Protein 6SUL (pdb70)

InterPro domains:
  IPR002575 Aminoglycoside phosphotransferase [PF01636] (33-257)
  IPR011009 Protein kinase-like domain superfamily [SSF56112] (13-305)
  IPR050249 Pseudomonas-type Homoserine Kinase [PTHR21064] (6-296)

Radius of gyration: 44.49 Å; Cα contacts (8 Å, |Δi|>4): 2160; chains: 4; bounding box: 76×117×121 Å

Structure (mmCIF, N/CA/C/O backbone):
data_6SUL
#
_entry.id   6SUL
#
_cell.length_a   45.340
_cell.length_b   76.770
_cell.length_c   101.200
_cell.angle_alpha   89.950
_cell.angle_beta   99.620
_cell.angle_gamma   91.440
#
_symmetry.space_group_name_H-M   'P 1'
#
loop_
_entity.id
_entity.type
_entity.pdbx_description
1 polymer 'Phosphotransferase enzyme family protein, amicoumacin kinase'
2 non-polymer 'MAGNESIUM ION'
3 non-polymer 'CHLORIDE ION'
4 non-polymer 'Amicoumacin A'
5 non-polymer 'PHOSPHOAMINOPHOSPHONIC ACID-ADENYLATE ESTER'
6 water water
#
loop_
_atom_site.group_PDB
_atom_site.id
_atom_site.type_symbol
_atom_site.label_atom_id
_atom_site.label_alt_id
_atom_site.label_comp_id
_atom_site.label_asym_id
_atom_site.label_entity_id
_atom_site.label_seq_id
_atom_site.pdbx_PDB_ins_code
_atom_site.Cartn_x
_atom_site.Cartn_y
_atom_site.Cartn_z
_atom_site.occupancy
_atom_site.B_iso_or_equiv
_atom_site.auth_seq_id
_atom_site.auth_comp_id
_atom_site.auth_asym_id
_atom_site.auth_atom_id
_atom_site.pdbx_PDB_model_num
ATOM 1 N N . MET A 1 1 ? 2.347 -2.549 26.217 1.00 31.23 1 MET A N 1
ATOM 2 C CA . MET A 1 1 ? 2.307 -1.184 26.790 1.00 24.25 1 MET A CA 1
ATOM 3 C C . MET A 1 1 ? 3.457 -1.056 27.784 1.00 24.69 1 MET A C 1
ATOM 4 O O . MET A 1 1 ? 3.628 -1.894 28.672 1.00 24.83 1 MET A O 1
ATOM 9 N N . HIS A 1 2 ? 4.185 0.037 27.668 1.00 22.16 2 HIS A N 1
ATOM 10 C CA . HIS A 1 2 ? 5.288 0.379 28.566 1.00 22.69 2 HIS A CA 1
ATOM 11 C C . HIS A 1 2 ? 4.758 0.349 30.004 1.00 24.13 2 HIS A C 1
ATOM 12 O O . HIS A 1 2 ? 3.736 0.979 30.299 1.00 25.76 2 HIS A O 1
ATOM 19 N N . LYS A 1 3 ? 5.407 -0.409 30.884 1.00 24.03 3 LYS A N 1
ATOM 20 C CA . LYS A 1 3 ? 4.836 -0.602 32.213 1.00 24.85 3 LYS A CA 1
ATOM 21 C C . LYS A 1 3 ? 4.679 0.693 33.017 1.00 24.82 3 LYS A C 1
ATOM 22 O O . LYS A 1 3 ? 3.792 0.783 33.842 1.00 25.86 3 LYS A O 1
ATOM 28 N N . ASP A 1 4 ? 5.534 1.687 32.785 1.00 24.01 4 ASP A N 1
ATOM 29 C CA . ASP A 1 4 ? 5.475 2.956 33.532 1.00 24.29 4 ASP A CA 1
ATOM 30 C C . ASP A 1 4 ? 4.338 3.840 33.044 1.00 26.62 4 ASP A C 1
ATOM 31 O O . ASP A 1 4 ? 3.811 4.643 33.802 1.00 31.09 4 ASP A O 1
ATOM 36 N N . VAL A 1 5 ? 3.948 3.680 31.788 1.00 23.90 5 VAL A N 1
ATOM 37 C CA . VAL A 1 5 ? 2.772 4.380 31.248 1.00 23.74 5 VAL A CA 1
ATOM 38 C C . VAL A 1 5 ? 1.500 3.728 31.782 1.00 25.62 5 VAL A C 1
ATOM 39 O O . VAL A 1 5 ? 0.578 4.437 32.177 1.00 28.53 5 VAL A O 1
ATOM 43 N N . LYS A 1 6 ? 1.447 2.385 31.807 1.00 25.39 6 LYS A N 1
ATOM 44 C CA . LYS A 1 6 ? 0.291 1.669 32.294 1.00 28.51 6 LYS A CA 1
ATOM 45 C C . LYS A 1 6 ? 0.030 2.032 33.752 1.00 29.15 6 LYS A C 1
ATOM 46 O O . LYS A 1 6 ? -1.120 2.241 34.150 1.00 32.74 6 LYS A O 1
ATOM 50 N N . ALA A 1 7 ? 1.108 2.158 34.527 1.00 27.34 7 ALA A N 1
ATOM 51 C CA . ALA A 1 7 ? 1.010 2.490 35.930 1.00 29.13 7 ALA A CA 1
ATOM 52 C C . ALA A 1 7 ? 0.363 3.870 36.213 1.00 30.34 7 ALA A C 1
ATOM 53 O O . ALA A 1 7 ? -0.251 4.045 37.273 1.00 38.32 7 ALA A O 1
ATOM 55 N N . ILE A 1 8 ? 0.496 4.841 35.297 1.00 29.08 8 ILE A N 1
ATOM 56 C CA . ILE A 1 8 ? 0.025 6.225 35.551 1.00 27.56 8 ILE A CA 1
ATOM 57 C C . ILE A 1 8 ? -1.269 6.604 34.820 1.00 26.68 8 ILE A C 1
ATOM 58 O O . ILE A 1 8 ? -1.883 7.596 35.159 1.00 30.37 8 ILE A O 1
ATOM 63 N N . TYR A 1 9 ? -1.681 5.819 33.831 1.00 25.47 9 TYR A N 1
ATOM 64 C CA . TYR A 1 9 ? -2.835 6.137 33.022 1.00 26.19 9 TYR A CA 1
ATOM 65 C C . TYR A 1 9 ? -4.094 5.954 33.824 1.00 26.75 9 TYR A C 1
ATOM 66 O O . TYR A 1 9 ? -4.311 4.891 34.399 1.00 32.51 9 TYR A O 1
ATOM 75 N N . GLU A 1 10 ? -4.910 7.004 33.840 1.00 27.98 10 GLU A N 1
ATOM 76 C CA . GLU A 1 10 ? -6.234 6.988 34.464 1.00 29.96 10 GLU A CA 1
ATOM 77 C C . GLU A 1 10 ? -7.251 7.302 33.366 1.00 29.08 10 GLU A C 1
ATOM 78 O O . GLU A 1 10 ? -7.446 8.469 32.987 1.00 28.77 10 GLU A O 1
ATOM 84 N N . GLU A 1 11 ? -7.904 6.267 32.843 1.00 29.76 11 GLU A N 1
ATOM 85 C CA . GLU A 1 11 ? -8.664 6.409 31.582 1.00 29.78 11 GLU A CA 1
ATOM 86 C C . GLU A 1 11 ? -9.812 7.405 31.668 1.00 27.99 11 GLU A C 1
ATOM 87 O O . GLU A 1 11 ? -9.955 8.253 30.791 1.00 25.56 11 GLU A O 1
ATOM 93 N N . SER A 1 12 ? -10.623 7.322 32.718 1.00 29.93 12 SER A N 1
ATOM 94 C CA . SER A 1 12 ? -11.799 8.182 32.774 1.00 28.25 12 SER A CA 1
ATOM 95 C C . SER A 1 12 ? -11.372 9.676 32.889 1.00 26.18 12 SER A C 1
ATOM 96 O O . SER A 1 12 ? -11.982 10.563 32.317 1.00 28.38 12 SER A O 1
ATOM 99 N N . LYS A 1 13 ? -10.257 9.936 33.563 1.00 26.48 13 LYS A N 1
ATOM 100 C CA . LYS A 1 13 ? -9.731 11.309 33.706 1.00 26.05 13 LYS A CA 1
ATOM 101 C C . LYS A 1 13 ? -9.228 11.898 32.347 1.00 27.71 13 LYS A C 1
ATOM 102 O O . LYS A 1 13 ? -9.557 13.041 31.947 1.00 27.90 13 LYS A O 1
ATOM 108 N N . ILE A 1 14 ? -8.436 11.111 31.626 1.00 26.75 14 ILE A N 1
ATOM 109 C CA . ILE A 1 14 ? -7.804 11.623 30.397 1.00 27.36 14 ILE A CA 1
ATOM 110 C C . ILE A 1 14 ? -8.857 11.673 29.292 1.00 27.71 14 ILE A C 1
ATOM 111 O O . ILE A 1 14 ? -8.848 12.587 28.469 1.00 26.43 14 ILE A O 1
ATOM 116 N N . LEU A 1 15 ? -9.786 10.719 29.270 1.00 27.24 15 LEU A N 1
ATOM 117 C CA . LEU A 1 15 ? -10.892 10.803 28.307 1.00 27.49 15 LEU A CA 1
ATOM 118 C C . LEU A 1 15 ? -11.792 11.985 28.581 1.00 25.29 15 LEU A C 1
ATOM 119 O O . LEU A 1 15 ? -12.297 12.591 27.628 1.00 26.99 15 LEU A O 1
ATOM 124 N N . ASP A 1 16 ? -11.970 12.350 29.849 1.00 26.79 16 ASP A N 1
ATOM 125 C CA . ASP A 1 16 ? -12.668 13.603 30.154 1.00 27.71 16 ASP A CA 1
ATOM 126 C C . ASP A 1 16 ? -12.002 14.831 29.495 1.00 26.63 16 ASP A C 1
ATOM 127 O O . ASP A 1 16 ? -12.686 15.715 28.947 1.00 29.77 16 ASP A O 1
ATOM 132 N N . GLU A 1 17 ? -10.677 14.863 29.514 1.00 26.72 17 GLU A N 1
ATOM 133 C CA . GLU A 1 17 ? -9.939 15.893 28.806 1.00 30.68 17 GLU A CA 1
ATOM 134 C C . GLU A 1 17 ? -10.230 15.847 27.294 1.00 25.89 17 GLU A C 1
ATOM 135 O O . GLU A 1 17 ? -10.525 16.868 26.658 1.00 28.84 17 GLU A O 1
ATOM 141 N N . ALA A 1 18 ? -10.189 14.652 26.728 1.00 26.75 18 ALA A N 1
ATOM 142 C CA . ALA A 1 18 ? -10.464 14.481 25.294 1.00 27.64 18 ALA A CA 1
ATOM 143 C C . ALA A 1 18 ? -11.831 15.036 24.918 1.00 30.55 18 ALA A C 1
ATOM 144 O O . ALA A 1 18 ? -11.965 15.645 23.851 1.00 28.96 18 ALA A O 1
ATOM 146 N N . THR A 1 19 ? -12.842 14.853 25.786 1.00 30.11 19 THR A N 1
ATOM 147 C CA . THR A 1 19 ? -14.191 15.334 25.460 1.00 31.22 19 THR A CA 1
ATOM 148 C C . THR A 1 19 ? -14.193 16.832 25.173 1.00 29.98 19 THR A C 1
ATOM 149 O O . THR A 1 19 ? -14.759 17.245 24.170 1.00 31.15 19 THR A O 1
ATOM 153 N N . HIS A 1 20 ? -13.543 17.617 26.037 1.00 32.46 20 HIS A N 1
ATOM 154 C CA . HIS A 1 20 ? -13.475 19.070 25.874 1.00 36.70 20 HIS A CA 1
ATOM 155 C C . HIS A 1 20 ? -12.556 19.456 24.716 1.00 32.77 20 HIS A C 1
ATOM 156 O O . HIS A 1 20 ? -12.852 20.385 23.969 1.00 37.05 20 HIS A O 1
ATOM 163 N N . LEU A 1 21 ? -11.456 18.727 24.546 1.00 30.07 21 LEU A N 1
ATOM 164 C CA . LEU A 1 21 ? -10.468 19.076 23.520 1.00 32.58 21 LEU A CA 1
ATOM 165 C C . LEU A 1 21 ? -10.939 18.834 22.082 1.00 32.89 21 LEU A C 1
ATOM 166 O O . LEU A 1 21 ? -10.515 19.539 21.181 1.00 32.48 21 LEU A O 1
ATOM 171 N N . TYR A 1 22 ? -11.772 17.816 21.874 1.00 31.84 22 TYR A N 1
ATOM 172 C CA . TYR A 1 22 ? -12.255 17.439 20.538 1.00 33.99 22 TYR A CA 1
ATOM 173 C C . TYR A 1 22 ? -13.754 17.649 20.363 1.00 34.82 22 TYR A C 1
ATOM 174 O O . TYR A 1 22 ? -14.287 17.444 19.261 1.00 41.74 22 TYR A O 1
ATOM 183 N N . GLY A 1 23 ? -14.420 18.090 21.432 1.00 34.67 23 GLY A N 1
ATOM 184 C CA . GLY A 1 23 ? -15.813 18.509 21.348 1.00 37.44 23 GLY A CA 1
ATOM 185 C C . GLY A 1 23 ? -16.749 17.352 21.079 1.00 35.85 23 GLY A C 1
ATOM 186 O O . GLY A 1 23 ? -17.572 17.409 20.158 1.00 42.95 23 GLY A O 1
ATOM 187 N N . VAL A 1 24 ? -16.604 16.302 21.883 1.00 38.32 24 VAL A N 1
ATOM 188 C CA . VAL A 1 24 ? -17.496 15.136 21.872 1.00 37.21 24 VAL A CA 1
ATOM 189 C C . VAL A 1 24 ? -17.915 14.798 23.310 1.00 32.96 24 VAL A C 1
ATOM 190 O O . VAL A 1 24 ? -17.388 15.396 24.259 1.00 36.07 24 VAL A O 1
ATOM 194 N N . GLN A 1 25 ? -18.883 13.890 23.466 1.00 38.14 25 GLN A N 1
ATOM 195 C CA . GLN A 1 25 ? -19.264 13.346 24.780 1.00 31.02 25 GLN A CA 1
ATOM 196 C C . GLN A 1 25 ? -18.516 12.051 25.045 1.00 30.67 25 GLN A C 1
ATOM 197 O O . GLN A 1 25 ? -17.963 11.464 24.116 1.00 33.79 25 GLN A O 1
ATOM 203 N N . ARG A 1 26 ? -18.480 11.620 26.300 1.00 32.53 26 ARG A N 1
ATOM 204 C CA . ARG A 1 26 ? -17.812 10.375 26.679 1.00 31.38 26 ARG A CA 1
ATOM 205 C C . ARG A 1 26 ? -18.415 9.180 25.943 1.00 32.25 26 ARG A C 1
ATOM 206 O O . ARG A 1 26 ? -17.704 8.248 25.582 1.00 33.13 26 ARG A O 1
ATOM 214 N N . SER A 1 27 ? -19.722 9.234 25.686 1.00 33.40 27 SER A N 1
ATOM 215 C CA . SER A 1 27 ? -20.421 8.184 24.939 1.00 34.70 27 SER A CA 1
ATOM 216 C C . SER A 1 27 ? -20.079 8.090 23.436 1.00 33.42 27 SER A C 1
ATOM 217 O O . SER A 1 27 ? -20.465 7.128 22.756 1.00 40.24 27 SER A O 1
ATOM 220 N N . ASP A 1 28 ? -19.352 9.084 22.935 1.00 34.37 28 ASP A N 1
ATOM 221 C CA . ASP A 1 28 ? -18.873 9.111 21.559 1.00 34.76 28 ASP A CA 1
ATOM 222 C C . ASP A 1 28 ? -17.470 8.509 21.408 1.00 29.07 28 ASP A C 1
ATOM 223 O O . ASP A 1 28 ? -16.954 8.459 20.295 1.00 31.87 28 ASP A O 1
ATOM 228 N N . ILE A 1 29 ? -16.872 8.074 22.527 1.00 26.98 29 ILE A N 1
ATOM 229 C CA . ILE A 1 29 ? -15.522 7.511 22.557 1.00 27.12 29 ILE A CA 1
ATOM 230 C C . ILE A 1 29 ? -15.659 6.036 22.893 1.00 28.41 29 ILE A C 1
ATOM 231 O O . ILE A 1 29 ? -16.299 5.673 23.876 1.00 31.57 29 ILE A O 1
ATOM 236 N N . HIS A 1 30 ? -15.043 5.192 22.070 1.00 26.53 30 HIS A N 1
ATOM 237 C CA . HIS A 1 30 ? -15.105 3.741 22.264 1.00 27.03 30 HIS A CA 1
ATOM 238 C C . HIS A 1 30 ? -13.710 3.139 22.178 1.00 25.52 30 HIS A C 1
ATOM 239 O O . HIS A 1 30 ? -13.038 3.287 21.158 1.00 26.00 30 HIS A O 1
ATOM 246 N N . PHE A 1 31 ? -13.323 2.412 23.215 1.00 26.41 31 PHE A N 1
ATOM 247 C CA . PHE A 1 31 ? -12.010 1.715 23.285 1.00 26.27 31 PHE A CA 1
ATOM 248 C C . PHE A 1 31 ? -11.843 0.708 22.141 1.00 27.65 31 PHE A C 1
ATOM 249 O O . PHE A 1 31 ? -12.763 -0.058 21.843 1.00 28.43 31 PHE A O 1
ATOM 257 N N . ILE A 1 32 ? -10.662 0.738 21.518 1.00 23.96 32 ILE A N 1
ATOM 258 C CA . ILE A 1 32 ? -10.213 -0.241 20.557 1.00 24.38 32 ILE A CA 1
ATOM 259 C C . ILE A 1 32 ? -9.136 -1.153 21.137 1.00 25.14 32 ILE A C 1
ATOM 260 O O . ILE A 1 32 ? -9.313 -2.352 21.113 1.00 27.05 32 ILE A O 1
ATOM 265 N N . ALA A 1 33 ? -8.021 -0.602 21.607 1.00 23.67 33 ALA A N 1
ATOM 266 C CA . ALA A 1 33 ? -6.854 -1.395 21.973 1.00 22.73 33 ALA A CA 1
ATOM 267 C C . ALA A 1 33 ? -5.868 -0.617 22.802 1.00 23.01 33 ALA A C 1
ATOM 268 O O . ALA A 1 33 ? -5.837 0.631 22.740 1.00 23.97 33 ALA A O 1
ATOM 270 N N . ASP A 1 34 ? -5.027 -1.350 23.544 1.00 24.97 34 ASP A N 1
ATOM 271 C CA . ASP A 1 34 ? -4.011 -0.778 24.443 1.00 24.30 34 ASP A CA 1
ATOM 272 C C . ASP A 1 34 ? -2.666 -1.485 24.344 1.00 25.59 34 ASP A C 1
ATOM 273 O O . ASP A 1 34 ? -2.074 -1.878 25.346 1.00 28.70 34 ASP A O 1
ATOM 278 N N . ALA A 1 35 ? -2.198 -1.663 23.124 1.00 23.24 35 ALA A N 1
ATOM 279 C CA . ALA A 1 35 ? -0.928 -2.363 22.893 1.00 22.78 35 ALA A CA 1
ATOM 280 C C . ALA A 1 35 ? 0.266 -1.429 23.176 1.00 24.59 35 ALA A C 1
ATOM 281 O O . ALA A 1 35 ? 0.868 -1.560 24.208 1.00 32.70 35 ALA A O 1
ATOM 283 N N . GLU A 1 36 ? 0.585 -0.490 22.293 1.00 23.35 36 GLU A N 1
ATOM 284 C CA . GLU A 1 36 ? 1.671 0.497 22.508 1.00 24.07 36 GLU A CA 1
ATOM 285 C C . GLU A 1 36 ? 1.127 1.861 22.952 1.00 25.05 36 GLU A C 1
ATOM 286 O O . GLU A 1 36 ? 1.787 2.590 23.680 1.00 25.93 36 GLU A O 1
ATOM 292 N N . ASN A 1 37 ? -0.057 2.188 22.459 1.00 23.93 37 ASN A N 1
ATOM 293 C CA . ASN A 1 37 ? -0.807 3.406 22.775 1.00 23.25 37 ASN A CA 1
ATOM 294 C C . ASN A 1 37 ? -2.198 3.002 23.241 1.00 23.97 37 ASN A C 1
ATOM 295 O O . ASN A 1 37 ? -2.618 1.896 22.964 1.00 23.75 37 ASN A O 1
ATOM 300 N N . TYR A 1 38 ? -2.926 3.928 23.866 1.00 21.08 38 TYR A N 1
ATOM 301 C CA . TYR A 1 38 ? -4.360 3.757 24.116 1.00 21.64 38 TYR A CA 1
ATOM 302 C C . TYR A 1 38 ? -5.115 4.314 22.928 1.00 22.01 38 TYR A C 1
ATOM 303 O O . TYR A 1 38 ? -4.974 5.477 22.616 1.00 21.58 38 TYR A O 1
ATOM 312 N N . VAL A 1 39 ? -5.934 3.481 22.298 1.00 22.37 39 VAL A N 1
ATOM 313 C CA . VAL A 1 39 ? -6.554 3.813 21.048 1.00 20.89 39 VAL A CA 1
ATOM 314 C C . VAL A 1 39 ? -8.046 3.657 21.164 1.00 22.16 39 VAL A C 1
ATOM 315 O O . VAL A 1 39 ? -8.511 2.649 21.668 1.00 22.02 39 VAL A O 1
ATOM 319 N N . TYR A 1 40 ? -8.754 4.685 20.697 1.00 21.37 40 TYR A N 1
ATOM 320 C CA . TYR A 1 40 ? -10.205 4.807 20.759 1.00 22.62 40 TYR A CA 1
ATOM 321 C C . TYR A 1 40 ? -10.803 5.242 19.429 1.00 22.32 40 TYR A C 1
ATOM 322 O O . TYR A 1 40 ? -10.170 5.958 18.696 1.00 23.51 40 TYR A O 1
ATOM 331 N N . GLU A 1 41 ? -12.069 4.873 19.184 1.00 23.58 41 GLU A N 1
ATOM 332 C CA . GLU A 1 41 ? -12.840 5.469 18.080 1.00 24.59 41 GLU A CA 1
ATOM 333 C C . GLU A 1 41 ? -13.644 6.636 18.637 1.00 26.58 41 GLU A C 1
ATOM 334 O O . GLU A 1 41 ? -14.219 6.505 19.701 1.00 29.60 41 GLU A O 1
ATOM 340 N N . LEU A 1 42 ? -13.643 7.756 17.912 1.00 27.58 42 LEU A N 1
ATOM 341 C CA . LEU A 1 42 ? -14.275 9.001 18.316 1.00 32.54 42 LEU A CA 1
ATOM 342 C C . LEU A 1 42 ? -15.254 9.334 17.196 1.00 38.08 42 LEU A C 1
ATOM 343 O O . LEU A 1 42 ? -14.864 9.399 16.012 1.00 41.99 42 LEU A O 1
ATOM 348 N N . LYS A 1 43 ? -16.531 9.483 17.560 1.00 42.89 43 LYS A N 1
ATOM 349 C CA . LYS A 1 43 ? -17.596 9.852 16.628 1.00 43.30 43 LYS A CA 1
ATOM 350 C C . LYS A 1 43 ? -17.875 11.354 16.761 1.00 46.86 43 LYS A C 1
ATOM 351 O O . LYS A 1 43 ? -18.113 11.825 17.871 1.00 46.96 43 LYS A O 1
ATOM 357 N N . LYS A 1 44 ? -17.830 12.094 15.647 1.00 47.60 44 LYS A N 1
ATOM 358 C CA . LYS A 1 44 ? -18.158 13.543 15.646 1.00 49.71 44 LYS A CA 1
ATOM 359 C C . LYS A 1 44 ? -18.722 14.050 14.308 1.00 57.90 44 LYS A C 1
ATOM 360 O O . LYS A 1 44 ? -18.025 13.997 13.273 1.00 53.06 44 LYS A O 1
ATOM 366 N N . ASP A 1 45 ? -19.939 14.606 14.375 1.00 66.95 45 ASP A N 1
ATOM 367 C CA . ASP A 1 45 ? -20.705 15.103 13.216 1.00 68.53 45 ASP A CA 1
ATOM 368 C C . ASP A 1 45 ? -20.883 14.040 12.127 1.00 67.94 45 ASP A C 1
ATOM 369 O O . ASP A 1 45 ? -20.558 14.270 10.960 1.00 67.29 45 ASP A O 1
ATOM 374 N N . GLY A 1 46 ? -21.376 12.867 12.535 1.00 73.82 46 GLY A N 1
ATOM 375 C CA . GLY A 1 46 ? -21.621 11.737 11.628 1.00 70.71 46 GLY A CA 1
ATOM 376 C C . GLY A 1 46 ? -20.409 10.854 11.346 1.00 78.31 46 GLY A C 1
ATOM 377 O O . GLY A 1 46 ? -20.534 9.639 11.208 1.00 90.66 46 GLY A O 1
ATOM 378 N N . GLU A 1 47 ? -19.226 11.455 11.262 1.00 63.09 47 GLU A N 1
ATOM 379 C CA . GLU A 1 47 ? -18.024 10.744 10.850 1.00 49.55 47 GLU A CA 1
ATOM 380 C C . GLU A 1 47 ? -17.272 10.070 12.017 1.00 45.34 47 GLU A C 1
ATOM 381 O O . GLU A 1 47 ? -17.511 10.347 13.185 1.00 63.86 47 GLU A O 1
ATOM 387 N N . SER A 1 48 ? -16.373 9.179 11.657 1.00 33.59 48 SER A N 1
ATOM 388 C CA . SER A 1 48 ? -15.579 8.446 12.625 1.00 34.49 48 SER A CA 1
ATOM 389 C C . SER A 1 48 ? -14.102 8.839 12.532 1.00 30.15 48 SER A C 1
ATOM 390 O O . SER A 1 48 ? -13.560 9.051 11.433 1.00 32.27 48 SER A O 1
ATOM 393 N N . PHE A 1 49 ? -13.465 8.913 13.697 1.00 28.33 49 PHE A N 1
ATOM 394 C CA . PHE A 1 49 ? -12.081 9.297 13.809 1.00 27.03 49 PHE A CA 1
ATOM 395 C C . PHE A 1 49 ? -11.416 8.363 14.791 1.00 23.74 49 PHE A C 1
ATOM 396 O O . PHE A 1 49 ? -12.109 7.596 15.450 1.00 25.30 49 PHE A O 1
ATOM 404 N N . ILE A 1 50 ? -10.090 8.436 14.884 1.00 22.05 50 ILE A N 1
ATOM 405 C CA . ILE A 1 50 ? -9.327 7.581 15.800 1.00 22.36 50 ILE A CA 1
ATOM 406 C C . ILE A 1 50 ? -8.482 8.479 16.727 1.00 21.30 50 ILE A C 1
ATOM 407 O O . ILE A 1 50 ? -7.720 9.316 16.265 1.00 23.63 50 ILE A O 1
ATOM 412 N N . LEU A 1 51 ? -8.673 8.296 18.030 1.00 22.23 51 LEU A N 1
ATOM 413 C CA . LEU A 1 51 ? -7.971 9.029 19.083 1.00 22.17 51 LEU A CA 1
ATOM 414 C C . LEU A 1 51 ? -6.863 8.103 19.651 1.00 20.23 51 LEU A C 1
ATOM 415 O O . LEU A 1 51 ? -7.162 6.951 20.019 1.00 22.81 51 LEU A O 1
ATOM 420 N N . LYS A 1 52 ? -5.612 8.547 19.619 1.00 20.05 52 LYS A N 1
ATOM 421 C CA . LYS A 1 52 ? -4.471 7.800 20.146 1.00 21.33 52 LYS A CA 1
ATOM 422 C C . LYS A 1 52 ? -3.879 8.622 21.278 1.00 22.90 52 LYS A C 1
ATOM 423 O O . LYS A 1 52 ? -3.656 9.848 21.130 1.00 22.66 52 LYS A O 1
ATOM 429 N N . ILE A 1 53 ? -3.695 7.971 22.427 1.00 20.57 53 ILE A N 1
ATOM 430 C CA . ILE A 1 53 ? -3.161 8.628 23.598 1.00 22.11 53 ILE A CA 1
ATOM 431 C C . ILE A 1 53 ? -1.905 7.908 24.057 1.00 22.47 53 ILE A C 1
ATOM 432 O O . ILE A 1 53 ? -1.834 6.681 24.171 1.00 23.26 53 ILE A O 1
ATOM 437 N N . THR A 1 54 ? -0.895 8.711 24.314 1.00 22.41 54 THR A N 1
ATOM 438 C CA . THR A 1 54 ? 0.333 8.219 24.877 1.00 22.66 54 THR A CA 1
ATOM 439 C C . THR A 1 54 ? 0.849 9.206 25.917 1.00 23.40 54 THR A C 1
ATOM 440 O O . THR A 1 54 ? 0.103 10.032 26.397 1.00 23.36 54 THR A O 1
ATOM 444 N N . HIS A 1 55 ? 2.132 9.116 26.253 1.00 22.60 55 HIS A N 1
ATOM 445 C CA . HIS A 1 55 ? 2.701 9.854 27.372 1.00 23.02 55 HIS A CA 1
ATOM 446 C C . HIS A 1 55 ? 4.170 10.147 27.109 1.00 21.21 55 HIS A C 1
ATOM 447 O O . HIS A 1 55 ? 4.855 9.401 26.394 1.00 23.06 55 HIS A O 1
ATOM 454 N N . THR A 1 56 ? 4.648 11.226 27.725 1.00 21.29 56 THR A N 1
ATOM 455 C CA . THR A 1 56 ? 6.043 11.671 27.593 1.00 22.41 56 THR A CA 1
ATOM 456 C C . THR A 1 56 ? 7.133 10.710 28.058 1.00 22.94 56 THR A C 1
ATOM 457 O O . THR A 1 56 ? 8.277 10.866 27.691 1.00 25.60 56 THR A O 1
ATOM 461 N N . ILE A 1 57 ? 6.783 9.693 28.851 1.00 24.21 57 ILE A N 1
ATOM 462 C CA . ILE A 1 57 ? 7.718 8.616 29.163 1.00 25.30 57 ILE A CA 1
ATOM 463 C C . ILE A 1 57 ? 8.269 7.992 27.891 1.00 25.37 57 ILE A C 1
ATOM 464 O O . ILE A 1 57 ? 9.449 7.635 27.855 1.00 26.99 57 ILE A O 1
ATOM 469 N N . ARG A 1 58 ? 7.438 7.898 26.845 1.00 22.55 58 ARG A N 1
ATOM 470 C CA . ARG A 1 58 ? 7.827 7.242 25.621 1.00 23.58 58 ARG A CA 1
ATOM 471 C C . ARG A 1 58 ? 7.807 8.110 24.374 1.00 24.75 58 ARG A C 1
ATOM 472 O O . ARG A 1 58 ? 8.458 7.746 23.423 1.00 23.46 58 ARG A O 1
ATOM 480 N N . ARG A 1 59 ? 7.126 9.274 24.390 1.00 23.86 59 ARG A N 1
ATOM 481 C CA . ARG A 1 59 ? 7.096 10.141 23.204 1.00 21.50 59 ARG A CA 1
ATOM 482 C C . ARG A 1 59 ? 7.155 11.625 23.593 1.00 23.77 59 ARG A C 1
ATOM 483 O O . ARG A 1 59 ? 6.497 12.030 24.543 1.00 25.19 59 ARG A O 1
ATOM 491 N N . SER A 1 60 ? 7.921 12.415 22.848 1.00 23.67 60 SER A N 1
ATOM 492 C CA . SER A 1 60 ? 7.843 13.872 22.954 1.00 23.39 60 SER A CA 1
ATOM 493 C C . SER A 1 60 ? 6.919 14.431 21.862 1.00 22.79 60 SER A C 1
ATOM 494 O O . SER A 1 60 ? 6.753 13.818 20.790 1.00 24.08 60 SER A O 1
ATOM 497 N N . PRO A 1 61 ? 6.364 15.636 22.088 1.00 24.82 61 PRO A N 1
ATOM 498 C CA . PRO A 1 61 ? 5.534 16.271 21.053 1.00 22.92 61 PRO A CA 1
ATOM 499 C C . PRO A 1 61 ? 6.294 16.490 19.733 1.00 23.85 61 PRO A C 1
ATOM 500 O O . PRO A 1 61 ? 5.773 16.185 18.659 1.00 23.81 61 PRO A O 1
ATOM 504 N N . ASP A 1 62 ? 7.538 16.945 19.828 1.00 23.50 62 ASP A N 1
ATOM 505 C CA . ASP A 1 62 ? 8.336 17.183 18.607 1.00 24.09 62 ASP A CA 1
ATOM 506 C C . ASP A 1 62 ? 8.580 15.881 17.822 1.00 22.55 62 ASP A C 1
ATOM 507 O O . ASP A 1 62 ? 8.557 15.888 16.565 1.00 24.42 62 ASP A O 1
ATOM 512 N N . TYR A 1 63 ? 8.791 14.781 18.531 1.00 22.28 63 TYR A N 1
ATOM 513 C CA . TYR A 1 63 ? 8.986 13.495 17.865 1.00 22.66 63 TYR A CA 1
ATOM 514 C C . TYR A 1 63 ? 7.739 13.102 17.122 1.00 22.35 63 TYR A C 1
ATOM 515 O O . TYR A 1 63 ? 7.795 12.690 15.942 1.00 22.92 63 TYR A O 1
ATOM 524 N N . ILE A 1 64 ? 6.588 13.296 17.742 1.00 22.22 64 ILE A N 1
ATOM 525 C CA . ILE A 1 64 ? 5.325 13.029 17.052 1.00 23.17 64 ILE A CA 1
ATOM 526 C C . ILE A 1 64 ? 5.115 13.954 15.859 1.00 22.79 64 ILE A C 1
ATOM 527 O O . ILE A 1 64 ? 4.616 13.524 14.838 1.00 23.56 64 ILE A O 1
ATOM 532 N N . LEU A 1 65 ? 5.530 15.218 15.970 1.00 24.22 65 LEU A N 1
ATOM 533 C CA . LEU A 1 65 ? 5.462 16.101 14.799 1.00 22.49 65 LEU A CA 1
ATOM 534 C C . LEU A 1 65 ? 6.254 15.592 13.598 1.00 22.50 65 LEU A C 1
ATOM 535 O O . LEU A 1 65 ? 5.860 15.850 12.455 1.00 24.15 65 LEU A O 1
ATOM 540 N N . GLY A 1 66 ? 7.326 14.832 13.853 1.00 23.64 66 GLY A N 1
ATOM 541 C CA . GLY A 1 66 ? 8.130 14.258 12.779 1.00 22.64 66 GLY A CA 1
ATOM 542 C C . GLY A 1 66 ? 7.373 13.142 12.085 1.00 21.50 66 GLY A C 1
ATOM 543 O O . GLY A 1 66 ? 7.535 12.936 10.888 1.00 24.01 66 GLY A O 1
ATOM 544 N N . GLU A 1 67 ? 6.532 12.422 12.824 1.00 21.51 67 GLU A N 1
ATOM 545 C CA . GLU A 1 67 ? 5.586 11.467 12.211 1.00 21.07 67 GLU A CA 1
ATOM 546 C C . GLU A 1 67 ? 4.612 12.195 11.264 1.00 22.97 67 GLU A C 1
ATOM 547 O O . GLU A 1 67 ? 4.441 11.798 10.104 1.00 22.65 67 GLU A O 1
ATOM 553 N N . MET A 1 68 ? 4.014 13.282 11.758 1.00 20.96 68 MET A N 1
ATOM 554 C CA A MET A 1 68 ? 3.009 14.033 10.995 0.50 21.48 68 MET A CA 1
ATOM 555 C CA B MET A 1 68 ? 3.009 13.951 10.945 0.50 22.19 68 MET A CA 1
ATOM 556 C C . MET A 1 68 ? 3.607 14.617 9.706 1.00 20.71 68 MET A C 1
ATOM 557 O O . MET A 1 68 ? 2.980 14.621 8.653 1.00 23.95 68 MET A O 1
ATOM 566 N N . GLU A 1 69 ? 4.842 15.085 9.806 1.00 21.13 69 GLU A N 1
ATOM 567 C CA . GLU A 1 69 ? 5.486 15.682 8.644 1.00 23.69 69 GLU A CA 1
ATOM 568 C C . GLU A 1 69 ? 5.694 14.636 7.527 1.00 23.45 69 GLU A C 1
ATOM 569 O O . GLU A 1 69 ? 5.481 14.924 6.344 1.00 23.69 69 GLU A O 1
ATOM 575 N N . TRP A 1 70 ? 6.076 13.411 7.905 1.00 21.57 70 TRP A N 1
ATOM 576 C CA . TRP A 1 70 ? 6.251 12.349 6.921 1.00 21.48 70 TRP A CA 1
ATOM 577 C C . TRP A 1 70 ? 4.918 11.923 6.333 1.00 20.58 70 TRP A C 1
ATOM 578 O O . TRP A 1 70 ? 4.830 11.745 5.109 1.00 21.74 70 TRP A O 1
ATOM 589 N N . LEU A 1 71 ? 3.888 11.789 7.179 1.00 21.79 71 LEU A N 1
ATOM 590 C CA . LEU A 1 71 ? 2.534 11.526 6.721 1.00 22.81 71 LEU A CA 1
ATOM 591 C C . LEU A 1 71 ? 2.100 12.519 5.652 1.00 22.67 71 LEU A C 1
ATOM 592 O O . LEU A 1 71 ? 1.551 12.120 4.615 1.00 24.05 71 LEU A O 1
ATOM 597 N N . HIS A 1 72 ? 2.346 13.800 5.906 1.00 22.74 72 HIS A N 1
ATOM 598 C CA . HIS A 1 72 ? 1.988 14.854 4.967 1.00 23.58 72 HIS A CA 1
ATOM 599 C C . HIS A 1 72 ? 2.708 14.655 3.640 1.00 22.96 72 HIS A C 1
ATOM 600 O O . HIS A 1 72 ? 2.103 14.768 2.574 1.00 24.25 72 HIS A O 1
ATOM 607 N N . HIS A 1 73 ? 4.002 14.358 3.709 1.00 21.52 73 HIS A N 1
ATOM 608 C CA . HIS A 1 73 ? 4.797 14.138 2.490 1.00 22.65 73 HIS A CA 1
ATOM 609 C C . HIS A 1 73 ? 4.224 12.989 1.652 1.00 22.71 73 HIS A C 1
ATOM 610 O O . HIS A 1 73 ? 4.101 13.082 0.427 1.00 23.68 73 HIS A O 1
ATOM 617 N N . LEU A 1 74 ? 3.907 11.882 2.315 1.00 21.56 74 LEU A N 1
ATOM 618 C CA . LEU A 1 74 ? 3.375 10.736 1.604 1.00 22.76 74 LEU A CA 1
ATOM 619 C C . LEU A 1 74 ? 2.018 11.034 0.985 1.00 24.10 74 LEU A C 1
ATOM 620 O O . LEU A 1 74 ? 1.776 10.686 -0.180 1.00 23.51 74 LEU A O 1
ATOM 625 N N . ALA A 1 75 ? 1.146 11.711 1.738 1.00 22.08 75 ALA A N 1
ATOM 626 C CA . ALA A 1 75 ? -0.199 12.013 1.233 1.00 23.36 75 ALA A CA 1
ATOM 627 C C . ALA A 1 75 ? -0.094 12.958 0.025 1.00 22.65 75 ALA A C 1
ATOM 628 O O . ALA A 1 75 ? -0.784 12.733 -0.984 1.00 25.72 75 ALA A O 1
ATOM 630 N N . LYS A 1 76 ? 0.800 13.947 0.101 1.00 23.47 76 LYS A N 1
ATOM 631 C CA . LYS A 1 76 ? 1.029 14.893 -0.999 1.00 24.69 76 LYS A CA 1
ATOM 632 C C . LYS A 1 76 ? 1.474 14.168 -2.269 1.00 25.90 76 LYS A C 1
ATOM 633 O O . LYS A 1 76 ? 1.056 14.522 -3.367 1.00 24.74 76 LYS A O 1
ATOM 637 N N . GLY A 1 77 ? 2.295 13.123 -2.084 1.00 24.50 77 GLY A N 1
ATOM 638 C CA . GLY A 1 77 ? 2.771 12.272 -3.163 1.00 25.85 77 GLY A CA 1
ATOM 639 C C . GLY A 1 77 ? 1.818 11.186 -3.663 1.00 24.50 77 GLY A C 1
ATOM 640 O O . GLY A 1 77 ? 2.184 10.402 -4.544 1.00 29.52 77 GLY A O 1
ATOM 641 N N . GLY A 1 78 ? 0.594 11.144 -3.145 1.00 23.72 78 GLY A N 1
ATOM 642 C CA . GLY A 1 78 ? -0.460 10.277 -3.671 1.00 25.36 78 GLY A CA 1
ATOM 643 C C . GLY A 1 78 ? -0.622 8.947 -2.943 1.00 24.21 78 GLY A C 1
ATOM 644 O O . GLY A 1 78 ? -1.421 8.129 -3.355 1.00 26.27 78 GLY A O 1
ATOM 645 N N . LEU A 1 79 ? 0.049 8.769 -1.803 1.00 24.00 79 LEU A N 1
ATOM 646 C CA . LEU A 1 79 ? -0.071 7.517 -1.085 1.00 24.05 79 LEU A CA 1
ATOM 647 C C . LEU A 1 79 ? -1.186 7.651 -0.048 1.00 24.87 79 LEU A C 1
ATOM 648 O O . LEU A 1 79 ? -1.276 8.672 0.648 1.00 26.59 79 LEU A O 1
ATOM 653 N N . SER A 1 80 ? -2.036 6.627 0.036 1.00 22.28 80 SER A N 1
ATOM 654 C CA . SER A 1 80 ? -3.176 6.599 0.961 1.00 23.81 80 SER A CA 1
ATOM 655 C C . SER A 1 80 ? -2.736 6.285 2.374 1.00 22.45 80 SER A C 1
ATOM 656 O O . SER A 1 80 ? -2.334 5.134 2.661 1.00 21.77 80 SER A O 1
ATOM 659 N N . VAL A 1 81 ? -2.760 7.294 3.240 1.00 22.56 81 VAL A N 1
ATOM 660 C CA . VAL A 1 81 ? -2.357 7.201 4.657 1.00 22.94 81 VAL A CA 1
ATOM 661 C C . VAL A 1 81 ? -3.431 7.893 5.475 1.00 26.48 81 VAL A C 1
ATOM 662 O O . VAL A 1 81 ? -4.162 8.735 4.948 1.00 27.34 81 VAL A O 1
ATOM 666 N N . ALA A 1 82 ? -3.557 7.518 6.738 1.00 23.01 82 ALA A N 1
ATOM 667 C CA . ALA A 1 82 ? -4.552 8.150 7.591 1.00 27.48 82 ALA A CA 1
ATOM 668 C C . ALA A 1 82 ? -3.948 9.418 8.186 1.00 26.25 82 ALA A C 1
ATOM 669 O O . ALA A 1 82 ? -2.967 9.389 8.923 1.00 27.74 82 ALA A O 1
ATOM 671 N N . LYS A 1 83 ? -4.559 10.545 7.866 1.00 27.12 83 LYS A N 1
ATOM 672 C CA . LYS A 1 83 ? -3.982 11.847 8.204 1.00 27.49 83 LYS A CA 1
ATOM 673 C C . LYS A 1 83 ? -4.458 12.366 9.564 1.00 24.99 83 LYS A C 1
ATOM 674 O O . LYS A 1 83 ? -5.581 12.073 9.972 1.00 26.08 83 LYS A O 1
ATOM 680 N N . PRO A 1 84 ? -3.623 13.199 10.219 1.00 25.51 84 PRO A N 1
ATOM 681 C CA . PRO A 1 84 ? -4.077 13.800 11.477 1.00 25.68 84 PRO A CA 1
ATOM 682 C C . PRO A 1 84 ? -5.135 14.876 11.253 1.00 27.16 84 PRO A C 1
ATOM 683 O O . PRO A 1 84 ? -5.193 15.495 10.178 1.00 31.32 84 PRO A O 1
ATOM 687 N N . ILE A 1 85 ? -5.947 15.078 12.293 1.00 26.80 85 ILE A N 1
ATOM 688 C CA . ILE A 1 85 ? -7.014 16.089 12.327 1.00 28.84 85 ILE A CA 1
ATOM 689 C C . ILE A 1 85 ? -6.698 17.019 13.488 1.00 30.41 85 ILE A C 1
ATOM 690 O O . ILE A 1 85 ? -6.278 16.566 14.516 1.00 34.91 85 ILE A O 1
ATOM 695 N N . ALA A 1 86 ? -6.901 18.323 13.345 1.00 31.81 86 ALA A N 1
ATOM 696 C CA . ALA A 1 86 ? -6.586 19.228 14.463 1.00 35.44 86 ALA A CA 1
ATOM 697 C C . ALA A 1 86 ? -7.663 19.228 15.568 1.00 30.57 86 ALA A C 1
ATOM 698 O O . ALA A 1 86 ? -8.835 18.965 15.302 1.00 35.13 86 ALA A O 1
ATOM 700 N N . SER A 1 87 ? -7.246 19.519 16.808 1.00 29.64 87 SER A N 1
ATOM 701 C CA . SER A 1 87 ? -8.179 19.696 17.933 1.00 30.08 87 SER A CA 1
ATOM 702 C C . SER A 1 87 ? -9.033 20.975 17.764 1.00 34.36 87 SER A C 1
ATOM 703 O O . SER A 1 87 ? -8.860 21.748 16.809 1.00 32.91 87 SER A O 1
ATOM 706 N N . LEU A 1 88 ? -9.923 21.233 18.714 1.00 34.39 88 LEU A N 1
ATOM 707 C CA . LEU A 1 88 ? -10.697 22.495 18.677 1.00 34.16 88 LEU A CA 1
ATOM 708 C C . LEU A 1 88 ? -9.850 23.756 18.832 1.00 36.43 88 LEU A C 1
ATOM 709 O O . LEU A 1 88 ? -10.241 24.819 18.353 1.00 43.23 88 LEU A O 1
ATOM 714 N N . ASN A 1 89 ? -8.704 23.641 19.493 1.00 34.39 89 ASN A N 1
ATOM 715 C CA . ASN A 1 89 ? -7.764 24.757 19.615 1.00 40.26 89 ASN A CA 1
ATOM 716 C C . ASN A 1 89 ? -6.782 24.801 18.452 1.00 32.22 89 ASN A C 1
ATOM 717 O O . ASN A 1 89 ? -5.854 25.594 18.470 1.00 40.82 89 ASN A O 1
ATOM 722 N N . GLY A 1 90 ? -6.983 23.944 17.442 1.00 36.00 90 GLY A N 1
ATOM 723 C CA . GLY A 1 90 ? -6.189 23.964 16.217 1.00 38.46 90 GLY A CA 1
ATOM 724 C C . GLY A 1 90 ? -4.855 23.243 16.287 1.00 39.41 90 GLY A C 1
ATOM 725 O O . GLY A 1 90 ? -4.003 23.453 15.428 1.00 42.90 90 GLY A O 1
ATOM 726 N N . ARG A 1 91 ? -4.688 22.387 17.293 1.00 36.17 91 ARG A N 1
ATOM 727 C CA A ARG A 1 91 ? -3.428 21.686 17.522 0.50 35.95 91 ARG A CA 1
ATOM 728 C CA B ARG A 1 91 ? -3.429 21.670 17.492 0.50 35.58 91 ARG A CA 1
ATOM 729 C C . ARG A 1 91 ? -3.451 20.244 16.951 1.00 34.96 91 ARG A C 1
ATOM 730 O O . ARG A 1 91 ? -4.462 19.551 17.017 1.00 32.63 91 ARG A O 1
ATOM 745 N N . ASP A 1 92 ? -2.341 19.841 16.362 1.00 35.39 92 ASP A N 1
ATOM 746 C CA . ASP A 1 92 ? -2.169 18.456 15.902 1.00 35.55 92 ASP A CA 1
ATOM 747 C C . ASP A 1 92 ? -1.980 17.498 17.083 1.00 29.75 92 ASP A C 1
ATOM 748 O O . ASP A 1 92 ? -2.348 16.331 17.010 1.00 32.97 92 ASP A O 1
ATOM 753 N N . ILE A 1 93 ? -1.386 18.004 18.158 1.00 27.62 93 ILE A N 1
ATOM 754 C CA . ILE A 1 93 ? -1.150 17.263 19.396 1.00 27.58 93 ILE A CA 1
ATOM 755 C C . ILE A 1 93 ? -1.623 18.108 20.562 1.00 28.49 93 ILE A C 1
ATOM 756 O O . ILE A 1 93 ? -1.271 19.287 20.653 1.00 29.20 93 ILE A O 1
ATOM 761 N N . GLU A 1 94 ? -2.421 17.511 21.438 1.00 26.33 94 GLU A N 1
ATOM 762 C CA . GLU A 1 94 ? -2.849 18.134 22.698 1.00 25.95 94 GLU A CA 1
ATOM 763 C C . GLU A 1 94 ? -2.039 17.542 23.837 1.00 24.62 94 GLU A C 1
ATOM 764 O O . GLU A 1 94 ? -1.866 16.320 23.919 1.00 25.33 94 GLU A O 1
ATOM 770 N N . GLN A 1 95 ? -1.542 18.416 24.693 1.00 24.38 95 GLN A N 1
ATOM 771 C CA . GLN A 1 95 ? -0.679 18.063 25.824 1.00 25.98 95 GLN A CA 1
ATOM 772 C C . GLN A 1 95 ? -1.459 18.285 27.124 1.00 26.94 95 GLN A C 1
ATOM 773 O O . GLN A 1 95 ? -2.013 19.352 27.342 1.00 31.61 95 GLN A O 1
ATOM 779 N N . VAL A 1 96 ? -1.495 17.279 27.988 1.00 27.72 96 VAL A N 1
ATOM 780 C CA . VAL A 1 96 ? -2.258 17.320 29.259 1.00 29.90 96 VAL A CA 1
ATOM 781 C C . VAL A 1 96 ? -1.328 16.963 30.408 1.00 28.11 96 VAL A C 1
ATOM 782 O O . VAL A 1 96 ? -0.747 15.880 30.426 1.00 29.31 96 VAL A O 1
ATOM 786 N N . ASP A 1 97 ? -1.211 17.867 31.374 1.00 29.08 97 ASP A N 1
ATOM 787 C CA . ASP A 1 97 ? -0.303 17.691 32.522 1.00 29.18 97 ASP A CA 1
ATOM 788 C C . ASP A 1 97 ? -0.781 16.508 33.364 1.00 28.11 97 ASP A C 1
ATOM 789 O O . ASP A 1 97 ? -1.948 16.430 33.676 1.00 32.25 97 ASP A O 1
ATOM 794 N N . ASP A 1 98 ? 0.141 15.602 33.707 1.00 27.41 98 ASP A N 1
ATOM 795 C CA . ASP A 1 98 ? -0.161 14.421 34.506 1.00 31.90 98 ASP A CA 1
ATOM 796 C C . ASP A 1 98 ? -0.096 14.693 36.029 1.00 33.47 98 ASP A C 1
ATOM 797 O O . ASP A 1 98 ? -0.410 13.821 36.823 1.00 34.57 98 ASP A O 1
ATOM 802 N N . GLY A 1 99 ? 0.305 15.912 36.414 1.00 33.40 99 GLY A N 1
ATOM 803 C CA . GLY A 1 99 ? 0.434 16.283 37.820 1.00 36.16 99 GLY A CA 1
ATOM 804 C C . GLY A 1 99 ? 1.707 15.831 38.509 1.00 36.16 99 GLY A C 1
ATOM 805 O O . GLY A 1 99 ? 1.886 16.110 39.700 1.00 38.00 99 GLY A O 1
ATOM 806 N N . GLN A 1 100 ? 2.587 15.148 37.775 1.00 36.65 100 GLN A N 1
ATOM 807 C CA . GLN A 1 100 ? 3.793 14.497 38.316 1.00 38.39 100 GLN A CA 1
ATOM 808 C C . GLN A 1 100 ? 5.005 14.682 37.392 1.00 35.40 100 GLN A C 1
ATOM 809 O O . GLN A 1 100 ? 5.890 13.824 37.340 1.00 36.55 100 GLN A O 1
ATOM 815 N N . GLY A 1 101 ? 5.025 15.798 36.654 1.00 30.09 101 GLY A N 1
ATOM 816 C CA . GLY A 1 101 ? 6.176 16.191 35.839 1.00 32.27 101 GLY A CA 1
ATOM 817 C C . GLY A 1 101 ? 6.174 15.722 34.388 1.00 30.67 101 GLY A C 1
ATOM 818 O O . GLY A 1 101 ? 7.158 15.922 33.671 1.00 35.21 101 GLY A O 1
ATOM 819 N N . GLY A 1 102 ? 5.089 15.085 33.964 1.00 29.89 102 GLY A N 1
ATOM 820 C CA . GLY A 1 102 ? 4.968 14.601 32.591 1.00 27.11 102 GLY A CA 1
ATOM 821 C C . GLY A 1 102 ? 3.658 15.001 31.967 1.00 25.44 102 GLY A C 1
ATOM 822 O O . GLY A 1 102 ? 2.848 15.689 32.576 1.00 26.38 102 GLY A O 1
ATOM 823 N N . SER A 1 103 ? 3.448 14.548 30.731 1.00 24.56 103 SER A N 1
ATOM 824 C CA . SER A 1 103 ? 2.240 14.873 29.988 1.00 23.85 103 SER A CA 1
ATOM 825 C C . SER A 1 103 ? 1.694 13.688 29.249 1.00 24.87 103 SER A C 1
ATOM 826 O O . SER A 1 103 ? 2.464 12.909 28.677 1.00 24.65 103 SER A O 1
ATOM 829 N N . PHE A 1 104 ? 0.371 13.566 29.257 1.00 24.31 104 PHE A N 1
ATOM 830 C CA . PHE A 1 104 ? -0.339 12.751 28.275 1.00 23.85 104 PHE A CA 1
ATOM 831 C C . PHE A 1 104 ? -0.424 13.542 26.977 1.00 23.16 104 PHE A C 1
ATOM 832 O O . PHE A 1 104 ? -0.569 14.784 26.996 1.00 26.60 104 PHE A O 1
ATOM 840 N N . LEU A 1 105 ? -0.319 12.826 25.853 1.00 24.62 105 LEU A N 1
ATOM 841 C CA . LEU A 1 105 ? -0.299 13.422 24.521 1.00 23.60 105 LEU A CA 1
ATOM 842 C C . LEU A 1 105 ? -1.416 12.786 23.740 1.00 23.15 105 LEU A C 1
ATOM 843 O O . LEU A 1 105 ? -1.460 11.553 23.599 1.00 24.54 105 LEU A O 1
ATOM 848 N N . LEU A 1 106 ? -2.338 13.610 23.261 1.00 23.29 106 LEU A N 1
ATOM 849 C CA . LEU A 1 106 ? -3.522 13.154 22.557 1.00 23.25 106 LEU A CA 1
ATOM 850 C C . LEU A 1 106 ? -3.430 13.627 21.112 1.00 22.54 106 LEU A C 1
ATOM 851 O O . LEU A 1 106 ? -2.980 14.754 20.817 1.00 26.05 106 LEU A O 1
ATOM 856 N N . ARG A 1 107 ? -3.829 12.762 20.193 1.00 22.47 107 ARG A N 1
ATOM 857 C CA . ARG A 1 107 ? -3.943 13.153 18.813 1.00 25.63 107 ARG A CA 1
ATOM 858 C C . ARG A 1 107 ? -5.011 12.333 18.119 1.00 23.00 107 ARG A C 1
ATOM 859 O O . ARG A 1 107 ? -5.325 11.209 18.544 1.00 23.18 107 ARG A O 1
ATOM 867 N N . VAL A 1 108 ? -5.602 12.928 17.090 1.00 22.46 108 VAL A N 1
ATOM 868 C CA . VAL A 1 108 ? -6.728 12.352 16.377 1.00 21.53 108 VAL A CA 1
ATOM 869 C C . VAL A 1 108 ? -6.426 12.259 14.884 1.00 21.46 108 VAL A C 1
ATOM 870 O O . VAL A 1 108 ? -5.721 13.108 14.326 1.00 25.03 108 VAL A O 1
ATOM 874 N N . TYR A 1 109 ? -6.845 11.139 14.291 1.00 21.50 109 TYR A N 1
ATOM 875 C CA . TYR A 1 109 ? -6.634 10.855 12.877 1.00 21.77 109 TYR A CA 1
ATOM 876 C C . TYR A 1 109 ? -7.937 10.486 12.184 1.00 22.70 109 TYR A C 1
ATOM 877 O O . TYR A 1 109 ? -8.892 10.046 12.808 1.00 24.19 109 TYR A O 1
ATOM 886 N N . GLU A 1 110 ? -7.939 10.612 10.883 1.00 24.97 110 GLU A N 1
ATOM 887 C CA . GLU A 1 110 ? -9.066 10.146 10.160 1.00 26.80 110 GLU A CA 1
ATOM 888 C C . GLU A 1 110 ? -9.108 8.609 10.252 1.00 23.62 110 GLU A C 1
ATOM 889 O O . GLU A 1 110 ? -8.102 7.973 10.356 1.00 24.17 110 GLU A O 1
ATOM 895 N N . LYS A 1 111 ? -10.302 8.066 10.277 1.00 25.78 111 LYS A N 1
ATOM 896 C CA . LYS A 1 111 ? -10.512 6.614 10.247 1.00 25.78 111 LYS A CA 1
ATOM 897 C C . LYS A 1 111 ? -10.333 6.141 8.785 1.00 26.35 111 LYS A C 1
ATOM 898 O O . LYS A 1 111 ? -11.101 6.507 7.908 1.00 33.81 111 LYS A O 1
ATOM 904 N N . ALA A 1 112 ? -9.313 5.300 8.562 1.00 26.21 112 ALA A N 1
ATOM 905 C CA . ALA A 1 112 ? -9.014 4.727 7.255 1.00 27.97 112 ALA A CA 1
ATOM 906 C C . ALA A 1 112 ? -10.220 3.997 6.702 1.00 30.56 112 ALA A C 1
ATOM 907 O O . ALA A 1 112 ? -10.859 3.222 7.419 1.00 26.42 112 ALA A O 1
ATOM 909 N N . PRO A 1 113 ? -10.507 4.194 5.405 1.00 29.55 113 PRO A N 1
ATOM 910 C CA . PRO A 1 113 ? -11.620 3.456 4.809 1.00 30.43 113 PRO A CA 1
ATOM 911 C C . PRO A 1 113 ? -11.320 1.966 4.738 1.00 28.24 113 PRO A C 1
ATOM 912 O O . PRO A 1 113 ? -10.156 1.578 4.708 1.00 32.86 113 PRO A O 1
ATOM 916 N N . GLY A 1 114 ? -12.373 1.155 4.727 1.00 27.41 114 GLY A N 1
ATOM 917 C CA . GLY A 1 114 ? -12.239 -0.279 4.587 1.00 27.02 114 GLY A CA 1
ATOM 918 C C . GLY A 1 114 ? -12.085 -0.932 5.925 1.00 26.10 114 GLY A C 1
ATOM 919 O O . GLY A 1 114 ? -12.589 -0.446 6.931 1.00 27.41 114 GLY A O 1
ATOM 920 N N . HIS A 1 115 ? -11.383 -2.058 5.931 1.00 23.75 115 HIS A N 1
ATOM 921 C CA . HIS A 1 115 ? -11.273 -2.854 7.148 1.00 24.31 115 HIS A CA 1
ATOM 922 C C . HIS A 1 115 ? -9.996 -3.647 7.187 1.00 23.50 115 HIS A C 1
ATOM 923 O O . HIS A 1 115 ? -9.329 -3.814 6.158 1.00 22.30 115 HIS A O 1
ATOM 930 N N . LYS A 1 116 ? -9.687 -4.195 8.353 1.00 23.50 116 LYS A N 1
ATOM 931 C CA . LYS A 1 116 ? -8.543 -5.108 8.412 1.00 24.31 116 LYS A CA 1
ATOM 932 C C . LYS A 1 116 ? -8.829 -6.379 7.612 1.00 23.87 116 LYS A C 1
ATOM 933 O O . LYS A 1 116 ? -9.973 -6.838 7.523 1.00 26.16 116 LYS A O 1
ATOM 939 N N . VAL A 1 117 ? -7.777 -6.956 7.032 1.00 22.54 117 VAL A N 1
ATOM 940 C CA . VAL A 1 117 ? -7.949 -8.135 6.197 1.00 23.26 117 VAL A CA 1
ATOM 941 C C . VAL A 1 117 ? -8.337 -9.364 7.015 1.00 24.86 117 VAL A C 1
ATOM 942 O O . VAL A 1 117 ? -7.871 -9.569 8.143 1.00 26.95 117 VAL A O 1
ATOM 946 N N . GLU A 1 118 ? -9.229 -10.159 6.412 1.00 27.39 118 GLU A N 1
ATOM 947 C CA . GLU A 1 118 ? -9.756 -11.383 6.976 1.00 27.10 118 GLU A CA 1
ATOM 948 C C . GLU A 1 118 ? -9.359 -12.548 6.075 1.00 25.33 118 GLU A C 1
ATOM 949 O O . GLU A 1 118 ? -8.708 -12.348 5.061 1.00 23.75 118 GLU A O 1
ATOM 955 N N . GLU A 1 119 ? -9.729 -13.766 6.470 1.00 26.13 119 GLU A N 1
ATOM 956 C CA . GLU A 1 119 ? -9.376 -14.963 5.742 1.00 29.41 119 GLU A CA 1
ATOM 957 C C . GLU A 1 119 ? -9.642 -14.851 4.227 1.00 26.26 119 GLU A C 1
ATOM 958 O O . GLU A 1 119 ? -8.771 -15.217 3.437 1.00 27.22 119 GLU A O 1
ATOM 964 N N . ALA A 1 120 ? -10.812 -14.323 3.834 1.00 28.59 120 ALA A N 1
ATOM 965 C CA . ALA A 1 120 ? -11.179 -14.229 2.424 1.00 27.56 120 ALA A CA 1
ATOM 966 C C . ALA A 1 120 ? -10.294 -13.306 1.612 1.00 28.47 120 ALA A C 1
ATOM 967 O O . ALA A 1 120 ? -10.246 -13.417 0.401 1.00 30.90 120 ALA A O 1
ATOM 969 N N . ASP A 1 121 ? -9.587 -12.414 2.305 1.00 27.85 121 ASP A N 1
ATOM 970 C CA . ASP A 1 121 ? -8.670 -11.452 1.705 1.00 25.21 121 ASP A CA 1
ATOM 971 C C . ASP A 1 121 ? -7.207 -11.891 1.725 1.00 25.37 121 ASP A C 1
ATOM 972 O O . ASP A 1 121 ? -6.356 -11.228 1.114 1.00 27.26 121 ASP A O 1
ATOM 977 N N . TRP A 1 122 ? -6.921 -12.983 2.434 1.00 24.35 122 TRP A N 1
ATOM 978 C CA . TRP A 1 122 ? -5.525 -13.379 2.728 1.00 22.78 122 TRP A CA 1
ATOM 979 C C . TRP A 1 122 ? -5.022 -14.312 1.638 1.00 23.98 122 TRP A C 1
ATOM 980 O O . TRP A 1 122 ? -5.148 -15.535 1.702 1.00 28.10 122 TRP A O 1
ATOM 991 N N . ASN A 1 123 ? -4.482 -13.718 0.602 1.00 21.60 123 ASN A N 1
ATOM 992 C CA . ASN A 1 123 ? -4.170 -14.455 -0.621 1.00 22.99 123 ASN A CA 1
ATOM 993 C C . ASN A 1 123 ? -3.129 -13.709 -1.438 1.00 22.16 123 ASN A C 1
ATOM 994 O O . ASN A 1 123 ? -2.719 -12.598 -1.078 1.00 22.73 123 ASN A O 1
ATOM 999 N N . ASP A 1 124 ? -2.735 -14.302 -2.559 1.00 23.49 124 ASP A N 1
ATOM 1000 C CA . ASP A 1 124 ? -1.696 -13.753 -3.404 1.00 25.23 124 ASP A CA 1
ATOM 1001 C C . ASP A 1 124 ? -1.986 -12.318 -3.867 1.00 23.23 124 ASP A C 1
ATOM 1002 O O . ASP A 1 124 ? -1.051 -11.534 -3.994 1.00 25.05 124 ASP A O 1
ATOM 1007 N N . GLU A 1 125 ? -3.262 -12.003 -4.129 1.00 22.76 125 GLU A N 1
ATOM 1008 C CA . GLU A 1 125 ? -3.667 -10.648 -4.582 1.00 24.67 125 GLU A CA 1
ATOM 1009 C C . GLU A 1 125 ? -3.324 -9.602 -3.544 1.00 22.32 125 GLU A C 1
ATOM 1010 O O . GLU A 1 125 ? -2.853 -8.513 -3.883 1.00 25.35 125 GLU A O 1
ATOM 1016 N N . LEU A 1 126 ? -3.596 -9.924 -2.282 1.00 21.58 126 LEU A N 1
ATOM 1017 C CA . LEU A 1 126 ? -3.206 -9.050 -1.183 1.00 20.90 126 LEU A CA 1
ATOM 1018 C C . LEU A 1 126 ? -1.702 -8.846 -1.071 1.00 20.63 126 LEU A C 1
ATOM 1019 O O . LEU A 1 126 ? -1.225 -7.726 -0.910 1.00 21.91 126 LEU A O 1
ATOM 1024 N N . PHE A 1 127 ? -0.954 -9.944 -1.139 1.00 19.97 127 PHE A N 1
ATOM 1025 C CA . PHE A 1 127 ? 0.484 -9.879 -0.939 1.00 19.74 127 PHE A CA 1
ATOM 1026 C C . PHE A 1 127 ? 1.129 -9.052 -2.050 1.00 21.72 127 PHE A C 1
ATOM 1027 O O . PHE A 1 127 ? 2.011 -8.248 -1.799 1.00 21.03 127 PHE A O 1
ATOM 1035 N N . TYR A 1 128 ? 0.661 -9.265 -3.273 1.00 21.61 128 TYR A N 1
ATOM 1036 C CA . TYR A 1 128 ? 1.070 -8.460 -4.425 1.00 20.76 128 TYR A CA 1
ATOM 1037 C C . TYR A 1 128 ? 0.771 -6.967 -4.219 1.00 20.61 128 TYR A C 1
ATOM 1038 O O . TYR A 1 128 ? 1.633 -6.134 -4.448 1.00 22.43 128 TYR A O 1
ATOM 1047 N N . ALA A 1 129 ? -0.474 -6.680 -3.810 1.00 20.79 129 ALA A N 1
ATOM 1048 C CA . ALA A 1 129 ? -0.880 -5.292 -3.558 1.00 19.45 129 ALA A CA 1
ATOM 1049 C C . ALA A 1 129 ? -0.026 -4.632 -2.446 1.00 19.59 129 ALA A C 1
ATOM 1050 O O . ALA A 1 129 ? 0.357 -3.434 -2.551 1.00 22.59 129 ALA A O 1
ATOM 1052 N N . LEU A 1 130 ? 0.314 -5.401 -1.413 1.00 20.62 130 LEU A N 1
ATOM 1053 C CA . LEU A 1 130 ? 1.209 -4.890 -0.370 1.00 20.51 130 LEU A CA 1
ATOM 1054 C C . LEU A 1 130 ? 2.571 -4.539 -0.921 1.00 20.58 130 LEU A C 1
ATOM 1055 O O . LEU A 1 130 ? 3.177 -3.556 -0.514 1.00 22.20 130 LEU A O 1
ATOM 1060 N N . GLY A 1 131 ? 3.057 -5.361 -1.846 1.00 20.79 131 GLY A N 1
ATOM 1061 C CA . GLY A 1 131 ? 4.318 -5.079 -2.481 1.00 20.62 131 GLY A CA 1
ATOM 1062 C C . GLY A 1 131 ? 4.265 -3.790 -3.294 1.00 20.55 131 GLY A C 1
ATOM 1063 O O . GLY A 1 131 ? 5.168 -2.966 -3.200 1.00 20.82 131 GLY A O 1
ATOM 1064 N N . GLN A 1 132 ? 3.223 -3.660 -4.113 1.00 20.30 132 GLN A N 1
ATOM 1065 C CA . GLN A 1 132 ? 3.071 -2.433 -4.928 1.00 20.07 132 GLN A CA 1
ATOM 1066 C C . GLN A 1 132 ? 3.062 -1.188 -4.019 1.00 20.65 132 GLN A C 1
ATOM 1067 O O . GLN A 1 132 ? 3.728 -0.179 -4.284 1.00 23.20 132 GLN A O 1
ATOM 1073 N N . TYR A 1 133 ? 2.276 -1.265 -2.953 1.00 20.57 133 TYR A N 1
ATOM 1074 C CA . TYR A 1 133 ? 2.127 -0.119 -2.074 1.00 21.06 133 TYR A CA 1
ATOM 1075 C C . TYR A 1 133 ? 3.451 0.225 -1.366 1.00 20.34 133 TYR A C 1
ATOM 1076 O O . TYR A 1 133 ? 3.855 1.402 -1.262 1.00 22.43 133 TYR A O 1
ATOM 1085 N N . THR A 1 134 ? 4.120 -0.795 -0.834 1.00 19.71 134 THR A N 1
ATOM 1086 C CA . THR A 1 134 ? 5.374 -0.585 -0.126 1.00 20.42 134 THR A CA 1
ATOM 1087 C C . THR A 1 134 ? 6.443 -0.005 -1.050 1.00 20.66 134 THR A C 1
ATOM 1088 O O . THR A 1 134 ? 7.185 0.889 -0.661 1.00 21.88 134 THR A O 1
ATOM 1092 N N . GLY A 1 135 ? 6.470 -0.482 -2.290 1.00 21.69 135 GLY A N 1
ATOM 1093 C CA . GLY A 1 135 ? 7.350 0.074 -3.303 1.00 22.62 135 GLY A CA 1
ATOM 1094 C C . GLY A 1 135 ? 7.120 1.545 -3.533 1.00 20.56 135 GLY A C 1
ATOM 1095 O O . GLY A 1 135 ? 8.072 2.308 -3.680 1.00 24.25 135 GLY A O 1
ATOM 1096 N N . ARG A 1 136 ? 5.865 1.905 -3.638 1.00 21.94 136 ARG A N 1
ATOM 1097 C CA . ARG A 1 136 ? 5.487 3.295 -3.834 1.00 20.09 136 ARG A CA 1
ATOM 1098 C C . ARG A 1 136 ? 5.894 4.139 -2.646 1.00 21.26 136 ARG A C 1
ATOM 1099 O O . ARG A 1 136 ? 6.372 5.223 -2.823 1.00 24.03 136 ARG A O 1
ATOM 1107 N N . MET A 1 137 ? 5.720 3.606 -1.442 1.00 20.90 137 MET A N 1
ATOM 1108 C CA . MET A 1 137 ? 6.107 4.284 -0.217 1.00 21.17 137 MET A CA 1
ATOM 1109 C C . MET A 1 137 ? 7.621 4.540 -0.153 1.00 22.86 137 MET A C 1
ATOM 1110 O O . MET A 1 137 ? 8.062 5.631 0.146 1.00 24.62 137 MET A O 1
ATOM 1115 N N . HIS A 1 138 ? 8.420 3.526 -0.464 1.00 23.45 138 HIS A N 1
ATOM 1116 C CA . HIS A 1 138 ? 9.853 3.665 -0.476 1.00 20.97 138 HIS A CA 1
ATOM 1117 C C . HIS A 1 138 ? 10.326 4.634 -1.571 1.00 22.56 138 HIS A C 1
ATOM 1118 O O . HIS A 1 138 ? 11.206 5.432 -1.318 1.00 25.06 138 HIS A O 1
ATOM 1125 N N . LYS A 1 139 ? 9.735 4.565 -2.768 1.00 22.73 139 LYS A N 1
ATOM 1126 C CA . LYS A 1 139 ? 10.108 5.525 -3.833 1.00 23.99 139 LYS A CA 1
ATOM 1127 C C . LYS A 1 139 ? 9.825 6.957 -3.338 1.00 23.96 139 LYS A C 1
ATOM 1128 O O . LYS A 1 139 ? 10.648 7.879 -3.506 1.00 27.31 139 LYS A O 1
ATOM 1134 N N . LEU A 1 140 ? 8.650 7.142 -2.736 1.00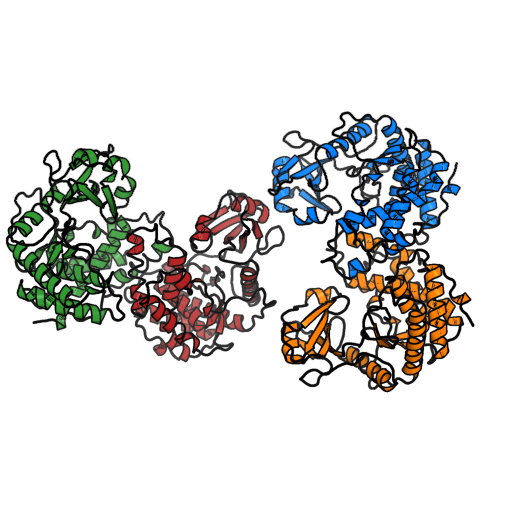 22.85 140 LEU A N 1
ATOM 1135 C CA . LEU A 1 140 ? 8.279 8.470 -2.274 1.00 22.60 140 LEU A CA 1
ATOM 1136 C C . LEU A 1 140 ? 9.164 8.992 -1.151 1.00 23.55 140 LEU A C 1
ATOM 1137 O O . LEU A 1 140 ? 9.447 10.197 -1.079 1.00 23.97 140 LEU A O 1
ATOM 1142 N N . THR A 1 141 ? 9.629 8.125 -0.265 1.00 21.75 141 THR A N 1
ATOM 1143 C CA . THR A 1 141 ? 10.421 8.590 0.847 1.00 22.92 141 THR A CA 1
ATOM 1144 C C . THR A 1 141 ? 11.809 9.137 0.457 1.00 23.69 141 THR A C 1
ATOM 1145 O O . THR A 1 141 ? 12.382 9.958 1.178 1.00 25.01 141 THR A O 1
ATOM 1149 N N . LYS A 1 142 ? 12.274 8.736 -0.737 1.00 23.83 142 LYS A N 1
ATOM 1150 C CA . LYS A 1 142 ? 13.559 9.169 -1.216 1.00 23.91 142 LYS A CA 1
ATOM 1151 C C . LYS A 1 142 ? 13.632 10.713 -1.345 1.00 24.24 142 LYS A C 1
ATOM 1152 O O . LYS A 1 142 ? 14.729 11.262 -1.231 1.00 29.74 142 LYS A O 1
ATOM 1158 N N . SER A 1 143 ? 12.507 11.374 -1.606 1.00 24.94 143 SER A N 1
ATOM 1159 C CA . SER A 1 143 ? 12.457 12.818 -1.800 1.00 25.41 143 SER A CA 1
ATOM 1160 C C . SER A 1 143 ? 12.049 13.555 -0.528 1.00 25.12 143 SER A C 1
ATOM 1161 O O . SER A 1 143 ? 11.890 14.771 -0.561 1.00 28.72 143 SER A O 1
ATOM 1164 N N . TYR A 1 144 ? 11.910 12.873 0.607 1.00 26.39 144 TYR A N 1
ATOM 1165 C CA . TYR A 1 144 ? 11.526 13.527 1.852 1.00 25.61 144 TYR A CA 1
ATOM 1166 C C . TYR A 1 144 ? 12.650 14.407 2.335 1.00 27.33 144 TYR A C 1
ATOM 1167 O O . TYR A 1 144 ? 13.793 13.985 2.410 1.00 29.81 144 TYR A O 1
ATOM 1176 N N . GLN A 1 145 ? 12.302 15.640 2.704 1.00 27.89 145 GLN A N 1
ATOM 1177 C CA . GLN A 1 145 ? 13.231 16.588 3.291 1.00 30.65 145 GLN A CA 1
ATOM 1178 C C . GLN A 1 145 ? 12.700 17.040 4.646 1.00 30.15 145 GLN A C 1
ATOM 1179 O O . GLN A 1 145 ? 11.562 17.559 4.725 1.00 31.87 145 GLN A O 1
ATOM 1185 N N . LEU A 1 146 ? 13.503 16.808 5.691 1.00 28.69 146 LEU A N 1
ATOM 1186 C CA . LEU A 1 146 ? 13.150 17.189 7.071 1.00 28.39 146 LEU A CA 1
ATOM 1187 C C . LEU A 1 146 ? 13.150 18.701 7.183 1.00 30.75 146 LEU A C 1
ATOM 1188 O O . LEU A 1 146 ? 14.159 19.350 6.890 1.00 33.44 146 LEU A O 1
ATOM 1193 N N . SER A 1 147 ? 12.014 19.263 7.590 1.00 28.84 147 SER A N 1
ATOM 1194 C CA . SER A 1 147 ? 11.862 20.722 7.639 1.00 29.77 147 SER A CA 1
ATOM 1195 C C . SER A 1 147 ? 12.622 21.376 8.794 1.00 32.09 147 SER A C 1
ATOM 1196 O O . SER A 1 147 ? 12.987 22.541 8.703 1.00 37.24 147 SER A O 1
ATOM 1199 N N . ASP A 1 148 ? 12.831 20.661 9.889 1.00 33.22 148 ASP A N 1
ATOM 1200 C CA . ASP A 1 148 ? 13.395 21.226 11.136 1.00 31.76 148 ASP A CA 1
ATOM 1201 C C . ASP A 1 148 ? 14.021 20.075 11.932 1.00 29.24 148 ASP A C 1
ATOM 1202 O O . ASP A 1 148 ? 13.359 19.067 12.120 1.00 29.99 148 ASP A O 1
ATOM 1207 N N . PRO A 1 149 ? 15.284 20.230 12.407 1.00 27.84 149 PRO A N 1
ATOM 1208 C CA . PRO A 1 149 ? 15.918 19.143 13.188 1.00 29.12 149 PRO A CA 1
ATOM 1209 C C . PRO A 1 149 ? 15.141 18.703 14.438 1.00 28.40 149 PRO A C 1
ATOM 1210 O O . PRO A 1 149 ? 15.287 17.544 14.886 1.00 28.36 149 PRO A O 1
ATOM 1214 N N . ARG A 1 150 ? 14.314 19.592 14.991 1.00 27.90 150 ARG A N 1
ATOM 1215 C CA . ARG A 1 150 ? 13.463 19.224 16.117 1.00 28.04 150 ARG A CA 1
ATOM 1216 C C . ARG A 1 150 ? 12.623 17.967 15.841 1.00 26.08 150 ARG A C 1
ATOM 1217 O O . ARG A 1 150 ? 12.293 17.256 16.780 1.00 27.22 150 ARG A O 1
ATOM 1225 N N . TYR A 1 151 ? 12.223 17.774 14.581 1.00 25.05 151 TYR A N 1
ATOM 1226 C CA . TYR A 1 151 ? 11.272 16.739 14.232 1.00 24.68 151 TYR A CA 1
ATOM 1227 C C . TYR A 1 151 ? 11.943 15.476 13.716 1.00 25.40 151 TYR A C 1
ATOM 1228 O O . TYR A 1 151 ? 11.260 14.585 13.203 1.00 29.65 151 TYR A O 1
ATOM 1237 N N . LYS A 1 152 ? 13.264 15.396 13.819 1.00 24.29 152 LYS A N 1
ATOM 1238 C CA . LYS A 1 152 ? 13.981 14.241 13.305 1.00 23.43 152 LYS A CA 1
ATOM 1239 C C . LYS A 1 152 ? 13.592 12.938 13.974 1.00 23.64 152 LYS A C 1
ATOM 1240 O O . LYS A 1 152 ? 13.609 12.833 15.192 1.00 24.06 152 LYS A O 1
ATOM 1246 N N . ARG A 1 153 ? 13.282 11.940 13.162 1.00 22.64 153 ARG A N 1
ATOM 1247 C CA . ARG A 1 153 ? 12.931 10.612 13.654 1.00 23.12 153 ARG A CA 1
ATOM 1248 C C . ARG A 1 153 ? 14.203 9.830 13.867 1.00 20.45 153 ARG A C 1
ATOM 1249 O O . ARG A 1 153 ? 15.235 10.141 13.282 1.00 24.45 153 ARG A O 1
ATOM 1257 N N . GLN A 1 154 ? 14.096 8.759 14.666 1.00 22.36 154 GLN A N 1
ATOM 1258 C CA . GLN A 1 154 ? 15.302 8.077 15.115 1.00 23.62 154 GLN A CA 1
ATOM 1259 C C . GLN A 1 154 ? 15.932 7.246 13.997 1.00 23.56 154 GLN A C 1
ATOM 1260 O O . GLN A 1 154 ? 15.252 6.845 13.035 1.00 23.76 154 GLN A O 1
ATOM 1266 N N . GLU A 1 155 ? 17.245 7.004 14.136 1.00 23.66 155 GLU A N 1
ATOM 1267 C CA . GLU A 1 155 ? 17.899 5.947 13.366 1.00 23.58 155 GLU A CA 1
ATOM 1268 C C . GLU A 1 155 ? 17.531 4.578 13.961 1.00 24.24 155 GLU A C 1
ATOM 1269 O O . GLU A 1 155 ? 17.248 4.451 15.155 1.00 24.41 155 GLU A O 1
ATOM 1275 N N . TRP A 1 156 ? 17.575 3.554 13.116 1.00 24.10 156 TRP A N 1
ATOM 1276 C CA . TRP A 1 156 ? 17.163 2.222 13.540 1.00 24.98 156 TRP A CA 1
ATOM 1277 C C . TRP A 1 156 ? 17.782 1.750 14.840 1.00 24.59 156 TRP A C 1
ATOM 1278 O O . TRP A 1 156 ? 17.106 1.123 15.669 1.00 24.44 156 TRP A O 1
ATOM 1289 N N . ASP A 1 157 ? 19.074 2.045 15.018 1.00 22.70 157 ASP A N 1
ATOM 1290 C CA . ASP A 1 157 ? 19.819 1.531 16.166 1.00 23.29 157 ASP A CA 1
ATOM 1291 C C . ASP A 1 157 ? 19.633 2.339 17.450 1.00 25.68 157 ASP A C 1
ATOM 1292 O O . ASP A 1 157 ? 20.129 1.951 18.471 1.00 26.59 157 ASP A O 1
ATOM 1297 N N . GLU A 1 158 ? 18.882 3.440 17.395 1.00 22.96 158 GLU A N 1
ATOM 1298 C CA . GLU A 1 158 ? 18.505 4.204 18.560 1.00 25.93 158 GLU A CA 1
ATOM 1299 C C . GLU A 1 158 ? 17.224 3.709 19.215 1.00 23.85 158 GLU A C 1
ATOM 1300 O O . GLU A 1 158 ? 16.845 4.200 20.277 1.00 25.12 158 GLU A O 1
ATOM 1306 N N . GLU A 1 159 ? 16.603 2.679 18.638 1.00 22.48 159 GLU A N 1
ATOM 1307 C CA . GLU A 1 159 ? 15.309 2.194 19.129 1.00 21.93 159 GLU A CA 1
ATOM 1308 C C . GLU A 1 159 ? 15.412 1.767 20.595 1.00 22.71 159 GLU A C 1
ATOM 1309 O O . GLU A 1 159 ? 16.262 0.951 20.965 1.00 22.59 159 GLU A O 1
ATOM 1315 N N . GLU A 1 160 ? 14.521 2.301 21.407 1.00 22.28 160 GLU A N 1
ATOM 1316 C CA . GLU A 1 160 ? 14.470 2.059 22.836 1.00 21.67 160 GLU A CA 1
ATOM 1317 C C . GLU A 1 160 ? 14.372 0.565 23.173 1.00 22.56 160 GLU A C 1
ATOM 1318 O O . GLU A 1 160 ? 15.010 0.097 24.095 1.00 22.81 160 GLU A O 1
ATOM 1324 N N . GLN A 1 161 ? 13.567 -0.172 22.424 1.00 21.29 161 GLN A N 1
ATOM 1325 C CA . GLN A 1 161 ? 13.296 -1.584 22.724 1.00 21.28 161 GLN A CA 1
ATOM 1326 C C . GLN A 1 161 ? 14.453 -2.492 22.321 1.00 21.97 161 GLN A C 1
ATOM 1327 O O . GLN A 1 161 ? 14.424 -3.692 22.627 1.00 23.66 161 GLN A O 1
ATOM 1333 N N . LEU A 1 162 ? 15.475 -1.937 21.651 1.00 23.09 162 LEU A N 1
ATOM 1334 C CA . LEU A 1 162 ? 16.725 -2.636 21.416 1.00 23.31 162 LEU A CA 1
ATOM 1335 C C . LEU A 1 162 ? 17.741 -2.451 22.556 1.00 24.21 162 LEU A C 1
ATOM 1336 O O . LEU A 1 162 ? 18.791 -3.104 22.545 1.00 27.45 162 LEU A O 1
ATOM 1341 N N . LYS A 1 163 ? 17.434 -1.618 23.543 1.00 22.69 163 LYS A N 1
ATOM 1342 C CA . LYS A 1 163 ? 18.328 -1.366 24.681 1.00 24.44 163 LYS A CA 1
ATOM 1343 C C . LYS A 1 163 ? 18.070 -2.437 25.756 1.00 24.07 163 LYS A C 1
ATOM 1344 O O . LYS A 1 163 ? 17.541 -2.158 26.832 1.00 25.33 163 LYS A O 1
ATOM 1350 N N . LEU A 1 164 ? 18.435 -3.677 25.440 1.00 24.32 164 LEU A N 1
ATOM 1351 C CA . LEU A 1 164 ? 18.062 -4.815 26.269 1.00 24.28 164 LEU A CA 1
ATOM 1352 C C . LEU A 1 164 ? 18.565 -4.695 27.694 1.00 24.28 164 LEU A C 1
ATOM 1353 O O . LEU A 1 164 ? 17.887 -5.085 28.636 1.00 24.85 164 LEU A O 1
ATOM 1358 N N . ARG A 1 165 ? 19.786 -4.196 27.862 1.00 25.97 165 ARG A N 1
ATOM 1359 C CA . ARG A 1 165 ? 20.350 -4.082 29.210 1.00 28.73 165 ARG A CA 1
ATOM 1360 C C . ARG A 1 165 ? 19.538 -3.166 30.138 1.00 26.31 165 ARG A C 1
ATOM 1361 O O . ARG A 1 165 ? 19.591 -3.298 31.345 1.00 29.57 165 ARG A O 1
ATOM 1369 N N . LYS A 1 166 ? 18.781 -2.231 29.548 1.00 25.36 166 LYS A N 1
ATOM 1370 C CA . LYS A 1 166 ? 17.889 -1.386 30.337 1.00 28.34 166 LYS A CA 1
ATOM 1371 C C . LYS A 1 166 ? 16.715 -2.147 30.968 1.00 25.83 166 LYS A C 1
ATOM 1372 O O . LYS A 1 166 ? 16.215 -1.753 32.028 1.00 29.64 166 LYS A O 1
ATOM 1378 N N . TYR A 1 167 ? 16.271 -3.231 30.311 1.00 24.12 167 TYR A N 1
ATOM 1379 C CA . TYR A 1 167 ? 15.033 -3.905 30.663 1.00 23.72 167 TYR A CA 1
ATOM 1380 C C . TYR A 1 167 ? 15.133 -5.375 31.009 1.00 24.30 167 TYR A C 1
ATOM 1381 O O . TYR A 1 167 ? 14.259 -5.894 31.678 1.00 26.51 167 TYR A O 1
ATOM 1390 N N . VAL A 1 168 ? 16.196 -6.034 30.562 1.00 24.19 168 VAL A N 1
ATOM 1391 C CA . VAL A 1 168 ? 16.363 -7.469 30.764 1.00 23.72 168 VAL A CA 1
ATOM 1392 C C . VAL A 1 168 ? 17.349 -7.690 31.919 1.00 25.00 168 VAL A C 1
ATOM 1393 O O . VAL A 1 168 ? 18.348 -6.993 31.987 1.00 27.90 168 VAL A O 1
ATOM 1397 N N . PRO A 1 169 ? 17.115 -8.704 32.781 1.00 26.19 169 PRO A N 1
ATOM 1398 C CA . PRO A 1 169 ? 18.056 -9.003 33.880 1.00 28.45 169 PRO A CA 1
ATOM 1399 C C . PRO A 1 169 ? 19.521 -9.096 33.449 1.00 27.05 169 PRO A C 1
ATOM 1400 O O . PRO A 1 169 ? 19.848 -9.692 32.414 1.00 26.79 169 PRO A O 1
ATOM 1404 N N . ALA A 1 170 ? 20.391 -8.513 34.257 1.00 29.85 170 ALA A N 1
ATOM 1405 C CA . ALA A 1 170 ? 21.818 -8.419 33.940 1.00 28.75 170 ALA A CA 1
ATOM 1406 C C . ALA A 1 170 ? 22.500 -9.762 33.716 1.00 29.12 170 ALA A C 1
ATOM 1407 O O . ALA A 1 170 ? 23.540 -9.822 33.048 1.00 31.77 170 ALA A O 1
ATOM 1409 N N . ASP A 1 171 ? 21.937 -10.823 34.307 1.00 28.70 171 ASP A N 1
ATOM 1410 C CA . ASP A 1 171 ? 22.526 -12.166 34.211 1.00 29.42 171 ASP A CA 1
ATOM 1411 C C . ASP A 1 171 ? 22.384 -12.869 32.857 1.00 26.95 171 ASP A C 1
ATOM 1412 O O . ASP A 1 171 ? 22.958 -13.962 32.679 1.00 31.05 171 ASP A O 1
ATOM 1417 N N . GLN A 1 172 ? 21.633 -12.274 31.916 1.00 25.22 172 GLN A N 1
ATOM 1418 C CA . GLN A 1 172 ? 21.374 -12.937 30.643 1.00 24.40 172 GLN A CA 1
ATOM 1419 C C . GLN A 1 172 ? 22.479 -12.560 29.668 1.00 25.67 172 GLN A C 1
ATOM 1420 O O . GLN A 1 172 ? 22.264 -11.938 28.632 1.00 27.41 172 GLN A O 1
ATOM 1426 N N . THR A 1 173 ? 23.687 -12.996 30.032 1.00 26.28 173 THR A N 1
ATOM 1427 C CA A THR A 1 173 ? 24.860 -12.590 29.307 0.50 28.63 173 THR A CA 1
ATOM 1428 C CA B THR A 1 173 ? 24.922 -12.687 29.323 0.50 28.96 173 THR A CA 1
ATOM 1429 C C . THR A 1 173 ? 24.896 -13.032 27.832 1.00 27.21 173 THR A C 1
ATOM 1430 O O . THR A 1 173 ? 25.256 -12.227 26.967 1.00 25.97 173 THR A O 1
ATOM 1437 N N . LEU A 1 174 ? 24.476 -14.260 27.530 1.00 24.80 174 LEU A N 1
ATOM 1438 C CA . LEU A 1 174 ? 24.453 -14.739 26.145 1.00 24.82 174 LEU A CA 1
ATOM 1439 C C . LEU A 1 174 ? 23.425 -13.968 25.295 1.00 23.28 174 LEU A C 1
ATOM 1440 O O . LEU A 1 174 ? 23.658 -13.726 24.114 1.00 25.80 174 LEU A O 1
ATOM 1445 N N . VAL A 1 175 ? 22.276 -13.617 25.884 1.00 23.19 175 VAL A N 1
ATOM 1446 C CA . VAL A 1 175 ? 21.298 -12.753 25.189 1.00 23.44 175 VAL A CA 1
ATOM 1447 C C . VAL A 1 175 ? 21.948 -11.441 24.746 1.00 23.40 175 VAL A C 1
ATOM 1448 O O . VAL A 1 175 ? 21.873 -11.066 23.594 1.00 23.18 175 VAL A O 1
ATOM 1452 N N . PHE A 1 176 ? 22.651 -10.785 25.664 1.00 23.21 176 PHE A N 1
ATOM 1453 C CA . PHE A 1 176 ? 23.272 -9.512 25.308 1.00 24.34 176 PHE A CA 1
ATOM 1454 C C . PHE A 1 176 ? 24.383 -9.688 24.283 1.00 25.57 176 PHE A C 1
ATOM 1455 O O . PHE A 1 176 ? 24.534 -8.867 23.374 1.00 25.95 176 PHE A O 1
ATOM 1463 N N . GLU A 1 177 ? 25.156 -10.773 24.431 1.00 24.79 177 GLU A N 1
ATOM 1464 C CA . GLU A 1 177 ? 26.185 -11.058 23.447 1.00 24.85 177 GLU A CA 1
ATOM 1465 C C . GLU A 1 177 ? 25.605 -11.260 22.056 1.00 25.79 177 GLU A C 1
ATOM 1466 O O . GLU A 1 177 ? 26.114 -10.702 21.088 1.00 24.45 177 GLU A O 1
ATOM 1472 N N . GLN A 1 178 ? 24.514 -12.028 21.945 1.00 24.15 178 GLN A N 1
ATOM 1473 C CA . GLN A 1 178 ? 23.982 -12.288 20.604 1.00 24.41 178 GLN A CA 1
ATOM 1474 C C . GLN A 1 178 ? 23.375 -11.019 20.020 1.00 23.85 178 GLN A C 1
ATOM 1475 O O . GLN A 1 178 ? 23.502 -10.767 18.824 1.00 24.93 178 GLN A O 1
ATOM 1481 N N . ALA A 1 179 ? 22.702 -10.244 20.870 1.00 23.71 179 ALA A N 1
ATOM 1482 C CA . ALA A 1 179 ? 22.104 -8.990 20.407 1.00 25.57 179 ALA A CA 1
ATOM 1483 C C . ALA A 1 179 ? 23.177 -8.026 19.940 1.00 25.82 179 ALA A C 1
ATOM 1484 O O . ALA A 1 179 ? 23.075 -7.439 18.878 1.00 24.80 179 ALA A O 1
ATOM 1486 N N . ASP A 1 180 ? 24.222 -7.883 20.752 1.00 24.43 180 ASP A N 1
ATOM 1487 C CA . ASP A 1 180 ? 25.369 -7.034 20.406 1.00 26.62 180 ASP A CA 1
ATOM 1488 C C . ASP A 1 180 ? 26.003 -7.428 19.067 1.00 27.17 180 ASP A C 1
ATOM 1489 O O . ASP A 1 180 ? 26.280 -6.565 18.243 1.00 28.68 180 ASP A O 1
ATOM 1494 N N . ARG A 1 181 ? 26.185 -8.734 18.846 1.00 25.88 181 ARG A N 1
ATOM 1495 C CA . ARG A 1 181 ? 26.790 -9.243 17.621 1.00 26.78 181 ARG A CA 1
ATOM 1496 C C . ARG A 1 181 ? 25.953 -8.924 16.411 1.00 25.78 181 ARG A C 1
ATOM 1497 O O . ARG A 1 181 ? 26.450 -8.559 15.356 1.00 28.51 181 ARG A O 1
ATOM 1505 N N . LEU A 1 182 ? 24.653 -9.081 16.586 1.00 25.09 182 LEU A N 1
ATOM 1506 C CA . LEU A 1 182 ? 23.720 -8.787 15.498 1.00 25.59 182 LEU A CA 1
ATOM 1507 C C . LEU A 1 182 ? 23.703 -7.296 15.141 1.00 22.75 182 LEU A C 1
ATOM 1508 O O . LEU A 1 182 ? 23.750 -6.955 13.975 1.00 26.66 182 LEU A O 1
ATOM 1513 N N . MET A 1 183 ? 23.644 -6.432 16.161 1.00 22.91 183 MET A N 1
ATOM 1514 C CA A MET A 1 183 ? 23.612 -5.004 15.852 0.50 25.26 183 MET A CA 1
ATOM 1515 C CA B MET A 1 183 ? 23.673 -4.959 16.001 0.50 24.86 183 MET A CA 1
ATOM 1516 C C . MET A 1 183 ? 24.941 -4.542 15.265 1.00 28.61 183 MET A C 1
ATOM 1517 O O . MET A 1 183 ? 24.947 -3.672 14.397 1.00 32.08 183 MET A O 1
ATOM 1526 N N . GLU A 1 184 ? 26.023 -5.178 15.671 1.00 28.46 184 GLU A N 1
ATOM 1527 C CA . GLU A 1 184 ? 27.334 -4.906 15.101 1.00 29.24 184 GLU A CA 1
ATOM 1528 C C . GLU A 1 184 ? 27.374 -5.386 13.637 1.00 28.27 184 GLU A C 1
ATOM 1529 O O . GLU A 1 184 ? 27.856 -4.653 12.781 1.00 32.08 184 GLU A O 1
ATOM 1535 N N . LYS A 1 185 ? 26.847 -6.586 13.342 1.00 28.33 185 LYS A N 1
ATOM 1536 C CA . LYS A 1 185 ? 26.752 -7.059 11.961 1.00 27.55 185 LYS A CA 1
ATOM 1537 C C . LYS A 1 185 ? 25.941 -6.114 11.042 1.00 26.66 185 LYS A C 1
ATOM 1538 O O . LYS A 1 185 ? 26.394 -5.800 9.934 1.00 30.03 185 LYS A O 1
ATOM 1544 N N . LEU A 1 186 ? 24.780 -5.641 11.504 1.00 26.04 186 LEU A N 1
ATOM 1545 C CA . LEU A 1 186 ? 23.932 -4.770 10.682 1.00 26.86 186 LEU A CA 1
ATOM 1546 C C . LEU A 1 186 ? 24.552 -3.381 10.554 1.00 27.01 186 LEU A C 1
ATOM 1547 O O . LEU A 1 186 ? 24.388 -2.728 9.521 1.00 30.40 186 LEU A O 1
ATOM 1552 N N . ALA A 1 187 ? 25.316 -2.936 11.565 1.00 28.56 187 ALA A N 1
ATOM 1553 C CA . ALA A 1 187 ? 26.024 -1.652 11.441 1.00 31.04 187 ALA A CA 1
ATOM 1554 C C . ALA A 1 187 ? 27.127 -1.661 10.333 1.00 34.38 187 ALA A C 1
ATOM 1555 O O . ALA A 1 187 ? 27.510 -0.615 9.854 1.00 46.20 187 ALA A O 1
ATOM 1557 N N . LYS A 1 188 ? 27.607 -2.843 9.934 1.00 30.44 188 LYS A N 1
ATOM 1558 C CA . LYS A 1 188 ? 28.525 -3.020 8.757 1.00 32.63 188 LYS A CA 1
ATOM 1559 C C . LYS A 1 188 ? 27.849 -2.779 7.391 1.00 33.20 188 LYS A C 1
ATOM 1560 O O . LYS A 1 188 ? 28.538 -2.731 6.367 1.00 43.35 188 LYS A O 1
ATOM 1566 N N . LEU A 1 189 ? 26.522 -2.669 7.359 1.00 32.29 189 LEU A N 1
ATOM 1567 C CA . LEU A 1 189 ? 25.803 -2.478 6.094 1.00 28.66 189 LEU A CA 1
ATOM 1568 C C . LEU A 1 189 ? 25.895 -1.056 5.545 1.00 31.14 189 LEU A C 1
ATOM 1569 O O . LEU A 1 189 ? 25.851 -0.096 6.311 1.00 38.95 189 LEU A O 1
ATOM 1574 N N . PRO A 1 190 ? 25.997 -0.917 4.207 1.00 32.58 190 PRO A N 1
ATOM 1575 C CA . PRO A 1 190 ? 26.026 0.429 3.631 1.00 30.99 190 PRO A CA 1
ATOM 1576 C C . PRO A 1 190 ? 24.648 1.081 3.539 1.00 30.29 190 PRO A C 1
ATOM 1577 O O . PRO A 1 190 ? 23.617 0.424 3.588 1.00 32.35 190 PRO A O 1
ATOM 1581 N N . LYS A 1 191 ? 24.655 2.400 3.444 1.00 32.54 191 LYS A N 1
ATOM 1582 C CA . LYS A 1 191 ? 23.435 3.208 3.454 1.00 30.38 191 LYS A CA 1
ATOM 1583 C C . LYS A 1 191 ? 23.518 4.238 2.345 1.00 30.59 191 LYS A C 1
ATOM 1584 O O . LYS A 1 191 ? 24.515 4.967 2.255 1.00 39.01 191 LYS A O 1
ATOM 1590 N N . ASN A 1 192 ? 22.510 4.266 1.481 1.00 30.06 192 ASN A N 1
ATOM 1591 C CA . ASN A 1 192 ? 22.365 5.344 0.491 1.00 27.50 192 ASN A CA 1
ATOM 1592 C C . ASN A 1 192 ? 20.878 5.600 0.165 1.00 29.75 192 ASN A C 1
ATOM 1593 O O . ASN A 1 192 ? 19.999 4.911 0.686 1.00 26.12 192 ASN A O 1
ATOM 1598 N N . GLN A 1 193 ? 20.599 6.608 -0.668 1.00 27.69 193 GLN A N 1
ATOM 1599 C CA . GLN A 1 193 ? 19.200 6.963 -1.002 1.00 27.61 193 GLN A CA 1
ATOM 1600 C C . GLN A 1 193 ? 18.350 5.815 -1.533 1.00 28.00 193 GLN A C 1
ATOM 1601 O O . GLN A 1 193 ? 17.119 5.827 -1.387 1.00 28.89 193 GLN A O 1
ATOM 1607 N N . ASP A 1 194 ? 18.986 4.862 -2.204 1.00 28.03 194 ASP A N 1
ATOM 1608 C CA . ASP A 1 194 ? 18.289 3.740 -2.798 1.00 28.04 194 ASP A CA 1
ATOM 1609 C C . ASP A 1 194 ? 18.164 2.518 -1.895 1.00 29.54 194 ASP A C 1
ATOM 1610 O O . ASP A 1 194 ? 17.490 1.560 -2.268 1.00 30.26 194 ASP A O 1
ATOM 1615 N N . THR A 1 195 ? 18.763 2.558 -0.708 1.00 26.09 195 THR A N 1
ATOM 1616 C CA . THR A 1 195 ? 18.680 1.442 0.223 1.00 25.74 195 THR A CA 1
ATOM 1617 C C . THR A 1 195 ? 18.144 1.735 1.608 1.00 23.90 195 THR A C 1
ATOM 1618 O O . THR A 1 195 ? 17.863 0.809 2.348 1.00 24.13 195 THR A O 1
ATOM 1622 N N . TYR A 1 196 ? 18.039 3.011 1.970 1.00 25.14 196 TYR A N 1
ATOM 1623 C CA . TYR A 1 196 ? 17.899 3.421 3.381 1.00 24.45 196 TYR A CA 1
ATOM 1624 C C . TYR A 1 196 ? 17.196 4.751 3.366 1.00 24.42 196 TYR A C 1
ATOM 1625 O O . TYR A 1 196 ? 17.507 5.608 2.539 1.00 25.94 196 TYR A O 1
ATOM 1634 N N . GLY A 1 197 ? 16.252 4.898 4.282 1.00 22.83 197 GLY A N 1
ATOM 1635 C CA . GLY A 1 197 ? 15.477 6.147 4.355 1.00 22.81 197 GLY A CA 1
ATOM 1636 C C . GLY A 1 197 ? 14.509 6.111 5.492 1.00 19.98 197 GLY A C 1
ATOM 1637 O O . GLY A 1 197 ? 14.485 5.144 6.256 1.00 21.82 197 GLY A O 1
ATOM 1638 N N . LEU A 1 198 ? 13.652 7.121 5.573 1.00 21.68 198 LEU A N 1
ATOM 1639 C CA . LEU A 1 198 ? 12.586 7.118 6.554 1.00 19.80 198 LEU A CA 1
ATOM 1640 C C . LEU A 1 198 ? 11.491 6.126 6.099 1.00 20.44 198 LEU A C 1
ATOM 1641 O O . LEU A 1 198 ? 10.980 6.221 4.987 1.00 22.95 198 LEU A O 1
ATOM 1646 N N . VAL A 1 199 ? 11.172 5.159 6.977 1.00 20.40 199 VAL A N 1
ATOM 1647 C CA . VAL A 1 199 ? 10.249 4.089 6.674 1.00 20.19 199 VAL A CA 1
ATOM 1648 C C . VAL A 1 199 ? 9.286 3.872 7.840 1.00 18.43 199 VAL A C 1
ATOM 1649 O O . VAL A 1 199 ? 9.498 4.299 8.976 1.00 20.25 199 VAL A O 1
ATOM 1653 N N . HIS A 1 200 ? 8.213 3.176 7.526 1.00 18.84 200 HIS A N 1
ATOM 1654 C CA . HIS A 1 200 ? 7.157 2.943 8.460 1.00 20.01 200 HIS A CA 1
ATOM 1655 C C . HIS A 1 200 ? 7.645 2.198 9.695 1.00 18.73 200 HIS A C 1
ATOM 1656 O O . HIS A 1 200 ? 7.277 2.513 10.819 1.00 19.53 200 HIS A O 1
ATOM 1663 N N . ALA A 1 201 ? 8.382 1.097 9.430 1.00 19.37 201 ALA A N 1
ATOM 1664 C CA . ALA A 1 201 ? 9.089 0.332 10.454 1.00 21.01 201 ALA A CA 1
ATOM 1665 C C . ALA A 1 201 ? 8.182 -0.544 11.350 1.00 18.35 201 ALA A C 1
ATOM 1666 O O . ALA A 1 201 ? 8.648 -1.143 12.299 1.00 20.37 201 ALA A O 1
ATOM 1668 N N . ASP A 1 202 ? 6.878 -0.641 11.038 1.00 18.69 202 ASP A N 1
ATOM 1669 C CA . ASP A 1 202 ? 6.007 -1.601 11.714 1.00 20.03 202 ASP A CA 1
ATOM 1670 C C . ASP A 1 202 ? 4.866 -2.032 10.824 1.00 18.14 202 ASP A C 1
ATOM 1671 O O . ASP A 1 202 ? 3.708 -2.024 11.232 1.00 19.71 202 ASP A O 1
ATOM 1676 N N . LEU A 1 203 ? 5.189 -2.395 9.581 1.00 18.72 203 LEU A N 1
ATOM 1677 C CA . LEU A 1 203 ? 4.132 -2.849 8.684 1.00 19.81 203 LEU A CA 1
ATOM 1678 C C . LEU A 1 203 ? 3.597 -4.194 9.149 1.00 18.67 203 LEU A C 1
ATOM 1679 O O . LEU A 1 203 ? 4.372 -5.132 9.386 1.00 19.13 203 LEU A O 1
ATOM 1684 N N . HIS A 1 204 ? 2.274 -4.276 9.297 1.00 18.59 204 HIS A N 1
ATOM 1685 C CA . HIS A 1 204 ? 1.568 -5.502 9.602 1.00 17.76 204 HIS A CA 1
ATOM 1686 C C . HIS A 1 204 ? 0.088 -5.308 9.367 1.00 18.71 204 HIS A C 1
ATOM 1687 O O . HIS A 1 204 ? -0.385 -4.157 9.181 1.00 19.17 204 HIS A O 1
ATOM 1694 N N . HIS A 1 205 ? -0.654 -6.400 9.334 1.00 18.48 205 HIS A N 1
ATOM 1695 C CA . HIS A 1 205 ? -2.085 -6.347 9.001 1.00 18.98 205 HIS A CA 1
ATOM 1696 C C . HIS A 1 205 ? -3.008 -5.830 10.082 1.00 20.34 205 HIS A C 1
ATOM 1697 O O . HIS A 1 205 ? -4.230 -5.769 9.859 1.00 22.52 205 HIS A O 1
ATOM 1704 N N . GLY A 1 206 ? -2.460 -5.456 11.229 1.00 19.31 206 GLY A N 1
ATOM 1705 C CA . GLY A 1 206 ? -3.181 -4.552 12.153 1.00 20.67 206 GLY A CA 1
ATOM 1706 C C . GLY A 1 206 ? -3.016 -3.089 11.870 1.00 19.42 206 GLY A C 1
ATOM 1707 O O . GLY A 1 206 ? -3.735 -2.271 12.491 1.00 21.54 206 GLY A O 1
ATOM 1708 N N . ASN A 1 207 ? -2.137 -2.739 10.940 1.00 17.64 207 ASN A N 1
ATOM 1709 C CA . ASN A 1 207 ? -1.782 -1.337 10.699 1.00 18.40 207 ASN A CA 1
ATOM 1710 C C . ASN A 1 207 ? -2.163 -0.836 9.311 1.00 18.65 207 ASN A C 1
ATOM 1711 O O . ASN A 1 207 ? -1.635 0.173 8.857 1.00 20.04 207 ASN A O 1
ATOM 1716 N N . PHE A 1 208 ? -3.059 -1.556 8.651 1.00 19.49 208 PHE A N 1
ATOM 1717 C CA . PHE A 1 208 ? -3.632 -1.037 7.406 1.00 20.09 208 PHE A CA 1
ATOM 1718 C C . PHE A 1 208 ? -5.041 -1.540 7.209 1.00 21.83 208 PHE A C 1
ATOM 1719 O O . PHE A 1 208 ? -5.435 -2.576 7.785 1.00 19.92 208 PHE A O 1
ATOM 1727 N N . HIS A 1 209 ? -5.781 -0.803 6.381 1.00 20.41 209 HIS A N 1
ATOM 1728 C CA . HIS A 1 209 ? -7.094 -1.205 5.941 1.00 21.17 209 HIS A CA 1
ATOM 1729 C C . HIS A 1 209 ? -7.080 -1.511 4.468 1.00 21.90 209 HIS A C 1
ATOM 1730 O O . HIS A 1 209 ? -6.313 -0.924 3.689 1.00 22.66 209 HIS A O 1
ATOM 1737 N N . TRP A 1 210 ? -7.969 -2.429 4.115 1.00 23.49 210 TRP A N 1
ATOM 1738 C CA . TRP A 1 210 ? -8.195 -2.919 2.766 1.00 22.51 210 TRP A CA 1
ATOM 1739 C C . TRP A 1 210 ? -9.601 -2.497 2.354 1.00 23.97 210 TRP A C 1
ATOM 1740 O O . TRP A 1 210 ? -10.559 -2.877 3.010 1.00 25.44 210 TRP A O 1
ATOM 1751 N N . ASP A 1 211 ? -9.706 -1.680 1.305 1.00 27.55 211 ASP A N 1
ATOM 1752 C CA . ASP A 1 211 ? -11.014 -1.174 0.834 1.00 28.64 211 ASP A CA 1
ATOM 1753 C C . ASP A 1 211 ? -11.126 -1.539 -0.636 1.00 31.57 211 ASP A C 1
ATOM 1754 O O . ASP A 1 211 ? -10.599 -0.836 -1.516 1.00 32.48 211 ASP A O 1
ATOM 1759 N N . GLN A 1 212 ? -11.763 -2.681 -0.874 1.00 36.76 212 GLN A N 1
ATOM 1760 C CA . GLN A 1 212 ? -11.919 -3.255 -2.221 1.00 39.36 212 GLN A CA 1
ATOM 1761 C C . GLN A 1 212 ? -10.637 -3.176 -3.053 1.00 36.93 212 GLN A C 1
ATOM 1762 O O . GLN A 1 212 ? -10.620 -2.653 -4.164 1.00 39.71 212 GLN A O 1
ATOM 1768 N N . GLY A 1 213 ? -9.558 -3.701 -2.481 1.00 35.23 213 GLY A N 1
ATOM 1769 C CA . GLY A 1 213 ? -8.274 -3.739 -3.156 1.00 36.04 213 GLY A CA 1
ATOM 1770 C C . GLY A 1 213 ? -7.318 -2.584 -2.910 1.00 36.30 213 GLY A C 1
ATOM 1771 O O . GLY A 1 213 ? -6.189 -2.623 -3.388 1.00 42.64 213 GLY A O 1
ATOM 1772 N N . LYS A 1 214 ? -7.767 -1.553 -2.192 1.00 30.50 214 LYS A N 1
ATOM 1773 C CA . LYS A 1 214 ? -6.998 -0.341 -1.985 1.00 32.62 214 LYS A CA 1
ATOM 1774 C C . LYS A 1 214 ? -6.521 -0.319 -0.534 1.00 27.70 214 LYS A C 1
ATOM 1775 O O . LYS A 1 214 ? -7.319 -0.493 0.382 1.00 29.24 214 LYS A O 1
ATOM 1781 N N . ILE A 1 215 ? -5.217 -0.147 -0.357 1.00 23.47 215 ILE A N 1
ATOM 1782 C CA . ILE A 1 215 ? -4.584 -0.111 0.966 1.00 23.03 215 ILE A CA 1
ATOM 1783 C C . ILE A 1 215 ? -4.526 1.306 1.489 1.00 21.86 215 ILE A C 1
ATOM 1784 O O . ILE A 1 215 ? -4.118 2.222 0.771 1.00 23.73 215 ILE A O 1
ATOM 1789 N N . THR A 1 216 ? -4.841 1.457 2.778 1.00 22.10 216 THR A N 1
ATOM 1790 C CA . THR A 1 216 ? -4.540 2.704 3.509 1.00 21.85 216 THR A CA 1
ATOM 1791 C C . THR A 1 216 ? -3.840 2.317 4.787 1.00 22.03 216 THR A C 1
ATOM 1792 O O . THR A 1 216 ? -4.395 1.544 5.570 1.00 21.17 216 THR A O 1
ATOM 1796 N N . THR A 1 217 ? -2.638 2.847 4.995 1.00 20.32 217 THR A N 1
ATOM 1797 C CA . THR A 1 217 ? -1.888 2.553 6.205 1.00 21.71 217 THR A CA 1
ATOM 1798 C C . THR A 1 217 ? -2.109 3.573 7.314 1.00 20.07 217 THR A C 1
ATOM 1799 O O . THR A 1 217 ? -2.501 4.743 7.085 1.00 21.89 217 THR A O 1
ATOM 1803 N N . PHE A 1 218 ? -1.851 3.133 8.527 1.00 19.85 218 PHE A N 1
ATOM 1804 C CA . PHE A 1 218 ? -1.813 3.969 9.724 1.00 19.80 218 PHE A CA 1
ATOM 1805 C C . PHE A 1 218 ? -0.751 3.474 10.708 1.00 19.59 218 PHE A C 1
ATOM 1806 O O . PHE A 1 218 ? 0.107 2.668 10.324 1.00 19.98 218 PHE A O 1
ATOM 1814 N N . ASP A 1 219 ? -0.838 3.885 11.962 1.00 18.77 219 ASP A N 1
ATOM 1815 C CA . ASP A 1 219 ? 0.141 3.516 12.971 1.00 17.74 219 ASP A CA 1
ATOM 1816 C C . ASP A 1 219 ? 1.575 3.810 12.532 1.00 19.33 219 ASP A C 1
ATOM 1817 O O . ASP A 1 219 ? 2.408 2.923 12.446 1.00 19.98 219 ASP A O 1
ATOM 1822 N N . PHE A 1 220 ? 1.824 5.087 12.282 1.00 18.85 220 PHE A N 1
ATOM 1823 C CA . PHE A 1 220 ? 3.140 5.628 11.925 1.00 19.56 220 PHE A CA 1
ATOM 1824 C C . PHE A 1 220 ? 3.888 6.053 13.198 1.00 20.18 220 PHE A C 1
ATOM 1825 O O . PHE A 1 220 ? 4.846 6.834 13.161 1.00 21.42 220 PHE A O 1
ATOM 1833 N N . ASP A 1 221 ? 3.493 5.470 14.323 1.00 19.51 221 ASP A N 1
ATOM 1834 C CA . ASP A 1 221 ? 4.063 5.852 15.599 1.00 20.76 221 ASP A CA 1
ATOM 1835 C C . ASP A 1 221 ? 5.530 5.429 15.755 1.00 21.58 221 ASP A C 1
ATOM 1836 O O . ASP A 1 221 ? 6.228 6.001 16.578 1.00 22.11 221 ASP A O 1
ATOM 1841 N N . ASP A 1 222 ? 5.970 4.429 14.984 1.00 20.21 222 ASP A N 1
ATOM 1842 C CA . ASP A 1 222 ? 7.327 3.924 15.114 1.00 18.18 222 ASP A CA 1
ATOM 1843 C C . ASP A 1 222 ? 8.208 4.182 13.908 1.00 19.12 222 ASP A C 1
ATOM 1844 O O . ASP A 1 222 ? 9.283 3.606 13.825 1.00 20.77 222 ASP A O 1
ATOM 1849 N N . ILE A 1 223 ? 7.842 5.141 13.050 1.00 19.22 223 ILE A N 1
ATOM 1850 C CA . ILE A 1 223 ? 8.661 5.393 11.881 1.00 19.27 223 ILE A CA 1
ATOM 1851 C C . ILE A 1 223 ? 10.079 5.806 12.294 1.00 19.31 223 ILE A C 1
ATOM 1852 O O . ILE A 1 223 ? 10.305 6.469 13.339 1.00 20.06 223 ILE A O 1
ATOM 1857 N N . GLY A 1 224 ? 11.012 5.478 11.406 1.00 19.16 224 GLY A N 1
ATOM 1858 C CA . GLY A 1 224 ? 12.394 5.770 11.669 1.00 19.73 224 GLY A CA 1
ATOM 1859 C C . GLY A 1 224 ? 13.243 5.490 10.442 1.00 20.86 224 GLY A C 1
ATOM 1860 O O . GLY A 1 224 ? 12.771 4.932 9.477 1.00 20.87 224 GLY A O 1
ATOM 1861 N N . TYR A 1 225 ? 14.501 5.926 10.476 1.00 21.22 225 TYR A N 1
ATOM 1862 C CA . TYR A 1 225 ? 15.393 5.686 9.356 1.00 22.35 225 TYR A CA 1
ATOM 1863 C C . TYR A 1 225 ? 15.880 4.254 9.449 1.00 22.27 225 TYR A C 1
ATOM 1864 O O . TYR A 1 225 ? 16.192 3.775 10.537 1.00 23.61 225 TYR A O 1
ATOM 1873 N N . ASN A 1 226 ? 15.868 3.570 8.317 1.00 19.84 226 ASN A N 1
ATOM 1874 C CA . ASN A 1 226 ? 16.109 2.132 8.315 1.00 20.46 226 ASN A CA 1
ATOM 1875 C C . ASN A 1 226 ? 16.318 1.702 6.890 1.00 20.86 226 ASN A C 1
ATOM 1876 O O . ASN A 1 226 ? 16.048 2.447 5.962 1.00 21.29 226 ASN A O 1
ATOM 1881 N N . TRP A 1 227 ? 16.789 0.460 6.727 1.00 19.92 227 TRP A N 1
ATOM 1882 C CA . TRP A 1 227 ? 16.922 -0.111 5.406 1.00 19.86 227 TRP A CA 1
ATOM 1883 C C . TRP A 1 227 ? 15.561 -0.483 4.831 1.00 20.31 227 TRP A C 1
ATOM 1884 O O . TRP A 1 227 ? 14.711 -1.028 5.543 1.00 19.79 227 TRP A O 1
ATOM 1895 N N . PHE A 1 228 ? 15.397 -0.276 3.530 1.00 20.96 228 PHE A N 1
ATOM 1896 C CA . PHE A 1 228 ? 14.169 -0.696 2.840 1.00 20.24 228 PHE A CA 1
ATOM 1897 C C . PHE A 1 228 ? 13.957 -2.209 3.004 1.00 20.03 228 PHE A C 1
ATOM 1898 O O . PHE A 1 228 ? 12.854 -2.642 3.243 1.00 20.55 228 PHE A O 1
ATOM 1906 N N . MET A 1 229 ? 15.043 -2.971 2.935 1.00 20.08 229 MET A N 1
ATOM 1907 C CA . MET A 1 229 ? 14.975 -4.417 3.098 1.00 19.55 229 MET A CA 1
ATOM 1908 C C . MET A 1 229 ? 14.501 -4.796 4.501 1.00 18.90 229 MET A C 1
ATOM 1909 O O . MET A 1 229 ? 13.851 -5.826 4.683 1.00 20.57 229 MET A O 1
ATOM 1914 N N . ASN A 1 230 ? 14.825 -3.966 5.490 1.00 19.18 230 ASN A N 1
ATOM 1915 C CA . ASN A 1 230 ? 14.421 -4.239 6.864 1.00 18.87 230 ASN A CA 1
ATOM 1916 C C . ASN A 1 230 ? 12.913 -3.929 6.986 1.00 19.41 230 ASN A C 1
ATOM 1917 O O . ASN A 1 230 ? 12.160 -4.660 7.636 1.00 18.77 230 ASN A O 1
ATOM 1922 N N . ASP A 1 231 ? 12.497 -2.800 6.440 1.00 19.39 231 ASP A N 1
ATOM 1923 C CA . ASP A 1 231 ? 11.049 -2.488 6.431 1.00 17.16 231 ASP A CA 1
ATOM 1924 C C . ASP A 1 231 ? 10.260 -3.703 5.894 1.00 18.33 231 ASP A C 1
ATOM 1925 O O . ASP A 1 231 ? 9.234 -4.082 6.474 1.00 19.21 231 ASP A O 1
ATOM 1930 N N . ILE A 1 232 ? 10.722 -4.270 4.784 1.00 18.67 232 ILE A N 1
ATOM 1931 C CA . ILE A 1 232 ? 10.110 -5.441 4.205 1.00 18.57 232 ILE A CA 1
ATOM 1932 C C . ILE A 1 232 ? 10.175 -6.662 5.142 1.00 19.38 232 ILE A C 1
ATOM 1933 O O . ILE A 1 232 ? 9.182 -7.378 5.299 1.00 19.84 232 ILE A O 1
ATOM 1938 N N . SER A 1 233 ? 11.357 -6.881 5.741 1.00 18.29 233 SER A N 1
ATOM 1939 C CA . SER A 1 233 ? 11.525 -7.995 6.644 1.00 18.15 233 SER A CA 1
ATOM 1940 C C . SER A 1 233 ? 10.628 -7.921 7.851 1.00 16.81 233 SER A C 1
ATOM 1941 O O . SER A 1 233 ? 10.189 -8.949 8.348 1.00 17.84 233 SER A O 1
ATOM 1944 N N . ILE A 1 234 ? 10.371 -6.708 8.317 1.00 16.19 234 ILE A N 1
ATOM 1945 C CA . ILE A 1 234 ? 9.502 -6.513 9.475 1.00 16.48 234 ILE A CA 1
ATOM 1946 C C . ILE A 1 234 ? 8.066 -6.946 9.111 1.00 18.22 234 ILE A C 1
ATOM 1947 O O . ILE A 1 234 ? 7.415 -7.621 9.899 1.00 17.94 234 ILE A O 1
ATOM 1952 N N . LEU A 1 235 ? 7.604 -6.588 7.921 1.00 17.54 235 LEU A N 1
ATOM 1953 C CA . LEU A 1 235 ? 6.301 -7.062 7.460 1.00 17.68 235 LEU A CA 1
ATOM 1954 C C . LEU A 1 235 ? 6.285 -8.606 7.419 1.00 17.38 235 LEU A C 1
ATOM 1955 O O . LEU A 1 235 ? 5.333 -9.225 7.875 1.00 17.06 235 LEU A O 1
ATOM 1960 N N . LEU A 1 236 ? 7.337 -9.190 6.843 1.00 18.23 236 LEU A N 1
ATOM 1961 C CA . LEU A 1 236 ? 7.424 -10.652 6.779 1.00 16.74 236 LEU A CA 1
ATOM 1962 C C . LEU A 1 236 ? 7.365 -11.268 8.193 1.00 17.14 236 LEU A C 1
ATOM 1963 O O . LEU A 1 236 ? 6.616 -12.229 8.458 1.00 17.35 236 LEU A O 1
ATOM 1968 N N . TYR A 1 237 ? 8.182 -10.714 9.101 1.00 15.83 237 TYR A N 1
ATOM 1969 C CA . TYR A 1 237 ? 8.163 -11.185 10.482 1.00 15.95 237 TYR A CA 1
ATOM 1970 C C . TYR A 1 237 ? 6.723 -11.233 10.997 1.00 15.86 237 TYR A C 1
ATOM 1971 O O . TYR A 1 237 ? 6.303 -12.174 11.659 1.00 17.69 237 TYR A O 1
ATOM 1980 N N . ASN A 1 238 ? 6.047 -10.117 10.781 1.00 16.94 238 ASN A N 1
ATOM 1981 C CA . ASN A 1 238 ? 4.709 -9.963 11.319 1.00 17.47 238 ASN A CA 1
ATOM 1982 C C . ASN A 1 238 ? 3.666 -10.889 10.702 1.00 16.36 238 ASN A C 1
ATOM 1983 O O . ASN A 1 238 ? 2.791 -11.411 11.419 1.00 18.09 238 ASN A O 1
ATOM 1988 N N . VAL A 1 239 ? 3.743 -11.116 9.396 1.00 17.66 239 VAL A N 1
ATOM 1989 C CA . VAL A 1 239 ? 2.814 -12.087 8.803 1.00 18.18 239 VAL A CA 1
ATOM 1990 C C . VAL A 1 239 ? 3.086 -13.546 9.170 1.00 17.78 239 VAL A C 1
ATOM 1991 O O . VAL A 1 239 ? 2.152 -14.356 9.219 1.00 20.18 239 VAL A O 1
ATOM 1995 N N . LEU A 1 240 ? 4.350 -13.844 9.463 1.00 17.08 240 LEU A N 1
ATOM 1996 C CA . LEU A 1 240 ? 4.703 -15.152 9.947 1.00 16.98 240 LEU A CA 1
ATOM 1997 C C . LEU A 1 240 ? 4.221 -15.363 11.375 1.00 16.19 240 LEU A C 1
ATOM 1998 O O . LEU A 1 240 ? 3.936 -16.501 11.783 1.00 19.19 240 LEU A O 1
ATOM 2003 N N . TRP A 1 241 ? 4.182 -14.284 12.156 1.00 17.94 241 TRP A N 1
ATOM 2004 C CA . TRP A 1 241 ? 3.858 -14.351 13.578 1.00 17.97 241 TRP A CA 1
ATOM 2005 C C . TRP A 1 241 ? 2.370 -14.528 13.807 1.00 18.42 241 TRP A C 1
ATOM 2006 O O . TRP A 1 241 ? 1.944 -15.362 14.598 1.00 19.75 241 TRP A O 1
ATOM 2017 N N . TYR A 1 242 ? 1.581 -13.694 13.127 1.00 19.07 242 TYR A N 1
ATOM 2018 C CA . TYR A 1 242 ? 0.132 -13.680 13.285 1.00 19.54 242 TYR A CA 1
ATOM 2019 C C . TYR A 1 242 ? -0.513 -13.944 11.915 1.00 19.82 242 TYR A C 1
ATOM 2020 O O . TYR A 1 242 ? -1.235 -13.088 11.387 1.00 21.88 242 TYR A O 1
ATOM 2029 N N . PRO A 1 243 ? -0.364 -15.142 11.353 1.00 18.99 243 PRO A N 1
ATOM 2030 C CA . PRO A 1 243 ? -0.934 -15.379 10.022 1.00 21.61 243 PRO A CA 1
ATOM 2031 C C . PRO A 1 243 ? -2.486 -15.387 10.108 1.00 22.10 243 PRO A C 1
ATOM 2032 O O . PRO A 1 243 ? -3.044 -15.985 11.022 1.00 23.89 243 PRO A O 1
ATOM 2036 N N . VAL A 1 244 ? -3.168 -14.700 9.189 1.00 22.53 244 VAL A N 1
ATOM 2037 C CA . VAL A 1 244 ? -4.625 -14.718 9.190 1.00 22.86 244 VAL A CA 1
ATOM 2038 C C . VAL A 1 244 ? -5.147 -16.141 8.983 1.00 21.90 244 VAL A C 1
ATOM 2039 O O . VAL A 1 244 ? -6.146 -16.520 9.586 1.00 24.83 244 VAL A O 1
ATOM 2043 N N . ILE A 1 245 ? -4.491 -16.884 8.105 1.00 20.20 245 ILE A N 1
ATOM 2044 C CA . ILE A 1 245 ? -4.745 -18.297 7.898 1.00 21.57 245 ILE A CA 1
ATOM 2045 C C . ILE A 1 245 ? -3.534 -19.084 8.420 1.00 22.78 245 ILE A C 1
ATOM 2046 O O . ILE A 1 245 ? -2.455 -19.018 7.855 1.00 23.31 245 ILE A O 1
ATOM 2051 N N . PRO A 1 246 ? -3.719 -19.826 9.510 1.00 21.82 246 PRO A N 1
ATOM 2052 C CA . PRO A 1 246 ? -2.576 -20.568 10.022 1.00 21.98 246 PRO A CA 1
ATOM 2053 C C . PRO A 1 246 ? -2.001 -21.529 9.001 1.00 22.00 246 PRO A C 1
ATOM 2054 O O . PRO A 1 246 ? -2.759 -22.153 8.250 1.00 24.55 246 PRO A O 1
ATOM 2058 N N . TYR A 1 247 ? -0.676 -21.652 9.009 1.00 21.85 247 TYR A N 1
ATOM 2059 C CA . TYR A 1 247 ? 0.063 -22.472 8.050 1.00 21.84 247 TYR A CA 1
ATOM 2060 C C . TYR A 1 247 ? 0.748 -23.658 8.753 1.00 22.13 247 TYR A C 1
ATOM 2061 O O . TYR A 1 247 ? 1.101 -23.577 9.921 1.00 20.48 247 TYR A O 1
ATOM 2070 N N . GLU A 1 248 ? 0.909 -24.759 8.013 1.00 21.74 248 GLU A N 1
ATOM 2071 C CA . GLU A 1 248 ? 1.710 -25.912 8.482 1.00 21.81 248 GLU A CA 1
ATOM 2072 C C . GLU A 1 248 ? 3.200 -25.808 8.133 1.00 21.96 248 GLU A C 1
ATOM 2073 O O . GLU A 1 248 ? 4.008 -26.442 8.773 1.00 24.35 248 GLU A O 1
ATOM 2079 N N . ASP A 1 249 ? 3.552 -25.108 7.056 1.00 20.00 249 ASP A N 1
ATOM 2080 C CA . ASP A 1 249 ? 4.929 -25.105 6.505 1.00 19.48 249 ASP A CA 1
ATOM 2081 C C . ASP A 1 249 ? 5.363 -23.653 6.453 1.00 19.36 249 ASP A C 1
ATOM 2082 O O . ASP A 1 249 ? 4.989 -22.868 5.552 1.00 19.77 249 ASP A O 1
ATOM 2087 N N . LYS A 1 250 ? 6.186 -23.297 7.427 1.00 19.06 250 LYS A N 1
ATOM 2088 C CA . LYS A 1 250 ? 6.560 -21.902 7.569 1.00 17.86 250 LYS A CA 1
ATOM 2089 C C . LYS A 1 250 ? 7.420 -21.412 6.405 1.00 18.24 250 LYS A C 1
ATOM 2090 O O . LYS A 1 250 ? 7.249 -20.318 5.920 1.00 18.93 250 LYS A O 1
ATOM 2096 N N . ALA A 1 251 ? 8.425 -22.189 6.026 1.00 18.14 251 ALA A N 1
ATOM 2097 C CA . ALA A 1 251 ? 9.260 -21.833 4.918 1.00 17.92 251 ALA A CA 1
ATOM 2098 C C . ALA A 1 251 ? 8.501 -21.636 3.635 1.00 18.54 251 ALA A C 1
ATOM 2099 O O . ALA A 1 251 ? 8.731 -20.638 2.924 1.00 20.22 251 ALA A O 1
ATOM 2101 N N . ALA A 1 252 ? 7.555 -22.512 3.359 1.00 19.28 252 ALA A N 1
ATOM 2102 C CA . ALA A 1 252 ? 6.778 -22.415 2.123 1.00 19.99 252 ALA A CA 1
ATOM 2103 C C . ALA A 1 252 ? 5.909 -21.157 2.132 1.00 18.18 252 ALA A C 1
ATOM 2104 O O . ALA A 1 252 ? 5.797 -20.489 1.122 1.00 20.31 252 ALA A O 1
ATOM 2106 N N . PHE A 1 253 ? 5.301 -20.876 3.267 1.00 18.31 253 PHE A N 1
ATOM 2107 C CA . PHE A 1 253 ? 4.507 -19.664 3.388 1.00 18.25 253 PHE A CA 1
ATOM 2108 C C . PHE A 1 253 ? 5.378 -18.429 3.218 1.00 18.72 253 PHE A C 1
ATOM 2109 O O . PHE A 1 253 ? 5.036 -17.503 2.477 1.00 18.96 253 PHE A O 1
ATOM 2117 N N . ALA A 1 254 ? 6.536 -18.416 3.872 1.00 19.24 254 ALA A N 1
ATOM 2118 C CA . ALA A 1 254 ? 7.422 -17.245 3.764 1.00 18.80 254 ALA A CA 1
ATOM 2119 C C . ALA A 1 254 ? 7.832 -17.026 2.305 1.00 20.25 254 ALA A C 1
ATOM 2120 O O . ALA A 1 254 ? 7.895 -15.899 1.809 1.00 21.02 254 ALA A O 1
ATOM 2122 N N . GLY A 1 255 ? 8.169 -18.106 1.633 1.00 21.03 255 GLY A N 1
ATOM 2123 C CA . GLY A 1 255 ? 8.576 -18.042 0.248 1.00 21.77 255 GLY A CA 1
ATOM 2124 C C . GLY A 1 255 ? 7.499 -17.556 -0.680 1.00 20.80 255 GLY A C 1
ATOM 2125 O O . GLY A 1 255 ? 7.784 -16.711 -1.550 1.00 24.19 255 GLY A O 1
ATOM 2126 N N . ASN A 1 256 ? 6.284 -18.055 -0.502 1.00 20.37 256 ASN A N 1
ATOM 2127 C CA . ASN A 1 256 ? 5.176 -17.600 -1.347 1.00 21.86 256 ASN A CA 1
ATOM 2128 C C . ASN A 1 256 ? 4.835 -16.126 -1.070 1.00 21.06 256 ASN A C 1
ATOM 2129 O O . ASN A 1 256 ? 4.651 -15.338 -2.018 1.00 22.85 256 ASN A O 1
ATOM 2134 N N . PHE A 1 257 ? 4.726 -15.759 0.212 1.00 19.92 257 PHE A N 1
ATOM 2135 C CA . PHE A 1 257 ? 4.462 -14.367 0.555 1.00 18.97 257 PHE A CA 1
ATOM 2136 C C . PHE A 1 257 ? 5.485 -13.461 -0.138 1.00 19.62 257 PHE A C 1
ATOM 2137 O O . PHE A 1 257 ? 5.135 -12.439 -0.765 1.00 20.10 257 PHE A O 1
ATOM 2145 N N . MET A 1 258 ? 6.763 -13.789 0.009 1.00 21.19 258 MET A N 1
ATOM 2146 C CA . MET A 1 258 ? 7.787 -12.927 -0.545 1.00 22.03 258 MET A CA 1
ATOM 2147 C C . MET A 1 258 ? 7.797 -12.924 -2.058 1.00 21.21 258 MET A C 1
ATOM 2148 O O . MET A 1 258 ? 8.024 -11.890 -2.670 1.00 22.61 258 MET A O 1
ATOM 2153 N N . LYS A 1 259 ? 7.523 -14.063 -2.686 1.00 21.56 259 LYS A N 1
ATOM 2154 C CA . LYS A 1 259 ? 7.452 -14.096 -4.129 1.00 21.40 259 LYS A CA 1
ATOM 2155 C C . LYS A 1 259 ? 6.408 -13.086 -4.629 1.00 21.40 259 LYS A C 1
ATOM 2156 O O . LYS A 1 259 ? 6.659 -12.330 -5.579 1.00 24.31 259 LYS A O 1
ATOM 2162 N N . GLN A 1 260 ? 5.216 -13.149 -4.052 1.00 20.43 260 GLN A N 1
ATOM 2163 C CA . GLN A 1 260 ? 4.119 -12.292 -4.497 1.00 20.66 260 GLN A CA 1
ATOM 2164 C C . GLN A 1 260 ? 4.397 -10.845 -4.121 1.00 20.91 260 GLN A C 1
ATOM 2165 O O . GLN A 1 260 ? 4.177 -9.936 -4.932 1.00 22.30 260 GLN A O 1
ATOM 2171 N N . PHE A 1 261 ? 4.855 -10.625 -2.899 1.00 19.90 261 PHE A N 1
ATOM 2172 C CA . PHE A 1 261 ? 5.209 -9.286 -2.462 1.00 20.16 261 PHE A CA 1
ATOM 2173 C C . PHE A 1 261 ? 6.237 -8.659 -3.388 1.00 19.43 261 PHE A C 1
ATOM 2174 O O . PHE A 1 261 ? 6.093 -7.483 -3.804 1.00 20.74 261 PHE A O 1
ATOM 2182 N N . LEU A 1 262 ? 7.304 -9.371 -3.682 1.00 21.03 262 LEU A N 1
ATOM 2183 C CA . LEU A 1 262 ? 8.368 -8.799 -4.493 1.00 23.21 262 LEU A CA 1
ATOM 2184 C C . LEU A 1 262 ? 7.929 -8.542 -5.939 1.00 22.28 262 LEU A C 1
ATOM 2185 O O . LEU A 1 262 ? 8.403 -7.581 -6.555 1.00 23.07 262 LEU A O 1
ATOM 2190 N N . LYS A 1 263 ? 7.021 -9.363 -6.477 1.00 22.65 263 LYS A N 1
ATOM 2191 C CA . LYS A 1 263 ? 6.490 -9.091 -7.821 1.00 23.99 263 LYS A CA 1
ATOM 2192 C C . LYS A 1 263 ? 5.878 -7.690 -7.828 1.00 24.02 263 LYS A C 1
ATOM 2193 O O . LYS A 1 263 ? 6.140 -6.899 -8.727 1.00 26.29 263 LYS A O 1
ATOM 2199 N N . GLY A 1 264 ? 5.081 -7.381 -6.811 1.00 22.62 264 GLY A N 1
ATOM 2200 C CA . GLY A 1 264 ? 4.468 -6.063 -6.754 1.00 23.99 264 GLY A CA 1
ATOM 2201 C C . GLY A 1 264 ? 5.461 -4.948 -6.453 1.00 22.82 264 GLY A C 1
ATOM 2202 O O . GLY A 1 264 ? 5.418 -3.876 -7.038 1.00 24.11 264 GLY A O 1
ATOM 2203 N N . TYR A 1 265 ? 6.351 -5.192 -5.496 1.00 22.67 265 TYR A N 1
ATOM 2204 C CA . TYR A 1 265 ? 7.331 -4.203 -5.074 1.00 23.13 265 TYR A CA 1
ATOM 2205 C C . TYR A 1 265 ? 8.150 -3.742 -6.278 1.00 21.95 265 TYR A C 1
ATOM 2206 O O . TYR A 1 265 ? 8.375 -2.552 -6.486 1.00 22.54 265 TYR A O 1
ATOM 2215 N N . ARG A 1 266 ? 8.572 -4.713 -7.074 1.00 23.84 266 ARG A N 1
ATOM 2216 C CA . ARG A 1 266 ? 9.456 -4.484 -8.217 1.00 26.19 266 ARG A CA 1
ATOM 2217 C C . ARG A 1 266 ? 8.849 -3.679 -9.339 1.00 24.81 266 ARG A C 1
ATOM 2218 O O . ARG A 1 266 ? 9.591 -3.155 -10.168 1.00 30.44 266 ARG A O 1
ATOM 2226 N N . GLU A 1 267 ? 7.523 -3.634 -9.394 1.00 24.11 267 GLU A N 1
ATOM 2227 C CA . GLU A 1 267 ? 6.808 -2.759 -10.316 1.00 23.65 267 GLU A CA 1
ATOM 2228 C C . GLU A 1 267 ? 6.971 -1.281 -9.929 1.00 26.07 267 GLU A C 1
ATOM 2229 O O . GLU A 1 267 ? 6.724 -0.417 -10.767 1.00 28.90 267 GLU A O 1
ATOM 2235 N N . GLU A 1 268 ? 7.357 -1.000 -8.683 1.00 21.71 268 GLU A N 1
ATOM 2236 C CA . GLU A 1 268 ? 7.294 0.353 -8.155 1.00 21.95 268 GLU A CA 1
ATOM 2237 C C . GLU A 1 268 ? 8.581 0.900 -7.544 1.00 21.75 268 GLU A C 1
ATOM 2238 O O . GLU A 1 268 ? 8.726 2.123 -7.462 1.00 26.09 268 GLU A O 1
ATOM 2244 N N . ASN A 1 269 ? 9.529 0.036 -7.137 1.00 24.59 269 ASN A N 1
ATOM 2245 C CA . ASN A 1 269 ? 10.819 0.475 -6.649 1.00 23.62 269 ASN A CA 1
ATOM 2246 C C . ASN A 1 269 ? 11.871 -0.559 -6.905 1.00 25.06 269 ASN A C 1
ATOM 2247 O O . ASN A 1 269 ? 11.584 -1.744 -6.823 1.00 27.26 269 ASN A O 1
ATOM 2252 N N . GLU A 1 270 ? 13.082 -0.110 -7.202 1.00 28.97 270 GLU A N 1
ATOM 2253 C CA . GLU A 1 270 ? 14.193 -0.975 -7.534 1.00 32.08 270 GLU A CA 1
ATOM 2254 C C . GLU A 1 270 ? 14.985 -1.211 -6.279 1.00 35.06 270 GLU A C 1
ATOM 2255 O O . GLU A 1 270 ? 15.433 -0.260 -5.640 1.00 46.90 270 GLU A O 1
ATOM 2261 N N . LEU A 1 271 ? 15.155 -2.475 -5.919 1.00 32.03 271 LEU A N 1
ATOM 2262 C CA . LEU A 1 271 ? 16.075 -2.835 -4.858 1.00 33.56 271 LEU A CA 1
ATOM 2263 C C . LEU A 1 271 ? 16.817 -4.109 -5.211 1.00 31.26 271 LEU A C 1
ATOM 2264 O O . LEU A 1 271 ? 16.240 -5.064 -5.718 1.00 33.96 271 LEU A O 1
ATOM 2269 N N . GLY A 1 272 ? 18.126 -4.057 -4.989 1.00 29.78 272 GLY A N 1
ATOM 2270 C CA . GLY A 1 272 ? 19.042 -5.042 -5.484 1.00 30.82 272 GLY A CA 1
ATOM 2271 C C . GLY A 1 272 ? 18.915 -6.376 -4.804 1.00 27.62 272 GLY A C 1
ATOM 2272 O O . GLY A 1 272 ? 18.646 -6.455 -3.610 1.00 30.03 272 GLY A O 1
ATOM 2273 N N . ASP A 1 273 ? 19.178 -7.415 -5.583 1.00 29.39 273 ASP A N 1
ATOM 2274 C CA . ASP A 1 273 ? 19.119 -8.802 -5.134 1.00 31.04 273 ASP A CA 1
ATOM 2275 C C . ASP A 1 273 ? 20.051 -9.067 -3.958 1.00 29.24 273 ASP A C 1
ATOM 2276 O O . ASP A 1 273 ? 19.777 -9.946 -3.143 1.00 27.45 273 ASP A O 1
ATOM 2281 N N . GLU A 1 274 ? 21.148 -8.323 -3.857 1.00 30.20 274 GLU A N 1
ATOM 2282 C CA . GLU A 1 274 ? 22.092 -8.489 -2.732 1.00 29.66 274 GLU A CA 1
ATOM 2283 C C . GLU A 1 274 ? 21.437 -8.342 -1.341 1.00 30.11 274 GLU A C 1
ATOM 2284 O O . GLU A 1 274 ? 21.893 -8.955 -0.361 1.00 29.38 274 GLU A O 1
ATOM 2290 N N . TRP A 1 275 ? 20.351 -7.564 -1.273 1.00 24.13 275 TRP A N 1
ATOM 2291 C CA . TRP A 1 275 ? 19.662 -7.373 0.002 1.00 23.64 275 TRP A CA 1
ATOM 2292 C C . TRP A 1 275 ? 18.899 -8.593 0.504 1.00 26.23 275 TRP A C 1
ATOM 2293 O O . TRP A 1 275 ? 18.643 -8.740 1.703 1.00 26.07 275 TRP A O 1
ATOM 2304 N N . LEU A 1 276 ? 18.544 -9.489 -0.399 1.00 24.89 276 LEU A N 1
ATOM 2305 C CA . LEU A 1 276 ? 17.775 -10.662 -0.004 1.00 25.34 276 LEU A CA 1
ATOM 2306 C C . LEU A 1 276 ? 18.505 -11.524 1.036 1.00 22.89 276 LEU A C 1
ATOM 2307 O O . LEU A 1 276 ? 17.894 -12.098 1.927 1.00 23.85 276 LEU A O 1
ATOM 2312 N N . ALA A 1 277 ? 19.817 -11.616 0.905 1.00 26.96 277 ALA A N 1
ATOM 2313 C CA . ALA A 1 277 ? 20.646 -12.361 1.852 1.00 26.33 277 ALA A CA 1
ATOM 2314 C C . ALA A 1 277 ? 20.597 -11.870 3.301 1.00 25.61 277 ALA A C 1
ATOM 2315 O O . ALA A 1 277 ? 20.948 -12.598 4.199 1.00 25.34 277 ALA A O 1
ATOM 2317 N N . TYR A 1 278 ? 20.144 -10.639 3.512 1.00 22.71 278 TYR A N 1
ATOM 2318 C CA . TYR A 1 278 ? 20.091 -10.073 4.850 1.00 24.10 278 TYR A CA 1
ATOM 2319 C C . TYR A 1 278 ? 18.742 -10.212 5.536 1.00 20.75 278 TYR A C 1
ATOM 2320 O O . TYR A 1 278 ? 18.604 -9.869 6.707 1.00 22.23 278 TYR A O 1
ATOM 2329 N N . ILE A 1 279 ? 17.743 -10.728 4.829 1.00 20.57 279 ILE A N 1
ATOM 2330 C CA . ILE A 1 279 ? 16.426 -10.928 5.422 1.00 20.23 279 ILE A CA 1
ATOM 2331 C C . ILE A 1 279 ? 16.533 -11.735 6.708 1.00 19.25 279 ILE A C 1
ATOM 2332 O O . ILE A 1 279 ? 15.953 -11.370 7.706 1.00 20.40 279 ILE A O 1
ATOM 2337 N N . PRO A 1 280 ? 17.300 -12.864 6.701 1.00 21.14 280 PRO A N 1
ATOM 2338 C CA . PRO A 1 280 ? 17.333 -13.604 7.968 1.00 20.84 280 PRO A CA 1
ATOM 2339 C C . PRO A 1 280 ? 17.862 -12.811 9.171 1.00 19.27 280 PRO A C 1
ATOM 2340 O O . PRO A 1 280 ? 17.348 -12.945 10.288 1.00 20.21 280 PRO A O 1
ATOM 2344 N N . ASP A 1 281 ? 18.884 -11.999 8.941 1.00 21.82 281 ASP A N 1
ATOM 2345 C CA . ASP A 1 281 ? 19.393 -11.128 10.016 1.00 22.64 281 ASP A CA 1
ATOM 2346 C C . ASP A 1 281 ? 18.373 -10.110 10.510 1.00 19.56 281 ASP A C 1
ATOM 2347 O O . ASP A 1 281 ? 18.260 -9.883 11.702 1.00 19.92 281 ASP A O 1
ATOM 2352 N N . PHE A 1 282 ? 17.632 -9.524 9.572 1.00 20.51 282 PHE A N 1
ATOM 2353 C CA . PHE A 1 282 ? 16.593 -8.558 9.941 1.00 19.28 282 PHE A CA 1
ATOM 2354 C C . PHE A 1 282 ? 15.438 -9.258 10.687 1.00 18.10 282 PHE A C 1
ATOM 2355 O O . PHE A 1 282 ? 14.914 -8.710 11.660 1.00 19.37 282 PHE A O 1
ATOM 2363 N N . LEU A 1 283 ? 15.127 -10.511 10.323 1.00 17.81 283 LEU A N 1
ATOM 2364 C CA . LEU A 1 283 ? 14.118 -11.253 11.080 1.00 18.70 283 LEU A CA 1
ATOM 2365 C C . LEU A 1 283 ? 14.604 -11.512 12.513 1.00 17.50 283 LEU A C 1
ATOM 2366 O O . LEU A 1 283 ? 13.864 -11.384 13.485 1.00 18.30 283 LEU A O 1
ATOM 2371 N N . ARG A 1 284 ? 15.879 -11.866 12.646 1.00 18.22 284 ARG A N 1
ATOM 2372 C CA . ARG A 1 284 ? 16.433 -12.065 13.975 1.00 18.83 284 ARG A CA 1
ATOM 2373 C C . ARG A 1 284 ? 16.439 -10.787 14.795 1.00 18.55 284 ARG A C 1
ATOM 2374 O O . ARG A 1 284 ? 16.222 -10.850 16.004 1.00 19.13 284 ARG A O 1
ATOM 2382 N N . LEU A 1 285 ? 16.692 -9.652 14.143 1.00 19.32 285 LEU A N 1
ATOM 2383 C CA . LEU A 1 285 ? 16.669 -8.385 14.856 1.00 20.06 285 LEU A CA 1
ATOM 2384 C C . LEU A 1 285 ? 15.262 -8.096 15.391 1.00 17.55 285 LEU A C 1
ATOM 2385 O O . LEU A 1 285 ? 15.114 -7.564 16.504 1.00 19.47 285 LEU A O 1
ATOM 2390 N N . ARG A 1 286 ? 14.236 -8.395 14.602 1.00 18.19 286 ARG A N 1
ATOM 2391 C CA . ARG A 1 286 ? 12.916 -8.137 15.106 1.00 18.55 286 ARG A CA 1
ATOM 2392 C C . ARG A 1 286 ? 12.629 -8.962 16.356 1.00 18.17 286 ARG A C 1
ATOM 2393 O O . ARG A 1 286 ? 11.965 -8.502 17.284 1.00 18.28 286 ARG A O 1
ATOM 2401 N N . HIS A 1 287 ? 13.105 -10.222 16.352 1.00 17.97 287 HIS A N 1
ATOM 2402 C CA . HIS A 1 287 ? 12.908 -11.072 17.503 1.00 18.51 287 HIS A CA 1
ATOM 2403 C C . HIS A 1 287 ? 13.551 -10.453 18.753 1.00 17.76 287 HIS A C 1
ATOM 2404 O O . HIS A 1 287 ? 12.970 -10.488 19.843 1.00 19.32 287 HIS A O 1
ATOM 2411 N N . VAL A 1 288 ? 14.774 -9.912 18.594 1.00 18.71 288 VAL A N 1
ATOM 2412 C CA . VAL A 1 288 ? 15.443 -9.202 19.690 1.00 19.25 288 VAL A CA 1
ATOM 2413 C C . VAL A 1 288 ? 14.642 -8.011 20.203 1.00 19.21 288 VAL A C 1
ATOM 2414 O O . VAL A 1 288 ? 14.456 -7.845 21.413 1.00 20.08 288 VAL A O 1
ATOM 2418 N N . LEU A 1 289 ? 14.108 -7.240 19.250 1.00 18.69 289 LEU A N 1
ATOM 2419 C CA . LEU A 1 289 ? 13.258 -6.078 19.587 1.00 19.74 289 LEU A CA 1
ATOM 2420 C C . LEU A 1 289 ? 12.032 -6.521 20.390 1.00 18.48 289 LEU A C 1
ATOM 2421 O O . LEU A 1 289 ? 11.716 -5.907 21.405 1.00 19.48 289 LEU A O 1
ATOM 2426 N N . ILE A 1 290 ? 11.398 -7.625 19.972 1.00 17.02 290 ILE A N 1
ATOM 2427 C CA . ILE A 1 290 ? 10.214 -8.065 20.694 1.00 18.07 290 ILE A CA 1
ATOM 2428 C C . ILE A 1 290 ? 10.575 -8.483 22.134 1.00 19.43 290 ILE A C 1
ATOM 2429 O O . ILE A 1 290 ? 9.840 -8.222 23.087 1.00 19.05 290 ILE A O 1
ATOM 2434 N N . TYR A 1 291 ? 11.730 -9.147 22.289 1.00 19.26 291 TYR A N 1
ATOM 2435 C CA . TYR A 1 291 ? 12.169 -9.503 23.635 1.00 19.29 291 TYR A CA 1
ATOM 2436 C C . TYR A 1 291 ? 12.364 -8.258 24.517 1.00 18.79 291 TYR A C 1
ATOM 2437 O O . TYR A 1 291 ? 11.940 -8.229 25.687 1.00 19.61 291 TYR A O 1
ATOM 2446 N N . GLY A 1 292 ? 12.934 -7.204 23.935 1.00 19.50 292 GLY A N 1
ATOM 2447 C CA . GLY A 1 292 ? 13.039 -5.909 24.640 1.00 20.34 292 GLY A CA 1
ATOM 2448 C C . GLY A 1 292 ? 11.671 -5.298 25.000 1.00 19.15 292 GLY A C 1
ATOM 2449 O O . GLY A 1 292 ? 11.430 -4.866 26.123 1.00 20.50 292 GLY A O 1
ATOM 2450 N N . LEU A 1 293 ? 10.774 -5.265 24.018 1.00 19.08 293 LEU A N 1
ATOM 2451 C CA . LEU A 1 293 ? 9.416 -4.747 24.223 1.00 19.09 293 LEU A CA 1
ATOM 2452 C C . LEU A 1 293 ? 8.723 -5.450 25.353 1.00 18.10 293 LEU A C 1
ATOM 2453 O O . LEU A 1 293 ? 8.149 -4.825 26.228 1.00 20.34 293 LEU A O 1
ATOM 2458 N N . LEU A 1 294 ? 8.800 -6.786 25.362 1.00 18.58 294 LEU A N 1
ATOM 2459 C CA . LEU A 1 294 ? 8.149 -7.558 26.410 1.00 20.50 294 LEU A CA 1
ATOM 2460 C C . LEU A 1 294 ? 8.726 -7.231 27.793 1.00 19.40 294 LEU A C 1
ATOM 2461 O O . LEU A 1 294 ? 7.987 -7.079 28.768 1.00 22.02 294 LEU A O 1
ATOM 2466 N N . HIS A 1 295 ? 10.037 -7.105 27.873 1.00 20.44 295 HIS A N 1
ATOM 2467 C CA . HIS A 1 295 ? 10.609 -6.713 29.145 1.00 20.95 295 HIS A CA 1
ATOM 2468 C C . HIS A 1 295 ? 10.299 -5.279 29.565 1.00 21.35 295 HIS A C 1
ATOM 2469 O O . HIS A 1 295 ? 10.171 -5.001 30.752 1.00 24.76 295 HIS A O 1
ATOM 2476 N N . GLN A 1 296 ? 10.136 -4.389 28.606 1.00 21.09 296 GLN A N 1
ATOM 2477 C CA . GLN A 1 296 ? 9.728 -3.015 28.918 1.00 22.72 296 GLN A CA 1
ATOM 2478 C C . GLN A 1 296 ? 8.240 -2.975 29.395 1.00 21.61 296 GLN A C 1
ATOM 2479 O O . GLN A 1 296 ? 7.847 -2.062 30.133 1.00 22.97 296 GLN A O 1
ATOM 2485 N N . ALA A 1 297 ? 7.458 -3.987 29.009 1.00 21.56 297 ALA A N 1
ATOM 2486 C CA . ALA A 1 297 ? 6.062 -4.114 29.415 1.00 22.42 297 ALA A CA 1
ATOM 2487 C C . ALA A 1 297 ? 5.849 -4.786 30.774 1.00 24.01 297 ALA A C 1
ATOM 2488 O O . ALA A 1 297 ? 4.821 -4.552 31.426 1.00 27.87 297 ALA A O 1
ATOM 2490 N N . PHE A 1 298 ? 6.802 -5.616 31.188 1.00 23.86 298 PHE A N 1
ATOM 2491 C CA . PHE A 1 298 ? 6.635 -6.487 32.352 1.00 26.27 298 PHE A CA 1
ATOM 2492 C C . PHE A 1 298 ? 7.528 -6.071 33.521 1.00 28.63 298 PHE A C 1
ATOM 2493 O O . PHE A 1 298 ? 8.672 -5.652 33.321 1.00 29.61 298 PHE A O 1
ATOM 2501 N N . ASP A 1 299 ? 7.027 -6.306 34.718 1.00 29.21 299 ASP A N 1
ATOM 2502 C CA . ASP A 1 299 ? 7.806 -6.169 35.934 1.00 32.23 299 ASP A CA 1
ATOM 2503 C C . ASP A 1 299 ? 8.062 -7.626 36.308 1.00 33.87 299 ASP A C 1
ATOM 2504 O O . ASP A 1 299 ? 7.159 -8.296 36.653 1.00 32.98 299 ASP A O 1
ATOM 2509 N N . LEU A 1 300 ? 9.291 -8.096 36.185 1.00 29.86 300 LEU A N 1
ATOM 2510 C CA . LEU A 1 300 ? 9.660 -9.470 36.510 1.00 29.90 300 LEU A CA 1
ATOM 2511 C C . LEU A 1 300 ? 9.506 -9.883 37.973 1.00 31.13 300 LEU A C 1
ATOM 2512 O O . LEU A 1 300 ? 9.353 -11.066 38.264 1.00 40.68 300 LEU A O 1
ATOM 2517 N N . ALA A 1 301 ? 9.547 -8.926 38.880 1.00 35.85 301 ALA A N 1
ATOM 2518 C CA . ALA A 1 301 ? 9.243 -9.203 40.283 1.00 38.06 301 ALA A CA 1
ATOM 2519 C C . ALA A 1 301 ? 7.758 -9.536 40.575 1.00 41.36 301 ALA A C 1
ATOM 2520 O O . ALA A 1 301 ? 7.484 -10.103 41.627 1.00 45.47 301 ALA A O 1
ATOM 2522 N N . THR A 1 302 ? 6.813 -9.198 39.685 1.00 34.76 302 THR A N 1
ATOM 2523 C CA . THR A 1 302 ? 5.389 -9.556 39.905 1.00 37.65 302 THR A CA 1
ATOM 2524 C C . THR A 1 302 ? 4.749 -10.496 38.895 1.00 36.50 302 THR A C 1
ATOM 2525 O O . THR A 1 302 ? 3.700 -11.075 39.188 1.00 44.15 302 THR A O 1
ATOM 2529 N N . ILE A 1 303 ? 5.307 -10.617 37.694 1.00 32.18 303 ILE A N 1
ATOM 2530 C CA . ILE A 1 303 ? 4.610 -11.408 36.675 1.00 30.09 303 ILE A CA 1
ATOM 2531 C C . ILE A 1 303 ? 4.622 -12.883 37.053 1.00 29.98 303 ILE A C 1
ATOM 2532 O O . ILE A 1 303 ? 5.479 -13.385 37.824 1.00 31.22 303 ILE A O 1
ATOM 2537 N N . GLY A 1 304 ? 3.641 -13.567 36.504 1.00 29.27 304 GLY A N 1
ATOM 2538 C CA . GLY A 1 304 ? 3.427 -14.978 36.788 1.00 27.70 304 GLY A CA 1
ATOM 2539 C C . GLY A 1 304 ? 4.447 -15.934 36.212 1.00 27.28 304 GLY A C 1
ATOM 2540 O O . GLY A 1 304 ? 5.175 -15.627 35.229 1.00 24.98 304 GLY A O 1
ATOM 2541 N N . ASP A 1 305 ? 4.417 -17.141 36.766 1.00 24.66 305 ASP A N 1
ATOM 2542 C CA . ASP A 1 305 ? 5.275 -18.225 36.306 1.00 24.19 305 ASP A CA 1
ATOM 2543 C C . ASP A 1 305 ? 4.984 -18.647 34.873 1.00 22.32 305 ASP A C 1
ATOM 2544 O O . ASP A 1 305 ? 5.874 -19.079 34.140 1.00 23.31 305 ASP A O 1
ATOM 2549 N N . GLU A 1 306 ? 3.746 -18.458 34.447 1.00 21.57 306 GLU A N 1
ATOM 2550 C CA . GLU A 1 306 ? 3.377 -18.850 33.112 1.00 23.14 306 GLU A CA 1
ATOM 2551 C C . GLU A 1 306 ? 4.021 -17.891 32.100 1.00 21.66 306 GLU A C 1
ATOM 2552 O O . GLU A 1 306 ? 4.525 -18.311 31.079 1.00 22.10 306 GLU A O 1
ATOM 2558 N N . GLU A 1 307 ? 3.964 -16.585 32.377 1.00 23.79 307 GLU A N 1
ATOM 2559 C CA . GLU A 1 307 ? 4.615 -15.618 31.532 1.00 23.11 307 GLU A CA 1
ATOM 2560 C C . GLU A 1 307 ? 6.133 -15.848 31.462 1.00 22.48 307 GLU A C 1
ATOM 2561 O O . GLU A 1 307 ? 6.750 -15.772 30.404 1.00 21.61 307 GLU A O 1
ATOM 2567 N N . LYS A 1 308 ? 6.714 -16.160 32.605 1.00 21.88 308 LYS A N 1
ATOM 2568 C CA . LYS A 1 308 ? 8.136 -16.421 32.657 1.00 23.28 308 LYS A CA 1
ATOM 2569 C C . LYS A 1 308 ? 8.499 -17.654 31.816 1.00 22.62 308 LYS A C 1
ATOM 2570 O O . LYS A 1 308 ? 9.536 -17.659 31.167 1.00 22.45 308 LYS A O 1
ATOM 2576 N N . ALA A 1 309 ? 7.639 -18.668 31.824 1.00 20.28 309 ALA A N 1
ATOM 2577 C CA . ALA A 1 309 ? 7.867 -19.879 31.062 1.00 22.96 309 ALA A CA 1
ATOM 2578 C C . ALA A 1 309 ? 7.863 -19.565 29.557 1.00 21.96 309 ALA A C 1
ATOM 2579 O O . ALA A 1 309 ? 8.691 -20.057 28.807 1.00 21.57 309 ALA A O 1
ATOM 2581 N N . MET A 1 310 ? 6.957 -18.687 29.118 1.00 20.15 310 MET A N 1
ATOM 2582 C CA A MET A 1 310 ? 6.936 -18.295 27.709 0.50 21.25 310 MET A CA 1
ATOM 2583 C CA B MET A 1 310 ? 6.921 -18.287 27.724 0.50 21.63 310 MET A CA 1
ATOM 2584 C C . MET A 1 310 ? 8.156 -17.444 27.369 1.00 20.64 310 MET A C 1
ATOM 2585 O O . MET A 1 310 ? 8.753 -17.606 26.294 1.00 22.16 310 MET A O 1
ATOM 2594 N N . LEU A 1 311 ? 8.533 -16.540 28.277 1.00 21.39 311 LEU A N 1
ATOM 2595 C CA . LEU A 1 311 ? 9.725 -15.733 28.053 1.00 22.89 311 LEU A CA 1
ATOM 2596 C C . LEU A 1 311 ? 11.007 -16.567 27.905 1.00 23.16 311 LEU A C 1
ATOM 2597 O O . LEU A 1 311 ? 11.889 -16.223 27.081 1.00 25.54 311 LEU A O 1
ATOM 2602 N N . ALA A 1 312 ? 11.061 -17.700 28.628 1.00 23.94 312 ALA A N 1
ATOM 2603 C CA . ALA A 1 312 ? 12.215 -18.617 28.575 1.00 24.73 312 ALA A CA 1
ATOM 2604 C C . ALA A 1 312 ? 12.422 -19.167 27.165 1.00 24.05 312 ALA A C 1
ATOM 2605 O O . ALA A 1 312 ? 13.551 -19.329 26.721 1.00 26.45 312 ALA A O 1
ATOM 2607 N N . SER A 1 313 ? 11.323 -19.494 26.485 1.00 24.47 313 SER A N 1
ATOM 2608 C CA A SER A 1 313 ? 11.383 -19.972 25.101 0.50 26.41 313 SER A CA 1
ATOM 2609 C CA B SER A 1 313 ? 11.387 -19.986 25.107 0.50 26.59 313 SER A CA 1
ATOM 2610 C C . SER A 1 313 ? 11.990 -18.919 24.178 1.00 25.74 313 SER A C 1
ATOM 2611 O O . SER A 1 313 ? 12.893 -19.230 23.387 1.00 26.69 313 SER A O 1
ATOM 2616 N N . PHE A 1 314 ? 11.515 -17.661 24.307 1.00 24.94 314 PHE A N 1
ATOM 2617 C CA A PHE A 1 314 ? 12.031 -16.530 23.478 0.50 23.64 314 PHE A CA 1
ATOM 2618 C CA B PHE A 1 314 ? 12.016 -16.514 23.544 0.50 23.99 314 PHE A CA 1
ATOM 2619 C C . PHE A 1 314 ? 13.514 -16.299 23.775 1.00 22.46 314 PHE A C 1
ATOM 2620 O O . PHE A 1 314 ? 14.307 -16.076 22.847 1.00 24.32 314 PHE A O 1
ATOM 2635 N N . ARG A 1 315 ? 13.872 -16.330 25.048 1.00 22.05 315 ARG A N 1
ATOM 2636 C CA . ARG A 1 315 ? 15.269 -16.168 25.439 1.00 22.80 315 ARG A CA 1
ATOM 2637 C C . ARG A 1 315 ? 16.173 -17.140 24.693 1.00 22.34 315 ARG A C 1
ATOM 2638 O O . ARG A 1 315 ? 17.217 -16.748 24.153 1.00 22.26 315 ARG A O 1
ATOM 2646 N N . SER A 1 316 ? 15.795 -18.412 24.705 1.00 22.42 316 SER A N 1
ATOM 2647 C CA . SER A 1 316 ? 16.642 -19.452 24.100 1.00 23.22 316 SER A CA 1
ATOM 2648 C C . SER A 1 316 ? 16.735 -19.273 22.572 1.00 22.95 316 SER A C 1
ATOM 2649 O O . SER A 1 316 ? 17.807 -19.447 22.007 1.00 23.52 316 SER A O 1
ATOM 2652 N N . ASP A 1 317 ? 15.655 -18.854 21.896 1.00 23.87 317 ASP A N 1
ATOM 2653 C CA . ASP A 1 317 ? 15.752 -18.549 20.448 1.00 23.32 317 ASP A CA 1
ATOM 2654 C C . ASP A 1 317 ? 16.839 -17.493 20.161 1.00 22.22 317 ASP A C 1
ATOM 2655 O O . ASP A 1 317 ? 17.547 -17.570 19.150 1.00 22.64 317 ASP A O 1
ATOM 2660 N N . ILE A 1 318 ? 16.879 -16.451 21.003 1.00 22.07 318 ILE A N 1
ATOM 2661 C CA . ILE A 1 318 ? 17.857 -15.410 20.830 1.00 22.76 318 ILE A CA 1
ATOM 2662 C C . ILE A 1 318 ? 19.269 -15.937 21.142 1.00 22.54 318 ILE A C 1
ATOM 2663 O O . ILE A 1 318 ? 20.191 -15.702 20.345 1.00 22.03 318 ILE A O 1
ATOM 2668 N N . GLU A 1 319 ? 19.412 -16.683 22.234 1.00 21.79 319 GLU A N 1
ATOM 2669 C CA . GLU A 1 319 ? 20.724 -17.266 22.593 1.00 21.42 319 GLU A CA 1
ATOM 2670 C C . GLU A 1 319 ? 21.263 -18.216 21.517 1.00 21.98 319 GLU A C 1
ATOM 2671 O O . GLU A 1 319 ? 22.469 -18.278 21.300 1.00 22.88 319 GLU A O 1
ATOM 2677 N N . GLN A 1 320 ? 20.368 -18.930 20.843 1.00 20.59 320 GLN A N 1
ATOM 2678 C CA . GLN A 1 320 ? 20.747 -19.830 19.765 1.00 20.55 320 GLN A CA 1
ATOM 2679 C C . GLN A 1 320 ? 21.090 -19.140 18.442 1.00 21.37 320 GLN A C 1
ATOM 2680 O O . GLN A 1 320 ? 21.595 -19.769 17.492 1.00 23.33 320 GLN A O 1
ATOM 2686 N N . ALA A 1 321 ? 20.720 -17.870 18.324 1.00 21.65 321 ALA A N 1
ATOM 2687 C CA . ALA A 1 321 ? 20.742 -17.205 17.027 1.00 23.06 321 ALA A CA 1
ATOM 2688 C C . ALA A 1 321 ? 19.998 -18.040 15.992 1.00 21.15 321 ALA A C 1
ATOM 2689 O O . ALA A 1 321 ? 20.437 -18.177 14.860 1.00 25.48 321 ALA A O 1
ATOM 2691 N N . ALA A 1 322 ? 18.807 -18.514 16.403 1.00 22.77 322 ALA A N 1
ATOM 2692 C CA . ALA A 1 322 ? 18.047 -19.425 15.593 1.00 24.29 322 ALA A CA 1
ATOM 2693 C C . ALA A 1 322 ? 17.402 -18.643 14.451 1.00 23.73 322 ALA A C 1
ATOM 2694 O O . ALA A 1 322 ? 16.810 -17.598 14.689 1.00 23.66 322 ALA A O 1
ATOM 2696 N N . PRO A 1 323 ? 17.530 -19.119 13.207 1.00 25.27 323 PRO A N 1
ATOM 2697 C CA . PRO A 1 323 ? 16.789 -18.475 12.139 1.00 24.60 323 PRO A CA 1
ATOM 2698 C C . PRO A 1 323 ? 15.267 -18.559 12.330 1.00 20.53 323 PRO A C 1
ATOM 2699 O O . PRO A 1 323 ? 14.744 -19.527 12.861 1.00 24.24 323 PRO A O 1
ATOM 2703 N N . ILE A 1 324 ? 14.603 -17.483 11.961 1.00 20.06 324 ILE A N 1
ATOM 2704 C CA . ILE A 1 324 ? 13.148 -17.402 12.077 1.00 20.77 324 ILE A CA 1
ATOM 2705 C C . ILE A 1 324 ? 12.532 -18.413 11.091 1.00 20.98 324 ILE A C 1
ATOM 2706 O O . ILE A 1 324 ? 11.514 -19.010 11.387 1.00 23.37 324 ILE A O 1
ATOM 2711 N N . THR A 1 325 ? 13.115 -18.536 9.901 1.00 21.14 325 THR A N 1
ATOM 2712 C CA . THR A 1 325 ? 12.643 -19.498 8.908 1.00 21.00 325 THR A CA 1
ATOM 2713 C C . THR A 1 325 ? 13.827 -20.079 8.135 1.00 23.11 325 THR A C 1
ATOM 2714 O O . THR A 1 325 ? 14.932 -19.486 8.110 1.00 26.25 325 THR A O 1
ATOM 2718 N N . THR A 1 326 ? 13.633 -21.280 7.589 1.00 23.38 326 THR A N 1
ATOM 2719 C CA . THR A 1 326 ? 14.692 -21.931 6.800 1.00 25.47 326 THR A CA 1
ATOM 2720 C C . THR A 1 326 ? 14.634 -21.598 5.326 1.00 24.13 326 THR A C 1
ATOM 2721 O O . THR A 1 326 ? 15.533 -22.017 4.578 1.00 27.65 326 THR A O 1
ATOM 2725 N N . PHE A 1 327 ? 13.621 -20.820 4.892 1.00 21.75 327 PHE A N 1
ATOM 2726 C CA . PHE A 1 327 ? 13.522 -20.485 3.469 1.00 20.38 327 PHE A CA 1
ATOM 2727 C C . PHE A 1 327 ? 14.779 -19.711 3.005 1.00 21.84 327 PHE A C 1
ATOM 2728 O O . PHE A 1 327 ? 15.172 -18.759 3.669 1.00 24.07 327 PHE A O 1
ATOM 2736 N N . ASP A 1 328 ? 15.324 -20.053 1.834 1.00 22.31 328 ASP A N 1
ATOM 2737 C CA . ASP A 1 328 ? 16.482 -19.375 1.269 1.00 24.53 328 ASP A CA 1
ATOM 2738 C C . ASP A 1 328 ? 15.984 -18.221 0.384 1.00 25.85 328 ASP A C 1
ATOM 2739 O O . ASP A 1 328 ? 15.623 -18.413 -0.773 1.00 25.03 328 ASP A O 1
ATOM 2744 N N . PHE A 1 329 ? 16.006 -17.013 0.935 1.00 23.74 329 PHE A N 1
ATOM 2745 C CA . PHE A 1 329 ? 15.468 -15.835 0.243 1.00 23.90 329 PHE A CA 1
ATOM 2746 C C . PHE A 1 329 ? 16.256 -15.429 -0.992 1.00 24.71 329 PHE A C 1
ATOM 2747 O O . PHE A 1 329 ? 15.713 -14.772 -1.884 1.00 27.26 329 PHE A O 1
ATOM 2755 N N . THR A 1 330 ? 17.505 -15.889 -1.077 1.00 26.07 330 THR A N 1
ATOM 2756 C CA . THR A 1 330 ? 18.321 -15.590 -2.232 1.00 27.90 330 THR A CA 1
ATOM 2757 C C . THR A 1 330 ? 17.754 -16.205 -3.524 1.00 27.55 330 THR A C 1
ATOM 2758 O O . THR A 1 330 ? 18.071 -15.740 -4.602 1.00 35.29 330 THR A O 1
ATOM 2762 N N . LYS A 1 331 ? 16.903 -17.233 -3.415 1.00 28.28 331 LYS A N 1
ATOM 2763 C CA . LYS A 1 331 ? 16.299 -17.848 -4.596 1.00 27.99 331 LYS A CA 1
ATOM 2764 C C . LYS A 1 331 ? 15.198 -16.970 -5.214 1.00 28.26 331 LYS A C 1
ATOM 2765 O O . LYS A 1 331 ? 14.633 -17.312 -6.261 1.00 35.53 331 LYS A O 1
ATOM 2771 N N . LEU A 1 332 ? 14.918 -15.824 -4.595 1.00 26.10 332 LEU A N 1
ATOM 2772 C CA . LEU A 1 332 ? 13.922 -14.888 -5.105 1.00 29.69 332 LEU A CA 1
ATOM 2773 C C . LEU A 1 332 ? 14.555 -13.756 -5.912 1.00 29.78 332 LEU A C 1
ATOM 2774 O O . LEU A 1 332 ? 13.892 -12.779 -6.258 1.00 32.81 332 LEU A O 1
ATOM 2779 N N . SER A 1 333 ? 15.843 -13.886 -6.213 1.00 27.86 333 SER A N 1
ATOM 2780 C CA . SER A 1 333 ? 16.541 -12.962 -7.114 1.00 33.89 333 SER A CA 1
ATOM 2781 C C . SER A 1 333 ? 15.879 -12.877 -8.500 1.00 39.02 333 SER A C 1
ATOM 2782 O O . SER A 1 333 ? 15.292 -13.857 -8.978 1.00 41.02 333 SER A O 1
ATOM 2785 N N . GLN A 1 334 ? 15.962 -11.698 -9.119 1.00 43.52 334 GLN A N 1
ATOM 2786 C CA . GLN A 1 334 ? 15.391 -11.440 -10.455 1.00 47.83 334 GLN A CA 1
ATOM 2787 C C . GLN A 1 334 ? 16.207 -12.113 -11.537 1.00 50.93 334 GLN A C 1
ATOM 2788 O O . GLN A 1 334 ? 17.413 -11.905 -11.604 1.00 56.76 334 GLN A O 1
ATOM 2794 N N . MET B 1 1 ? -0.709 -21.747 37.189 1.00 29.95 1 MET B N 1
ATOM 2795 C CA . MET B 1 1 ? -1.849 -22.023 38.132 1.00 25.86 1 MET B CA 1
ATOM 2796 C C . MET B 1 1 ? -3.162 -22.020 37.386 1.00 23.31 1 MET B C 1
ATOM 2797 O O . MET B 1 1 ? -3.474 -21.085 36.678 1.00 23.07 1 MET B O 1
ATOM 2802 N N . HIS B 1 2 ? -3.921 -23.068 37.581 1.00 21.57 2 HIS B N 1
ATOM 2803 C CA . HIS B 1 2 ? -5.284 -23.191 37.056 1.00 21.09 2 HIS B CA 1
ATOM 2804 C C . HIS B 1 2 ? -6.046 -21.931 37.393 1.00 22.59 2 HIS B C 1
ATOM 2805 O O . HIS B 1 2 ? -6.131 -21.546 38.555 1.00 23.92 2 HIS B O 1
ATOM 2812 N N . LYS B 1 3 ? -6.659 -21.308 36.385 1.00 22.11 3 LYS B N 1
ATOM 2813 C CA . LYS B 1 3 ? -7.279 -20.012 36.622 1.00 23.22 3 LYS B CA 1
ATOM 2814 C C . LYS B 1 3 ? -8.438 -20.067 37.623 1.00 25.50 3 LYS B C 1
ATOM 2815 O O . LYS B 1 3 ? -8.664 -19.114 38.340 1.00 28.39 3 LYS B O 1
ATOM 2821 N N . ASP B 1 4 ? -9.189 -21.161 37.628 1.00 24.93 4 ASP B N 1
ATOM 2822 C CA . ASP B 1 4 ? -10.307 -21.359 38.591 1.00 27.23 4 ASP B CA 1
ATOM 2823 C C . ASP B 1 4 ? -9.872 -21.527 40.046 1.00 27.42 4 ASP B C 1
ATOM 2824 O O . ASP B 1 4 ? -10.634 -21.205 40.971 1.00 29.35 4 ASP B O 1
ATOM 2829 N N . VAL B 1 5 ? -8.654 -22.033 40.246 1.00 24.43 5 VAL B N 1
ATOM 2830 C CA . VAL B 1 5 ? -8.102 -22.169 41.587 1.00 25.34 5 VAL B CA 1
ATOM 2831 C C . VAL B 1 5 ? -7.588 -20.827 42.061 1.00 26.58 5 VAL B C 1
ATOM 2832 O O . VAL B 1 5 ? -7.835 -20.452 43.194 1.00 30.10 5 VAL B O 1
ATOM 2836 N N . LYS B 1 6 ? -6.867 -20.122 41.196 1.00 26.50 6 LYS B N 1
ATOM 2837 C CA . LYS B 1 6 ? -6.389 -18.782 41.506 1.00 29.34 6 LYS B CA 1
ATOM 2838 C C . LYS B 1 6 ? -7.570 -17.884 41.915 1.00 28.98 6 LYS B C 1
ATOM 2839 O O . LYS B 1 6 ? -7.480 -17.151 42.895 1.00 34.68 6 LYS B O 1
ATOM 2843 N N . ALA B 1 7 ? -8.693 -18.007 41.217 1.00 28.85 7 ALA B N 1
ATOM 2844 C CA . ALA B 1 7 ? -9.853 -17.176 41.493 1.00 29.02 7 ALA B CA 1
ATOM 2845 C C . ALA B 1 7 ? -10.426 -17.360 42.891 1.00 31.18 7 ALA B C 1
ATOM 2846 O O . ALA B 1 7 ? -10.995 -16.399 43.423 1.00 39.48 7 ALA B O 1
ATOM 2848 N N . ILE B 1 8 ? -10.337 -18.560 43.482 1.00 29.51 8 ILE B N 1
ATOM 2849 C CA . ILE B 1 8 ? -11.018 -18.800 44.785 1.00 30.60 8 ILE B CA 1
ATOM 2850 C C . ILE B 1 8 ? -10.080 -18.897 45.995 1.00 27.99 8 ILE B C 1
ATOM 2851 O O . ILE B 1 8 ? -10.524 -19.024 47.116 1.00 29.29 8 ILE B O 1
ATOM 2856 N N . TYR B 1 9 ? -8.782 -18.812 45.759 1.00 27.07 9 TYR B N 1
ATOM 2857 C CA . TYR B 1 9 ? -7.801 -19.041 46.814 1.00 26.95 9 TYR B CA 1
ATOM 2858 C C . TYR B 1 9 ? -7.794 -17.875 47.757 1.00 29.03 9 TYR B C 1
ATOM 2859 O O . TYR B 1 9 ? -7.607 -16.749 47.329 1.00 33.85 9 TYR B O 1
ATOM 2868 N N . GLU B 1 10 ? -8.070 -18.161 49.028 1.00 32.26 10 GLU B N 1
ATOM 2869 C CA . GLU B 1 10 ? -8.013 -17.169 50.097 1.00 35.19 10 GLU B CA 1
ATOM 2870 C C . GLU B 1 10 ? -6.820 -17.531 50.975 1.00 32.18 10 GLU B C 1
ATOM 2871 O O . GLU B 1 10 ? -6.936 -18.316 51.913 1.00 33.54 10 GLU B O 1
ATOM 2873 N N . GLU B 1 11 ? -5.654 -16.982 50.644 1.00 29.71 11 GLU B N 1
ATOM 2874 C CA . GLU B 1 11 ? -4.403 -17.472 51.247 1.00 27.83 11 GLU B CA 1
ATOM 2875 C C . GLU B 1 11 ? -4.362 -17.396 52.770 1.00 26.37 11 GLU B C 1
ATOM 2876 O O . GLU B 1 11 ? -4.008 -18.351 53.458 1.00 27.16 11 GLU B O 1
ATOM 2882 N N . SER B 1 12 ? -4.704 -16.234 53.291 1.00 25.74 12 SER B N 1
ATOM 2883 C CA A SER B 1 12 ? -4.584 -15.998 54.717 0.50 25.93 12 SER B CA 1
ATOM 2884 C CA B SER B 1 12 ? -4.582 -16.006 54.725 0.50 25.73 12 SER B CA 1
ATOM 2885 C C . SER B 1 12 ? -5.437 -16.966 55.534 1.00 28.08 12 SER B C 1
ATOM 2886 O O . SER B 1 12 ? -4.966 -17.533 56.537 1.00 29.49 12 SER B O 1
ATOM 2891 N N . LYS B 1 13 ? -6.694 -17.145 55.099 1.00 26.59 13 LYS B N 1
ATOM 2892 C CA . LYS B 1 13 ? -7.613 -18.063 55.771 1.00 35.19 13 LYS B CA 1
ATOM 2893 C C . LYS B 1 13 ? -7.023 -19.472 55.752 1.00 34.27 13 LYS B C 1
ATOM 2894 O O . LYS B 1 13 ? -7.021 -20.164 56.758 1.00 35.84 13 LYS B O 1
ATOM 2900 N N . ILE B 1 14 ? -6.459 -19.880 54.617 1.00 31.83 14 ILE B N 1
ATOM 2901 C CA . ILE B 1 14 ? -6.002 -21.262 54.500 1.00 30.12 14 ILE B CA 1
ATOM 2902 C C . ILE B 1 14 ? -4.726 -21.454 55.326 1.00 26.61 14 ILE B C 1
ATOM 2903 O O . ILE B 1 14 ? -4.569 -22.464 55.996 1.00 31.93 14 ILE B O 1
ATOM 2908 N N . LEU B 1 15 ? -3.835 -20.467 55.324 1.00 27.77 15 LEU B N 1
ATOM 2909 C CA . LEU B 1 15 ? -2.605 -20.580 56.106 1.00 25.54 15 LEU B CA 1
ATOM 2910 C C . LEU B 1 15 ? -2.875 -20.518 57.598 1.00 27.14 15 LEU B C 1
ATOM 2911 O O . LEU B 1 15 ? -2.166 -21.144 58.369 1.00 28.93 15 LEU B O 1
ATOM 2916 N N . ASP B 1 16 ? -3.914 -19.792 57.999 1.00 28.02 16 ASP B N 1
ATOM 2917 C CA . ASP B 1 16 ? -4.381 -19.880 59.391 1.00 31.49 16 ASP B CA 1
ATOM 2918 C C . ASP B 1 16 ? -4.747 -21.316 59.809 1.00 31.83 16 ASP B C 1
ATOM 2919 O O . ASP B 1 16 ? -4.452 -21.712 60.948 1.00 35.87 16 ASP B O 1
ATOM 2924 N N . GLU B 1 17 ? -5.401 -22.069 58.916 1.00 29.46 17 GLU B N 1
ATOM 2925 C CA . GLU B 1 17 ? -5.696 -23.483 59.176 1.00 30.33 17 GLU B CA 1
ATOM 2926 C C . GLU B 1 17 ? -4.406 -24.286 59.312 1.00 29.07 17 GLU B C 1
ATOM 2927 O O . GLU B 1 17 ? -4.272 -25.097 60.224 1.00 31.23 17 GLU B O 1
ATOM 2933 N N . ALA B 1 18 ? -3.445 -24.035 58.417 1.00 27.66 18 ALA B N 1
ATOM 2934 C CA . ALA B 1 18 ? -2.161 -24.728 58.441 1.00 27.52 18 ALA B CA 1
ATOM 2935 C C . ALA B 1 18 ? -1.402 -24.572 59.762 1.00 27.72 18 ALA B C 1
ATOM 2936 O O . ALA B 1 18 ? -0.728 -25.491 60.195 1.00 28.46 18 ALA B O 1
ATOM 2938 N N . THR B 1 19 ? -1.531 -23.410 60.405 1.00 28.45 19 THR B N 1
ATOM 2939 C CA . THR B 1 19 ? -0.840 -23.178 61.669 1.00 30.24 19 THR B CA 1
ATOM 2940 C C . THR B 1 19 ? -1.243 -24.231 62.717 1.00 31.67 19 THR B C 1
ATOM 2941 O O . THR B 1 19 ? -0.362 -24.821 63.338 1.00 33.02 19 THR B O 1
ATOM 2945 N N . HIS B 1 20 ? -2.548 -24.499 62.856 1.00 30.53 20 HIS B N 1
ATOM 2946 C CA . HIS B 1 20 ? -3.028 -25.548 63.775 1.00 31.20 20 HIS B CA 1
ATOM 2947 C C . HIS B 1 20 ? -2.854 -26.976 63.252 1.00 31.03 20 HIS B C 1
ATOM 2948 O O . HIS B 1 20 ? -2.617 -27.902 64.049 1.00 34.57 20 HIS B O 1
ATOM 2955 N N . LEU B 1 21 ? -2.946 -27.177 61.931 1.00 26.90 21 LEU B N 1
ATOM 2956 C CA . LEU B 1 21 ? -2.857 -28.560 61.399 1.00 24.71 21 LEU B CA 1
ATOM 2957 C C . LEU B 1 21 ? -1.438 -29.132 61.509 1.00 26.01 21 LEU B C 1
ATOM 2958 O O . LEU B 1 21 ? -1.283 -30.354 61.668 1.00 28.84 21 LEU B O 1
ATOM 2963 N N . TYR B 1 22 ? -0.429 -28.270 61.385 1.00 28.03 22 TYR B N 1
ATOM 2964 C CA . TYR B 1 22 ? 0.965 -28.695 61.366 1.00 28.61 22 TYR B CA 1
ATOM 2965 C C . TYR B 1 22 ? 1.781 -28.085 62.511 1.00 31.70 22 TYR B C 1
ATOM 2966 O O . TYR B 1 22 ? 2.956 -28.401 62.644 1.00 38.78 22 TYR B O 1
ATOM 2975 N N . GLY B 1 23 ? 1.147 -27.254 63.344 1.00 32.51 23 GLY B N 1
ATOM 2976 C CA . GLY B 1 23 ? 1.765 -26.761 64.571 1.00 32.35 23 GLY B CA 1
ATOM 2977 C C . GLY B 1 23 ? 2.864 -25.754 64.326 1.00 35.64 23 GLY B C 1
ATOM 2978 O O . GLY B 1 23 ? 3.948 -25.867 64.877 1.00 40.05 23 GLY B O 1
ATOM 2979 N N . VAL B 1 24 ? 2.581 -24.770 63.474 1.00 35.99 24 VAL B N 1
ATOM 2980 C CA . VAL B 1 24 ? 3.567 -23.779 63.118 1.00 39.41 24 VAL B CA 1
ATOM 2981 C C . VAL B 1 24 ? 2.931 -22.403 63.255 1.00 36.81 24 VAL B C 1
ATOM 2982 O O . VAL B 1 24 ? 1.722 -22.262 63.073 1.00 43.31 24 VAL B O 1
ATOM 2986 N N . GLN B 1 25 ? 3.741 -21.410 63.597 1.00 35.78 25 GLN B N 1
ATOM 2987 C CA . GLN B 1 25 ? 3.294 -20.010 63.596 1.00 39.24 25 GLN B CA 1
ATOM 2988 C C . GLN B 1 25 ? 3.245 -19.459 62.190 1.00 33.10 25 GLN B C 1
ATOM 2989 O O . GLN B 1 25 ? 4.030 -19.873 61.328 1.00 32.17 25 GLN B O 1
ATOM 2995 N N . ARG B 1 26 ? 2.374 -18.473 61.987 1.00 32.29 26 ARG B N 1
ATOM 2996 C CA . ARG B 1 26 ? 2.186 -17.852 60.678 1.00 30.34 26 ARG B CA 1
ATOM 2997 C C . ARG B 1 26 ? 3.525 -17.282 60.182 1.00 31.24 26 ARG B C 1
ATOM 2998 O O . ARG B 1 26 ? 3.836 -17.404 59.002 1.00 30.28 26 ARG B O 1
ATOM 3006 N N . SER B 1 27 ? 4.331 -16.693 61.076 1.00 27.70 27 SER B N 1
ATOM 3007 C CA . SER B 1 27 ? 5.637 -16.182 60.681 1.00 26.43 27 SER B CA 1
ATOM 3008 C C . SER B 1 27 ? 6.687 -17.217 60.300 1.00 26.62 27 SER B C 1
ATOM 3009 O O . SER B 1 27 ? 7.748 -16.833 59.787 1.00 31.63 27 SER B O 1
ATOM 3012 N N . ASP B 1 28 ? 6.428 -18.495 60.589 1.00 25.94 28 ASP B N 1
ATOM 3013 C CA . ASP B 1 28 ? 7.299 -19.570 60.165 1.00 27.42 28 ASP B CA 1
ATOM 3014 C C . ASP B 1 28 ? 6.790 -20.293 58.891 1.00 23.60 28 ASP B C 1
ATOM 3015 O O . ASP B 1 28 ? 7.272 -21.357 58.553 1.00 27.47 28 ASP B O 1
ATOM 3020 N N . ILE B 1 29 ? 5.852 -19.672 58.178 1.00 24.92 29 ILE B N 1
ATOM 3021 C CA . ILE B 1 29 ? 5.394 -20.157 56.878 1.00 24.77 29 ILE B CA 1
ATOM 3022 C C . ILE B 1 29 ? 5.900 -19.148 55.841 1.00 25.64 29 ILE B C 1
ATOM 3023 O O . ILE B 1 29 ? 5.559 -17.955 55.911 1.00 29.05 29 ILE B O 1
ATOM 3028 N N . HIS B 1 30 ? 6.696 -19.636 54.886 1.00 24.92 30 HIS B N 1
ATOM 3029 C CA . HIS B 1 30 ? 7.342 -18.803 53.860 1.00 25.22 30 HIS B CA 1
ATOM 3030 C C . HIS B 1 30 ? 6.948 -19.218 52.465 1.00 23.05 30 HIS B C 1
ATOM 3031 O O . HIS B 1 30 ? 7.127 -20.381 52.087 1.00 25.26 30 HIS B O 1
ATOM 3038 N N . PHE B 1 31 ? 6.366 -18.296 51.704 1.00 24.73 31 PHE B N 1
ATOM 3039 C CA . PHE B 1 31 ? 5.999 -18.566 50.322 1.00 24.73 31 PHE B CA 1
ATOM 3040 C C . PHE B 1 31 ? 7.208 -18.928 49.463 1.00 25.37 31 PHE B C 1
ATOM 3041 O O . PHE B 1 31 ? 8.231 -18.239 49.518 1.00 27.84 31 PHE B O 1
ATOM 3049 N N . ILE B 1 32 ? 7.089 -20.029 48.713 1.00 24.32 32 ILE B N 1
ATOM 3050 C CA . ILE B 1 32 ? 8.094 -20.439 47.708 1.00 24.29 32 ILE B CA 1
ATOM 3051 C C . ILE B 1 32 ? 7.620 -20.117 46.293 1.00 24.20 32 ILE B C 1
ATOM 3052 O O . ILE B 1 32 ? 8.318 -19.422 45.573 1.00 26.44 32 ILE B O 1
ATOM 3057 N N . ALA B 1 33 ? 6.481 -20.666 45.876 1.00 22.19 33 ALA B N 1
ATOM 3058 C CA . ALA B 1 33 ? 6.062 -20.583 44.456 1.00 23.50 33 ALA B CA 1
ATOM 3059 C C . ALA B 1 33 ? 4.600 -20.918 44.293 1.00 21.57 33 ALA B C 1
ATOM 3060 O O . ALA B 1 33 ? 4.039 -21.618 45.133 1.00 24.67 33 ALA B O 1
ATOM 3062 N N . ASP B 1 34 ? 4.019 -20.431 43.186 1.00 22.66 34 ASP B N 1
ATOM 3063 C CA . ASP B 1 34 ? 2.622 -20.657 42.836 1.00 23.73 34 ASP B CA 1
ATOM 3064 C C . ASP B 1 34 ? 2.434 -21.035 41.370 1.00 23.96 34 ASP B C 1
ATOM 3065 O O . ASP B 1 34 ? 1.595 -20.463 40.667 1.00 26.33 34 ASP B O 1
ATOM 3070 N N . ALA B 1 35 ? 3.186 -22.042 40.944 1.00 21.38 35 ALA B N 1
ATOM 3071 C CA . ALA B 1 35 ? 3.100 -22.539 39.581 1.00 22.59 35 ALA B CA 1
ATOM 3072 C C . ALA B 1 35 ? 1.852 -23.412 39.410 1.00 21.47 35 ALA B C 1
ATOM 3073 O O . ALA B 1 35 ? 0.860 -22.958 38.862 1.00 29.33 35 ALA B O 1
ATOM 3075 N N . GLU B 1 36 ? 1.891 -24.693 39.790 1.00 20.69 36 GLU B N 1
ATOM 3076 C CA . GLU B 1 36 ? 0.732 -25.585 39.731 1.00 21.01 36 GLU B CA 1
ATOM 3077 C C . GLU B 1 36 ? 0.001 -25.706 41.089 1.00 18.83 36 GLU B C 1
ATOM 3078 O O . GLU B 1 36 ? -1.215 -25.874 41.131 1.00 21.57 36 GLU B O 1
ATOM 3084 N N . ASN B 1 37 ? 0.749 -25.566 42.169 1.00 19.79 37 ASN B N 1
ATOM 3085 C CA . ASN B 1 37 ? 0.295 -25.635 43.552 1.00 18.59 37 ASN B CA 1
ATOM 3086 C C . ASN B 1 37 ? 0.808 -24.385 44.236 1.00 18.76 37 ASN B C 1
ATOM 3087 O O . ASN B 1 37 ? 1.765 -23.779 43.752 1.00 20.84 37 ASN B O 1
ATOM 3092 N N . TYR B 1 38 ? 0.192 -24.041 45.365 1.00 19.47 38 TYR B N 1
ATOM 3093 C CA . TYR B 1 38 ? 0.766 -23.013 46.238 1.00 20.51 38 TYR B CA 1
ATOM 3094 C C . TYR B 1 38 ? 1.709 -23.747 47.207 1.00 18.38 38 TYR B C 1
ATOM 3095 O O . TYR B 1 38 ? 1.282 -24.670 47.905 1.00 21.91 38 TYR B O 1
ATOM 3104 N N . VAL B 1 39 ? 2.976 -23.340 47.208 1.00 20.01 39 VAL B N 1
ATOM 3105 C CA . VAL B 1 39 ? 4.026 -24.076 47.875 1.00 19.16 39 VAL B CA 1
ATOM 3106 C C . VAL B 1 39 ? 4.735 -23.158 48.870 1.00 21.26 39 VAL B C 1
ATOM 3107 O O . VAL B 1 39 ? 5.074 -22.024 48.515 1.00 21.37 39 VAL B O 1
ATOM 3111 N N . TYR B 1 40 ? 4.907 -23.646 50.118 1.00 20.34 40 TYR B N 1
ATOM 3112 C CA . TYR B 1 40 ? 5.454 -22.888 51.239 1.00 21.77 40 TYR B CA 1
ATOM 3113 C C . TYR B 1 40 ? 6.507 -23.731 51.957 1.00 21.17 40 TYR B C 1
ATOM 3114 O O . TYR B 1 40 ? 6.402 -24.980 52.001 1.00 23.85 40 TYR B O 1
ATOM 3123 N N . GLU B 1 41 ? 7.505 -23.061 52.530 1.00 23.20 41 GLU B N 1
ATOM 3124 C CA . GLU B 1 41 ? 8.389 -23.708 53.500 1.00 24.54 41 GLU B CA 1
ATOM 3125 C C . GLU B 1 41 ? 7.846 -23.462 54.899 1.00 24.05 41 GLU B C 1
ATOM 3126 O O . GLU B 1 41 ? 7.430 -22.347 55.225 1.00 26.34 41 GLU B O 1
ATOM 3132 N N . LEU B 1 42 ? 7.803 -24.533 55.687 1.00 23.77 42 LEU B N 1
ATOM 3133 C CA . LEU B 1 42 ? 7.389 -24.494 57.080 1.00 25.51 42 LEU B CA 1
ATOM 3134 C C . LEU B 1 42 ? 8.606 -24.738 57.935 1.00 27.84 42 LEU B C 1
ATOM 3135 O O . LEU B 1 42 ? 9.335 -25.714 57.728 1.00 30.61 42 LEU B O 1
ATOM 3140 N N . LYS B 1 43 ? 8.759 -23.897 58.942 1.00 26.59 43 LYS B N 1
ATOM 3141 C CA . LYS B 1 43 ? 9.853 -24.032 59.908 1.00 29.27 43 LYS B CA 1
ATOM 3142 C C . LYS B 1 43 ? 9.255 -24.441 61.255 1.00 30.42 43 LYS B C 1
ATOM 3143 O O . LYS B 1 43 ? 8.356 -23.761 61.748 1.00 34.48 43 LYS B O 1
ATOM 3149 N N . LYS B 1 44 ? 9.723 -25.561 61.817 1.00 31.35 44 LYS B N 1
ATOM 3150 C CA . LYS B 1 44 ? 9.240 -26.098 63.124 1.00 33.72 44 LYS B CA 1
ATOM 3151 C C . LYS B 1 44 ? 10.368 -26.757 63.870 1.00 39.03 44 LYS B C 1
ATOM 3152 O O . LYS B 1 44 ? 11.025 -27.632 63.310 1.00 39.18 44 LYS B O 1
ATOM 3158 N N . ASP B 1 45 ? 10.573 -26.356 65.123 1.00 43.61 45 ASP B N 1
ATOM 3159 C CA . ASP B 1 45 ? 11.566 -26.979 66.009 1.00 47.49 45 ASP B CA 1
ATOM 3160 C C . ASP B 1 45 ? 12.935 -27.143 65.335 1.00 43.81 45 ASP B C 1
ATOM 3161 O O . ASP B 1 45 ? 13.560 -28.200 65.430 1.00 45.53 45 ASP B O 1
ATOM 3166 N N . GLY B 1 46 ? 13.369 -26.102 64.619 1.00 39.69 46 GLY B N 1
ATOM 3167 C CA . GLY B 1 46 ? 14.650 -26.117 63.900 1.00 40.45 46 GLY B CA 1
ATOM 3168 C C . GLY B 1 46 ? 14.760 -26.961 62.632 1.00 40.60 46 GLY B C 1
ATOM 3169 O O . GLY B 1 46 ? 15.824 -26.978 61.994 1.00 48.74 46 GLY B O 1
ATOM 3170 N N . GLU B 1 47 ? 13.684 -27.644 62.241 1.00 38.57 47 GLU B N 1
ATOM 3171 C CA . GLU B 1 47 ? 13.656 -28.391 60.975 1.00 34.34 47 GLU B CA 1
ATOM 3172 C C . GLU B 1 47 ? 12.714 -27.710 59.991 1.00 36.33 47 GLU B C 1
ATOM 3173 O O . GLU B 1 47 ? 11.901 -26.863 60.369 1.00 37.10 47 GLU B O 1
ATOM 3179 N N . SER B 1 48 ? 12.852 -28.106 58.730 1.00 33.79 48 SER B N 1
ATOM 3180 C CA . SER B 1 48 ? 12.166 -27.484 57.616 1.00 31.16 48 SER B CA 1
ATOM 3181 C C . SER B 1 48 ? 11.306 -28.528 56.929 1.00 28.32 48 SER B C 1
ATOM 3182 O O . SER B 1 48 ? 11.688 -29.708 56.815 1.00 30.11 48 SER B O 1
ATOM 3185 N N . PHE B 1 49 ? 10.134 -28.094 56.489 1.00 28.01 49 PHE B N 1
ATOM 3186 C CA . PHE B 1 49 ? 9.204 -28.952 55.749 1.00 27.94 49 PHE B CA 1
ATOM 3187 C C . PHE B 1 49 ? 8.622 -28.155 54.620 1.00 25.95 49 PHE B C 1
ATOM 3188 O O . PHE B 1 49 ? 8.778 -26.939 54.567 1.00 26.80 49 PHE B O 1
ATOM 3196 N N . ILE B 1 50 ? 7.945 -28.864 53.728 1.00 24.45 50 ILE B N 1
ATOM 3197 C CA . ILE B 1 50 ? 7.322 -28.231 52.556 1.00 23.31 50 ILE B CA 1
ATOM 3198 C C . ILE B 1 50 ? 5.807 -28.492 52.582 1.00 20.82 50 ILE B C 1
ATOM 3199 O O . ILE B 1 50 ? 5.370 -29.660 52.634 1.00 24.09 50 ILE B O 1
ATOM 3204 N N . LEU B 1 51 ? 5.054 -27.401 52.541 1.00 22.52 51 LEU B N 1
ATOM 3205 C CA . LEU B 1 51 ? 3.587 -27.436 52.459 1.00 21.86 51 LEU B CA 1
ATOM 3206 C C . LEU B 1 51 ? 3.143 -27.143 51.024 1.00 21.60 51 LEU B C 1
ATOM 3207 O O . LEU B 1 51 ? 3.512 -26.113 50.457 1.00 22.03 51 LEU B O 1
ATOM 3212 N N . LYS B 1 52 ? 2.334 -28.036 50.472 1.00 20.76 52 LYS B N 1
ATOM 3213 C CA . LYS B 1 52 ? 1.737 -27.849 49.141 1.00 21.16 52 LYS B CA 1
ATOM 3214 C C . LYS B 1 52 ? 0.224 -27.804 49.289 1.00 21.52 52 LYS B C 1
ATOM 3215 O O . LYS B 1 52 ? -0.369 -28.642 49.971 1.00 22.54 52 LYS B O 1
ATOM 3221 N N . ILE B 1 53 ? -0.387 -26.795 48.667 1.00 20.14 53 ILE B N 1
ATOM 3222 C CA . ILE B 1 53 ? -1.810 -26.563 48.774 1.00 20.58 53 ILE B CA 1
ATOM 3223 C C . ILE B 1 53 ? -2.407 -26.517 47.362 1.00 21.67 53 ILE B C 1
ATOM 3224 O O . ILE B 1 53 ? -1.907 -25.839 46.470 1.00 20.73 53 ILE B O 1
ATOM 3229 N N . THR B 1 54 ? -3.491 -27.256 47.187 1.00 21.03 54 THR B N 1
ATOM 3230 C CA . THR B 1 54 ? -4.233 -27.212 45.950 1.00 20.75 54 THR B CA 1
ATOM 3231 C C . THR B 1 54 ? -5.733 -27.228 46.271 1.00 20.88 54 THR B C 1
ATOM 3232 O O . THR B 1 54 ? -6.130 -26.908 47.393 1.00 20.87 54 THR B O 1
ATOM 3236 N N . HIS B 1 55 ? -6.539 -27.609 45.305 1.00 21.70 55 HIS B N 1
ATOM 3237 C CA . HIS B 1 55 ? -7.982 -27.541 45.451 1.00 21.59 55 HIS B CA 1
ATOM 3238 C C . HIS B 1 55 ? -8.630 -28.637 44.612 1.00 22.68 55 HIS B C 1
ATOM 3239 O O . HIS B 1 55 ? -8.067 -29.088 43.619 1.00 21.94 55 HIS B O 1
ATOM 3246 N N . THR B 1 56 ? -9.848 -29.001 45.016 1.00 23.11 56 THR B N 1
ATOM 3247 C CA . THR B 1 56 ? -10.606 -30.118 44.398 1.00 24.16 56 THR B CA 1
ATOM 3248 C C . THR B 1 56 ? -10.988 -29.876 42.928 1.00 25.25 56 THR B C 1
ATOM 3249 O O . THR B 1 56 ? -11.334 -30.796 42.218 1.00 26.34 56 THR B O 1
ATOM 3253 N N . ILE B 1 57 ? -10.894 -28.648 42.465 1.00 23.05 57 ILE B N 1
ATOM 3254 C CA . ILE B 1 57 ? -11.000 -28.333 41.033 1.00 23.98 57 ILE B CA 1
ATOM 3255 C C . ILE B 1 57 ? -10.015 -29.173 40.222 1.00 24.93 57 ILE B C 1
ATOM 3256 O O . ILE B 1 57 ? -10.345 -29.634 39.128 1.00 27.70 57 ILE B O 1
ATOM 3261 N N . ARG B 1 58 ? -8.797 -29.367 40.749 1.00 22.71 58 ARG B N 1
ATOM 3262 C CA . ARG B 1 58 ? -7.775 -30.093 39.979 1.00 23.48 58 ARG B CA 1
ATOM 3263 C C . ARG B 1 58 ? -7.270 -31.412 40.560 1.00 20.52 58 ARG B C 1
ATOM 3264 O O . ARG B 1 58 ? -6.654 -32.196 39.825 1.00 23.82 58 ARG B O 1
ATOM 3272 N N . ARG B 1 59 ? -7.505 -31.656 41.856 1.00 22.27 59 ARG B N 1
ATOM 3273 C CA . ARG B 1 59 ? -7.100 -32.892 42.489 1.00 23.87 59 ARG B CA 1
ATOM 3274 C C . ARG B 1 59 ? -8.153 -33.406 43.457 1.00 24.28 59 ARG B C 1
ATOM 3275 O O . ARG B 1 59 ? -8.741 -32.627 44.188 1.00 25.23 59 ARG B O 1
ATOM 3283 N N . SER B 1 60 ? -8.326 -34.728 43.505 1.00 25.18 60 SER B N 1
ATOM 3284 C CA . SER B 1 60 ? -9.098 -35.351 44.571 1.00 26.10 60 SER B CA 1
ATOM 3285 C C . SER B 1 60 ? -8.164 -35.876 45.652 1.00 24.80 60 SER B C 1
ATOM 3286 O O . SER B 1 60 ? -6.995 -36.197 45.375 1.00 26.72 60 SER B O 1
ATOM 3289 N N . PRO B 1 61 ? -8.675 -36.000 46.891 1.00 25.92 61 PRO B N 1
ATOM 3290 C CA . PRO B 1 61 ? -7.833 -36.618 47.899 1.00 26.02 61 PRO B CA 1
ATOM 3291 C C . PRO B 1 61 ? -7.375 -38.044 47.531 1.00 25.44 61 PRO B C 1
ATOM 3292 O O . PRO B 1 61 ? -6.205 -38.377 47.709 1.00 27.76 61 PRO B O 1
ATOM 3296 N N . ASP B 1 62 ? -8.253 -38.868 46.978 1.00 25.81 62 ASP B N 1
ATOM 3297 C CA . ASP B 1 62 ? -7.833 -40.234 46.607 1.00 27.26 62 ASP B CA 1
ATOM 3298 C C . ASP B 1 62 ? -6.713 -40.259 45.559 1.00 24.24 62 ASP B C 1
ATOM 3299 O O . ASP B 1 62 ? -5.820 -41.113 45.584 1.00 25.99 62 ASP B O 1
ATOM 3304 N N . TYR B 1 63 ? -6.750 -39.299 44.631 1.00 26.16 63 TYR B N 1
ATOM 3305 C CA . TYR B 1 63 ? -5.745 -39.259 43.578 1.00 23.36 63 TYR B CA 1
ATOM 3306 C C . TYR B 1 63 ? -4.382 -38.939 44.197 1.00 22.33 63 TYR B C 1
ATOM 3307 O O . TYR B 1 63 ? -3.376 -39.558 43.876 1.00 24.26 63 TYR B O 1
ATOM 3316 N N . ILE B 1 64 ? -4.363 -37.994 45.143 1.00 23.13 64 ILE B N 1
ATOM 3317 C CA . ILE B 1 64 ? -3.145 -37.644 45.858 1.00 24.59 64 ILE B CA 1
ATOM 3318 C C . ILE B 1 64 ? -2.663 -38.828 46.697 1.00 25.47 64 ILE B C 1
ATOM 3319 O O . ILE B 1 64 ? -1.452 -39.088 46.767 1.00 26.14 64 ILE B O 1
ATOM 3324 N N . LEU B 1 65 ? -3.584 -39.566 47.305 1.00 23.83 65 LEU B N 1
ATOM 3325 C CA . LEU B 1 65 ? -3.162 -40.792 48.027 1.00 25.15 65 LEU B CA 1
ATOM 3326 C C . LEU B 1 65 ? -2.460 -41.816 47.128 1.00 26.54 65 LEU B C 1
ATOM 3327 O O . LEU B 1 65 ? -1.547 -42.479 47.575 1.00 28.65 65 LEU B O 1
ATOM 3332 N N . GLY B 1 66 ? -2.819 -41.831 45.847 1.00 25.38 66 GLY B N 1
ATOM 3333 C CA . GLY B 1 66 ? -2.120 -42.624 44.837 1.00 26.04 66 GLY B CA 1
ATOM 3334 C C . GLY B 1 66 ? -0.686 -42.206 44.620 1.00 23.86 66 GLY B C 1
ATOM 3335 O O . GLY B 1 66 ? 0.190 -43.035 44.394 1.00 27.43 66 GLY B O 1
ATOM 3336 N N . GLU B 1 67 ? -0.444 -40.890 44.629 1.00 23.53 67 GLU B N 1
ATOM 3337 C CA . GLU B 1 67 ? 0.936 -40.372 44.611 1.00 24.03 67 GLU B CA 1
ATOM 3338 C C . GLU B 1 67 ? 1.732 -40.907 45.804 1.00 24.44 67 GLU B C 1
ATOM 3339 O O . GLU B 1 67 ? 2.871 -41.363 45.688 1.00 26.14 67 GLU B O 1
ATOM 3345 N N . MET B 1 68 ? 1.108 -40.828 46.969 1.00 24.48 68 MET B N 1
ATOM 3346 C CA A MET B 1 68 ? 1.835 -41.157 48.190 0.50 24.83 68 MET B CA 1
ATOM 3347 C CA B MET B 1 68 ? 1.790 -41.175 48.217 0.50 25.81 68 MET B CA 1
ATOM 3348 C C . MET B 1 68 ? 2.122 -42.665 48.272 1.00 25.55 68 MET B C 1
ATOM 3349 O O . MET B 1 68 ? 3.183 -43.056 48.755 1.00 29.48 68 MET B O 1
ATOM 3358 N N . GLU B 1 69 ? 1.205 -43.493 47.767 1.00 27.05 69 GLU B N 1
ATOM 3359 C CA . GLU B 1 69 ? 1.432 -44.936 47.770 1.00 27.11 69 GLU B CA 1
ATOM 3360 C C . GLU B 1 69 ? 2.650 -45.263 46.919 1.00 27.77 69 GLU B C 1
ATOM 3361 O O . GLU B 1 69 ? 3.467 -46.102 47.294 1.00 30.78 69 GLU B O 1
ATOM 3367 N N . TRP B 1 70 ? 2.804 -44.587 45.776 1.00 26.33 70 TRP B N 1
ATOM 3368 C CA . TRP B 1 70 ? 3.984 -44.844 44.959 1.00 25.91 70 TRP B CA 1
ATOM 3369 C C . TRP B 1 70 ? 5.263 -44.353 45.592 1.00 25.60 70 TRP B C 1
ATOM 3370 O O . TRP B 1 70 ? 6.298 -45.005 45.492 1.00 30.03 70 TRP B O 1
ATOM 3381 N N . LEU B 1 71 ? 5.216 -43.164 46.189 1.00 27.40 71 LEU B N 1
ATOM 3382 C CA . LEU B 1 71 ? 6.355 -42.633 46.953 1.00 27.29 71 LEU B CA 1
ATOM 3383 C C . LEU B 1 71 ? 6.881 -43.610 47.979 1.00 28.32 71 LEU B C 1
ATOM 3384 O O . LEU B 1 71 ? 8.092 -43.815 48.086 1.00 31.29 71 LEU B O 1
ATOM 3389 N N . HIS B 1 72 ? 5.973 -44.220 48.726 1.00 29.37 72 HIS B N 1
ATOM 3390 C CA . HIS B 1 72 ? 6.394 -45.195 49.718 1.00 31.68 72 HIS B CA 1
ATOM 3391 C C . HIS B 1 72 ? 6.965 -46.459 49.086 1.00 36.19 72 HIS B C 1
ATOM 3392 O O . HIS B 1 72 ? 7.948 -46.996 49.603 1.00 36.58 72 HIS B O 1
ATOM 3399 N N . HIS B 1 73 ? 6.394 -46.901 47.961 1.00 28.94 73 HIS B N 1
ATOM 3400 C CA . HIS B 1 73 ? 6.953 -48.041 47.217 1.00 28.19 73 HIS B CA 1
ATOM 3401 C C . HIS B 1 73 ? 8.421 -47.786 46.818 1.00 28.62 73 HIS B C 1
ATOM 3402 O O . HIS B 1 73 ? 9.295 -48.647 46.995 1.00 34.97 73 HIS B O 1
ATOM 3409 N N . LEU B 1 74 ? 8.671 -46.609 46.237 1.00 27.93 74 LEU B N 1
ATOM 3410 C CA . LEU B 1 74 ? 10.012 -46.201 45.836 1.00 25.97 74 LEU B CA 1
ATOM 3411 C C . LEU B 1 74 ? 10.939 -46.093 47.022 1.00 26.95 74 LEU B C 1
ATOM 3412 O O . LEU B 1 74 ? 12.095 -46.546 46.958 1.00 32.51 74 LEU B O 1
ATOM 3417 N N . ALA B 1 75 ? 10.449 -45.463 48.090 1.00 28.60 75 ALA B N 1
ATOM 3418 C CA . ALA B 1 75 ? 11.256 -45.290 49.299 1.00 30.55 75 ALA B CA 1
ATOM 3419 C C . ALA B 1 75 ? 11.600 -46.635 49.901 1.00 30.82 75 ALA B C 1
ATOM 3420 O O . ALA B 1 75 ? 12.758 -46.861 50.248 1.00 34.97 75 ALA B O 1
ATOM 3422 N N . LYS B 1 76 ? 10.663 -47.561 49.933 1.00 32.38 76 LYS B N 1
ATOM 3423 C CA . LYS B 1 76 ? 10.901 -48.909 50.474 1.00 30.27 76 LYS B CA 1
ATOM 3424 C C . LYS B 1 76 ? 11.941 -49.584 49.619 1.00 28.55 76 LYS B C 1
ATOM 3425 O O . LYS B 1 76 ? 12.749 -50.293 50.117 1.00 34.14 76 LYS B O 1
ATOM 3427 N N . GLY B 1 77 ? 11.890 -49.385 48.314 1.00 33.63 77 GLY B N 1
ATOM 3428 C CA . GLY B 1 77 ? 12.911 -49.875 47.380 1.00 37.51 77 GLY B CA 1
ATOM 3429 C C . GLY B 1 77 ? 14.297 -49.228 47.374 1.00 33.07 77 GLY B C 1
ATOM 3430 O O . GLY B 1 77 ? 15.165 -49.609 46.572 1.00 38.51 77 GLY B O 1
ATOM 3431 N N . GLY B 1 78 ? 14.522 -48.238 48.232 1.00 32.16 78 GLY B N 1
ATOM 3432 C CA . GLY B 1 78 ? 15.829 -47.597 48.380 1.00 36.38 78 GLY B CA 1
ATOM 3433 C C . GLY B 1 78 ? 16.043 -46.339 47.563 1.00 34.96 78 GLY B C 1
ATOM 3434 O O . GLY B 1 78 ? 17.154 -45.779 47.540 1.00 34.01 78 GLY B O 1
ATOM 3435 N N . LEU B 1 79 ? 14.998 -45.876 46.892 1.00 31.59 79 LEU B N 1
ATOM 3436 C CA . LEU B 1 79 ? 15.122 -44.641 46.131 1.00 30.21 79 LEU B CA 1
ATOM 3437 C C . LEU B 1 79 ? 14.871 -43.422 47.035 1.00 33.54 79 LEU B C 1
ATOM 3438 O O . LEU B 1 79 ? 13.889 -43.398 47.772 1.00 33.63 79 LEU B O 1
ATOM 3443 N N . SER B 1 80 ? 15.745 -42.417 46.941 1.00 29.16 80 SER B N 1
ATOM 3444 C CA . SER B 1 80 ? 15.614 -41.180 47.727 1.00 31.99 80 SER B CA 1
ATOM 3445 C C . SER B 1 80 ? 14.580 -40.241 47.152 1.00 29.37 80 SER B C 1
ATOM 3446 O O . SER B 1 80 ? 14.772 -39.672 46.080 1.00 30.00 80 SER B O 1
ATOM 3449 N N . VAL B 1 81 ? 13.474 -40.106 47.876 1.00 29.50 81 VAL B N 1
ATOM 3450 C CA . VAL B 1 81 ? 12.320 -39.295 47.473 1.00 27.48 81 VAL B CA 1
ATOM 3451 C C . VAL B 1 81 ? 11.880 -38.541 48.724 1.00 30.00 81 VAL B C 1
ATOM 3452 O O . VAL B 1 81 ? 12.118 -38.990 49.838 1.00 33.56 81 VAL B O 1
ATOM 3456 N N . ALA B 1 82 ? 11.260 -37.384 48.546 1.00 29.03 82 ALA B N 1
ATOM 3457 C CA . ALA B 1 82 ? 10.753 -36.633 49.684 1.00 29.27 82 ALA B CA 1
ATOM 3458 C C . ALA B 1 82 ? 9.410 -37.222 50.105 1.00 30.43 82 ALA B C 1
ATOM 3459 O O . ALA B 1 82 ? 8.448 -37.167 49.326 1.00 29.15 82 ALA B O 1
ATOM 3461 N N . LYS B 1 83 ? 9.354 -37.805 51.307 1.00 30.43 83 LYS B N 1
ATOM 3462 C CA . LYS B 1 83 ? 8.165 -38.517 51.794 1.00 30.29 83 LYS B CA 1
ATOM 3463 C C . LYS B 1 83 ? 7.150 -37.583 52.462 1.00 28.47 83 LYS B C 1
ATOM 3464 O O . LYS B 1 83 ? 7.539 -36.551 53.005 1.00 30.21 83 LYS B O 1
ATOM 3470 N N . PRO B 1 84 ? 5.843 -37.918 52.392 1.00 27.53 84 PRO B N 1
ATOM 3471 C CA . PRO B 1 84 ? 4.847 -37.157 53.113 1.00 31.32 84 PRO B CA 1
ATOM 3472 C C . PRO B 1 84 ? 4.957 -37.345 54.633 1.00 29.87 84 PRO B C 1
ATOM 3473 O O . PRO B 1 84 ? 5.440 -38.369 55.120 1.00 36.16 84 PRO B O 1
ATOM 3477 N N . ILE B 1 85 ? 4.534 -36.311 55.344 1.00 27.87 85 ILE B N 1
ATOM 3478 C CA . ILE B 1 85 ? 4.466 -36.279 56.779 1.00 27.47 85 ILE B CA 1
ATOM 3479 C C . ILE B 1 85 ? 3.003 -36.045 57.174 1.00 29.81 85 ILE B C 1
ATOM 3480 O O . ILE B 1 85 ? 2.372 -35.158 56.641 1.00 31.74 85 ILE B O 1
ATOM 3485 N N . ALA B 1 86 ? 2.485 -36.787 58.146 1.00 32.65 86 ALA B N 1
ATOM 3486 C CA . ALA B 1 86 ? 1.086 -36.617 58.559 1.00 31.56 86 ALA B CA 1
ATOM 3487 C C . ALA B 1 86 ? 0.906 -35.333 59.393 1.00 30.92 86 ALA B C 1
ATOM 3488 O O . ALA B 1 86 ? 1.831 -34.847 60.047 1.00 31.58 86 ALA B O 1
ATOM 3490 N N . SER B 1 87 ? -0.298 -34.788 59.323 1.00 29.19 87 SER B N 1
ATOM 3491 C CA . SER B 1 87 ? -0.710 -33.644 60.127 1.00 28.60 87 SER B CA 1
ATOM 3492 C C . SER B 1 87 ? -0.796 -34.035 61.596 1.00 28.20 87 SER B C 1
ATOM 3493 O O . SER B 1 87 ? -0.716 -35.225 61.956 1.00 29.92 87 SER B O 1
ATOM 3496 N N . LEU B 1 88 ? -1.045 -33.037 62.435 1.00 27.89 88 LEU B N 1
ATOM 3497 C CA . LEU B 1 88 ? -1.261 -33.283 63.874 1.00 32.11 88 LEU B CA 1
ATOM 3498 C C . LEU B 1 88 ? -2.542 -34.048 64.189 1.00 32.05 88 LEU B C 1
ATOM 3499 O O . LEU B 1 88 ? -2.683 -34.561 65.289 1.00 36.19 88 LEU B O 1
ATOM 3504 N N . ASN B 1 89 ? -3.457 -34.153 63.222 1.00 31.02 89 ASN B N 1
ATOM 3505 C CA . ASN B 1 89 ? -4.629 -35.006 63.345 1.00 30.43 89 ASN B CA 1
ATOM 3506 C C . ASN B 1 89 ? -4.415 -36.411 62.777 1.00 29.87 89 ASN B C 1
ATOM 3507 O O . ASN B 1 89 ? -5.350 -37.212 62.755 1.00 31.13 89 ASN B O 1
ATOM 3512 N N . GLY B 1 90 ? -3.195 -36.712 62.339 1.00 27.91 90 GLY B N 1
ATOM 3513 C CA . GLY B 1 90 ? -2.831 -38.039 61.846 1.00 31.72 90 GLY B CA 1
ATOM 3514 C C . GLY B 1 90 ? -3.187 -38.273 60.392 1.00 30.98 90 GLY B C 1
ATOM 3515 O O . GLY B 1 90 ? -3.200 -39.422 59.940 1.00 36.38 90 GLY B O 1
ATOM 3516 N N . ARG B 1 91 ? -3.464 -37.205 59.640 1.00 28.23 91 ARG B N 1
ATOM 3517 C CA . ARG B 1 91 ? -3.889 -37.338 58.242 1.00 29.38 91 ARG B CA 1
ATOM 3518 C C . ARG B 1 91 ? -2.820 -36.935 57.226 1.00 27.41 91 ARG B C 1
ATOM 3519 O O . ARG B 1 91 ? -2.135 -35.940 57.410 1.00 29.70 91 ARG B O 1
ATOM 3527 N N . ASP B 1 92 ? -2.678 -37.730 56.169 1.00 28.14 92 ASP B N 1
ATOM 3528 C CA . ASP B 1 92 ? -1.727 -37.425 55.109 1.00 32.77 92 ASP B CA 1
ATOM 3529 C C . ASP B 1 92 ? -2.169 -36.262 54.231 1.00 26.62 92 ASP B C 1
ATOM 3530 O O . ASP B 1 92 ? -1.325 -35.579 53.677 1.00 31.69 92 ASP B O 1
ATOM 3535 N N . ILE B 1 93 ? -3.480 -36.058 54.124 1.00 26.16 93 ILE B N 1
ATOM 3536 C CA . ILE B 1 93 ? -4.061 -34.902 53.444 1.00 27.07 93 ILE B CA 1
ATOM 3537 C C . ILE B 1 93 ? -5.054 -34.254 54.364 1.00 26.76 93 ILE B C 1
ATOM 3538 O O . ILE B 1 93 ? -5.959 -34.921 54.866 1.00 30.07 93 ILE B O 1
ATOM 3543 N N . GLU B 1 94 ? -4.930 -32.937 54.527 1.00 25.59 94 GLU B N 1
ATOM 3544 C CA . GLU B 1 94 ? -5.930 -32.159 55.246 1.00 26.84 94 GLU B CA 1
ATOM 3545 C C . GLU B 1 94 ? -6.832 -31.399 54.279 1.00 24.74 94 GLU B C 1
ATOM 3546 O O . GLU B 1 94 ? -6.365 -30.856 53.284 1.00 26.27 94 GLU B O 1
ATOM 3552 N N . GLN B 1 95 ? -8.136 -31.406 54.562 1.00 27.27 95 GLN B N 1
ATOM 3553 C CA . GLN B 1 95 ? -9.132 -30.724 53.718 1.00 28.04 95 GLN B CA 1
ATOM 3554 C C . GLN B 1 95 ? -9.720 -29.545 54.460 1.00 30.05 95 GLN B C 1
ATOM 3555 O O . GLN B 1 95 ? -10.143 -29.688 55.611 1.00 35.14 95 GLN B O 1
ATOM 3561 N N . VAL B 1 96 ? -9.760 -28.392 53.797 1.00 30.41 96 VAL B N 1
ATOM 3562 C CA . VAL B 1 96 ? -10.366 -27.193 54.322 1.00 33.62 96 VAL B CA 1
ATOM 3563 C C . VAL B 1 96 ? -11.521 -26.825 53.389 1.00 30.95 96 VAL B C 1
ATOM 3564 O O . VAL B 1 96 ? -11.306 -26.600 52.197 1.00 29.35 96 VAL B O 1
ATOM 3568 N N . ASP B 1 97 ? -12.741 -26.767 53.933 1.00 32.91 97 ASP B N 1
ATOM 3569 C CA . ASP B 1 97 ? -13.934 -26.388 53.169 1.00 38.61 97 ASP B CA 1
ATOM 3570 C C . ASP B 1 97 ? -13.747 -25.000 52.531 1.00 36.73 97 ASP B C 1
ATOM 3571 O O . ASP B 1 97 ? -13.252 -24.078 53.187 1.00 38.77 97 ASP B O 1
ATOM 3576 N N . ASP B 1 98 ? -14.121 -24.860 51.252 1.00 34.71 98 ASP B N 1
ATOM 3577 C CA . ASP B 1 98 ? -14.002 -23.555 50.558 1.00 38.02 98 ASP B CA 1
ATOM 3578 C C . ASP B 1 98 ? -15.252 -22.689 50.686 1.00 37.75 98 ASP B C 1
ATOM 3579 O O . ASP B 1 98 ? -15.243 -21.515 50.290 1.00 47.27 98 ASP B O 1
ATOM 3584 N N . GLY B 1 99 ? -16.316 -23.274 51.237 1.00 38.21 99 GLY B N 1
ATOM 3585 C CA . GLY B 1 99 ? -17.611 -22.590 51.426 1.00 42.90 99 GLY B CA 1
ATOM 3586 C C . GLY B 1 99 ? -18.603 -22.807 50.287 1.00 45.53 99 GLY B C 1
ATOM 3587 O O . GLY B 1 99 ? -19.753 -22.384 50.377 1.00 52.58 99 GLY B O 1
ATOM 3588 N N . GLN B 1 100 ? -18.161 -23.462 49.216 1.00 43.72 100 GLN B N 1
ATOM 3589 C CA . GLN B 1 100 ? -18.945 -23.640 47.993 1.00 44.44 100 GLN B CA 1
ATOM 3590 C C . GLN B 1 100 ? -19.050 -25.126 47.609 1.00 35.02 100 GLN B C 1
ATOM 3591 O O . GLN B 1 100 ? -19.365 -25.441 46.465 1.00 37.32 100 GLN B O 1
ATOM 3597 N N . GLY B 1 101 ? -18.749 -26.033 48.536 1.00 36.78 101 GLY B N 1
ATOM 3598 C CA . GLY B 1 101 ? -18.820 -27.481 48.284 1.00 35.76 101 GLY B CA 1
ATOM 3599 C C . GLY B 1 101 ? -17.585 -28.147 47.713 1.00 37.94 101 GLY B C 1
ATOM 3600 O O . GLY B 1 101 ? -17.642 -29.286 47.284 1.00 39.76 101 GLY B O 1
ATOM 3601 N N . GLY B 1 102 ? -16.480 -27.415 47.677 1.00 33.13 102 GLY B N 1
ATOM 3602 C CA . GLY B 1 102 ? -15.166 -27.971 47.381 1.00 29.77 102 GLY B CA 1
ATOM 3603 C C . GLY B 1 102 ? -14.240 -27.867 48.585 1.00 27.92 102 GLY B C 1
ATOM 3604 O O . GLY B 1 102 ? -14.634 -27.425 49.678 1.00 31.65 102 GLY B O 1
ATOM 3605 N N . SER B 1 103 ? -13.000 -28.296 48.391 1.00 25.29 103 SER B N 1
ATOM 3606 C CA . SER B 1 103 ? -12.025 -28.277 49.466 1.00 25.62 103 SER B CA 1
ATOM 3607 C C . SER B 1 103 ? -10.652 -27.872 48.957 1.00 24.22 103 SER B C 1
ATOM 3608 O O . SER B 1 103 ? -10.216 -28.312 47.895 1.00 24.26 103 SER B O 1
ATOM 3611 N N . PHE B 1 104 ? -9.989 -27.024 49.733 1.00 22.93 104 PHE B N 1
ATOM 3612 C CA . PHE B 1 104 ? -8.554 -26.898 49.631 1.00 23.03 104 PHE B CA 1
ATOM 3613 C C . PHE B 1 104 ? -7.905 -28.110 50.259 1.00 24.70 104 PHE B C 1
ATOM 3614 O O . PHE B 1 104 ? -8.385 -28.611 51.239 1.00 25.05 104 PHE B O 1
ATOM 3622 N N . LEU B 1 105 ? -6.826 -28.581 49.641 1.00 21.16 105 LEU B N 1
ATOM 3623 C CA . LEU B 1 105 ? -6.150 -29.817 50.011 1.00 22.79 105 LEU B CA 1
ATOM 3624 C C . LEU B 1 105 ? -4.717 -29.467 50.352 1.00 23.36 105 LEU B C 1
ATOM 3625 O O . LEU B 1 105 ? -4.013 -28.925 49.521 1.00 24.07 105 LEU B O 1
ATOM 3630 N N . LEU B 1 106 ? -4.349 -29.725 51.607 1.00 22.00 106 LEU B N 1
ATOM 3631 C CA . LEU B 1 106 ? -3.042 -29.387 52.182 1.00 22.15 106 LEU B CA 1
ATOM 3632 C C . LEU B 1 106 ? -2.293 -30.663 52.470 1.00 20.76 106 LEU B C 1
ATOM 3633 O O . LEU B 1 106 ? -2.852 -31.632 52.970 1.00 22.85 106 LEU B O 1
ATOM 3638 N N . ARG B 1 107 ? -0.992 -30.651 52.195 1.00 22.40 107 ARG B N 1
ATOM 3639 C CA . ARG B 1 107 ? -0.164 -31.779 52.546 1.00 23.74 107 ARG B CA 1
ATOM 3640 C C . ARG B 1 107 ? 1.268 -31.312 52.697 1.00 24.22 107 ARG B C 1
ATOM 3641 O O . ARG B 1 107 ? 1.656 -30.299 52.125 1.00 23.14 107 ARG B O 1
ATOM 3649 N N . VAL B 1 108 ? 2.022 -32.034 53.513 1.00 23.50 108 VAL B N 1
ATOM 3650 C CA . VAL B 1 108 ? 3.339 -31.634 53.918 1.00 25.20 108 VAL B CA 1
ATOM 3651 C C . VAL B 1 108 ? 4.296 -32.779 53.644 1.00 23.27 108 VAL B C 1
ATOM 3652 O O . VAL B 1 108 ? 3.970 -33.972 53.814 1.00 26.11 108 VAL B O 1
ATOM 3656 N N . TYR B 1 109 ? 5.486 -32.385 53.201 1.00 25.33 109 TYR B N 1
ATOM 3657 C CA . TYR B 1 109 ? 6.548 -33.296 52.918 1.00 24.05 109 TYR B CA 1
ATOM 3658 C C . TYR B 1 109 ? 7.834 -32.903 53.631 1.00 26.92 109 TYR B C 1
ATOM 3659 O O . TYR B 1 109 ? 8.075 -31.735 53.940 1.00 24.99 109 TYR B O 1
ATOM 3668 N N . GLU B 1 110 ? 8.686 -33.904 53.816 1.00 28.74 110 GLU B N 1
ATOM 3669 C CA . GLU B 1 110 ? 10.089 -33.691 54.169 1.00 31.88 110 GLU B CA 1
ATOM 3670 C C . GLU B 1 110 ? 10.723 -32.713 53.193 1.00 27.32 110 GLU B C 1
ATOM 3671 O O . GLU B 1 110 ? 10.501 -32.804 51.965 1.00 27.22 110 GLU B O 1
ATOM 3677 N N . LYS B 1 111 ? 11.536 -31.811 53.707 1.00 30.25 111 LYS B N 1
ATOM 3678 C CA . LYS B 1 111 ? 12.352 -30.980 52.807 1.00 30.43 111 LYS B CA 1
ATOM 3679 C C . LYS B 1 111 ? 13.526 -31.837 52.366 1.00 29.75 111 LYS B C 1
ATOM 3680 O O . LYS B 1 111 ? 14.297 -32.345 53.215 1.00 33.38 111 LYS B O 1
ATOM 3686 N N . ALA B 1 112 ? 13.659 -31.996 51.048 1.00 28.41 112 ALA B N 1
ATOM 3687 C CA . ALA B 1 112 ? 14.736 -32.817 50.520 1.00 29.64 112 ALA B CA 1
ATOM 3688 C C . ALA B 1 112 ? 16.120 -32.252 50.864 1.00 34.03 112 ALA B C 1
ATOM 3689 O O . ALA B 1 112 ? 16.346 -31.025 50.796 1.00 30.98 112 ALA B O 1
ATOM 3691 N N . PRO B 1 113 ? 17.064 -33.145 51.223 1.00 34.76 113 PRO B N 1
ATOM 3692 C CA . PRO B 1 113 ? 18.370 -32.600 51.523 1.00 35.30 113 PRO B CA 1
ATOM 3693 C C . PRO B 1 113 ? 19.065 -32.071 50.272 1.00 32.38 113 PRO B C 1
ATOM 3694 O O . PRO B 1 113 ? 18.776 -32.522 49.154 1.00 35.10 113 PRO B O 1
ATOM 3698 N N . GLY B 1 114 ? 19.921 -31.082 50.473 1.00 36.68 114 GLY B N 1
ATOM 3699 C CA . GLY B 1 114 ? 20.662 -30.459 49.401 1.00 32.79 114 GLY B CA 1
ATOM 3700 C C . GLY B 1 114 ? 20.062 -29.191 48.811 1.00 31.52 114 GLY B C 1
ATOM 3701 O O . GLY B 1 114 ? 19.330 -28.445 49.474 1.00 36.58 114 GLY B O 1
ATOM 3702 N N . HIS B 1 115 ? 20.380 -28.973 47.540 1.00 32.94 115 HIS B N 1
ATOM 3703 C CA A HIS B 1 115 ? 20.031 -27.715 46.885 0.50 31.71 115 HIS B CA 1
ATOM 3704 C CA B HIS B 1 115 ? 20.176 -27.691 46.855 0.50 34.53 115 HIS B CA 1
ATOM 3705 C C . HIS B 1 115 ? 19.712 -27.947 45.424 1.00 32.94 115 HIS B C 1
ATOM 3706 O O . HIS B 1 115 ? 19.972 -29.028 44.892 1.00 32.08 115 HIS B O 1
ATOM 3719 N N . LYS B 1 116 ? 19.108 -26.928 44.803 1.00 33.19 116 LYS B N 1
ATOM 3720 C CA . LYS B 1 116 ? 18.910 -26.894 43.355 1.00 30.66 116 LYS B CA 1
ATOM 3721 C C . LYS B 1 116 ? 20.216 -26.731 42.606 1.00 30.81 116 LYS B C 1
ATOM 3722 O O . LYS B 1 116 ? 21.122 -26.017 43.058 1.00 33.09 116 LYS B O 1
ATOM 3728 N N . VAL B 1 117 ? 20.316 -27.382 41.447 1.00 30.75 117 VAL B N 1
ATOM 3729 C CA . VAL B 1 117 ? 21.580 -27.349 40.712 1.00 34.42 117 VAL B CA 1
ATOM 3730 C C . VAL B 1 117 ? 21.801 -25.954 40.142 1.00 34.14 117 VAL B C 1
ATOM 3731 O O . VAL B 1 117 ? 20.859 -25.266 39.727 1.00 36.13 117 VAL B O 1
ATOM 3735 N N . GLU B 1 118 ? 23.066 -25.552 40.166 1.00 37.82 118 GLU B N 1
ATOM 3736 C CA . GLU B 1 118 ? 23.502 -24.297 39.608 1.00 35.48 118 GLU B CA 1
ATOM 3737 C C . GLU B 1 118 ? 24.540 -24.560 38.527 1.00 35.67 118 GLU B C 1
ATOM 3738 O O . GLU B 1 118 ? 24.887 -25.705 38.232 1.00 37.41 118 GLU B O 1
ATOM 3744 N N . GLU B 1 119 ? 25.021 -23.475 37.936 1.00 36.36 119 GLU B N 1
ATOM 3745 C CA . GLU B 1 119 ? 25.991 -23.498 36.847 1.00 40.71 119 GLU B CA 1
ATOM 3746 C C . GLU B 1 119 ? 27.161 -24.477 37.086 1.00 43.04 119 GLU B C 1
ATOM 3747 O O . GLU B 1 119 ? 27.538 -25.219 36.181 1.00 38.30 119 GLU B O 1
ATOM 3753 N N . ALA B 1 120 ? 27.692 -24.481 38.308 1.00 43.02 120 ALA B N 1
ATOM 3754 C CA . ALA B 1 120 ? 28.812 -25.350 38.679 1.00 41.23 120 ALA B CA 1
ATOM 3755 C C . ALA B 1 120 ? 28.479 -26.851 38.706 1.00 52.11 120 ALA B C 1
ATOM 3756 O O . ALA B 1 120 ? 29.392 -27.687 38.565 1.00 62.37 120 ALA B O 1
ATOM 3758 N N . ASP B 1 121 ? 27.207 -27.182 38.897 1.00 51.06 121 ASP B N 1
ATOM 3759 C CA . ASP B 1 121 ? 26.781 -28.575 38.953 1.00 63.39 121 ASP B CA 1
ATOM 3760 C C . ASP B 1 121 ? 26.046 -28.997 37.687 1.00 45.74 121 ASP B C 1
ATOM 3761 O O . ASP B 1 121 ? 25.398 -30.043 37.657 1.00 42.18 121 ASP B O 1
ATOM 3766 N N . TRP B 1 122 ? 26.149 -28.182 36.642 1.00 36.97 122 TRP B N 1
ATOM 3767 C CA . TRP B 1 122 ? 25.486 -28.492 35.378 1.00 33.70 122 TRP B CA 1
ATOM 3768 C C . TRP B 1 122 ? 26.497 -28.999 34.366 1.00 35.39 122 TRP B C 1
ATOM 3769 O O . TRP B 1 122 ? 27.091 -28.228 33.601 1.00 37.49 122 TRP B O 1
ATOM 3780 N N . ASN B 1 123 ? 26.709 -30.311 34.398 1.00 35.73 123 ASN B N 1
ATOM 3781 C CA . ASN B 1 123 ? 27.807 -30.940 33.667 1.00 35.24 123 ASN B CA 1
ATOM 3782 C C . ASN B 1 123 ? 27.505 -32.407 33.426 1.00 33.37 123 ASN B C 1
ATOM 3783 O O . ASN B 1 123 ? 26.483 -32.923 33.870 1.00 32.33 123 ASN B O 1
ATOM 3788 N N . ASP B 1 124 ? 28.407 -33.065 32.721 1.00 33.03 124 ASP B N 1
ATOM 3789 C CA . ASP B 1 124 ? 28.243 -34.463 32.374 1.00 33.80 124 ASP B CA 1
ATOM 3790 C C . ASP B 1 124 ? 28.029 -35.356 33.601 1.00 32.11 124 ASP B C 1
ATOM 3791 O O . ASP B 1 124 ? 27.239 -36.293 33.515 1.00 31.87 124 ASP B O 1
ATOM 3796 N N . GLU B 1 125 ? 28.693 -35.052 34.726 1.00 30.06 125 GLU B N 1
ATOM 3797 C CA . GLU B 1 125 ? 28.524 -35.816 35.983 1.00 32.38 125 GLU B CA 1
ATOM 3798 C C . GLU B 1 125 ? 27.056 -35.810 36.458 1.00 30.50 125 GLU B C 1
ATOM 3799 O O . GLU B 1 125 ? 26.511 -36.843 36.835 1.00 31.22 125 GLU B O 1
ATOM 3805 N N . LEU B 1 126 ? 26.409 -34.645 36.414 1.00 28.00 126 LEU B N 1
ATOM 3806 C CA . LEU B 1 126 ? 24.995 -34.548 36.805 1.00 30.21 126 LEU B CA 1
ATOM 3807 C C . LEU B 1 126 ? 24.117 -35.346 35.866 1.00 28.39 126 LEU B C 1
ATOM 3808 O O . LEU B 1 126 ? 23.177 -36.048 36.313 1.00 28.14 126 LEU B O 1
ATOM 3813 N N . PHE B 1 127 ? 24.379 -35.176 34.573 1.00 27.21 127 PHE B N 1
ATOM 3814 C CA . PHE B 1 127 ? 23.515 -35.795 33.551 1.00 25.88 127 PHE B CA 1
ATOM 3815 C C . PHE B 1 127 ? 23.591 -37.325 33.647 1.00 26.91 127 PHE B C 1
ATOM 3816 O O . PHE B 1 127 ? 22.589 -38.012 33.600 1.00 28.23 127 PHE B O 1
ATOM 3824 N N . TYR B 1 128 ? 24.806 -37.826 33.858 1.00 27.56 128 TYR B N 1
ATOM 3825 C CA . TYR B 1 128 ? 25.027 -39.225 34.140 1.00 27.13 128 TYR B CA 1
ATOM 3826 C C . TYR B 1 128 ? 24.306 -39.692 35.423 1.00 27.53 128 TYR B C 1
ATOM 3827 O O . TYR B 1 128 ? 23.632 -40.732 35.411 1.00 27.83 128 TYR B O 1
ATOM 3836 N N . ALA B 1 129 ? 24.433 -38.924 36.509 1.00 27.26 129 ALA B N 1
ATOM 3837 C CA . ALA B 1 129 ? 23.740 -39.250 37.763 1.00 25.12 129 ALA B CA 1
ATOM 3838 C C . ALA B 1 129 ? 22.200 -39.291 37.583 1.00 26.61 129 ALA B C 1
ATOM 3839 O O . ALA B 1 129 ? 21.511 -40.137 38.136 1.00 28.05 129 ALA B O 1
ATOM 3841 N N . LEU B 1 130 ? 21.680 -38.361 36.801 1.00 25.60 130 LEU B N 1
ATOM 3842 C CA . LEU B 1 130 ? 20.243 -38.355 36.475 1.00 25.44 130 LEU B CA 1
ATOM 3843 C C . LEU B 1 130 ? 19.809 -39.616 35.734 1.00 24.98 130 LEU B C 1
ATOM 3844 O O . LEU B 1 130 ? 18.718 -40.175 35.994 1.00 24.71 130 LEU B O 1
ATOM 3849 N N . GLY B 1 131 ? 20.664 -40.062 34.816 1.00 24.88 131 GLY B N 1
ATOM 3850 C CA . GLY B 1 131 ? 20.410 -41.307 34.110 1.00 24.23 131 GLY B CA 1
ATOM 3851 C C . GLY B 1 131 ? 20.376 -42.495 35.055 1.00 25.03 131 GLY B C 1
ATOM 3852 O O . GLY B 1 131 ? 19.462 -43.297 34.999 1.00 25.19 131 GLY B O 1
ATOM 3853 N N . GLN B 1 132 ? 21.377 -42.591 35.928 1.00 26.72 132 GLN B N 1
ATOM 3854 C CA . GLN B 1 132 ? 21.422 -43.693 36.912 1.00 26.23 132 GLN B CA 1
ATOM 3855 C C . GLN B 1 132 ? 20.154 -43.715 37.766 1.00 26.54 132 GLN B C 1
ATOM 3856 O O . GLN B 1 132 ? 19.535 -44.752 37.937 1.00 28.05 132 GLN B O 1
ATOM 3862 N N . TYR B 1 133 ? 19.765 -42.546 38.282 1.00 26.79 133 TYR B N 1
ATOM 3863 C CA . TYR B 1 133 ? 18.672 -42.446 39.204 1.00 26.12 133 TYR B CA 1
ATOM 3864 C C . TYR B 1 133 ? 17.353 -42.792 38.475 1.00 23.83 133 TYR B C 1
ATOM 3865 O O . TYR B 1 133 ? 16.511 -43.527 38.990 1.00 25.23 133 TYR B O 1
ATOM 3874 N N . THR B 1 134 ? 17.184 -42.235 37.267 1.00 24.51 134 THR B N 1
ATOM 3875 C CA . THR B 1 134 ? 15.966 -42.497 36.497 1.00 23.62 134 THR B CA 1
ATOM 3876 C C . THR B 1 134 ? 15.846 -43.980 36.138 1.00 24.05 134 THR B C 1
ATOM 3877 O O . THR B 1 134 ? 14.761 -44.548 36.209 1.00 25.15 134 THR B O 1
ATOM 3881 N N . GLY B 1 135 ? 16.966 -44.609 35.771 1.00 25.85 135 GLY B N 1
ATOM 3882 C CA . GLY B 1 135 ? 16.933 -46.038 35.518 1.00 24.36 135 GLY B CA 1
ATOM 3883 C C . GLY B 1 135 ? 16.525 -46.868 36.731 1.00 24.44 135 GLY B C 1
ATOM 3884 O O . GLY B 1 135 ? 15.781 -47.830 36.602 1.00 26.19 135 GLY B O 1
ATOM 3885 N N . ARG B 1 136 ? 17.013 -46.478 37.911 1.00 25.84 136 ARG B N 1
ATOM 3886 C CA . ARG B 1 136 ? 16.626 -47.141 39.150 1.00 26.74 136 ARG B CA 1
ATOM 3887 C C . ARG B 1 136 ? 15.139 -46.969 39.413 1.00 26.03 136 ARG B C 1
ATOM 3888 O O . ARG B 1 136 ? 14.470 -47.910 39.833 1.00 28.07 136 ARG B O 1
ATOM 3896 N N . MET B 1 137 ? 14.625 -45.762 39.150 1.00 26.00 137 MET B N 1
ATOM 3897 C CA . MET B 1 137 ? 13.223 -45.483 39.364 1.00 26.58 137 MET B CA 1
ATOM 3898 C C . MET B 1 137 ? 12.338 -46.367 38.460 1.00 23.18 137 MET B C 1
ATOM 3899 O O . MET B 1 137 ? 11.366 -46.972 38.917 1.00 26.62 137 MET B O 1
ATOM 3904 N N . HIS B 1 138 ? 12.725 -46.486 37.195 1.00 24.82 138 HIS B N 1
ATOM 3905 C CA . HIS B 1 138 ? 11.981 -47.301 36.249 1.00 23.20 138 HIS B CA 1
ATOM 3906 C C . HIS B 1 138 ? 12.032 -48.802 36.589 1.00 24.07 138 HIS B C 1
ATOM 3907 O O . HIS B 1 138 ? 11.030 -49.497 36.497 1.00 27.05 138 HIS B O 1
ATOM 3914 N N . LYS B 1 139 ? 13.205 -49.276 36.991 1.00 24.53 139 LYS B N 1
ATOM 3915 C CA . LYS B 1 139 ? 13.340 -50.670 37.446 1.00 25.51 139 LYS B CA 1
ATOM 3916 C C . LYS B 1 139 ? 12.416 -50.930 38.655 1.00 25.92 139 LYS B C 1
ATOM 3917 O O . LYS B 1 139 ? 11.732 -51.948 38.723 1.00 28.56 139 LYS B O 1
ATOM 3923 N N . LEU B 1 140 ? 12.424 -50.000 39.609 1.00 25.84 140 LEU B N 1
ATOM 3924 C CA . LEU B 1 140 ? 11.617 -50.161 40.817 1.00 26.24 140 LEU B CA 1
ATOM 3925 C C . LEU B 1 140 ? 10.123 -50.142 40.527 1.00 25.21 140 LEU B C 1
ATOM 3926 O O . LEU B 1 140 ? 9.356 -50.848 41.183 1.00 28.82 140 LEU B O 1
ATOM 3931 N N . THR B 1 141 ? 9.682 -49.291 39.596 1.00 26.26 141 THR B N 1
ATOM 3932 C CA . THR B 1 141 ? 8.250 -49.211 39.351 1.00 24.29 141 THR B CA 1
ATOM 3933 C C . THR B 1 141 ? 7.577 -50.497 38.825 1.00 25.55 141 THR B C 1
ATOM 3934 O O . THR B 1 141 ? 6.355 -50.691 38.985 1.00 27.02 141 THR B O 1
ATOM 3938 N N . LYS B 1 142 ? 8.372 -51.352 38.186 1.00 26.94 142 LYS B N 1
ATOM 3939 C CA . LYS B 1 142 ? 7.867 -52.618 37.647 1.00 29.66 142 LYS B CA 1
ATOM 3940 C C . LYS B 1 142 ? 7.203 -53.531 38.700 1.00 29.76 142 LYS B C 1
ATOM 3941 O O . LYS B 1 142 ? 6.304 -54.311 38.370 1.00 36.67 142 LYS B O 1
ATOM 3947 N N . SER B 1 143 ? 7.638 -53.425 39.954 1.00 32.46 143 SER B N 1
ATOM 3948 C CA . SER B 1 143 ? 7.071 -54.233 41.049 1.00 34.20 143 SER B CA 1
ATOM 3949 C C . SER B 1 143 ? 5.958 -53.522 41.842 1.00 31.59 143 SER B C 1
ATOM 3950 O O . SER B 1 143 ? 5.452 -54.065 42.810 1.00 39.12 143 SER B O 1
ATOM 3953 N N . TYR B 1 144 ? 5.571 -52.305 41.439 1.00 32.89 144 TYR B N 1
ATOM 3954 C CA . TYR B 1 144 ? 4.515 -51.576 42.154 1.00 35.25 144 TYR B CA 1
ATOM 3955 C C . TYR B 1 144 ? 3.178 -52.309 42.065 1.00 34.66 144 TYR B C 1
ATOM 3956 O O . TYR B 1 144 ? 2.753 -52.674 40.976 1.00 40.15 144 TYR B O 1
ATOM 3965 N N . GLN B 1 145 ? 2.519 -52.509 43.212 1.00 34.38 145 GLN B N 1
ATOM 3966 C CA . GLN B 1 145 ? 1.211 -53.126 43.250 1.00 40.22 145 GLN B CA 1
ATOM 3967 C C . GLN B 1 145 ? 0.255 -52.138 43.870 1.00 38.17 145 GLN B C 1
ATOM 3968 O O . GLN B 1 145 ? 0.422 -51.745 45.018 1.00 42.72 145 GLN B O 1
ATOM 3974 N N . LEU B 1 146 ? -0.729 -51.733 43.080 1.00 36.95 146 LEU B N 1
ATOM 3975 C CA . LEU B 1 146 ? -1.736 -50.777 43.509 1.00 39.35 146 LEU B CA 1
ATOM 3976 C C . LEU B 1 146 ? -2.654 -51.439 44.535 1.00 38.84 146 LEU B C 1
ATOM 3977 O O . LEU B 1 146 ? -3.202 -52.503 44.290 1.00 45.52 146 LEU B O 1
ATOM 3982 N N . SER B 1 147 ? -2.841 -50.787 45.681 1.00 36.77 147 SER B N 1
ATOM 3983 C CA . SER B 1 147 ? -3.677 -51.312 46.771 1.00 38.74 147 SER B CA 1
ATOM 3984 C C . SER B 1 147 ? -5.168 -51.403 46.468 1.00 35.66 147 SER B C 1
ATOM 3985 O O . SER B 1 147 ? -5.766 -52.474 46.566 1.00 79.56 147 SER B O 1
ATOM 3988 N N . ASP B 1 148 ? -5.759 -50.275 46.088 1.00 32.13 148 ASP B N 1
ATOM 3989 C CA . ASP B 1 148 ? -7.186 -50.214 45.795 1.00 34.64 148 ASP B CA 1
ATOM 3990 C C . ASP B 1 148 ? -7.313 -49.326 44.562 1.00 33.96 148 ASP B C 1
ATOM 3991 O O . ASP B 1 148 ? -6.556 -48.368 44.399 1.00 33.84 148 ASP B O 1
ATOM 3996 N N . PRO B 1 149 ? -8.269 -49.645 43.696 1.00 36.63 149 PRO B N 1
ATOM 3997 C CA . PRO B 1 149 ? -8.478 -48.858 42.464 1.00 35.44 149 PRO B CA 1
ATOM 3998 C C . PRO B 1 149 ? -8.838 -47.379 42.688 1.00 31.18 149 PRO B C 1
ATOM 3999 O O . PRO B 1 149 ? -8.638 -46.571 41.797 1.00 34.16 149 PRO B O 1
ATOM 4003 N N . ARG B 1 150 ? -9.363 -47.036 43.871 1.00 34.67 150 ARG B N 1
ATOM 4004 C CA . ARG B 1 150 ? -9.533 -45.621 44.245 1.00 33.20 150 ARG B CA 1
ATOM 4005 C C . ARG B 1 150 ? -8.262 -44.784 44.076 1.00 30.12 150 ARG B C 1
ATOM 4006 O O . ARG B 1 150 ? -8.359 -43.596 43.787 1.00 35.43 150 ARG B O 1
ATOM 4014 N N . TYR B 1 151 ? -7.087 -45.400 44.270 1.00 28.94 151 TYR B N 1
ATOM 4015 C CA . TYR B 1 151 ? -5.801 -44.682 44.252 1.00 32.00 151 TYR B CA 1
ATOM 4016 C C . TYR B 1 151 ? -5.063 -44.776 42.928 1.00 27.63 151 TYR B C 1
ATOM 4017 O O . TYR B 1 151 ? -3.892 -44.392 42.846 1.00 30.25 151 TYR B O 1
ATOM 4026 N N . LYS B 1 152 ? -5.737 -45.276 41.897 1.00 28.14 152 LYS B N 1
ATOM 4027 C CA . LYS B 1 152 ? -5.114 -45.429 40.557 1.00 25.34 152 LYS B CA 1
ATOM 4028 C C . LYS B 1 152 ? -4.756 -44.080 39.976 1.00 23.59 152 LYS B C 1
ATOM 4029 O O . LYS B 1 152 ? -5.611 -43.233 39.871 1.00 26.19 152 LYS B O 1
ATOM 4035 N N . ARG B 1 153 ? -3.517 -43.950 39.504 1.00 23.26 153 ARG B N 1
ATOM 4036 C CA . ARG B 1 153 ? -3.090 -42.781 38.763 1.00 23.91 153 ARG B CA 1
ATOM 4037 C C . ARG B 1 153 ? -3.477 -42.911 37.304 1.00 22.82 153 ARG B C 1
ATOM 4038 O O . ARG B 1 153 ? -3.706 -44.006 36.821 1.00 24.37 153 ARG B O 1
ATOM 4046 N N . GLN B 1 154 ? -3.557 -41.782 36.617 1.00 22.91 154 GLN B N 1
ATOM 4047 C CA . GLN B 1 154 ? -4.042 -41.743 35.227 1.00 22.21 154 GLN B CA 1
ATOM 4048 C C . GLN B 1 154 ? -3.098 -42.367 34.237 1.00 21.45 154 GLN B C 1
ATOM 4049 O O . GLN B 1 154 ? -1.887 -42.457 34.468 1.00 22.51 154 GLN B O 1
ATOM 4055 N N . GLU B 1 155 ? -3.685 -42.864 33.154 1.00 23.33 155 GLU B N 1
ATOM 4056 C CA . GLU B 1 155 ? -2.921 -43.173 31.930 1.00 24.06 155 GLU B CA 1
ATOM 4057 C C . GLU B 1 155 ? -2.528 -41.874 31.214 1.00 23.26 155 GLU B C 1
ATOM 4058 O O . GLU B 1 155 ? -3.207 -40.847 31.350 1.00 23.61 155 GLU B O 1
ATOM 4064 N N . TRP B 1 156 ? -1.419 -41.932 30.452 1.00 25.72 156 TRP B N 1
ATOM 4065 C CA . TRP B 1 156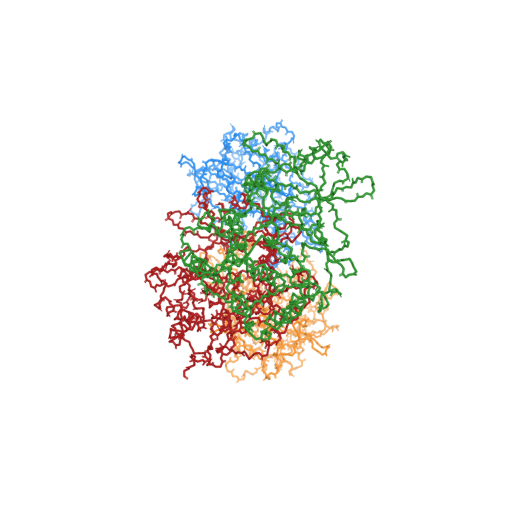 ? -0.853 -40.749 29.788 1.00 24.56 156 TRP B CA 1
ATOM 4066 C C . TRP B 1 156 ? -1.887 -39.938 29.050 1.00 23.43 156 TRP B C 1
ATOM 4067 O O . TRP B 1 156 ? -1.892 -38.700 29.099 1.00 24.04 156 TRP B O 1
ATOM 4078 N N . ASP B 1 157 ? -2.730 -40.628 28.286 1.00 24.39 157 ASP B N 1
ATOM 4079 C CA . ASP B 1 157 ? -3.743 -39.981 27.444 1.00 24.56 157 ASP B CA 1
ATOM 4080 C C . ASP B 1 157 ? -4.913 -39.318 28.169 1.00 22.64 157 ASP B C 1
ATOM 4081 O O . ASP B 1 157 ? -5.697 -38.592 27.557 1.00 26.49 157 ASP B O 1
ATOM 4086 N N . GLU B 1 158 ? -5.029 -39.566 29.465 1.00 22.85 158 GLU B N 1
ATOM 4087 C CA . GLU B 1 158 ? -6.114 -38.999 30.260 1.00 24.32 158 GLU B CA 1
ATOM 4088 C C . GLU B 1 158 ? -5.763 -37.610 30.837 1.00 24.80 158 GLU B C 1
ATOM 4089 O O . GLU B 1 158 ? -6.584 -36.981 31.462 1.00 24.79 158 GLU B O 1
ATOM 4095 N N . GLU B 1 159 ? -4.529 -37.162 30.639 1.00 22.19 159 GLU B N 1
ATOM 4096 C CA . GLU B 1 159 ? -4.060 -35.879 31.156 1.00 19.72 159 GLU B CA 1
ATOM 4097 C C . GLU B 1 159 ? -5.007 -34.729 30.776 1.00 20.78 159 GLU B C 1
ATOM 4098 O O . GLU B 1 159 ? -5.240 -34.489 29.612 1.00 21.72 159 GLU B O 1
ATOM 4104 N N . GLU B 1 160 ? -5.468 -34.017 31.792 1.00 23.01 160 GLU B N 1
ATOM 4105 C CA . GLU B 1 160 ? -6.326 -32.855 31.657 1.00 22.91 160 GLU B CA 1
ATOM 4106 C C . GLU B 1 160 ? -5.776 -31.786 30.702 1.00 21.61 160 GLU B C 1
ATOM 4107 O O . GLU B 1 160 ? -6.497 -31.230 29.902 1.00 22.61 160 GLU B O 1
ATOM 4113 N N . GLN B 1 161 ? -4.472 -31.535 30.773 1.00 18.90 161 GLN B N 1
ATOM 4114 C CA . GLN B 1 161 ? -3.882 -30.431 30.013 1.00 19.90 161 GLN B CA 1
ATOM 4115 C C . GLN B 1 161 ? -3.662 -30.813 28.537 1.00 20.78 161 GLN B C 1
ATOM 4116 O O . GLN B 1 161 ? -3.308 -29.982 27.730 1.00 22.73 161 GLN B O 1
ATOM 4122 N N . LEU B 1 162 ? -3.889 -32.081 28.190 1.00 20.89 162 LEU B N 1
ATOM 4123 C CA . LEU B 1 162 ? -3.967 -32.498 26.786 1.00 19.87 162 LEU B CA 1
ATOM 4124 C C . LEU B 1 162 ? -5.352 -32.316 26.193 1.00 21.25 162 LEU B C 1
ATOM 4125 O O . LEU B 1 162 ? -5.506 -32.519 24.991 1.00 24.55 162 LEU B O 1
ATOM 4130 N N . LYS B 1 163 ? -6.343 -31.947 26.996 1.00 21.74 163 LYS B N 1
ATOM 4131 C CA . LYS B 1 163 ? -7.725 -31.793 26.516 1.00 21.87 163 LYS B CA 1
ATOM 4132 C C . LYS B 1 163 ? -7.858 -30.370 25.960 1.00 22.18 163 LYS B C 1
ATOM 4133 O O . LYS B 1 163 ? -8.518 -29.516 26.525 1.00 22.67 163 LYS B O 1
ATOM 4139 N N . LEU B 1 164 ? -7.185 -30.134 24.836 1.00 21.24 164 LEU B N 1
ATOM 4140 C CA . LEU B 1 164 ? -7.050 -28.801 24.329 1.00 20.70 164 LEU B CA 1
ATOM 4141 C C . LEU B 1 164 ? -8.409 -28.167 24.042 1.00 21.46 164 LEU B C 1
ATOM 4142 O O . LEU B 1 164 ? -8.577 -26.962 24.244 1.00 22.35 164 LEU B O 1
ATOM 4147 N N . ARG B 1 165 ? -9.381 -28.944 23.566 1.00 23.31 165 ARG B N 1
ATOM 4148 C CA . ARG B 1 165 ? -10.683 -28.350 23.247 1.00 25.49 165 ARG B CA 1
ATOM 4149 C C . ARG B 1 165 ? -11.424 -27.750 24.448 1.00 24.39 165 ARG B C 1
ATOM 4150 O O . ARG B 1 165 ? -12.268 -26.884 24.282 1.00 28.39 165 ARG B O 1
ATOM 4158 N N . LYS B 1 166 ? -11.079 -28.191 25.632 1.00 23.52 166 LYS B N 1
ATOM 4159 C CA . LYS B 1 166 ? -11.658 -27.633 26.828 1.00 25.96 166 LYS B CA 1
ATOM 4160 C C . LYS B 1 166 ? -11.160 -26.251 27.168 1.00 24.28 166 LYS B C 1
ATOM 4161 O O . LYS B 1 166 ? -11.831 -25.492 27.871 1.00 27.69 166 LYS B O 1
ATOM 4167 N N . TYR B 1 167 ? -9.971 -25.903 26.715 1.00 21.67 167 TYR B N 1
ATOM 4168 C CA . TYR B 1 167 ? -9.303 -24.652 27.122 1.00 21.26 167 TYR B CA 1
ATOM 4169 C C . TYR B 1 167 ? -8.924 -23.702 26.012 1.00 19.94 167 TYR B C 1
ATOM 4170 O O . TYR B 1 167 ? -8.805 -22.524 26.256 1.00 24.69 167 TYR B O 1
ATOM 4179 N N . VAL B 1 168 ? -8.757 -24.223 24.793 1.00 21.21 168 VAL B N 1
ATOM 4180 C CA . VAL B 1 168 ? -8.299 -23.459 23.649 1.00 23.40 168 VAL B CA 1
ATOM 4181 C C . VAL B 1 168 ? -9.484 -23.113 22.783 1.00 23.66 168 VAL B C 1
ATOM 4182 O O . VAL B 1 168 ? -10.330 -23.979 22.557 1.00 24.97 168 VAL B O 1
ATOM 4186 N N . PRO B 1 169 ? -9.530 -21.863 22.259 1.00 23.80 169 PRO B N 1
ATOM 4187 C CA . PRO B 1 169 ? -10.657 -21.469 21.395 1.00 25.16 169 PRO B CA 1
ATOM 4188 C C . PRO B 1 169 ? -10.950 -22.415 20.241 1.00 25.13 169 PRO B C 1
ATOM 4189 O O . PRO B 1 169 ? -9.989 -22.851 19.574 1.00 23.53 169 PRO B O 1
ATOM 4193 N N . ALA B 1 170 ? -12.244 -22.705 19.995 1.00 27.63 170 ALA B N 1
ATOM 4194 C CA . ALA B 1 170 ? -12.634 -23.734 19.032 1.00 26.84 170 ALA B CA 1
ATOM 4195 C C . ALA B 1 170 ? -12.180 -23.429 17.600 1.00 24.79 170 ALA B C 1
ATOM 4196 O O . ALA B 1 170 ? -12.074 -24.344 16.786 1.00 27.79 170 ALA B O 1
ATOM 4198 N N . ASP B 1 171 ? -11.930 -22.161 17.300 1.00 25.41 171 ASP B N 1
ATOM 4199 C CA . ASP B 1 171 ? -11.466 -21.797 15.969 1.00 26.17 171 ASP B CA 1
ATOM 4200 C C . ASP B 1 171 ? -10.013 -22.176 15.630 1.00 24.78 171 ASP B C 1
ATOM 4201 O O . ASP B 1 171 ? -9.600 -21.988 14.491 1.00 27.71 171 ASP B O 1
ATOM 4206 N N . GLN B 1 172 ? -9.240 -22.720 16.580 1.00 21.84 172 GLN B N 1
ATOM 4207 C CA . GLN B 1 172 ? -7.822 -23.094 16.301 1.00 20.70 172 GLN B CA 1
ATOM 4208 C C . GLN B 1 172 ? -7.779 -24.512 15.707 1.00 20.28 172 GLN B C 1
ATOM 4209 O O . GLN B 1 172 ? -7.211 -25.479 16.263 1.00 21.33 172 GLN B O 1
ATOM 4215 N N . THR B 1 173 ? -8.390 -24.615 14.531 1.00 21.04 173 THR B N 1
ATOM 4216 C CA A THR B 1 173 ? -8.628 -25.899 13.908 0.50 22.60 173 THR B CA 1
ATOM 4217 C CA B THR B 1 173 ? -8.621 -25.877 13.840 0.50 22.28 173 THR B CA 1
ATOM 4218 C C . THR B 1 173 ? -7.321 -26.672 13.637 1.00 20.14 173 THR B C 1
ATOM 4219 O O . THR B 1 173 ? -7.264 -27.890 13.881 1.00 20.94 173 THR B O 1
ATOM 4226 N N . LEU B 1 174 ? -6.298 -26.000 13.125 1.00 20.34 174 LEU B N 1
ATOM 4227 C CA . LEU B 1 174 ? -5.033 -26.660 12.817 1.00 19.38 174 LEU B CA 1
ATOM 4228 C C . LEU B 1 174 ? -4.321 -27.143 14.076 1.00 18.67 174 LEU B C 1
ATOM 4229 O O . LEU B 1 174 ? -3.696 -28.244 14.079 1.00 19.75 174 LEU B O 1
ATOM 4234 N N . VAL B 1 175 ? -4.415 -26.373 15.157 1.00 18.47 175 VAL B N 1
ATOM 4235 C CA . VAL B 1 175 ? -3.899 -26.830 16.458 1.00 18.49 175 VAL B CA 1
ATOM 4236 C C . VAL B 1 175 ? -4.492 -28.186 16.828 1.00 18.06 175 VAL B C 1
ATOM 4237 O O . VAL B 1 175 ? -3.775 -29.142 17.160 1.00 19.27 175 VAL B O 1
ATOM 4241 N N . PHE B 1 176 ? -5.823 -28.287 16.769 1.00 19.54 176 PHE B N 1
ATOM 4242 C CA . PHE B 1 176 ? -6.437 -29.526 17.176 1.00 20.02 176 PHE B CA 1
ATOM 4243 C C . PHE B 1 176 ? -6.130 -30.653 16.224 1.00 19.73 176 PHE B C 1
ATOM 4244 O O . PHE B 1 176 ? -5.973 -31.813 16.636 1.00 20.72 176 PHE B O 1
ATOM 4252 N N . GLU B 1 177 ? -6.033 -30.330 14.938 1.00 20.27 177 GLU B N 1
ATOM 4253 C CA . GLU B 1 177 ? -5.697 -31.359 13.963 1.00 19.88 177 GLU B CA 1
ATOM 4254 C C . GLU B 1 177 ? -4.316 -31.955 14.288 1.00 19.44 177 GLU B C 1
ATOM 4255 O O . GLU B 1 177 ? -4.124 -33.191 14.263 1.00 19.98 177 GLU B O 1
ATOM 4261 N N . GLN B 1 178 ? -3.348 -31.110 14.571 1.00 19.76 178 GLN B N 1
ATOM 4262 C CA . GLN B 1 178 ? -2.008 -31.617 14.861 1.00 19.79 178 GLN B CA 1
ATOM 4263 C C . GLN B 1 178 ? -1.958 -32.375 16.181 1.00 19.22 178 GLN B C 1
ATOM 4264 O O . GLN B 1 178 ? -1.285 -33.395 16.275 1.00 20.17 178 GLN B O 1
ATOM 4270 N N . ALA B 1 179 ? -2.624 -31.864 17.204 1.00 19.26 179 ALA B N 1
ATOM 4271 C CA . ALA B 1 179 ? -2.641 -32.539 18.488 1.00 20.36 179 ALA B CA 1
ATOM 4272 C C . ALA B 1 179 ? -3.291 -33.900 18.409 1.00 20.86 179 ALA B C 1
ATOM 4273 O O . ALA B 1 179 ? -2.747 -34.895 18.903 1.00 22.15 179 ALA B O 1
ATOM 4275 N N . ASP B 1 180 ? -4.431 -33.954 17.721 1.00 20.77 180 ASP B N 1
ATOM 4276 C CA . ASP B 1 180 ? -5.127 -35.217 17.554 1.00 21.94 180 ASP B CA 1
ATOM 4277 C C . ASP B 1 180 ? -4.262 -36.217 16.785 1.00 20.72 180 ASP B C 1
ATOM 4278 O O . ASP B 1 180 ? -4.230 -37.400 17.109 1.00 22.52 180 ASP B O 1
ATOM 4283 N N . ARG B 1 181 ? -3.647 -35.786 15.709 1.00 20.77 181 ARG B N 1
ATOM 4284 C CA . ARG B 1 181 ? -2.799 -36.653 14.917 1.00 21.73 181 ARG B CA 1
ATOM 4285 C C . ARG B 1 181 ? -1.670 -37.258 15.744 1.00 22.39 181 ARG B C 1
ATOM 4286 O O . ARG B 1 181 ? -1.397 -38.415 15.657 1.00 22.03 181 ARG B O 1
ATOM 4294 N N . LEU B 1 182 ? -1.056 -36.440 16.568 1.00 20.00 182 LEU B N 1
ATOM 4295 C CA . LEU B 1 182 ? 0.036 -36.901 17.404 1.00 19.90 182 LEU B CA 1
ATOM 4296 C C . LEU B 1 182 ? -0.464 -37.847 18.464 1.00 21.97 182 LEU B C 1
ATOM 4297 O O . LEU B 1 182 ? 0.186 -38.884 18.679 1.00 22.24 182 LEU B O 1
ATOM 4302 N N . MET B 1 183 ? -1.587 -37.551 19.118 1.00 22.95 183 MET B N 1
ATOM 4303 C CA A MET B 1 183 ? -2.043 -38.465 20.155 0.50 23.43 183 MET B CA 1
ATOM 4304 C CA B MET B 1 183 ? -2.154 -38.442 20.147 0.50 25.66 183 MET B CA 1
ATOM 4305 C C . MET B 1 183 ? -2.452 -39.813 19.579 1.00 24.18 183 MET B C 1
ATOM 4306 O O . MET B 1 183 ? -2.227 -40.840 20.223 1.00 24.76 183 MET B O 1
ATOM 4315 N N . GLU B 1 184 ? -3.018 -39.825 18.373 1.00 21.84 184 GLU B N 1
ATOM 4316 C CA . GLU B 1 184 ? -3.389 -41.088 17.735 1.00 24.96 184 GLU B CA 1
ATOM 4317 C C . GLU B 1 184 ? -2.162 -41.881 17.320 1.00 23.67 184 GLU B C 1
ATOM 4318 O O . GLU B 1 184 ? -2.117 -43.107 17.463 1.00 26.15 184 GLU B O 1
ATOM 4324 N N . LYS B 1 185 ? -1.154 -41.194 16.834 1.00 23.59 185 LYS B N 1
ATOM 4325 C CA . LYS B 1 185 ? 0.131 -41.802 16.484 1.00 24.79 185 LYS B CA 1
ATOM 4326 C C . LYS B 1 185 ? 0.785 -42.498 17.678 1.00 24.21 185 LYS B C 1
ATOM 4327 O O . LYS B 1 185 ? 1.227 -43.648 17.583 1.00 26.19 185 LYS B O 1
ATOM 4333 N N . LEU B 1 186 ? 0.810 -41.830 18.815 1.00 23.09 186 LEU B N 1
ATOM 4334 C CA . LEU B 1 186 ? 1.410 -42.426 20.014 1.00 23.73 186 LEU B CA 1
ATOM 4335 C C . LEU B 1 186 ? 0.597 -43.588 20.559 1.00 23.77 186 LEU B C 1
ATOM 4336 O O . LEU B 1 186 ? 1.172 -44.541 21.087 1.00 24.83 186 LEU B O 1
ATOM 4341 N N . ALA B 1 187 ? -0.725 -43.540 20.407 1.00 23.90 187 ALA B N 1
ATOM 4342 C CA . ALA B 1 187 ? -1.565 -44.662 20.786 1.00 26.98 187 ALA B CA 1
ATOM 4343 C C . ALA B 1 187 ? -1.259 -45.958 20.021 1.00 28.67 187 ALA B C 1
ATOM 4344 O O . ALA B 1 187 ? -1.627 -47.042 20.479 1.00 33.13 187 ALA B O 1
ATOM 4346 N N . LYS B 1 188 ? -0.562 -45.873 18.889 1.00 28.59 188 LYS B N 1
ATOM 4347 C CA . LYS B 1 188 ? -0.106 -47.104 18.197 1.00 30.47 188 LYS B CA 1
ATOM 4348 C C . LYS B 1 188 ? 1.021 -47.854 18.893 1.00 29.89 188 LYS B C 1
ATOM 4349 O O . LYS B 1 188 ? 1.228 -49.021 18.600 1.00 35.23 188 LYS B O 1
ATOM 4355 N N . LEU B 1 189 ? 1.694 -47.226 19.855 1.00 26.07 189 LEU B N 1
ATOM 4356 C CA . LEU B 1 189 ? 2.937 -47.757 20.415 1.00 26.18 189 LEU B CA 1
ATOM 4357 C C . LEU B 1 189 ? 2.621 -48.957 21.291 1.00 26.52 189 LEU B C 1
ATOM 4358 O O . LEU B 1 189 ? 1.569 -48.974 21.951 1.00 26.09 189 LEU B O 1
ATOM 4363 N N . PRO B 1 190 ? 3.532 -49.954 21.309 1.00 26.41 190 PRO B N 1
ATOM 4364 C CA . PRO B 1 190 ? 3.351 -51.075 22.221 1.00 25.60 190 PRO B CA 1
ATOM 4365 C C . PRO B 1 190 ? 3.591 -50.694 23.677 1.00 24.64 190 PRO B C 1
ATOM 4366 O O . PRO B 1 190 ? 4.260 -49.684 23.960 1.00 25.10 190 PRO B O 1
ATOM 4370 N N . LYS B 1 191 ? 3.039 -51.494 24.577 1.00 25.71 191 LYS B N 1
ATOM 4371 C CA . LYS B 1 191 ? 3.241 -51.351 26.001 1.00 26.01 191 LYS B CA 1
ATOM 4372 C C . LYS B 1 191 ? 3.497 -52.702 26.644 1.00 24.89 191 LYS B C 1
ATOM 4373 O O . LYS B 1 191 ? 2.778 -53.677 26.371 1.00 28.28 191 LYS B O 1
ATOM 4379 N N . ASN B 1 192 ? 4.485 -52.751 27.524 1.00 23.65 192 ASN B N 1
ATOM 4380 C CA . ASN B 1 192 ? 4.650 -53.905 28.398 1.00 23.34 192 ASN B CA 1
ATOM 4381 C C . ASN B 1 192 ? 5.373 -53.458 29.640 1.00 24.97 192 ASN B C 1
ATOM 4382 O O . ASN B 1 192 ? 5.701 -52.267 29.773 1.00 26.18 192 ASN B O 1
ATOM 4387 N N . GLN B 1 193 ? 5.611 -54.370 30.561 1.00 25.38 193 GLN B N 1
ATOM 4388 C CA . GLN B 1 193 ? 6.184 -54.000 31.837 1.00 25.02 193 GLN B CA 1
ATOM 4389 C C . GLN B 1 193 ? 7.611 -53.439 31.729 1.00 24.86 193 GLN B C 1
ATOM 4390 O O . GLN B 1 193 ? 8.083 -52.785 32.658 1.00 26.78 193 GLN B O 1
ATOM 4396 N N . ASP B 1 194 ? 8.300 -53.701 30.612 1.00 25.07 194 ASP B N 1
ATOM 4397 C CA . ASP B 1 194 ? 9.650 -53.200 30.383 1.00 25.05 194 ASP B CA 1
ATOM 4398 C C . ASP B 1 194 ? 9.715 -51.862 29.618 1.00 24.95 194 ASP B C 1
ATOM 4399 O O . ASP B 1 194 ? 10.791 -51.280 29.515 1.00 26.91 194 ASP B O 1
ATOM 4404 N N . THR B 1 195 ? 8.572 -51.412 29.100 1.00 22.58 195 THR B N 1
ATOM 4405 C CA . THR B 1 195 ? 8.501 -50.145 28.344 1.00 21.66 195 THR B CA 1
ATOM 4406 C C . THR B 1 195 ? 7.527 -49.066 28.855 1.00 22.34 195 THR B C 1
ATOM 4407 O O . THR B 1 195 ? 7.632 -47.893 28.455 1.00 23.96 195 THR B O 1
ATOM 4411 N N . TYR B 1 196 ? 6.668 -49.428 29.789 1.00 22.27 196 TYR B N 1
ATOM 4412 C CA . TYR B 1 196 ? 5.546 -48.617 30.218 1.00 22.82 196 TYR B CA 1
ATOM 4413 C C . TYR B 1 196 ? 5.271 -48.915 31.684 1.00 22.47 196 TYR B C 1
ATOM 4414 O O . TYR B 1 196 ? 5.273 -50.072 32.087 1.00 24.38 196 TYR B O 1
ATOM 4423 N N . GLY B 1 197 ? 5.004 -47.897 32.488 1.00 22.35 197 GLY B N 1
ATOM 4424 C CA . GLY B 1 197 ? 4.636 -48.113 33.897 1.00 22.34 197 GLY B CA 1
ATOM 4425 C C . GLY B 1 197 ? 4.353 -46.782 34.566 1.00 21.54 197 GLY B C 1
ATOM 4426 O O . GLY B 1 197 ? 4.312 -45.727 33.897 1.00 23.40 197 GLY B O 1
ATOM 4427 N N . LEU B 1 198 ? 4.146 -46.826 35.884 1.00 22.82 198 LEU B N 1
ATOM 4428 C CA . LEU B 1 198 ? 3.912 -45.592 36.635 1.00 22.75 198 LEU B CA 1
ATOM 4429 C C . LEU B 1 198 ? 5.225 -44.847 36.730 1.00 21.15 198 LEU B C 1
ATOM 4430 O O . LEU B 1 198 ? 6.261 -45.406 37.128 1.00 23.14 198 LEU B O 1
ATOM 4435 N N . VAL B 1 199 ? 5.223 -43.586 36.305 1.00 21.81 199 VAL B N 1
ATOM 4436 C CA . VAL B 1 199 ? 6.457 -42.812 36.222 1.00 22.08 199 VAL B CA 1
ATOM 4437 C C . VAL B 1 199 ? 6.197 -41.393 36.750 1.00 21.24 199 VAL B C 1
ATOM 4438 O O . VAL B 1 199 ? 5.055 -40.947 36.857 1.00 20.95 199 VAL B O 1
ATOM 4442 N N . HIS B 1 200 ? 7.287 -40.712 37.051 1.00 20.54 200 HIS B N 1
ATOM 4443 C CA . HIS B 1 200 ? 7.221 -39.369 37.621 1.00 19.93 200 HIS B CA 1
ATOM 4444 C C . HIS B 1 200 ? 6.470 -38.356 36.723 1.00 19.86 200 HIS B C 1
ATOM 4445 O O . HIS B 1 200 ? 5.622 -37.604 37.194 1.00 20.84 200 HIS B O 1
ATOM 4452 N N . ALA B 1 201 ? 6.848 -38.335 35.454 1.00 20.23 201 ALA B N 1
ATOM 4453 C CA . ALA B 1 201 ? 6.159 -37.583 34.400 1.00 20.32 201 ALA B CA 1
ATOM 4454 C C . ALA B 1 201 ? 6.337 -36.086 34.466 1.00 19.36 201 ALA B C 1
ATOM 4455 O O . ALA B 1 201 ? 5.729 -35.386 33.683 1.00 20.62 201 ALA B O 1
ATOM 4457 N N . ASP B 1 202 ? 7.261 -35.616 35.301 1.00 18.83 202 ASP B N 1
ATOM 4458 C CA . ASP B 1 202 ? 7.631 -34.194 35.311 1.00 19.02 202 ASP B CA 1
ATOM 4459 C C . ASP B 1 202 ? 9.049 -33.977 35.838 1.00 20.95 202 ASP B C 1
ATOM 4460 O O . ASP B 1 202 ? 9.299 -33.132 36.675 1.00 21.20 202 ASP B O 1
ATOM 4465 N N . LEU B 1 203 ? 9.989 -34.759 35.347 1.00 19.45 203 LEU B N 1
ATOM 4466 C CA . LEU B 1 203 ? 11.341 -34.631 35.827 1.00 20.14 203 LEU B CA 1
ATOM 4467 C C . LEU B 1 203 ? 11.935 -33.349 35.252 1.00 19.40 203 LEU B C 1
ATOM 4468 O O . LEU B 1 203 ? 11.890 -33.103 34.026 1.00 19.73 203 LEU B O 1
ATOM 4473 N N . HIS B 1 204 ? 12.502 -32.556 36.150 1.00 20.96 204 HIS B N 1
ATOM 4474 C CA . HIS B 1 204 ? 13.202 -31.343 35.779 1.00 19.71 204 HIS B CA 1
ATOM 4475 C C . HIS B 1 204 ? 14.004 -30.874 36.988 1.00 22.00 204 HIS B C 1
ATOM 4476 O O . HIS B 1 204 ? 13.769 -31.347 38.105 1.00 21.48 204 HIS B O 1
ATOM 4483 N N . HIS B 1 205 ? 14.890 -29.905 36.766 1.00 21.18 205 HIS B N 1
ATOM 4484 C CA . HIS B 1 205 ? 15.820 -29.465 37.821 1.00 22.04 205 HIS B CA 1
ATOM 4485 C C . HIS B 1 205 ? 15.232 -28.495 38.839 1.00 22.95 205 HIS B C 1
ATOM 4486 O O . HIS B 1 205 ? 15.918 -28.057 39.730 1.00 25.68 205 HIS B O 1
ATOM 4493 N N . GLY B 1 206 ? 13.960 -28.146 38.686 1.00 22.20 206 GLY B N 1
ATOM 4494 C CA . GLY B 1 206 ? 13.178 -27.605 39.826 1.00 22.30 206 GLY B CA 1
ATOM 4495 C C . GLY B 1 206 ? 12.547 -28.632 40.740 1.00 21.49 206 GLY B C 1
ATOM 4496 O O . GLY B 1 206 ? 11.993 -28.271 41.759 1.00 23.22 206 GLY B O 1
ATOM 4497 N N . ASN B 1 207 ? 12.656 -29.924 40.389 1.00 20.06 207 ASN B N 1
ATOM 4498 C CA . ASN B 1 207 ? 11.929 -30.992 41.058 1.00 21.26 207 ASN B CA 1
ATOM 4499 C C . ASN B 1 207 ? 12.854 -32.013 41.695 1.00 21.11 207 ASN B C 1
ATOM 4500 O O . ASN B 1 207 ? 12.420 -33.120 42.053 1.00 23.36 207 ASN B O 1
ATOM 4505 N N . PHE B 1 208 ? 14.112 -31.624 41.867 1.00 23.47 208 PHE B N 1
ATOM 4506 C CA . PHE B 1 208 ? 15.011 -32.430 42.662 1.00 24.63 208 PHE B CA 1
ATOM 4507 C C . PHE B 1 208 ? 16.073 -31.587 43.281 1.00 25.58 208 PHE B C 1
ATOM 4508 O O . PHE B 1 208 ? 16.372 -30.477 42.832 1.00 26.28 208 PHE B O 1
ATOM 4516 N N . HIS B 1 209 ? 16.642 -32.127 44.349 1.00 28.70 209 HIS B N 1
ATOM 4517 C CA . HIS B 1 209 ? 17.794 -31.526 44.973 1.00 28.05 209 HIS B CA 1
ATOM 4518 C C . HIS B 1 209 ? 19.021 -32.415 44.786 1.00 29.67 209 HIS B C 1
ATOM 4519 O O . HIS B 1 209 ? 18.919 -33.648 44.671 1.00 31.32 209 HIS B O 1
ATOM 4526 N N . TRP B 1 210 ? 20.170 -31.749 44.767 1.00 29.59 210 TRP B N 1
ATOM 4527 C CA . TRP B 1 210 ? 21.486 -32.371 44.607 1.00 32.48 210 TRP B CA 1
ATOM 4528 C C . TRP B 1 210 ? 22.267 -32.126 45.904 1.00 35.57 210 TRP B C 1
ATOM 4529 O O . TRP B 1 210 ? 22.420 -30.982 46.318 1.00 43.70 210 TRP B O 1
ATOM 4540 N N . ASP B 1 211 ? 22.676 -33.207 46.564 1.00 34.89 211 ASP B N 1
ATOM 4541 C CA . ASP B 1 211 ? 23.426 -33.160 47.836 1.00 35.61 211 ASP B CA 1
ATOM 4542 C C . ASP B 1 211 ? 24.733 -33.915 47.605 1.00 35.36 211 ASP B C 1
ATOM 4543 O O . ASP B 1 211 ? 24.785 -35.139 47.753 1.00 37.62 211 ASP B O 1
ATOM 4548 N N . GLN B 1 212 ? 25.754 -33.181 47.158 1.00 43.93 212 GLN B N 1
ATOM 4549 C CA . GLN B 1 212 ? 27.070 -33.750 46.828 1.00 46.17 212 GLN B CA 1
ATOM 4550 C C . GLN B 1 212 ? 27.003 -35.097 46.098 1.00 53.16 212 GLN B C 1
ATOM 4551 O O . GLN B 1 212 ? 27.610 -36.073 46.544 1.00 48.28 212 GLN B O 1
ATOM 4557 N N . GLY B 1 213 ? 26.240 -35.147 45.000 1.00 64.07 213 GLY B N 1
ATOM 4558 C CA . GLY B 1 213 ? 26.131 -36.368 44.174 1.00 40.92 213 GLY B CA 1
ATOM 4559 C C . GLY B 1 213 ? 24.908 -37.244 44.389 1.00 41.54 213 GLY B C 1
ATOM 4560 O O . GLY B 1 213 ? 24.677 -38.207 43.643 1.00 43.44 213 GLY B O 1
ATOM 4561 N N . LYS B 1 214 ? 24.116 -36.920 45.380 1.00 34.24 214 LYS B N 1
ATOM 4562 C CA . LYS B 1 214 ? 22.938 -37.705 45.654 1.00 37.89 214 LYS B CA 1
ATOM 4563 C C . LYS B 1 214 ? 21.720 -36.886 45.261 1.00 36.59 214 LYS B C 1
ATOM 4564 O O . LYS B 1 214 ? 21.578 -35.727 45.681 1.00 42.93 214 LYS B O 1
ATOM 4570 N N . ILE B 1 215 ? 20.842 -37.514 44.519 1.00 32.77 215 ILE B N 1
ATOM 4571 C CA . ILE B 1 215 ? 19.585 -36.927 44.091 1.00 29.01 215 ILE B CA 1
ATOM 4572 C C . ILE B 1 215 ? 18.474 -37.357 45.022 1.00 27.52 215 ILE B C 1
ATOM 4573 O O . ILE B 1 215 ? 18.352 -38.548 45.354 1.00 29.33 215 ILE B O 1
ATOM 4578 N N . THR B 1 216 ? 17.637 -36.374 45.380 1.00 28.32 216 THR B N 1
ATOM 4579 C CA . THR B 1 216 ? 16.352 -36.619 46.014 1.00 26.45 216 THR B CA 1
ATOM 4580 C C . THR B 1 216 ? 15.304 -35.899 45.185 1.00 25.49 216 THR B C 1
ATOM 4581 O O . THR B 1 216 ? 15.368 -34.663 45.024 1.00 28.85 216 THR B O 1
ATOM 4585 N N . THR B 1 217 ? 14.328 -36.635 44.681 1.00 26.04 217 THR B N 1
ATOM 4586 C CA . THR B 1 217 ? 13.281 -36.034 43.896 1.00 26.14 217 THR B CA 1
ATOM 4587 C C . THR B 1 217 ? 12.099 -35.677 44.757 1.00 26.39 217 THR B C 1
ATOM 4588 O O . THR B 1 217 ? 11.882 -36.230 45.861 1.00 25.60 217 THR B O 1
ATOM 4592 N N . PHE B 1 218 ? 11.313 -34.747 44.224 1.00 24.58 218 PHE B N 1
ATOM 4593 C CA . PHE B 1 218 ? 10.023 -34.390 44.803 1.00 23.59 218 PHE B CA 1
ATOM 4594 C C . PHE B 1 218 ? 9.057 -33.997 43.659 1.00 21.99 218 PHE B C 1
ATOM 4595 O O . PHE B 1 218 ? 9.317 -34.309 42.500 1.00 21.90 218 PHE B O 1
ATOM 4603 N N . ASP B 1 219 ? 7.952 -33.334 43.992 1.00 20.45 219 ASP B N 1
ATOM 4604 C CA . ASP B 1 219 ? 6.920 -32.972 43.023 1.00 20.50 219 ASP B CA 1
ATOM 4605 C C . ASP B 1 219 ? 6.464 -34.182 42.211 1.00 19.69 219 ASP B C 1
ATOM 4606 O O . ASP B 1 219 ? 6.566 -34.201 40.976 1.00 21.21 219 ASP B O 1
ATOM 4611 N N . PHE B 1 220 ? 5.920 -35.130 42.937 1.00 21.88 220 PHE B N 1
ATOM 4612 C CA . PHE B 1 220 ? 5.276 -36.308 42.367 1.00 20.75 220 PHE B CA 1
ATOM 4613 C C . PHE B 1 220 ? 3.788 -36.047 42.081 1.00 20.04 220 PHE B C 1
ATOM 4614 O O . PHE B 1 220 ? 3.003 -36.963 41.931 1.00 22.96 220 PHE B O 1
ATOM 4622 N N . ASP B 1 221 ? 3.423 -34.766 41.925 1.00 20.46 221 ASP B N 1
ATOM 4623 C CA . ASP B 1 221 ? 2.059 -34.383 41.757 1.00 19.51 221 ASP B CA 1
ATOM 4624 C C . ASP B 1 221 ? 1.443 -34.815 40.429 1.00 18.72 221 ASP B C 1
ATOM 4625 O O . ASP B 1 221 ? 0.218 -34.892 40.358 1.00 20.78 221 ASP B O 1
ATOM 4630 N N . ASP B 1 222 ? 2.274 -35.076 39.409 1.00 19.41 222 ASP B N 1
ATOM 4631 C CA . ASP B 1 222 ? 1.802 -35.435 38.085 1.00 18.71 222 ASP B CA 1
ATOM 4632 C C . ASP B 1 222 ? 2.115 -36.862 37.664 1.00 19.69 222 ASP B C 1
ATOM 4633 O O . ASP B 1 222 ? 1.993 -37.198 36.519 1.00 20.41 222 ASP B O 1
ATOM 4638 N N . ILE B 1 223 ? 2.440 -37.716 38.619 1.00 21.37 223 ILE B N 1
ATOM 4639 C CA . ILE B 1 223 ? 2.796 -39.095 38.237 1.00 21.32 223 ILE B CA 1
ATOM 4640 C C . ILE B 1 223 ? 1.607 -39.736 37.526 1.00 21.88 223 ILE B C 1
ATOM 4641 O O . ILE B 1 223 ? 0.421 -39.453 37.828 1.00 20.89 223 ILE B O 1
ATOM 4646 N N . GLY B 1 224 ? 1.934 -40.619 36.596 1.00 19.81 224 GLY B N 1
ATOM 4647 C CA . GLY B 1 224 ? 0.922 -41.359 35.888 1.00 21.76 224 GLY B CA 1
ATOM 4648 C C . GLY B 1 224 ? 1.592 -42.449 35.078 1.00 20.73 224 GLY B C 1
ATOM 4649 O O . GLY B 1 224 ? 2.819 -42.543 35.023 1.00 21.03 224 GLY B O 1
ATOM 4650 N N . TYR B 1 225 ? 0.773 -43.292 34.491 1.00 21.89 225 TYR B N 1
ATOM 4651 C CA . TYR B 1 225 ? 1.284 -44.388 33.638 1.00 21.19 225 TYR B CA 1
ATOM 4652 C C . TYR B 1 225 ? 1.705 -43.831 32.292 1.00 21.07 225 TYR B C 1
ATOM 4653 O O . TYR B 1 225 ? 0.999 -43.028 31.702 1.00 23.36 225 TYR B O 1
ATOM 4662 N N . ASN B 1 226 ? 2.893 -44.209 31.854 1.00 20.47 226 ASN B N 1
ATOM 4663 C CA . ASN B 1 226 ? 3.480 -43.648 30.642 1.00 20.50 226 ASN B CA 1
ATOM 4664 C C . ASN B 1 226 ? 4.646 -44.495 30.175 1.00 21.94 226 ASN B C 1
ATOM 4665 O O . ASN B 1 226 ? 5.109 -45.386 30.898 1.00 22.23 226 ASN B O 1
ATOM 4670 N N . TRP B 1 227 ? 5.096 -44.255 28.954 1.00 20.37 227 TRP B N 1
ATOM 4671 C CA . TRP B 1 227 ? 6.297 -44.882 28.470 1.00 21.64 227 TRP B CA 1
ATOM 4672 C C . TRP B 1 227 ? 7.512 -44.385 29.188 1.00 21.53 227 TRP B C 1
ATOM 4673 O O . TRP B 1 227 ? 7.673 -43.176 29.422 1.00 21.18 227 TRP B O 1
ATOM 4684 N N . PHE B 1 228 ? 8.399 -45.299 29.516 1.00 21.39 228 PHE B N 1
ATOM 4685 C CA . PHE B 1 228 ? 9.699 -44.930 30.071 1.00 20.93 228 PHE B CA 1
ATOM 4686 C C . PHE B 1 228 ? 10.473 -43.945 29.186 1.00 21.69 228 PHE B C 1
ATOM 4687 O O . PHE B 1 228 ? 11.110 -43.000 29.691 1.00 20.78 228 PHE B O 1
ATOM 4695 N N . MET B 1 229 ? 10.372 -44.107 27.869 1.00 21.15 229 MET B N 1
ATOM 4696 C CA . MET B 1 229 ? 11.068 -43.189 26.986 1.00 20.97 229 MET B CA 1
ATOM 4697 C C . MET B 1 229 ? 10.400 -41.808 26.975 1.00 20.49 229 MET B C 1
ATOM 4698 O O . MET B 1 229 ? 11.075 -40.819 26.726 1.00 22.85 229 MET B O 1
ATOM 4703 N N . ASN B 1 230 ? 9.107 -41.745 27.265 1.00 19.87 230 ASN B N 1
ATOM 4704 C CA . ASN B 1 230 ? 8.472 -40.428 27.370 1.00 19.10 230 ASN B CA 1
ATOM 4705 C C . ASN B 1 230 ? 8.899 -39.765 28.697 1.00 19.75 230 ASN B C 1
ATOM 4706 O O . ASN B 1 230 ? 9.179 -38.578 28.750 1.00 19.65 230 ASN B O 1
ATOM 4711 N N . ASP B 1 231 ? 8.937 -40.496 29.800 1.00 20.48 231 ASP B N 1
ATOM 4712 C CA . ASP B 1 231 ? 9.509 -39.934 31.063 1.00 19.54 231 ASP B CA 1
ATOM 4713 C C . ASP B 1 231 ? 10.905 -39.281 30.810 1.00 21.24 231 ASP B C 1
ATOM 4714 O O . ASP B 1 231 ? 11.210 -38.149 31.257 1.00 20.25 231 ASP B O 1
ATOM 4719 N N . ILE B 1 232 ? 11.740 -39.977 30.048 1.00 19.87 232 ILE B N 1
ATOM 4720 C CA . ILE B 1 232 ? 13.064 -39.483 29.718 1.00 21.23 232 ILE B CA 1
ATOM 4721 C C . ILE B 1 232 ? 12.950 -38.238 28.797 1.00 20.08 232 ILE B C 1
ATOM 4722 O O . ILE B 1 232 ? 13.652 -37.237 28.999 1.00 20.36 232 ILE B O 1
ATOM 4727 N N . SER B 1 233 ? 12.033 -38.299 27.818 1.00 18.99 233 SER B N 1
ATOM 4728 C CA . SER B 1 233 ? 11.843 -37.172 26.906 1.00 18.71 233 SER B CA 1
ATOM 4729 C C . SER B 1 233 ? 11.351 -35.934 27.590 1.00 18.22 233 SER B C 1
ATOM 4730 O O . SER B 1 233 ? 11.692 -34.834 27.185 1.00 18.55 233 SER B O 1
ATOM 4733 N N . ILE B 1 234 ? 10.517 -36.115 28.601 1.00 18.42 234 ILE B N 1
ATOM 4734 C CA . ILE B 1 234 ? 10.017 -34.984 29.358 1.00 18.61 234 ILE B CA 1
ATOM 4735 C C . ILE B 1 234 ? 11.183 -34.292 30.074 1.00 18.26 234 ILE B C 1
ATOM 4736 O O . ILE B 1 234 ? 11.249 -33.038 30.115 1.00 17.93 234 ILE B O 1
ATOM 4741 N N . LEU B 1 235 ? 12.077 -35.045 30.687 1.00 19.63 235 LEU B N 1
ATOM 4742 C CA . LEU B 1 235 ? 13.260 -34.436 31.295 1.00 18.93 235 LEU B CA 1
ATOM 4743 C C . LEU B 1 235 ? 14.095 -33.661 30.256 1.00 17.16 235 LEU B C 1
ATOM 4744 O O . LEU B 1 235 ? 14.491 -32.526 30.479 1.00 19.53 235 LEU B O 1
ATOM 4749 N N . LEU B 1 236 ? 14.300 -34.275 29.110 1.00 19.12 236 LEU B N 1
ATOM 4750 C CA . LEU B 1 236 ? 15.007 -33.623 28.006 1.00 18.71 236 LEU B CA 1
ATOM 4751 C C . LEU B 1 236 ? 14.315 -32.316 27.586 1.00 18.83 236 LEU B C 1
ATOM 4752 O O . LEU B 1 236 ? 14.963 -31.253 27.469 1.00 18.68 236 LEU B O 1
ATOM 4757 N N . TYR B 1 237 ? 12.979 -32.365 27.426 1.00 17.34 237 TYR B N 1
ATOM 4758 C CA . TYR B 1 237 ? 12.226 -31.143 27.057 1.00 17.64 237 TYR B CA 1
ATOM 4759 C C . TYR B 1 237 ? 12.523 -30.059 28.081 1.00 17.25 237 TYR B C 1
ATOM 4760 O O . TYR B 1 237 ? 12.766 -28.902 27.741 1.00 17.64 237 TYR B O 1
ATOM 4769 N N . ASN B 1 238 ? 12.475 -30.433 29.344 1.00 17.25 238 ASN B N 1
ATOM 4770 C CA . ASN B 1 238 ? 12.663 -29.449 30.406 1.00 18.10 238 ASN B CA 1
ATOM 4771 C C . ASN B 1 238 ? 14.051 -28.894 30.519 1.00 18.02 238 ASN B C 1
ATOM 4772 O O . ASN B 1 238 ? 14.193 -27.692 30.776 1.00 18.83 238 ASN B O 1
ATOM 4777 N N . VAL B 1 239 ? 15.077 -29.705 30.305 1.00 18.87 239 VAL B N 1
ATOM 4778 C CA . VAL B 1 239 ? 16.436 -29.141 30.324 1.00 19.96 239 VAL B CA 1
ATOM 4779 C C . VAL B 1 239 ? 16.738 -28.264 29.108 1.00 19.00 239 VAL B C 1
ATOM 4780 O O . VAL B 1 239 ? 17.549 -27.356 29.189 1.00 21.66 239 VAL B O 1
ATOM 4784 N N . LEU B 1 240 ? 16.087 -28.539 27.981 1.00 19.72 240 LEU B N 1
ATOM 4785 C CA . LEU B 1 240 ? 16.214 -27.691 26.798 1.00 19.72 240 LEU B CA 1
ATOM 4786 C C . LEU B 1 240 ? 15.477 -26.385 27.015 1.00 19.23 240 LEU B C 1
ATOM 4787 O O . LEU B 1 240 ? 15.861 -25.360 26.447 1.00 20.54 240 LEU B O 1
ATOM 4792 N N . TRP B 1 241 ? 14.391 -26.416 27.796 1.00 18.50 241 TRP B N 1
ATOM 4793 C CA . TRP B 1 241 ? 13.570 -25.214 27.985 1.00 19.83 241 TRP B CA 1
ATOM 4794 C C . TRP B 1 241 ? 14.191 -24.216 28.927 1.00 20.98 241 TRP B C 1
ATOM 4795 O O . TRP B 1 241 ? 14.197 -22.997 28.626 1.00 20.86 241 TRP B O 1
ATOM 4806 N N . TYR B 1 242 ? 14.644 -24.697 30.086 1.00 19.76 242 TYR B N 1
ATOM 4807 C CA . TYR B 1 242 ? 15.242 -23.853 31.125 1.00 21.39 242 TYR B CA 1
ATOM 4808 C C . TYR B 1 242 ? 16.698 -24.322 31.378 1.00 21.59 242 TYR B C 1
ATOM 4809 O O . TYR B 1 242 ? 17.013 -24.806 32.465 1.00 25.32 242 TYR B O 1
ATOM 4818 N N . PRO B 1 243 ? 17.581 -24.191 30.390 1.00 21.53 243 PRO B N 1
ATOM 4819 C CA . PRO B 1 243 ? 18.954 -24.679 30.647 1.00 22.88 243 PRO B CA 1
ATOM 4820 C C . PRO B 1 243 ? 19.651 -23.875 31.751 1.00 24.86 243 PRO B C 1
ATOM 4821 O O . PRO B 1 243 ? 19.590 -22.653 31.740 1.00 25.75 243 PRO B O 1
ATOM 4825 N N . VAL B 1 244 ? 20.323 -24.517 32.709 1.00 25.04 244 VAL B N 1
ATOM 4826 C CA . VAL B 1 244 ? 20.977 -23.757 33.783 1.00 26.52 244 VAL B CA 1
ATOM 4827 C C . VAL B 1 244 ? 22.103 -22.928 33.173 1.00 27.57 244 VAL B C 1
ATOM 4828 O O . VAL B 1 244 ? 22.314 -21.778 33.581 1.00 29.03 244 VAL B O 1
ATOM 4832 N N . ILE B 1 245 ? 22.777 -23.500 32.173 1.00 26.65 245 ILE B N 1
ATOM 4833 C CA . ILE B 1 245 ? 23.777 -22.803 31.355 1.00 27.67 245 ILE B CA 1
ATOM 4834 C C . ILE B 1 245 ? 23.185 -22.658 29.951 1.00 25.44 245 ILE B C 1
ATOM 4835 O O . ILE B 1 245 ? 23.040 -23.627 29.246 1.00 25.93 245 ILE B O 1
ATOM 4840 N N . PRO B 1 246 ? 22.832 -21.436 29.547 1.00 23.82 246 PRO B N 1
ATOM 4841 C CA . PRO B 1 246 ? 22.294 -21.252 28.201 1.00 25.48 246 PRO B CA 1
ATOM 4842 C C . PRO B 1 246 ? 23.221 -21.754 27.099 1.00 25.50 246 PRO B C 1
ATOM 4843 O O . PRO B 1 246 ? 24.453 -21.610 27.226 1.00 28.15 246 PRO B O 1
ATOM 4847 N N . TYR B 1 247 ? 22.635 -22.345 26.068 1.00 25.03 247 TYR B N 1
ATOM 4848 C CA . TYR B 1 247 ? 23.351 -22.929 24.946 1.00 24.14 247 TYR B CA 1
ATOM 4849 C C . TYR B 1 247 ? 23.119 -22.104 23.685 1.00 22.72 247 TYR B C 1
ATOM 4850 O O . TYR B 1 247 ? 22.041 -21.524 23.500 1.00 22.95 247 TYR B O 1
ATOM 4859 N N . GLU B 1 248 ? 24.102 -22.095 22.796 1.00 24.25 248 GLU B N 1
ATOM 4860 C CA . GLU B 1 248 ? 23.986 -21.561 21.436 1.00 25.07 248 GLU B CA 1
ATOM 4861 C C . GLU B 1 248 ? 23.533 -22.581 20.383 1.00 23.27 248 GLU B C 1
ATOM 4862 O O . GLU B 1 248 ? 23.020 -22.200 19.336 1.00 27.20 248 GLU B O 1
ATOM 4868 N N . ASP B 1 249 ? 23.758 -23.870 20.654 1.00 23.67 249 ASP B N 1
ATOM 4869 C CA . ASP B 1 249 ? 23.508 -24.980 19.715 1.00 22.71 249 ASP B CA 1
ATOM 4870 C C . ASP B 1 249 ? 22.635 -26.038 20.400 1.00 23.24 249 ASP B C 1
ATOM 4871 O O . ASP B 1 249 ? 23.103 -26.861 21.185 1.00 24.29 249 ASP B O 1
ATOM 4876 N N . LYS B 1 250 ? 21.344 -26.002 20.094 1.00 21.60 250 LYS B N 1
ATOM 4877 C CA . LYS B 1 250 ? 20.382 -26.804 20.795 1.00 20.62 250 LYS B CA 1
ATOM 4878 C C . LYS B 1 250 ? 20.602 -28.281 20.541 1.00 19.86 250 LYS B C 1
ATOM 4879 O O . LYS B 1 250 ? 20.521 -29.080 21.476 1.00 21.84 250 LYS B O 1
ATOM 4885 N N . ALA B 1 251 ? 20.820 -28.628 19.276 1.00 20.44 251 ALA B N 1
ATOM 4886 C CA . ALA B 1 251 ? 20.997 -30.012 18.892 1.00 21.65 251 ALA B CA 1
ATOM 4887 C C . ALA B 1 251 ? 22.248 -30.579 19.580 1.00 22.05 251 ALA B C 1
ATOM 4888 O O . ALA B 1 251 ? 22.188 -31.693 20.091 1.00 23.03 251 ALA B O 1
ATOM 4890 N N . ALA B 1 252 ? 23.354 -29.819 19.626 1.00 23.44 252 ALA B N 1
ATOM 4891 C CA . ALA B 1 252 ? 24.570 -30.320 20.261 1.00 23.65 252 ALA B CA 1
ATOM 4892 C C . ALA B 1 252 ? 24.348 -30.524 21.759 1.00 22.73 252 ALA B C 1
ATOM 4893 O O . ALA B 1 252 ? 24.769 -31.551 22.344 1.00 25.78 252 ALA B O 1
ATOM 4895 N N . PHE B 1 253 ? 23.673 -29.579 22.404 1.00 23.42 253 PHE B N 1
ATOM 4896 C CA . PHE B 1 253 ? 23.353 -29.760 23.801 1.00 22.97 253 PHE B CA 1
ATOM 4897 C C . PHE B 1 253 ? 22.451 -30.991 24.041 1.00 23.72 253 PHE B C 1
ATOM 4898 O O . PHE B 1 253 ? 22.708 -31.772 24.962 1.00 24.45 253 PHE B O 1
ATOM 4906 N N . ALA B 1 254 ? 21.373 -31.137 23.259 1.00 22.32 254 ALA B N 1
ATOM 4907 C CA . ALA B 1 254 ? 20.477 -32.270 23.405 1.00 23.24 254 ALA B CA 1
ATOM 4908 C C . ALA B 1 254 ? 21.235 -33.567 23.243 1.00 21.96 254 ALA B C 1
ATOM 4909 O O . ALA B 1 254 ? 21.025 -34.513 24.005 1.00 24.77 254 ALA B O 1
ATOM 4911 N N . GLY B 1 255 ? 22.071 -33.619 22.213 1.00 23.56 255 GLY B N 1
ATOM 4912 C CA . GLY B 1 255 ? 22.881 -34.814 21.973 1.00 25.53 255 GLY B CA 1
ATOM 4913 C C . GLY B 1 255 ? 23.811 -35.167 23.098 1.00 25.63 255 GLY B C 1
ATOM 4914 O O . GLY B 1 255 ? 23.916 -36.340 23.450 1.00 29.03 255 GLY B O 1
ATOM 4915 N N . ASN B 1 256 ? 24.495 -34.173 23.657 1.00 25.10 256 ASN B N 1
ATOM 4916 C CA . ASN B 1 256 ? 25.407 -34.430 24.748 1.00 25.77 256 ASN B CA 1
ATOM 4917 C C . ASN B 1 256 ? 24.702 -34.805 26.048 1.00 25.75 256 ASN B C 1
ATOM 4918 O O . ASN B 1 256 ? 25.084 -35.789 26.735 1.00 28.04 256 ASN B O 1
ATOM 4923 N N . PHE B 1 257 ? 23.622 -34.103 26.353 1.00 25.22 257 PHE B N 1
ATOM 4924 C CA . PHE B 1 257 ? 22.810 -34.455 27.540 1.00 23.23 257 PHE B CA 1
ATOM 4925 C C . PHE B 1 257 ? 22.373 -35.920 27.468 1.00 24.72 257 PHE B C 1
ATOM 4926 O O . PHE B 1 257 ? 22.498 -36.664 28.423 1.00 24.19 257 PHE B O 1
ATOM 4934 N N . MET B 1 258 ? 21.808 -36.320 26.330 1.00 23.70 258 MET B N 1
ATOM 4935 C CA . MET B 1 258 ? 21.290 -37.672 26.197 1.00 24.52 258 MET B CA 1
ATOM 4936 C C . MET B 1 258 ? 22.389 -38.720 26.203 1.00 23.35 258 MET B C 1
ATOM 4937 O O . MET B 1 258 ? 22.182 -39.807 26.751 1.00 24.27 258 MET B O 1
ATOM 4942 N N . LYS B 1 259 ? 23.513 -38.429 25.560 1.00 23.24 259 LYS B N 1
ATOM 4943 C CA . LYS B 1 259 ? 24.626 -39.396 25.584 1.00 27.52 259 LYS B CA 1
ATOM 4944 C C . LYS B 1 259 ? 25.037 -39.704 27.033 1.00 25.02 259 LYS B C 1
ATOM 4945 O O . LYS B 1 259 ? 25.217 -40.867 27.426 1.00 27.91 259 LYS B O 1
ATOM 4951 N N . GLN B 1 260 ? 25.173 -38.661 27.835 1.00 27.03 260 GLN B N 1
ATOM 4952 C CA . GLN B 1 260 ? 25.616 -38.814 29.228 1.00 27.24 260 GLN B CA 1
ATOM 4953 C C . GLN B 1 260 ? 24.531 -39.457 30.076 1.00 27.66 260 GLN B C 1
ATOM 4954 O O . GLN B 1 260 ? 24.795 -40.348 30.886 1.00 29.22 260 GLN B O 1
ATOM 4960 N N . PHE B 1 261 ? 23.289 -39.006 29.857 1.00 26.75 261 PHE B N 1
ATOM 4961 C CA . PHE B 1 261 ? 22.145 -39.544 30.574 1.00 25.04 261 PHE B CA 1
ATOM 4962 C C . PHE B 1 261 ? 22.011 -41.053 30.319 1.00 23.43 261 PHE B C 1
ATOM 4963 O O . PHE B 1 261 ? 21.801 -41.842 31.259 1.00 24.86 261 PHE B O 1
ATOM 4971 N N . LEU B 1 262 ? 22.066 -41.435 29.045 1.00 23.95 262 LEU B N 1
ATOM 4972 C CA . LEU B 1 262 ? 21.847 -42.849 28.649 1.00 25.41 262 LEU B CA 1
ATOM 4973 C C . LEU B 1 262 ? 22.964 -43.739 29.123 1.00 25.04 262 LEU B C 1
ATOM 4974 O O . LEU B 1 262 ? 22.732 -44.900 29.456 1.00 28.02 262 LEU B O 1
ATOM 4979 N N . LYS B 1 263 ? 24.181 -43.215 29.177 1.00 27.13 263 LYS B N 1
ATOM 4980 C CA . LYS B 1 263 ? 25.252 -44.002 29.785 1.00 29.34 263 LYS B CA 1
ATOM 4981 C C . LYS B 1 263 ? 24.869 -44.438 31.232 1.00 30.46 263 LYS B C 1
ATOM 4982 O O . LYS B 1 263 ? 24.988 -45.613 31.606 1.00 33.16 263 LYS B O 1
ATOM 4988 N N . GLY B 1 264 ? 24.351 -43.484 32.011 1.00 29.21 264 GLY B N 1
ATOM 4989 C CA . GLY B 1 264 ? 23.933 -43.757 33.392 1.00 27.70 264 GLY B CA 1
ATOM 4990 C C . GLY B 1 264 ? 22.707 -44.655 33.433 1.00 27.18 264 GLY B C 1
ATOM 4991 O O . GLY B 1 264 ? 22.653 -45.645 34.170 1.00 28.17 264 GLY B O 1
ATOM 4992 N N . TYR B 1 265 ? 21.723 -44.323 32.613 1.00 27.52 265 TYR B N 1
ATOM 4993 C CA . TYR B 1 265 ? 20.472 -45.073 32.542 1.00 24.55 265 TYR B CA 1
ATOM 4994 C C . TYR B 1 265 ? 20.723 -46.555 32.260 1.00 25.77 265 TYR B C 1
ATOM 4995 O O . TYR B 1 265 ? 20.163 -47.423 32.940 1.00 27.51 265 TYR B O 1
ATOM 5004 N N . ARG B 1 266 ? 21.571 -46.816 31.262 1.00 27.38 266 ARG B N 1
ATOM 5005 C CA . ARG B 1 266 ? 21.865 -48.194 30.827 1.00 26.49 266 ARG B CA 1
ATOM 5006 C C . ARG B 1 266 ? 22.516 -49.072 31.866 1.00 29.23 266 ARG B C 1
ATOM 5007 O O . ARG B 1 266 ? 22.485 -50.303 31.754 1.00 35.58 266 ARG B O 1
ATOM 5015 N N . GLU B 1 267 ? 23.119 -48.456 32.875 1.00 31.18 267 GLU B N 1
ATOM 5016 C CA . GLU B 1 267 ? 23.660 -49.220 33.990 1.00 29.85 267 GLU B CA 1
ATOM 5017 C C . GLU B 1 267 ? 22.582 -49.793 34.895 1.00 32.26 267 GLU B C 1
ATOM 5018 O O . GLU B 1 267 ? 22.841 -50.735 35.616 1.00 36.68 267 GLU B O 1
ATOM 5024 N N . GLU B 1 268 ? 21.382 -49.211 34.867 1.00 28.03 268 GLU B N 1
ATOM 5025 C CA . GLU B 1 268 ? 20.362 -49.472 35.872 1.00 28.22 268 GLU B CA 1
ATOM 5026 C C . GLU B 1 268 ? 19.055 -50.009 35.300 1.00 30.35 268 GLU B C 1
ATOM 5027 O O . GLU B 1 268 ? 18.287 -50.619 36.037 1.00 34.69 268 GLU B O 1
ATOM 5033 N N . ASN B 1 269 ? 18.799 -49.815 34.007 1.00 27.06 269 ASN B N 1
ATOM 5034 C CA . ASN B 1 269 ? 17.591 -50.365 33.391 1.00 26.34 269 ASN B CA 1
ATOM 5035 C C . ASN B 1 269 ? 17.808 -50.587 31.889 1.00 27.42 269 ASN B C 1
ATOM 5036 O O . ASN B 1 269 ? 18.442 -49.772 31.229 1.00 32.07 269 ASN B O 1
ATOM 5041 N N . GLU B 1 270 ? 17.287 -51.707 31.381 1.00 30.81 270 GLU B N 1
ATOM 5042 C CA . GLU B 1 270 ? 17.377 -52.087 29.967 1.00 31.69 270 GLU B CA 1
ATOM 5043 C C . GLU B 1 270 ? 16.121 -51.634 29.228 1.00 34.22 270 GLU B C 1
ATOM 5044 O O . GLU B 1 270 ? 14.988 -52.094 29.537 1.00 34.06 270 GLU B O 1
ATOM 5050 N N . LEU B 1 271 ? 16.325 -50.742 28.259 1.00 32.76 271 LEU B N 1
ATOM 5051 C CA . LEU B 1 271 ? 15.258 -50.275 27.376 1.00 31.05 271 LEU B CA 1
ATOM 5052 C C . LEU B 1 271 ? 15.794 -50.247 25.938 1.00 29.82 271 LEU B C 1
ATOM 5053 O O . LEU B 1 271 ? 16.885 -49.723 25.662 1.00 32.48 271 LEU B O 1
ATOM 5058 N N . GLY B 1 272 ? 15.020 -50.848 25.047 1.00 31.35 272 GLY B N 1
ATOM 5059 C CA . GLY B 1 272 ? 15.414 -51.071 23.661 1.00 29.38 272 GLY B CA 1
ATOM 5060 C C . GLY B 1 272 ? 15.686 -49.806 22.878 1.00 30.59 272 GLY B C 1
ATOM 5061 O O . GLY B 1 272 ? 15.007 -48.772 23.057 1.00 29.42 272 GLY B O 1
ATOM 5062 N N . ASP B 1 273 ? 16.684 -49.901 22.007 1.00 30.42 273 ASP B N 1
ATOM 5063 C CA . ASP B 1 273 ? 17.136 -48.792 21.158 1.00 30.46 273 ASP B CA 1
ATOM 5064 C C . ASP B 1 273 ? 16.052 -48.271 20.204 1.00 26.30 273 ASP B C 1
ATOM 5065 O O . ASP B 1 273 ? 16.105 -47.087 19.803 1.00 26.33 273 ASP B O 1
ATOM 5070 N N . GLU B 1 274 ? 15.042 -49.080 19.888 1.00 27.72 274 GLU B N 1
ATOM 5071 C CA . GLU B 1 274 ? 13.944 -48.639 19.010 1.00 25.02 274 GLU B CA 1
ATOM 5072 C C . GLU B 1 274 ? 13.195 -47.434 19.598 1.00 24.72 274 GLU B C 1
ATOM 5073 O O . GLU B 1 274 ? 12.629 -46.637 18.857 1.00 25.33 274 GLU B O 1
ATOM 5079 N N . TRP B 1 275 ? 13.200 -47.305 20.923 1.00 24.52 275 TRP B N 1
ATOM 5080 C CA . TRP B 1 275 ? 12.500 -46.190 21.547 1.00 22.76 275 TRP B CA 1
ATOM 5081 C C . TRP B 1 275 ? 13.106 -44.816 21.253 1.00 21.17 275 TRP B C 1
ATOM 5082 O O . TRP B 1 275 ? 12.406 -43.778 21.341 1.00 23.21 275 TRP B O 1
ATOM 5093 N N . LEU B 1 276 ? 14.393 -44.785 20.928 1.00 21.84 276 LEU B N 1
ATOM 5094 C CA . LEU B 1 276 ? 15.055 -43.511 20.633 1.00 22.20 276 LEU B CA 1
ATOM 5095 C C . LEU B 1 276 ? 14.388 -42.761 19.477 1.00 21.32 276 LEU B C 1
ATOM 5096 O O . LEU B 1 276 ? 14.346 -41.526 19.467 1.00 23.39 276 LEU B O 1
ATOM 5101 N N . ALA B 1 277 ? 13.856 -43.491 18.512 1.00 23.61 277 ALA B N 1
ATOM 5102 C CA . ALA B 1 277 ? 13.192 -42.873 17.367 1.00 24.60 277 ALA B CA 1
ATOM 5103 C C . ALA B 1 277 ? 11.948 -42.062 17.739 1.00 22.82 277 ALA B C 1
ATOM 5104 O O . ALA B 1 277 ? 11.524 -41.231 16.946 1.00 27.38 277 ALA B O 1
ATOM 5106 N N . TYR B 1 278 ? 11.376 -42.300 18.919 1.00 21.55 278 TYR B N 1
ATOM 5107 C CA . TYR B 1 278 ? 10.131 -41.653 19.340 1.00 22.77 278 TYR B CA 1
ATOM 5108 C C . TYR B 1 278 ? 10.359 -40.436 20.217 1.00 21.63 278 TYR B C 1
ATOM 5109 O O . TYR B 1 278 ? 9.400 -39.736 20.516 1.00 22.62 278 TYR B O 1
ATOM 5118 N N . ILE B 1 279 ? 11.612 -40.150 20.592 1.00 20.13 279 ILE B N 1
ATOM 5119 C CA . ILE B 1 279 ? 11.893 -38.931 21.370 1.00 18.70 279 ILE B CA 1
ATOM 5120 C C . ILE B 1 279 ? 11.295 -37.667 20.690 1.00 18.54 279 ILE B C 1
ATOM 5121 O O . ILE B 1 279 ? 10.653 -36.893 21.374 1.00 20.26 279 ILE B O 1
ATOM 5126 N N . PRO B 1 280 ? 11.521 -37.458 19.380 1.00 20.70 280 PRO B N 1
ATOM 5127 C CA . PRO B 1 280 ? 10.969 -36.228 18.819 1.00 19.19 280 PRO B CA 1
ATOM 5128 C C . PRO B 1 280 ? 9.427 -36.110 18.972 1.00 19.63 280 PRO B C 1
ATOM 5129 O O . PRO B 1 280 ? 8.915 -35.002 19.243 1.00 20.02 280 PRO B O 1
ATOM 5133 N N . ASP B 1 281 ? 8.695 -37.211 18.805 1.00 20.55 281 ASP B N 1
ATOM 5134 C CA . ASP B 1 281 ? 7.224 -37.220 19.017 1.00 19.72 281 ASP B CA 1
ATOM 5135 C C . ASP B 1 281 ? 6.875 -36.890 20.454 1.00 19.73 281 ASP B C 1
ATOM 5136 O O . ASP B 1 281 ? 5.957 -36.134 20.697 1.00 19.90 281 ASP B O 1
ATOM 5141 N N . PHE B 1 282 ? 7.589 -37.474 21.407 1.00 18.54 282 PHE B N 1
ATOM 5142 C CA . PHE B 1 282 ? 7.331 -37.183 22.792 1.00 17.72 282 PHE B CA 1
ATOM 5143 C C . PHE B 1 282 ? 7.627 -35.719 23.121 1.00 18.81 282 PHE B C 1
ATOM 5144 O O . PHE B 1 282 ? 6.918 -35.093 23.918 1.00 18.28 282 PHE B O 1
ATOM 5152 N N . LEU B 1 283 ? 8.693 -35.175 22.538 1.00 17.02 283 LEU B N 1
ATOM 5153 C CA . LEU B 1 283 ? 8.975 -33.739 22.759 1.00 17.61 283 LEU B CA 1
ATOM 5154 C C . LEU B 1 283 ? 7.831 -32.878 22.225 1.00 17.55 283 LEU B C 1
ATOM 5155 O O . LEU B 1 283 ? 7.434 -31.893 22.866 1.00 18.01 283 LEU B O 1
ATOM 5160 N N . ARG B 1 284 ? 7.308 -33.207 21.060 1.00 18.15 284 ARG B N 1
ATOM 5161 C CA . ARG B 1 284 ? 6.192 -32.464 20.506 1.00 18.21 284 ARG B CA 1
ATOM 5162 C C . ARG B 1 284 ? 4.961 -32.601 21.398 1.00 17.35 284 ARG B C 1
ATOM 5163 O O . ARG B 1 284 ? 4.220 -31.687 21.529 1.00 18.11 284 ARG B O 1
ATOM 5171 N N . LEU B 1 285 ? 4.756 -33.774 21.965 1.00 17.17 285 LEU B N 1
ATOM 5172 C CA . LEU B 1 285 ? 3.638 -33.945 22.879 1.00 16.97 285 LEU B CA 1
ATOM 5173 C C . LEU B 1 285 ? 3.738 -33.040 24.074 1.00 17.43 285 LEU B C 1
ATOM 5174 O O . LEU B 1 285 ? 2.732 -32.515 24.541 1.00 18.50 285 LEU B O 1
ATOM 5179 N N . ARG B 1 286 ? 4.942 -32.885 24.613 1.00 16.98 286 ARG B N 1
ATOM 5180 C CA . ARG B 1 286 ? 5.084 -32.003 25.756 1.00 16.50 286 ARG B CA 1
ATOM 5181 C C . ARG B 1 286 ? 4.740 -30.549 25.395 1.00 17.32 286 ARG B C 1
ATOM 5182 O O . ARG B 1 286 ? 4.164 -29.842 26.181 1.00 18.27 286 ARG B O 1
ATOM 5190 N N . HIS B 1 287 ? 5.108 -30.151 24.178 1.00 17.01 287 HIS B N 1
ATOM 5191 C CA . HIS B 1 287 ? 4.822 -28.803 23.715 1.00 17.48 287 HIS B CA 1
ATOM 5192 C C . HIS B 1 287 ? 3.297 -28.602 23.664 1.00 18.52 287 HIS B C 1
ATOM 5193 O O . HIS B 1 287 ? 2.769 -27.534 24.050 1.00 19.05 287 HIS B O 1
ATOM 5200 N N . VAL B 1 288 ? 2.582 -29.600 23.147 1.00 17.61 288 VAL B N 1
ATOM 5201 C CA . VAL B 1 288 ? 1.108 -29.575 23.176 1.00 17.29 288 VAL B CA 1
ATOM 5202 C C . VAL B 1 288 ? 0.557 -29.429 24.598 1.00 18.12 288 VAL B C 1
ATOM 5203 O O . VAL B 1 288 ? -0.362 -28.619 24.859 1.00 17.76 288 VAL B O 1
ATOM 5207 N N . LEU B 1 289 ? 1.108 -30.221 25.510 1.00 17.04 289 LEU B N 1
ATOM 5208 C CA . LEU B 1 289 ? 0.671 -30.168 26.877 1.00 16.97 289 LEU B CA 1
ATOM 5209 C C . LEU B 1 289 ? 0.838 -28.755 27.472 1.00 17.05 289 LEU B C 1
ATOM 5210 O O . LEU B 1 289 ? -0.046 -28.269 28.165 1.00 17.91 289 LEU B O 1
ATOM 5215 N N . ILE B 1 290 ? 2.001 -28.157 27.244 1.00 17.43 290 ILE B N 1
ATOM 5216 C CA . ILE B 1 290 ? 2.268 -26.814 27.760 1.00 17.19 290 ILE B CA 1
ATOM 5217 C C . ILE B 1 290 ? 1.237 -25.825 27.180 1.00 16.98 290 ILE B C 1
ATOM 5218 O O . ILE B 1 290 ? 0.765 -24.941 27.906 1.00 17.37 290 ILE B O 1
ATOM 5223 N N . TYR B 1 291 ? 0.893 -25.952 25.893 1.00 17.35 291 TYR B N 1
ATOM 5224 C CA . TYR B 1 291 ? -0.117 -25.057 25.318 1.00 17.56 291 TYR B CA 1
ATOM 5225 C C . TYR B 1 291 ? -1.465 -25.181 26.063 1.00 17.32 291 TYR B C 1
ATOM 5226 O O . TYR B 1 291 ? -2.118 -24.191 26.337 1.00 17.90 291 TYR B O 1
ATOM 5235 N N . GLY B 1 292 ? -1.846 -26.416 26.374 1.00 17.23 292 GLY B N 1
ATOM 5236 C CA . GLY B 1 292 ? -3.035 -26.644 27.159 1.00 18.51 292 GLY B CA 1
ATOM 5237 C C . GLY B 1 292 ? -2.949 -26.092 28.578 1.00 18.54 292 GLY B C 1
ATOM 5238 O O . GLY B 1 292 ? -3.867 -25.434 29.045 1.00 19.17 292 GLY B O 1
ATOM 5239 N N . LEU B 1 293 ? -1.807 -26.320 29.236 1.00 17.15 293 LEU B N 1
ATOM 5240 C CA . LEU B 1 293 ? -1.583 -25.753 30.555 1.00 16.83 293 LEU B CA 1
ATOM 5241 C C . LEU B 1 293 ? -1.723 -24.221 30.552 1.00 18.46 293 LEU B C 1
ATOM 5242 O O . LEU B 1 293 ? -2.375 -23.644 31.434 1.00 18.74 293 LEU B O 1
ATOM 5247 N N . LEU B 1 294 ? -1.111 -23.576 29.561 1.00 17.11 294 LEU B N 1
ATOM 5248 C CA . LEU B 1 294 ? -1.166 -22.104 29.510 1.00 18.47 294 LEU B CA 1
ATOM 5249 C C . LEU B 1 294 ? -2.612 -21.628 29.339 1.00 20.17 294 LEU B C 1
ATOM 5250 O O . LEU B 1 294 ? -3.015 -20.665 29.962 1.00 20.24 294 LEU B O 1
ATOM 5255 N N . HIS B 1 295 ? -3.373 -22.292 28.479 1.00 18.18 295 HIS B N 1
ATOM 5256 C CA . HIS B 1 295 ? -4.786 -21.937 28.325 1.00 19.33 295 HIS B CA 1
ATOM 5257 C C . HIS B 1 295 ? -5.626 -22.211 29.555 1.00 22.24 295 HIS B C 1
ATOM 5258 O O . HIS B 1 295 ? -6.566 -21.478 29.837 1.00 23.60 295 HIS B O 1
ATOM 5265 N N . GLN B 1 296 ? -5.299 -23.254 30.288 1.00 18.55 296 GLN B N 1
ATOM 5266 C CA . GLN B 1 296 ? -5.946 -23.510 31.561 1.00 19.20 296 GLN B CA 1
ATOM 5267 C C . GLN B 1 296 ? -5.653 -22.436 32.606 1.00 19.75 296 GLN B C 1
ATOM 5268 O O . GLN B 1 296 ? -6.437 -22.247 33.530 1.00 21.00 296 GLN B O 1
ATOM 5274 N N . ALA B 1 297 ? -4.493 -21.785 32.497 1.00 19.67 297 ALA B N 1
ATOM 5275 C CA . ALA B 1 297 ? -4.081 -20.752 33.426 1.00 20.65 297 ALA B CA 1
ATOM 5276 C C . ALA B 1 297 ? -4.601 -19.372 33.086 1.00 20.49 297 ALA B C 1
ATOM 5277 O O . ALA B 1 297 ? -4.697 -18.526 33.958 1.00 25.04 297 ALA B O 1
ATOM 5279 N N . PHE B 1 298 ? -4.875 -19.129 31.797 1.00 22.50 298 PHE B N 1
ATOM 5280 C CA . PHE B 1 298 ? -5.218 -17.794 31.330 1.00 23.26 298 PHE B CA 1
ATOM 5281 C C . PHE B 1 298 ? -6.699 -17.671 30.963 1.00 28.32 298 PHE B C 1
ATOM 5282 O O . PHE B 1 298 ? -7.298 -18.597 30.409 1.00 29.10 298 PHE B O 1
ATOM 5290 N N . ASP B 1 299 ? -7.241 -16.475 31.201 1.00 30.74 299 ASP B N 1
ATOM 5291 C CA . ASP B 1 299 ? -8.537 -16.053 30.663 1.00 33.65 299 ASP B CA 1
ATOM 5292 C C . ASP B 1 299 ? -8.253 -15.145 29.491 1.00 29.68 299 ASP B C 1
ATOM 5293 O O . ASP B 1 299 ? -7.862 -13.998 29.686 1.00 31.07 299 ASP B O 1
ATOM 5298 N N . LEU B 1 300 ? -8.499 -15.636 28.280 1.00 30.67 300 LEU B N 1
ATOM 5299 C CA . LEU B 1 300 ? -8.168 -14.914 27.052 1.00 30.12 300 LEU B CA 1
ATOM 5300 C C . LEU B 1 300 ? -8.954 -13.626 26.877 1.00 30.99 300 LEU B C 1
ATOM 5301 O O . LEU B 1 300 ? -8.510 -12.744 26.148 1.00 34.02 300 LEU B O 1
ATOM 5306 N N . ALA B 1 301 ? -10.119 -13.533 27.520 1.00 32.85 301 ALA B N 1
ATOM 5307 C CA . ALA B 1 301 ? -10.910 -12.305 27.513 1.00 35.84 301 ALA B CA 1
ATOM 5308 C C . ALA B 1 301 ? -10.255 -11.130 28.250 1.00 39.57 301 ALA B C 1
ATOM 5309 O O . ALA B 1 301 ? -10.599 -9.993 27.955 1.00 45.20 301 ALA B O 1
ATOM 5311 N N . THR B 1 302 ? -9.349 -11.388 29.203 1.00 34.41 302 THR B N 1
ATOM 5312 C CA . THR B 1 302 ? -8.722 -10.311 30.005 1.00 36.41 302 THR B CA 1
ATOM 5313 C C . THR B 1 302 ? -7.193 -10.234 29.994 1.00 34.54 302 THR B C 1
ATOM 5314 O O . THR B 1 302 ? -6.636 -9.245 30.450 1.00 39.03 302 THR B O 1
ATOM 5318 N N . ILE B 1 303 ? -6.502 -11.255 29.497 1.00 30.78 303 ILE B N 1
ATOM 5319 C CA . ILE B 1 303 ? -5.035 -11.163 29.441 1.00 29.61 303 ILE B CA 1
ATOM 5320 C C . ILE B 1 303 ? -4.590 -10.108 28.429 1.00 29.36 303 ILE B C 1
ATOM 5321 O O . ILE B 1 303 ? -5.325 -9.760 27.488 1.00 30.16 303 ILE B O 1
ATOM 5326 N N . GLY B 1 304 ? -3.384 -9.594 28.652 1.00 28.78 304 GLY B N 1
ATOM 5327 C CA . GLY B 1 304 ? -2.875 -8.495 27.878 1.00 28.39 304 GLY B CA 1
ATOM 5328 C C . GLY B 1 304 ? -2.364 -8.924 26.518 1.00 26.79 304 GLY B C 1
ATOM 5329 O O . GLY B 1 304 ? -2.156 -10.118 26.223 1.00 26.98 304 GLY B O 1
ATOM 5330 N N . ASP B 1 305 ? -2.137 -7.921 25.693 1.00 26.35 305 ASP B N 1
ATOM 5331 C CA . ASP B 1 305 ? -1.702 -8.141 24.309 1.00 25.27 305 ASP B CA 1
ATOM 5332 C C . ASP B 1 305 ? -0.291 -8.777 24.252 1.00 22.89 305 ASP B C 1
ATOM 5333 O O . ASP B 1 305 ? 0.031 -9.524 23.307 1.00 23.82 305 ASP B O 1
ATOM 5338 N N . GLU B 1 306 ? 0.525 -8.504 25.268 1.00 22.75 306 GLU B N 1
ATOM 5339 C CA . GLU B 1 306 ? 1.864 -9.070 25.347 1.00 22.82 306 GLU B CA 1
ATOM 5340 C C . GLU B 1 306 ? 1.826 -10.596 25.556 1.00 23.80 306 GLU B C 1
ATOM 5341 O O . GLU B 1 306 ? 2.481 -11.335 24.849 1.00 24.01 306 GLU B O 1
ATOM 5347 N N . GLU B 1 307 ? 0.975 -11.069 26.454 1.00 25.29 307 GLU B N 1
ATOM 5348 C CA . GLU B 1 307 ? 0.793 -12.505 26.664 1.00 24.41 307 GLU B CA 1
ATOM 5349 C C . GLU B 1 307 ? 0.246 -13.177 25.398 1.00 24.27 307 GLU B C 1
ATOM 5350 O O . GLU B 1 307 ? 0.658 -14.258 25.039 1.00 22.94 307 GLU B O 1
ATOM 5356 N N . LYS B 1 308 ? -0.706 -12.538 24.732 1.00 22.13 308 LYS B N 1
ATOM 5357 C CA . LYS B 1 308 ? -1.273 -13.083 23.537 1.00 24.17 308 LYS B CA 1
ATOM 5358 C C . LYS B 1 308 ? -0.238 -13.194 22.428 1.00 23.52 308 LYS B C 1
ATOM 5359 O O . LYS B 1 308 ? -0.232 -14.141 21.671 1.00 25.88 308 LYS B O 1
ATOM 5365 N N . ALA B 1 309 ? 0.658 -12.229 22.370 1.00 23.23 309 ALA B N 1
ATOM 5366 C CA . ALA B 1 309 ? 1.725 -12.228 21.390 1.00 23.95 309 ALA B CA 1
ATOM 5367 C C . ALA B 1 309 ? 2.668 -13.419 21.607 1.00 23.10 309 ALA B C 1
ATOM 5368 O O . ALA B 1 309 ? 3.064 -14.083 20.637 1.00 23.35 309 ALA B O 1
ATOM 5370 N N . MET B 1 310 ? 2.985 -13.711 22.863 1.00 23.45 310 MET B N 1
ATOM 5371 C CA . MET B 1 310 ? 3.811 -14.866 23.178 1.00 23.70 310 MET B CA 1
ATOM 5372 C C . MET B 1 310 ? 3.065 -16.177 22.889 1.00 23.23 310 MET B C 1
ATOM 5373 O O . MET B 1 310 ? 3.618 -17.141 22.315 1.00 23.36 310 MET B O 1
ATOM 5378 N N . LEU B 1 311 ? 1.783 -16.233 23.237 1.00 22.47 311 LEU B N 1
ATOM 5379 C CA . LEU B 1 311 ? 1.001 -17.433 22.919 1.00 23.76 311 LEU B CA 1
ATOM 5380 C C . LEU B 1 311 ? 0.932 -17.719 21.425 1.00 24.03 311 LEU B C 1
ATOM 5381 O O . LEU B 1 311 ? 0.909 -18.897 21.014 1.00 27.14 311 LEU B O 1
ATOM 5386 N N . ALA B 1 312 ? 0.886 -16.662 20.615 1.00 23.09 312 ALA B N 1
ATOM 5387 C CA . ALA B 1 312 ? 0.819 -16.846 19.143 1.00 25.50 312 ALA B CA 1
ATOM 5388 C C . ALA B 1 312 ? 2.037 -17.566 18.594 1.00 26.20 312 ALA B C 1
ATOM 5389 O O . ALA B 1 312 ? 1.929 -18.371 17.664 1.00 27.83 312 ALA B O 1
ATOM 5391 N N . SER B 1 313 ? 3.198 -17.316 19.187 1.00 26.89 313 SER B N 1
ATOM 5392 C CA . SER B 1 313 ? 4.411 -18.048 18.792 1.00 30.07 313 SER B CA 1
ATOM 5393 C C . SER B 1 313 ? 4.320 -19.558 19.103 1.00 27.04 313 SER B C 1
ATOM 5394 O O . SER B 1 313 ? 4.651 -20.384 18.250 1.00 29.26 313 SER B O 1
ATOM 5397 N N . PHE B 1 314 ? 3.783 -19.888 20.290 1.00 27.27 314 PHE B N 1
ATOM 5398 C CA A PHE B 1 314 ? 3.546 -21.254 20.708 0.50 27.41 314 PHE B CA 1
ATOM 5399 C CA B PHE B 1 314 ? 3.583 -21.296 20.701 0.50 26.70 314 PHE B CA 1
ATOM 5400 C C . PHE B 1 314 ? 2.554 -21.999 19.789 1.00 24.71 314 PHE B C 1
ATOM 5401 O O . PHE B 1 314 ? 2.761 -23.145 19.359 1.00 25.74 314 PHE B O 1
ATOM 5416 N N . ARG B 1 315 ? 1.445 -21.345 19.518 1.00 22.69 315 ARG B N 1
ATOM 5417 C CA . ARG B 1 315 ? 0.418 -21.850 18.614 1.00 21.73 315 ARG B CA 1
ATOM 5418 C C . ARG B 1 315 ? 1.017 -22.280 17.266 1.00 21.23 315 ARG B C 1
ATOM 5419 O O . ARG B 1 315 ? 0.747 -23.384 16.763 1.00 20.58 315 ARG B O 1
ATOM 5427 N N . SER B 1 316 ? 1.862 -21.421 16.711 1.00 22.20 316 SER B N 1
ATOM 5428 C CA . SER B 1 316 ? 2.412 -21.695 15.403 1.00 23.22 316 SER B CA 1
ATOM 5429 C C . SER B 1 316 ? 3.352 -22.926 15.439 1.00 21.92 316 SER B C 1
ATOM 5430 O O . SER B 1 316 ? 3.342 -23.732 14.522 1.00 21.28 316 SER B O 1
ATOM 5433 N N . ASP B 1 317 ? 4.145 -23.095 16.494 1.00 22.04 317 ASP B N 1
ATOM 5434 C CA . ASP B 1 317 ? 5.005 -24.273 16.621 1.00 23.53 317 ASP B CA 1
ATOM 5435 C C . ASP B 1 317 ? 4.165 -25.570 16.531 1.00 21.06 317 ASP B C 1
ATOM 5436 O O . ASP B 1 317 ? 4.559 -26.556 15.921 1.00 22.12 317 ASP B O 1
ATOM 5441 N N . ILE B 1 318 ? 3.008 -25.572 17.183 1.00 20.10 318 ILE B N 1
ATOM 5442 C CA . ILE B 1 318 ? 2.151 -26.728 17.186 1.00 20.22 318 ILE B CA 1
ATOM 5443 C C . ILE B 1 318 ? 1.506 -26.955 15.810 1.00 18.11 318 ILE B C 1
ATOM 5444 O O . ILE B 1 318 ? 1.499 -28.076 15.295 1.00 19.31 318 ILE B O 1
ATOM 5449 N N . GLU B 1 319 ? 1.069 -25.847 15.210 1.00 17.49 319 GLU B N 1
ATOM 5450 C CA . GLU B 1 319 ? 0.464 -25.877 13.870 1.00 18.45 319 GLU B CA 1
ATOM 5451 C C . GLU B 1 319 ? 1.422 -26.395 12.815 1.00 17.73 319 GLU B C 1
ATOM 5452 O O . GLU B 1 319 ? 1.027 -27.118 11.894 1.00 19.01 319 GLU B O 1
ATOM 5458 N N . GLN B 1 320 ? 2.707 -26.101 12.999 1.00 18.49 320 GLN B N 1
ATOM 5459 C CA . GLN B 1 320 ? 3.754 -26.519 12.049 1.00 19.40 320 GLN B CA 1
ATOM 5460 C C . GLN B 1 320 ? 4.248 -27.945 12.310 1.00 19.33 320 GLN B C 1
ATOM 5461 O O . GLN B 1 320 ? 5.024 -28.469 11.532 1.00 21.12 320 GLN B O 1
ATOM 5467 N N . ALA B 1 321 ? 3.838 -28.527 13.420 1.00 19.92 321 ALA B N 1
ATOM 5468 C CA . ALA B 1 321 ? 4.462 -29.779 13.893 1.00 19.97 321 ALA B CA 1
ATOM 5469 C C . ALA B 1 321 ? 5.996 -29.640 13.892 1.00 21.54 321 ALA B C 1
ATOM 5470 O O . ALA B 1 321 ? 6.729 -30.535 13.490 1.00 24.12 321 ALA B O 1
ATOM 5472 N N . ALA B 1 322 ? 6.452 -28.472 14.332 1.00 20.88 322 ALA B N 1
ATOM 5473 C CA . ALA B 1 322 ? 7.882 -28.160 14.332 1.00 22.70 322 ALA B CA 1
ATOM 5474 C C . ALA B 1 322 ? 8.639 -29.065 15.300 1.00 21.04 322 ALA B C 1
ATOM 5475 O O . ALA B 1 322 ? 8.260 -29.148 16.474 1.00 20.32 322 ALA B O 1
ATOM 5477 N N . PRO B 1 323 ? 9.739 -29.684 14.847 1.00 23.91 323 PRO B N 1
ATOM 5478 C CA . PRO B 1 323 ? 10.508 -30.482 15.804 1.00 22.43 323 PRO B CA 1
ATOM 5479 C C . PRO B 1 323 ? 11.139 -29.595 16.871 1.00 22.01 323 PRO B C 1
ATOM 5480 O O . PRO B 1 323 ? 11.469 -28.433 16.601 1.00 23.04 323 PRO B O 1
ATOM 5484 N N . ILE B 1 324 ? 11.206 -30.113 18.092 1.00 19.95 324 ILE B N 1
ATOM 5485 C CA . ILE B 1 324 ? 11.782 -29.363 19.176 1.00 20.35 324 ILE B CA 1
ATOM 5486 C C . ILE B 1 324 ? 13.306 -29.232 18.967 1.00 21.46 324 ILE B C 1
ATOM 5487 O O . ILE B 1 324 ? 13.870 -28.209 19.322 1.00 22.72 324 ILE B O 1
ATOM 5492 N N . THR B 1 325 ? 13.947 -30.273 18.418 1.00 20.60 325 THR B N 1
ATOM 5493 C CA . THR B 1 325 ? 15.368 -30.208 18.082 1.00 21.17 325 THR B CA 1
ATOM 5494 C C . THR B 1 325 ? 15.615 -31.008 16.817 1.00 22.33 325 THR B C 1
ATOM 5495 O O . THR B 1 325 ? 14.816 -31.893 16.453 1.00 27.19 325 THR B O 1
ATOM 5499 N N . THR B 1 326 ? 16.716 -30.691 16.129 1.00 24.26 326 THR B N 1
ATOM 5500 C CA . THR B 1 326 ? 17.086 -31.413 14.906 1.00 25.29 326 THR B CA 1
ATOM 5501 C C . THR B 1 326 ? 18.032 -32.598 15.206 1.00 25.69 326 THR B C 1
ATOM 5502 O O . THR B 1 326 ? 18.420 -33.299 14.284 1.00 28.70 326 THR B O 1
ATOM 5506 N N . PHE B 1 327 ? 18.396 -32.811 16.467 1.00 23.96 327 PHE B N 1
ATOM 5507 C CA . PHE B 1 327 ? 19.313 -33.896 16.789 1.00 23.61 327 PHE B CA 1
ATOM 5508 C C . PHE B 1 327 ? 18.681 -35.252 16.499 1.00 25.09 327 PHE B C 1
ATOM 5509 O O . PHE B 1 327 ? 17.511 -35.504 16.843 1.00 27.13 327 PHE B O 1
ATOM 5517 N N . ASP B 1 328 ? 19.457 -36.126 15.870 1.00 25.76 328 ASP B N 1
ATOM 5518 C CA . ASP B 1 328 ? 19.004 -37.497 15.522 1.00 24.89 328 ASP B CA 1
ATOM 5519 C C . ASP B 1 328 ? 19.335 -38.470 16.644 1.00 24.80 328 ASP B C 1
ATOM 5520 O O . ASP B 1 328 ? 20.449 -38.987 16.724 1.00 26.44 328 ASP B O 1
ATOM 5525 N N . PHE B 1 329 ? 18.366 -38.696 17.524 1.00 24.63 329 PHE B N 1
ATOM 5526 C CA . PHE B 1 329 ? 18.561 -39.518 18.722 1.00 24.91 329 PHE B CA 1
ATOM 5527 C C . PHE B 1 329 ? 18.824 -40.977 18.401 1.00 26.34 329 PHE B C 1
ATOM 5528 O O . PHE B 1 329 ? 19.412 -41.688 19.213 1.00 27.43 329 PHE B O 1
ATOM 5536 N N . THR B 1 330 ? 18.410 -41.438 17.220 1.00 24.45 330 THR B N 1
ATOM 5537 C CA . THR B 1 330 ? 18.684 -42.842 16.871 1.00 26.40 330 THR B CA 1
ATOM 5538 C C . THR B 1 330 ? 20.200 -43.092 16.747 1.00 26.87 330 THR B C 1
ATOM 5539 O O . THR B 1 330 ? 20.625 -44.247 16.849 1.00 28.85 330 THR B O 1
ATOM 5543 N N . LYS B 1 331 ? 21.026 -42.048 16.568 1.00 27.21 331 LYS B N 1
ATOM 5544 C CA . LYS B 1 331 ? 22.491 -42.220 16.600 1.00 30.01 331 LYS B CA 1
ATOM 5545 C C . LYS B 1 331 ? 23.060 -42.613 17.949 1.00 28.10 331 LYS B C 1
ATOM 5546 O O . LYS B 1 331 ? 24.248 -42.957 18.023 1.00 31.99 331 LYS B O 1
ATOM 5552 N N . LEU B 1 332 ? 22.258 -42.554 19.017 1.00 26.66 332 LEU B N 1
ATOM 5553 C CA . LEU B 1 332 ? 22.708 -42.937 20.359 1.00 28.96 332 LEU B CA 1
ATOM 5554 C C . LEU B 1 332 ? 22.454 -44.392 20.715 1.00 28.39 332 LEU B C 1
ATOM 5555 O O . LEU B 1 332 ? 22.555 -44.782 21.871 1.00 32.88 332 LEU B O 1
ATOM 5560 N N . SER B 1 333 ? 22.103 -45.192 19.720 1.00 29.23 333 SER B N 1
ATOM 5561 C CA . SER B 1 333 ? 21.955 -46.644 19.926 1.00 31.89 333 SER B CA 1
ATOM 5562 C C . SER B 1 333 ? 23.251 -47.321 20.372 1.00 33.22 333 SER B C 1
ATOM 5563 O O . SER B 1 333 ? 24.354 -46.814 20.131 1.00 39.72 333 SER B O 1
ATOM 5566 N N . GLN B 1 334 ? 23.098 -48.467 21.028 1.00 41.11 334 GLN B N 1
ATOM 5567 C CA . GLN B 1 334 ? 24.207 -49.337 21.472 1.00 41.49 334 GLN B CA 1
ATOM 5568 C C . GLN B 1 334 ? 24.641 -50.234 20.326 1.00 47.91 334 GLN B C 1
ATOM 5569 O O . GLN B 1 334 ? 23.798 -50.825 19.643 1.00 54.49 334 GLN B O 1
ATOM 5575 N N . MET C 1 1 ? -21.208 35.286 73.301 1.00 27.04 1 MET C N 1
ATOM 5576 C CA A MET C 1 1 ? -21.277 36.663 72.738 0.50 22.56 1 MET C CA 1
ATOM 5577 C CA B MET C 1 1 ? -21.280 36.648 72.745 0.50 22.45 1 MET C CA 1
ATOM 5578 C C . MET C 1 1 ? -22.472 36.738 71.804 1.00 21.60 1 MET C C 1
ATOM 5579 O O . MET C 1 1 ? -22.637 35.906 70.921 1.00 23.29 1 MET C O 1
ATOM 5588 N N . HIS C 1 2 ? -23.257 37.784 71.962 1.00 19.79 2 HIS C N 1
ATOM 5589 C CA . HIS C 1 2 ? -24.401 38.061 71.095 1.00 19.70 2 HIS C CA 1
ATOM 5590 C C . HIS C 1 2 ? -23.904 38.063 69.639 1.00 20.41 2 HIS C C 1
ATOM 5591 O O . HIS C 1 2 ? -22.940 38.763 69.318 1.00 21.35 2 HIS C O 1
ATOM 5598 N N . LYS C 1 3 ? -24.554 37.292 68.753 1.00 19.57 3 LYS C N 1
ATOM 5599 C CA . LYS C 1 3 ? -24.036 37.126 67.406 1.00 21.02 3 LYS C CA 1
ATOM 5600 C C . LYS C 1 3 ? -23.919 38.442 66.633 1.00 21.39 3 LYS C C 1
ATOM 5601 O O . LYS C 1 3 ? -23.019 38.597 65.845 1.00 22.01 3 LYS C O 1
ATOM 5607 N N . ASP C 1 4 ? -24.843 39.382 66.855 1.00 21.79 4 ASP C N 1
ATOM 5608 C CA . ASP C 1 4 ? -24.784 40.642 66.130 1.00 21.94 4 ASP C CA 1
ATOM 5609 C C . ASP C 1 4 ? -23.672 41.567 66.605 1.00 22.02 4 ASP C C 1
ATOM 5610 O O . ASP C 1 4 ? -23.185 42.399 65.829 1.00 24.08 4 ASP C O 1
ATOM 5615 N N . VAL C 1 5 ? -23.296 41.443 67.881 1.00 20.71 5 VAL C N 1
ATOM 5616 C CA . VAL C 1 5 ? -22.153 42.201 68.404 1.00 21.35 5 VAL C CA 1
ATOM 5617 C C . VAL C 1 5 ? -20.854 41.638 67.854 1.00 22.68 5 VAL C C 1
ATOM 5618 O O . VAL C 1 5 ? -19.989 42.400 67.384 1.00 25.53 5 VAL C O 1
ATOM 5622 N N . LYS C 1 6 ? -20.740 40.297 67.848 1.00 22.69 6 LYS C N 1
ATOM 5623 C CA . LYS C 1 6 ? -19.551 39.650 67.317 1.00 24.20 6 LYS C CA 1
ATOM 5624 C C . LYS C 1 6 ? -19.342 40.074 65.851 1.00 24.60 6 LY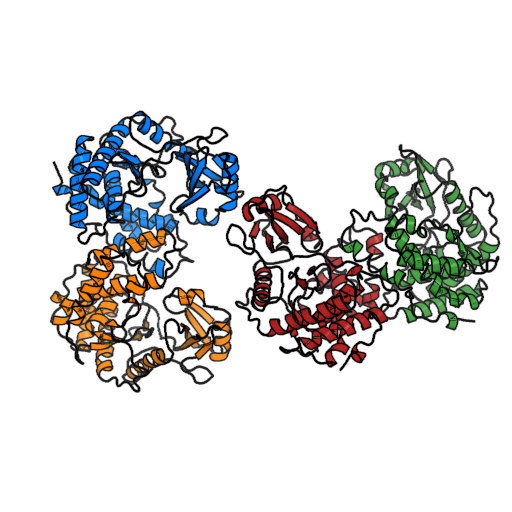S C C 1
ATOM 5625 O O . LYS C 1 6 ? -18.221 40.319 65.414 1.00 28.37 6 LYS C O 1
ATOM 5629 N N . ALA C 1 7 ? -20.430 40.152 65.089 1.00 22.11 7 ALA C N 1
ATOM 5630 C CA . ALA C 1 7 ? -20.341 40.471 63.653 1.00 25.55 7 ALA C CA 1
ATOM 5631 C C . ALA C 1 7 ? -19.859 41.889 63.324 1.00 24.09 7 ALA C C 1
ATOM 5632 O O . ALA C 1 7 ? -19.253 42.104 62.275 1.00 30.25 7 ALA C O 1
ATOM 5634 N N . ILE C 1 8 ? -20.107 42.824 64.234 1.00 23.49 8 ILE C N 1
ATOM 5635 C CA . ILE C 1 8 ? -19.821 44.258 64.024 1.00 24.09 8 ILE C CA 1
ATOM 5636 C C . ILE C 1 8 ? -18.482 44.696 64.679 1.00 24.44 8 ILE C C 1
ATOM 5637 O O . ILE C 1 8 ? -17.929 45.735 64.338 1.00 26.27 8 ILE C O 1
ATOM 5642 N N . TYR C 1 9 ? -17.961 43.906 65.611 1.00 22.82 9 TYR C N 1
ATOM 5643 C CA . TYR C 1 9 ? -16.763 44.336 66.365 1.00 22.09 9 TYR C CA 1
ATOM 5644 C C . TYR C 1 9 ? -15.543 44.447 65.463 1.00 25.60 9 TYR C C 1
ATOM 5645 O O . TYR C 1 9 ? -15.255 43.551 64.688 1.00 30.78 9 TYR C O 1
ATOM 5654 N N . GLU C 1 10 ? -14.867 45.583 65.567 1.00 25.95 10 GLU C N 1
ATOM 5655 C CA . GLU C 1 10 ? -13.619 45.840 64.872 1.00 28.89 10 GLU C CA 1
ATOM 5656 C C . GLU C 1 10 ? -12.521 46.107 65.916 1.00 24.58 10 GLU C C 1
ATOM 5657 O O . GLU C 1 10 ? -12.339 47.236 66.368 1.00 26.81 10 GLU C O 1
ATOM 5663 N N . GLU C 1 11 ? -11.826 45.053 66.335 1.00 24.36 11 GLU C N 1
ATOM 5664 C CA . GLU C 1 11 ? -10.935 45.160 67.488 1.00 24.64 11 GLU C CA 1
ATOM 5665 C C . GLU C 1 11 ? -9.858 46.243 67.374 1.00 23.32 11 GLU C C 1
ATOM 5666 O O . GLU C 1 11 ? -9.703 47.063 68.295 1.00 22.69 11 GLU C O 1
ATOM 5672 N N . SER C 1 12 ? -9.100 46.273 66.276 1.00 24.07 12 SER C N 1
ATOM 5673 C CA . SER C 1 12 ? -8.020 47.230 66.205 1.00 22.53 12 SER C CA 1
ATOM 5674 C C . SER C 1 12 ? -8.532 48.668 66.273 1.00 21.83 12 SER C C 1
ATOM 5675 O O . SER C 1 12 ? -7.922 49.522 66.898 1.00 23.52 12 SER C O 1
ATOM 5678 N N . LYS C 1 13 ? -9.701 48.909 65.693 1.00 23.36 13 LYS C N 1
ATOM 5679 C CA . LYS C 1 13 ? -10.247 50.269 65.676 1.00 23.91 13 LYS C CA 1
ATOM 5680 C C . LYS C 1 13 ? -10.676 50.733 67.073 1.00 24.00 13 LYS C C 1
ATOM 5681 O O . LYS C 1 13 ? -10.407 51.865 67.488 1.00 24.81 13 LYS C O 1
ATOM 5687 N N . ILE C 1 14 ? -11.358 49.848 67.785 1.00 23.97 14 ILE C N 1
ATOM 5688 C CA . ILE C 1 14 ? -11.914 50.221 69.070 1.00 23.87 14 ILE C CA 1
ATOM 5689 C C . ILE C 1 14 ? -10.796 50.276 70.117 1.00 23.05 14 ILE C C 1
ATOM 5690 O O . ILE C 1 14 ? -10.798 51.158 70.977 1.00 23.73 14 ILE C O 1
ATOM 5695 N N . LEU C 1 15 ? -9.806 49.385 70.030 1.00 22.01 15 LEU C N 1
ATOM 5696 C CA . LEU C 1 15 ? -8.652 49.478 70.955 1.00 22.85 15 LEU C CA 1
ATOM 5697 C C . LEU C 1 15 ? -7.816 50.716 70.693 1.00 23.54 15 LEU C C 1
ATOM 5698 O O . LEU C 1 15 ? -7.255 51.280 71.621 1.00 23.22 15 LEU C O 1
ATOM 5703 N N . ASP C 1 16 ? -7.742 51.159 69.427 1.00 23.18 16 ASP C N 1
ATOM 5704 C CA . ASP C 1 16 ? -7.113 52.435 69.138 1.00 25.02 16 ASP C CA 1
ATOM 5705 C C . ASP C 1 16 ? -7.833 53.576 69.850 1.00 23.96 16 ASP C C 1
ATOM 5706 O O . ASP C 1 16 ? -7.178 54.447 70.464 1.00 26.78 16 ASP C O 1
ATOM 5711 N N . GLU C 1 17 ? -9.172 53.576 69.830 1.00 24.08 17 GLU C N 1
ATOM 5712 C CA A GLU C 1 17 ? -9.899 54.594 70.581 0.50 25.72 17 GLU C CA 1
ATOM 5713 C CA B GLU C 1 17 ? -9.942 54.568 70.593 0.50 23.55 17 GLU C CA 1
ATOM 5714 C C . GLU C 1 17 ? -9.599 54.495 72.081 1.00 23.68 17 GLU C C 1
ATOM 5715 O O . GLU C 1 17 ? -9.352 55.506 72.725 1.00 24.75 17 GLU C O 1
ATOM 5726 N N . ALA C 1 18 ? -9.532 53.278 72.616 1.00 22.06 18 ALA C N 1
ATOM 5727 C CA . ALA C 1 18 ? -9.200 53.104 74.051 1.00 20.31 18 ALA C CA 1
ATOM 5728 C C . ALA C 1 18 ? -7.831 53.680 74.435 1.00 21.78 18 ALA C C 1
ATOM 5729 O O . ALA C 1 18 ? -7.693 54.252 75.514 1.00 23.59 18 ALA C O 1
ATOM 5731 N N . THR C 1 19 ? -6.842 53.554 73.543 1.00 22.97 19 THR C N 1
ATOM 5732 C CA . THR C 1 19 ? -5.527 54.114 73.830 1.00 24.00 19 THR C CA 1
ATOM 5733 C C . THR C 1 19 ? -5.613 55.606 74.064 1.00 24.50 19 THR C C 1
ATOM 5734 O O . THR C 1 19 ? -5.042 56.104 75.008 1.00 25.56 19 THR C O 1
ATOM 5738 N N . HIS C 1 20 ? -6.394 56.302 73.257 1.00 24.74 20 HIS C N 1
ATOM 5739 C CA . HIS C 1 20 ? -6.503 57.759 73.435 1.00 27.17 20 HIS C CA 1
ATOM 5740 C C . HIS C 1 20 ? -7.402 58.159 74.601 1.00 27.14 20 HIS C C 1
ATOM 5741 O O . HIS C 1 20 ? -7.176 59.169 75.259 1.00 29.73 20 HIS C O 1
ATOM 5748 N N . LEU C 1 21 ? -8.437 57.372 74.839 1.00 22.74 21 LEU C N 1
ATOM 5749 C CA . LEU C 1 21 ? -9.430 57.671 75.866 1.00 23.27 21 LEU C CA 1
ATOM 5750 C C . LEU C 1 21 ? -8.919 57.413 77.279 1.00 23.16 21 LEU C C 1
ATOM 5751 O O . LEU C 1 21 ? -9.354 58.073 78.231 1.00 25.41 21 LEU C O 1
ATOM 5756 N N . TYR C 1 22 ? -8.039 56.418 77.425 1.00 22.21 22 TYR C N 1
ATOM 5757 C CA . TYR C 1 22 ? -7.522 56.033 78.750 1.00 22.06 22 TYR C CA 1
ATOM 5758 C C . TYR C 1 22 ? -6.026 56.308 78.917 1.00 23.00 22 TYR C C 1
ATOM 5759 O O . TYR C 1 22 ? -5.501 56.079 79.986 1.00 27.26 22 TYR C O 1
ATOM 5768 N N . GLY C 1 23 ? -5.359 56.804 77.877 1.00 25.83 23 GLY C N 1
ATOM 5769 C CA . GLY C 1 23 ? -3.972 57.257 77.978 1.00 28.66 23 GLY C CA 1
ATOM 5770 C C . GLY C 1 23 ? -2.973 56.153 78.143 1.00 31.73 23 GLY C C 1
ATOM 5771 O O . GLY C 1 23 ? -2.125 56.193 79.015 1.00 36.21 23 GLY C O 1
ATOM 5772 N N . VAL C 1 24 ? -3.085 55.152 77.296 1.00 29.63 24 VAL C N 1
ATOM 5773 C CA . VAL C 1 24 ? -2.150 54.048 77.307 1.00 32.19 24 VAL C CA 1
ATOM 5774 C C . VAL C 1 24 ? -1.708 53.764 75.875 1.00 31.29 24 VAL C C 1
ATOM 5775 O O . VAL C 1 24 ? -2.202 54.393 74.937 1.00 31.36 24 VAL C O 1
ATOM 5779 N N . GLN C 1 25 ? -0.754 52.856 75.714 1.00 28.89 25 GLN C N 1
ATOM 5780 C CA . GLN C 1 25 ? -0.329 52.415 74.387 1.00 30.47 25 GLN C CA 1
ATOM 5781 C C . GLN C 1 25 ? -0.980 51.068 74.123 1.00 27.77 25 GLN C C 1
ATOM 5782 O O . GLN C 1 25 ? -1.345 50.357 75.053 1.00 26.18 25 GLN C O 1
ATOM 5788 N N . ARG C 1 26 ? -1.103 50.705 72.858 1.00 27.03 26 ARG C N 1
ATOM 5789 C CA . ARG C 1 26 ? -1.643 49.393 72.482 1.00 27.16 26 ARG C CA 1
ATOM 5790 C C . ARG C 1 26 ? -0.912 48.250 73.199 1.00 25.23 26 ARG C C 1
ATOM 5791 O O . ARG C 1 26 ? -1.551 47.315 73.646 1.00 27.29 26 ARG C O 1
ATOM 5799 N N . SER C 1 27 ? 0.406 48.348 73.348 1.00 27.31 27 SER C N 1
ATOM 5800 C CA . SER C 1 27 ? 1.154 47.295 74.069 1.00 26.62 27 SER C CA 1
ATOM 5801 C C . SER C 1 27 ? 0.824 47.162 75.573 1.00 29.61 27 SER C C 1
ATOM 5802 O O . SER C 1 27 ? 1.216 46.178 76.211 1.00 33.00 27 SER C O 1
ATOM 5805 N N . ASP C 1 28 ? 0.123 48.140 76.136 1.00 25.92 28 ASP C N 1
ATOM 5806 C CA . ASP C 1 28 ? -0.315 48.095 77.526 1.00 27.54 28 ASP C CA 1
ATOM 5807 C C . ASP C 1 28 ? -1.704 47.397 77.672 1.00 24.28 28 ASP C C 1
ATOM 5808 O O . ASP C 1 28 ? -2.217 47.324 78.772 1.00 24.89 28 ASP C O 1
ATOM 5813 N N . ILE C 1 29 ? -2.273 46.899 76.569 1.00 23.26 29 ILE C N 1
ATOM 5814 C CA . ILE C 1 29 ? -3.619 46.297 76.568 1.00 23.06 29 ILE C CA 1
ATOM 5815 C C . ILE C 1 29 ? -3.450 44.850 76.134 1.00 23.80 29 ILE C C 1
ATOM 5816 O O . ILE C 1 29 ? -2.810 44.591 75.110 1.00 26.30 29 ILE C O 1
ATOM 5821 N N . HIS C 1 30 ? -4.039 43.949 76.906 1.00 20.65 30 HIS C N 1
ATOM 5822 C CA . HIS C 1 30 ? -3.905 42.509 76.703 1.00 21.48 30 HIS C CA 1
ATOM 5823 C C . HIS C 1 30 ? -5.284 41.847 76.778 1.00 20.39 30 HIS C C 1
ATOM 5824 O O . HIS C 1 30 ? -5.946 41.946 77.799 1.00 22.02 30 HIS C O 1
ATOM 5831 N N . PHE C 1 31 ? -5.655 41.092 75.749 1.00 20.21 31 PHE C N 1
ATOM 5832 C CA . PHE C 1 31 ? -6.941 40.349 75.707 1.00 20.95 31 PHE C CA 1
ATOM 5833 C C . PHE C 1 31 ? -7.033 39.347 76.839 1.00 22.19 31 PHE C C 1
ATOM 5834 O O . PHE C 1 31 ? -6.067 38.621 77.123 1.00 24.62 31 PHE C O 1
ATOM 5842 N N . ILE C 1 32 ? -8.201 39.319 77.475 1.00 20.59 32 ILE C N 1
ATOM 5843 C CA . ILE C 1 32 ? -8.553 38.338 78.472 1.00 20.19 32 ILE C CA 1
ATOM 5844 C C . ILE C 1 32 ? -9.600 37.364 77.948 1.00 19.06 32 ILE C C 1
ATOM 5845 O O . ILE C 1 32 ? -9.400 36.163 77.983 1.00 22.34 32 ILE C O 1
ATOM 5850 N N . ALA C 1 33 ? -10.758 37.855 77.517 1.00 19.17 33 ALA C N 1
ATOM 5851 C CA . ALA C 1 33 ? -11.899 36.973 77.210 1.00 19.98 33 ALA C CA 1
ATOM 5852 C C . ALA C 1 33 ? -12.959 37.698 76.406 1.00 19.30 33 ALA C C 1
ATOM 5853 O O . ALA C 1 33 ? -13.048 38.929 76.430 1.00 21.95 33 ALA C O 1
ATOM 5855 N N . ASP C 1 34 ? -13.739 36.913 75.672 1.00 19.66 34 ASP C N 1
ATOM 5856 C CA . ASP C 1 34 ? -14.820 37.412 74.835 1.00 20.08 34 ASP C CA 1
ATOM 5857 C C . ASP C 1 34 ? -16.128 36.627 74.969 1.00 20.48 34 ASP C C 1
ATOM 5858 O O . ASP C 1 34 ? -16.699 36.200 73.968 1.00 25.39 34 ASP C O 1
ATOM 5863 N N . ALA C 1 35 ? -16.557 36.408 76.198 1.00 19.67 35 ALA C N 1
ATOM 5864 C CA . ALA C 1 35 ? -17.784 35.675 76.486 1.00 19.74 35 ALA C CA 1
ATOM 5865 C C . ALA C 1 35 ? -19.046 36.533 76.245 1.00 21.60 35 ALA C C 1
ATOM 5866 O O . ALA C 1 35 ? -19.667 36.379 75.251 1.00 27.52 35 ALA C O 1
ATOM 5868 N N . GLU C 1 36 ? -19.361 37.478 77.111 1.00 20.29 36 GLU C N 1
ATOM 5869 C CA . GLU C 1 36 ? -20.508 38.398 76.901 1.00 19.96 36 GLU C CA 1
ATOM 5870 C C . GLU C 1 36 ? -20.061 39.780 76.444 1.00 19.69 36 GLU C C 1
ATOM 5871 O O . GLU C 1 36 ? -20.817 40.480 75.779 1.00 21.71 36 GLU C O 1
ATOM 5877 N N . ASN C 1 37 ? -18.868 40.175 76.889 1.00 18.32 37 ASN C N 1
ATOM 5878 C CA . ASN C 1 37 ? -18.201 41.438 76.584 1.00 17.51 37 ASN C CA 1
ATOM 5879 C C . ASN C 1 37 ? -16.787 41.096 76.087 1.00 18.01 37 ASN C C 1
ATOM 5880 O O . ASN C 1 37 ? -16.290 39.988 76.315 1.00 19.07 37 ASN C O 1
ATOM 5885 N N . TYR C 1 38 ? -16.166 42.029 75.382 1.00 16.99 38 TYR C N 1
ATOM 5886 C CA . TYR C 1 38 ? -14.742 41.948 75.105 1.00 16.65 38 TYR C CA 1
ATOM 5887 C C . TYR C 1 38 ? -13.994 42.538 76.276 1.00 16.46 38 TYR C C 1
ATOM 5888 O O . TYR C 1 38 ? -14.186 43.701 76.613 1.00 18.70 38 TYR C O 1
ATOM 5897 N N . VAL C 1 39 ? -13.146 41.751 76.901 1.00 17.19 39 VAL C N 1
ATOM 5898 C CA . VAL C 1 39 ? -12.492 42.137 78.144 1.00 16.67 39 VAL C CA 1
ATOM 5899 C C . VAL C 1 39 ? -10.963 42.055 77.981 1.00 17.53 39 VAL C C 1
ATOM 5900 O O . VAL C 1 39 ? -10.445 41.060 77.498 1.00 18.63 39 VAL C O 1
ATOM 5904 N N . TYR C 1 40 ? -10.286 43.104 78.449 1.00 17.17 40 TYR C N 1
ATOM 5905 C CA . TYR C 1 40 ? -8.839 43.272 78.329 1.00 18.61 40 TYR C CA 1
ATOM 5906 C C . TYR C 1 40 ? -8.252 43.759 79.634 1.00 19.11 40 TYR C C 1
ATOM 5907 O O . TYR C 1 40 ? -8.905 44.470 80.375 1.00 19.07 40 TYR C O 1
ATOM 5916 N N . GLU C 1 41 ? -6.988 43.400 79.892 1.00 18.46 41 GLU C N 1
ATOM 5917 C CA . GLU C 1 41 ? -6.215 44.066 80.937 1.00 19.42 41 GLU C CA 1
ATOM 5918 C C . GLU C 1 41 ? -5.540 45.298 80.363 1.00 20.33 41 GLU C C 1
ATOM 5919 O O . GLU C 1 41 ? -5.004 45.258 79.264 1.00 24.48 41 GLU C O 1
ATOM 5925 N N . LEU C 1 42 ? -5.566 46.382 81.135 1.00 20.69 42 LEU C N 1
ATOM 5926 C CA . LEU C 1 42 ? -4.971 47.640 80.733 1.00 23.15 42 LEU C CA 1
ATOM 5927 C C . LEU C 1 42 ? -4.009 48.050 81.841 1.00 24.59 42 LEU C C 1
ATOM 5928 O O . LEU C 1 42 ? -4.393 48.131 83.000 1.00 27.34 42 LEU C O 1
ATOM 5933 N N . LYS C 1 43 ? -2.756 48.294 81.474 1.00 27.82 43 LYS C N 1
ATOM 5934 C CA . LYS C 1 43 ? -1.744 48.672 82.447 1.00 28.72 43 LYS C CA 1
ATOM 5935 C C . LYS C 1 43 ? -1.412 50.169 82.312 1.00 28.54 43 LYS C C 1
ATOM 5936 O O . LYS C 1 43 ? -1.229 50.666 81.196 1.00 30.17 43 LYS C O 1
ATOM 5942 N N . LYS C 1 44 ? -1.316 50.875 83.438 1.00 27.02 44 LYS C N 1
ATOM 5943 C CA . LYS C 1 44 ? -1.048 52.317 83.412 1.00 27.56 44 LYS C CA 1
ATOM 5944 C C . LYS C 1 44 ? -0.398 52.726 84.732 1.00 33.61 44 LYS C C 1
ATOM 5945 O O . LYS C 1 44 ? -0.934 52.422 85.807 1.00 29.95 44 LYS C O 1
ATOM 5951 N N . ASP C 1 45 ? 0.742 53.418 84.644 1.00 35.95 45 ASP C N 1
ATOM 5952 C CA . ASP C 1 45 ? 1.463 53.942 85.823 1.00 37.07 45 ASP C CA 1
ATOM 5953 C C . ASP C 1 45 ? 1.709 52.887 86.907 1.00 36.27 45 ASP C C 1
ATOM 5954 O O . ASP C 1 45 ? 1.558 53.145 88.115 1.00 39.20 45 ASP C O 1
ATOM 5959 N N . GLY C 1 46 ? 2.072 51.686 86.449 1.00 31.20 46 GLY C N 1
ATOM 5960 C CA . GLY C 1 46 ? 2.401 50.558 87.333 1.00 35.13 46 GLY C CA 1
ATOM 5961 C C . GLY C 1 46 ? 1.250 49.892 88.071 1.00 36.61 46 GLY C C 1
ATOM 5962 O O . GLY C 1 46 ? 1.478 49.086 88.977 1.00 36.01 46 GLY C O 1
ATOM 5963 N N . GLU C 1 47 ? 0.017 50.214 87.676 1.00 32.05 47 GLU C N 1
ATOM 5964 C CA . GLU C 1 47 ? -1.205 49.603 88.205 1.00 31.54 47 GLU C CA 1
ATOM 5965 C C . GLU C 1 47 ? -1.905 48.859 87.048 1.00 25.99 47 GLU C C 1
ATOM 5966 O O . GLU C 1 47 ? -1.649 49.122 85.883 1.00 26.61 47 GLU C O 1
ATOM 5972 N N . SER C 1 48 ? -2.785 47.932 87.387 1.00 28.06 48 SER C N 1
ATOM 5973 C CA . SER C 1 48 ? -3.580 47.183 86.387 1.00 25.02 48 SER C CA 1
ATOM 5974 C C . SER C 1 48 ? -5.061 47.503 86.500 1.00 23.59 48 SER C C 1
ATOM 5975 O O . SER C 1 48 ? -5.567 47.692 87.602 1.00 23.30 48 SER C O 1
ATOM 5978 N N . PHE C 1 49 ? -5.708 47.557 85.339 1.00 20.30 49 PHE C N 1
ATOM 5979 C CA . PHE C 1 49 ? -7.117 47.876 85.213 1.00 20.59 49 PHE C CA 1
ATOM 5980 C C . PHE C 1 49 ? -7.726 46.883 84.268 1.00 19.58 49 PHE C C 1
ATOM 5981 O O . PHE C 1 49 ? -7.044 46.174 83.544 1.00 20.40 49 PHE C O 1
ATOM 5989 N N . ILE C 1 50 ? -9.053 46.904 84.220 1.00 17.34 50 ILE C N 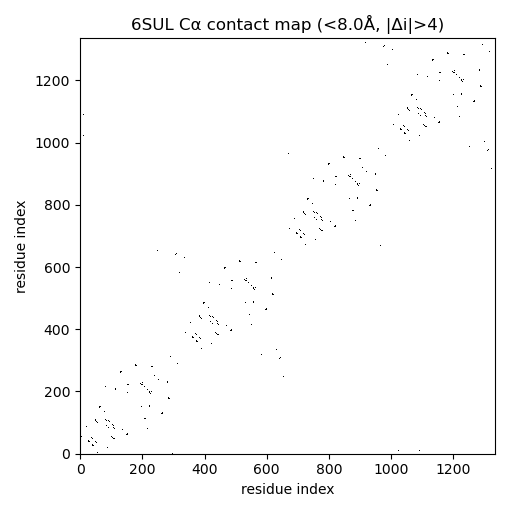1
ATOM 5990 C CA . ILE C 1 50 ? -9.808 46.025 83.323 1.00 18.26 50 ILE C CA 1
ATOM 5991 C C . ILE C 1 50 ? -10.700 46.866 82.420 1.00 17.64 50 ILE C C 1
ATOM 5992 O O . ILE C 1 50 ? -11.503 47.650 82.921 1.00 20.08 50 ILE C O 1
ATOM 5997 N N . LEU C 1 51 ? -10.531 46.679 81.113 1.00 17.35 51 LEU C N 1
ATOM 5998 C CA . LEU C 1 51 ? -11.339 47.327 80.092 1.00 17.40 51 LEU C CA 1
ATOM 5999 C C . LEU C 1 51 ? -12.380 46.364 79.565 1.00 17.64 51 LEU C C 1
ATOM 6000 O O . LEU C 1 51 ? -12.060 45.260 79.142 1.00 17.99 51 LEU C O 1
ATOM 6005 N N A LYS C 1 52 ? -13.657 46.749 79.665 0.50 16.71 52 LYS C N 1
ATOM 6006 N N B LYS C 1 52 ? -13.642 46.789 79.614 0.50 16.93 52 LYS C N 1
ATOM 6007 C CA A LYS C 1 52 ? -14.766 45.974 79.099 0.50 17.31 52 LYS C CA 1
ATOM 6008 C CA B LYS C 1 52 ? -14.767 46.006 79.132 0.50 17.64 52 LYS C CA 1
ATOM 6009 C C A LYS C 1 52 ? -15.454 46.784 77.999 0.50 16.27 52 LYS C C 1
ATOM 6010 C C B LYS C 1 52 ? -15.474 46.784 78.009 0.50 16.17 52 LYS C C 1
ATOM 6011 O O A LYS C 1 52 ? -15.730 47.982 78.174 0.50 17.73 52 LYS C O 1
ATOM 6012 O O B LYS C 1 52 ? -15.773 47.976 78.179 0.50 17.78 52 LYS C O 1
ATOM 6023 N N . ILE C 1 53 ? -15.652 46.135 76.857 1.00 17.24 53 ILE C N 1
ATOM 6024 C CA . ILE C 1 53 ? -16.237 46.735 75.681 1.00 17.85 53 ILE C CA 1
ATOM 6025 C C . ILE C 1 53 ? -17.473 45.943 75.286 1.00 17.15 53 ILE C C 1
ATOM 6026 O O . ILE C 1 53 ? -17.466 44.733 75.193 1.00 18.36 53 ILE C O 1
ATOM 6031 N N . THR C 1 54 ? -18.553 46.662 75.046 1.00 17.67 54 THR C N 1
ATOM 6032 C CA . THR C 1 54 ? -19.802 46.125 74.514 1.00 18.52 54 THR C CA 1
ATOM 6033 C C . THR C 1 54 ? -20.385 47.097 73.506 1.00 17.97 54 THR C C 1
ATOM 6034 O O . THR C 1 54 ? -19.654 47.930 72.990 1.00 18.59 54 THR C O 1
ATOM 6038 N N . HIS C 1 55 ? -21.662 46.918 73.181 1.00 18.95 55 HIS C N 1
ATOM 6039 C CA . HIS C 1 55 ? -22.280 47.652 72.063 1.00 19.08 55 HIS C CA 1
ATOM 6040 C C . HIS C 1 55 ? -23.752 47.870 72.409 1.00 18.00 55 HIS C C 1
ATOM 6041 O O . HIS C 1 55 ? -24.369 47.115 73.177 1.00 18.54 55 HIS C O 1
ATOM 6048 N N . THR C 1 56 ? -24.294 48.959 71.846 1.00 18.49 56 THR C N 1
ATOM 6049 C CA . THR C 1 56 ? -25.665 49.334 72.036 1.00 17.68 56 THR C CA 1
ATOM 6050 C C . THR C 1 56 ? -26.696 48.300 71.584 1.00 19.09 56 THR C C 1
ATOM 6051 O O . THR C 1 56 ? -27.837 48.360 72.027 1.00 20.32 56 THR C O 1
ATOM 6055 N N . ILE C 1 57 ? -26.303 47.308 70.780 1.00 18.73 57 ILE C N 1
ATOM 6056 C CA . ILE C 1 57 ? -27.181 46.179 70.490 1.00 19.93 57 ILE C CA 1
ATOM 6057 C C . ILE C 1 57 ? -27.664 45.520 71.793 1.00 20.17 57 ILE C C 1
ATOM 6058 O O . ILE C 1 57 ? -28.801 45.085 71.911 1.00 22.81 57 ILE C O 1
ATOM 6063 N N . ARG C 1 58 ? -26.787 45.465 72.798 1.00 18.38 58 ARG C N 1
ATOM 6064 C CA . ARG C 1 58 ? -27.173 44.818 74.046 1.00 19.05 58 ARG C CA 1
ATOM 6065 C C . ARG C 1 58 ? -27.192 45.645 75.314 1.00 19.15 58 ARG C C 1
ATOM 6066 O O . ARG C 1 58 ? -27.793 45.223 76.297 1.00 18.68 58 ARG C O 1
ATOM 6074 N N . ARG C 1 59 ? -26.596 46.858 75.299 1.00 18.65 59 ARG C N 1
ATOM 6075 C CA . ARG C 1 59 ? -26.569 47.729 76.487 1.00 18.18 59 ARG C CA 1
ATOM 6076 C C . ARG C 1 59 ? -26.723 49.180 76.095 1.00 18.71 59 ARG C C 1
ATOM 6077 O O . ARG C 1 59 ? -26.117 49.605 75.129 1.00 21.44 59 ARG C O 1
ATOM 6085 N N . SER C 1 60 ? -27.459 49.931 76.885 1.00 19.63 60 SER C N 1
ATOM 6086 C CA . SER C 1 60 ? -27.437 51.387 76.771 1.00 18.21 60 SER C CA 1
ATOM 6087 C C . SER C 1 60 ? -26.532 51.999 77.842 1.00 19.77 60 SER C C 1
ATOM 6088 O O . SER C 1 60 ? -26.278 51.388 78.899 1.00 19.27 60 SER C O 1
ATOM 6091 N N . PRO C 1 61 ? -26.037 53.244 77.586 1.00 19.12 61 PRO C N 1
ATOM 6092 C CA . PRO C 1 61 ? -25.240 53.945 78.588 1.00 19.12 61 PRO C CA 1
ATOM 6093 C C . PRO C 1 61 ? -25.959 54.059 79.925 1.00 18.60 61 PRO C C 1
ATOM 6094 O O . PRO C 1 61 ? -25.382 53.804 80.975 1.00 18.31 61 PRO C O 1
ATOM 6098 N N . ASP C 1 62 ? -27.216 54.493 79.906 1.00 18.14 62 ASP C N 1
ATOM 6099 C CA . ASP C 1 62 ? -27.940 54.701 81.150 1.00 18.36 62 ASP C CA 1
ATOM 6100 C C . ASP C 1 62 ? -28.110 53.373 81.917 1.00 17.30 62 ASP C C 1
ATOM 6101 O O . ASP C 1 62 ? -28.084 53.370 83.149 1.00 18.10 62 ASP C O 1
ATOM 6106 N N . TYR C 1 63 ? -28.315 52.262 81.187 1.00 17.59 63 TYR C N 1
ATOM 6107 C CA . TYR C 1 63 ? -28.441 50.956 81.851 1.00 17.69 63 TYR C CA 1
ATOM 6108 C C . TYR C 1 63 ? -27.161 50.641 82.618 1.00 17.03 63 TYR C C 1
ATOM 6109 O O . TYR C 1 63 ? -27.205 50.209 83.779 1.00 18.31 63 TYR C O 1
ATOM 6118 N N . ILE C 1 64 ? -26.025 50.865 81.951 1.00 16.83 64 ILE C N 1
ATOM 6119 C CA . ILE C 1 64 ? -24.728 50.662 82.593 1.00 17.07 64 ILE C CA 1
ATOM 6120 C C . ILE C 1 64 ? -24.551 51.586 83.804 1.00 17.32 64 ILE C C 1
ATOM 6121 O O . ILE C 1 64 ? -23.967 51.200 84.820 1.00 18.79 64 ILE C O 1
ATOM 6126 N N . LEU C 1 65 ? -24.980 52.851 83.687 1.00 17.85 65 LEU C N 1
ATOM 6127 C CA . LEU C 1 65 ? -24.911 53.744 84.828 1.00 17.80 65 LEU C CA 1
ATOM 6128 C C . LEU C 1 65 ? -25.668 53.223 86.038 1.00 17.89 65 LEU C C 1
ATOM 6129 O O . LEU C 1 65 ? -25.218 53.448 87.176 1.00 18.89 65 LEU C O 1
ATOM 6134 N N . GLY C 1 66 ? -26.730 52.411 85.812 1.00 18.24 66 GLY C N 1
ATOM 6135 C CA . GLY C 1 66 ? -27.398 51.759 86.910 1.00 16.62 66 GLY C CA 1
ATOM 6136 C C . GLY C 1 66 ? -26.567 50.656 87.589 1.00 15.51 66 GLY C C 1
ATOM 6137 O O . GLY C 1 66 ? -26.687 50.460 88.776 1.00 18.54 66 GLY C O 1
ATOM 6138 N N . GLU C 1 67 ? -25.718 49.996 86.798 1.00 17.20 67 GLU C N 1
ATOM 6139 C CA . GLU C 1 67 ? -24.694 49.077 87.394 1.00 17.37 67 GLU C CA 1
ATOM 6140 C C . GLU C 1 67 ? -23.724 49.861 88.295 1.00 16.85 67 GLU C C 1
ATOM 6141 O O . GLU C 1 67 ? -23.473 49.503 89.463 1.00 17.09 67 GLU C O 1
ATOM 6147 N N . MET C 1 68 ? -23.277 51.011 87.790 1.00 16.73 68 MET C N 1
ATOM 6148 C CA A MET C 1 68 ? -22.258 51.744 88.534 0.50 18.65 68 MET C CA 1
ATOM 6149 C CA B MET C 1 68 ? -22.250 51.804 88.503 0.50 18.21 68 MET C CA 1
ATOM 6150 C C . MET C 1 68 ? -22.843 52.352 89.806 1.00 17.34 68 MET C C 1
ATOM 6151 O O . MET C 1 68 ? -22.185 52.390 90.833 1.00 18.23 68 MET C O 1
ATOM 6160 N N . GLU C 1 69 ? -24.127 52.769 89.748 1.00 16.83 69 GLU C N 1
ATOM 6161 C CA . GLU C 1 69 ? -24.729 53.300 90.945 1.00 17.80 69 GLU C CA 1
ATOM 6162 C C . GLU C 1 69 ? -24.850 52.260 92.065 1.00 16.68 69 GLU C C 1
ATOM 6163 O O . GLU C 1 69 ? -24.631 52.542 93.241 1.00 17.94 69 GLU C O 1
ATOM 6169 N N . TRP C 1 70 ? -25.176 51.013 91.701 1.00 17.01 70 TRP C N 1
ATOM 6170 C CA . TRP C 1 70 ? -25.293 49.977 92.715 1.00 17.39 70 TRP C CA 1
ATOM 6171 C C . TRP C 1 70 ? -23.904 49.599 93.259 1.00 16.77 70 TRP C C 1
ATOM 6172 O O . TRP C 1 70 ? -23.745 49.394 94.454 1.00 17.60 70 TRP C O 1
ATOM 6183 N N . LEU C 1 71 ? -22.924 49.562 92.373 1.00 17.13 71 LEU C N 1
ATOM 6184 C CA . LEU C 1 71 ? -21.528 49.311 92.812 1.00 17.70 71 LEU C CA 1
ATOM 6185 C C . LEU C 1 71 ? -21.110 50.338 93.855 1.00 18.18 71 LEU C C 1
ATOM 6186 O O . LEU C 1 71 ? -20.490 49.996 94.852 1.00 19.22 71 LEU C O 1
ATOM 6191 N N . HIS C 1 72 ? -21.422 51.606 93.594 1.00 18.11 72 HIS C N 1
ATOM 6192 C CA . HIS C 1 72 ? -21.072 52.656 94.522 1.00 17.94 72 HIS C CA 1
ATOM 6193 C C . HIS C 1 72 ? -21.762 52.462 95.862 1.00 17.40 72 HIS C C 1
ATOM 6194 O O . HIS C 1 72 ? -21.160 52.637 96.921 1.00 18.97 72 HIS C O 1
ATOM 6201 N N . HIS C 1 73 ? -23.044 52.106 95.842 1.00 16.56 73 HIS C N 1
ATOM 6202 C CA . HIS C 1 73 ? -23.752 51.814 97.076 1.00 17.73 73 HIS C CA 1
ATOM 6203 C C . HIS C 1 73 ? -23.071 50.700 97.897 1.00 15.96 73 HIS C C 1
ATOM 6204 O O . HIS C 1 73 ? -22.946 50.789 99.117 1.00 18.19 73 HIS C O 1
ATOM 6211 N N . LEU C 1 74 ? -22.787 49.588 97.235 1.00 17.15 74 LEU C N 1
ATOM 6212 C CA . LEU C 1 74 ? -22.158 48.469 97.924 1.00 17.37 74 LEU C CA 1
ATOM 6213 C C . LEU C 1 74 ? -20.806 48.846 98.499 1.00 17.42 74 LEU C C 1
ATOM 6214 O O . LEU C 1 74 ? -20.509 48.507 99.663 1.00 18.74 74 LEU C O 1
ATOM 6219 N N . ALA C 1 75 ? -20.023 49.599 97.736 1.00 17.50 75 ALA C N 1
ATOM 6220 C CA . ALA C 1 75 ? -18.690 49.985 98.222 1.00 18.50 75 ALA C CA 1
ATOM 6221 C C . ALA C 1 75 ? -18.815 50.929 99.411 1.00 19.59 75 ALA C C 1
ATOM 6222 O O . ALA C 1 75 ? -18.089 50.784 100.405 1.00 20.63 75 ALA C O 1
ATOM 6224 N N . LYS C 1 76 ? -19.744 51.882 99.338 1.00 18.85 76 LYS C N 1
ATOM 6225 C CA . LYS C 1 76 ? -19.960 52.824 100.440 1.00 19.47 76 LYS C CA 1
ATOM 6226 C C . LYS C 1 76 ? -20.337 52.077 101.723 1.00 20.30 76 LYS C C 1
ATOM 6227 O O . LYS C 1 76 ? -19.945 52.471 102.811 1.00 21.41 76 LYS C O 1
ATOM 6233 N N . GLY C 1 77 ? -21.043 50.945 101.572 1.00 19.65 77 GLY C N 1
ATOM 6234 C CA . GLY C 1 77 ? -21.470 50.113 102.684 1.00 20.49 77 GLY C CA 1
ATOM 6235 C C . GLY C 1 77 ? -20.431 49.084 103.128 1.00 20.33 77 GLY C C 1
ATOM 6236 O O . GLY C 1 77 ? -20.709 48.305 104.022 1.00 22.46 77 GLY C O 1
ATOM 6237 N N . GLY C 1 78 ? -19.254 49.114 102.529 1.00 19.36 78 GLY C N 1
ATOM 6238 C CA . GLY C 1 78 ? -18.118 48.327 102.997 1.00 19.78 78 GLY C CA 1
ATOM 6239 C C . GLY C 1 78 ? -17.935 46.998 102.336 1.00 19.09 78 GLY C C 1
ATOM 6240 O O . GLY C 1 78 ? -17.082 46.202 102.786 1.00 20.67 78 GLY C O 1
ATOM 6241 N N . LEU C 1 79 ? -18.619 46.768 101.197 1.00 18.01 79 LEU C N 1
ATOM 6242 C CA . LEU C 1 79 ? -18.439 45.486 100.472 1.00 17.47 79 LEU C CA 1
ATOM 6243 C C . LEU C 1 79 ? -17.325 45.681 99.441 1.00 18.90 79 LEU C C 1
ATOM 6244 O O . LEU C 1 79 ? -17.272 46.678 98.731 1.00 19.94 79 LEU C O 1
ATOM 6249 N N . SER C 1 80 ? -16.433 44.711 99.334 1.00 17.84 80 SER C N 1
ATOM 6250 C CA . SER C 1 80 ? -15.329 44.800 98.389 1.00 17.73 80 SER C CA 1
ATOM 6251 C C . SER C 1 80 ? -15.808 44.431 96.982 1.00 17.50 80 SER C C 1
ATOM 6252 O O . SER C 1 80 ? -16.114 43.255 96.712 1.00 17.86 80 SER C O 1
ATOM 6255 N N . VAL C 1 81 ? -15.824 45.400 96.092 1.00 18.05 81 VAL C N 1
ATOM 6256 C CA . VAL C 1 81 ? -16.261 45.271 94.728 1.00 18.06 81 VAL C CA 1
ATOM 6257 C C . VAL C 1 81 ? -15.261 46.021 93.825 1.00 18.10 81 VAL C C 1
ATOM 6258 O O . VAL C 1 81 ? -14.627 46.983 94.261 1.00 21.32 81 VAL C O 1
ATOM 6262 N N . ALA C 1 82 ? -15.136 45.650 92.566 1.00 19.04 82 ALA C N 1
ATOM 6263 C CA . ALA C 1 82 ? -14.259 46.360 91.632 1.00 21.41 82 ALA C CA 1
ATOM 6264 C C . ALA C 1 82 ? -14.984 47.587 91.077 1.00 20.98 82 ALA C C 1
ATOM 6265 O O . ALA C 1 82 ? -16.006 47.477 90.419 1.00 21.91 82 ALA C O 1
ATOM 6267 N N . LYS C 1 83 ? -14.464 48.763 91.369 1.00 20.19 83 LYS C N 1
ATOM 6268 C CA . LYS C 1 83 ? -15.107 50.037 91.028 1.00 20.66 83 LYS C CA 1
ATOM 6269 C C . LYS C 1 83 ? -14.657 50.563 89.665 1.00 19.84 83 LYS C C 1
ATOM 6270 O O . LYS C 1 83 ? -13.514 50.317 89.219 1.00 20.82 83 LYS C O 1
ATOM 6276 N N . PRO C 1 84 ? -15.543 51.354 89.023 1.00 21.00 84 PRO C N 1
ATOM 6277 C CA . PRO C 1 84 ? -15.177 51.960 87.763 1.00 20.11 84 PRO C CA 1
ATOM 6278 C C . PRO C 1 84 ? -14.125 53.069 87.972 1.00 20.84 84 PRO C C 1
ATOM 6279 O O . PRO C 1 84 ? -14.024 53.663 89.049 1.00 22.49 84 PRO C O 1
ATOM 6283 N N . ILE C 1 85 ? -13.409 53.330 86.899 1.00 20.23 85 ILE C N 1
ATOM 6284 C CA . ILE C 1 85 ? -12.425 54.396 86.823 1.00 22.18 85 ILE C CA 1
ATOM 6285 C C . ILE C 1 85 ? -12.856 55.324 85.689 1.00 23.64 85 ILE C C 1
ATOM 6286 O O . ILE C 1 85 ? -13.212 54.862 84.634 1.00 26.86 85 ILE C O 1
ATOM 6291 N N . ALA C 1 86 ? -12.738 56.638 85.893 1.00 23.75 86 ALA C N 1
ATOM 6292 C CA . ALA C 1 86 ? -13.045 57.578 84.819 1.00 24.45 86 ALA C CA 1
ATOM 6293 C C . ALA C 1 86 ? -12.010 57.627 83.719 1.00 22.18 86 ALA C C 1
ATOM 6294 O O . ALA C 1 86 ? -10.807 57.437 83.961 1.00 25.22 86 ALA C O 1
ATOM 6296 N N . SER C 1 87 ? -12.491 57.863 82.500 1.00 21.27 87 SER C N 1
ATOM 6297 C CA . SER C 1 87 ? -11.634 58.113 81.335 1.00 21.75 87 SER C CA 1
ATOM 6298 C C . SER C 1 87 ? -10.913 59.462 81.480 1.00 22.66 87 SER C C 1
ATOM 6299 O O . SER C 1 87 ? -11.188 60.242 82.388 1.00 22.81 87 SER C O 1
ATOM 6302 N N . LEU C 1 88 ? -9.980 59.735 80.574 1.00 22.59 88 LEU C N 1
ATOM 6303 C CA . LEU C 1 88 ? -9.278 61.031 80.606 1.00 24.89 88 LEU C CA 1
ATOM 6304 C C . LEU C 1 88 ? -10.216 62.206 80.464 1.00 26.86 88 LEU C C 1
ATOM 6305 O O . LEU C 1 88 ? -9.893 63.302 80.934 1.00 30.73 88 LEU C O 1
ATOM 6310 N N . ASN C 1 89 ? -11.383 62.010 79.852 1.00 27.38 89 ASN C N 1
ATOM 6311 C CA . ASN C 1 89 ? -12.375 63.086 79.713 1.00 31.12 89 ASN C CA 1
ATOM 6312 C C . ASN C 1 89 ? -13.356 63.108 80.897 1.00 28.47 89 ASN C C 1
ATOM 6313 O O . ASN C 1 89 ? -14.344 63.828 80.883 1.00 32.37 89 ASN C O 1
ATOM 6318 N N . GLY C 1 90 ? -13.118 62.272 81.911 1.00 25.76 90 GLY C N 1
ATOM 6319 C CA . GLY C 1 90 ? -13.908 62.254 83.119 1.00 26.64 90 GLY C CA 1
ATOM 6320 C C . GLY C 1 90 ? -15.176 61.435 83.057 1.00 28.01 90 GLY C C 1
ATOM 6321 O O . GLY C 1 90 ? -16.010 61.545 83.948 1.00 32.10 90 GLY C O 1
ATOM 6322 N N . ARG C 1 91 ? -15.266 60.528 82.083 1.00 26.26 91 ARG C N 1
ATOM 6323 C CA . ARG C 1 91 ? -16.486 59.773 81.844 1.00 27.72 91 ARG C CA 1
ATOM 6324 C C . ARG C 1 91 ? -16.362 58.358 82.391 1.00 23.48 91 ARG C C 1
ATOM 6325 O O . ARG C 1 91 ? -15.330 57.737 82.207 1.00 25.08 91 ARG C O 1
ATOM 6333 N N . ASP C 1 92 ? -17.390 57.859 83.078 1.00 24.94 92 ASP C N 1
ATOM 6334 C CA . ASP C 1 92 ? -17.433 56.433 83.457 1.00 27.26 92 ASP C CA 1
ATOM 6335 C C . ASP C 1 92 ? -17.693 55.515 82.272 1.00 24.94 92 ASP C C 1
ATOM 6336 O O . ASP C 1 92 ? -17.299 54.349 82.314 1.00 25.14 92 ASP C O 1
ATOM 6341 N N . ILE C 1 93 ? -18.353 56.010 81.224 1.00 22.85 93 ILE C N 1
ATOM 6342 C CA . ILE C 1 93 ? -18.581 55.255 79.999 1.00 21.31 93 ILE C CA 1
ATOM 6343 C C . ILE C 1 93 ? -18.187 56.110 78.815 1.00 23.06 93 ILE C C 1
ATOM 6344 O O . ILE C 1 93 ? -18.567 57.284 78.718 1.00 23.77 93 ILE C O 1
ATOM 6349 N N . GLU C 1 94 ? -17.393 55.563 77.930 1.00 20.05 94 GLU C N 1
ATOM 6350 C CA . GLU C 1 94 ? -17.028 56.221 76.678 1.00 21.01 94 GLU C CA 1
ATOM 6351 C C . GLU C 1 94 ? -17.822 55.586 75.545 1.00 20.62 94 GLU C C 1
ATOM 6352 O O . GLU C 1 94 ? -17.950 54.359 75.464 1.00 20.39 94 GLU C O 1
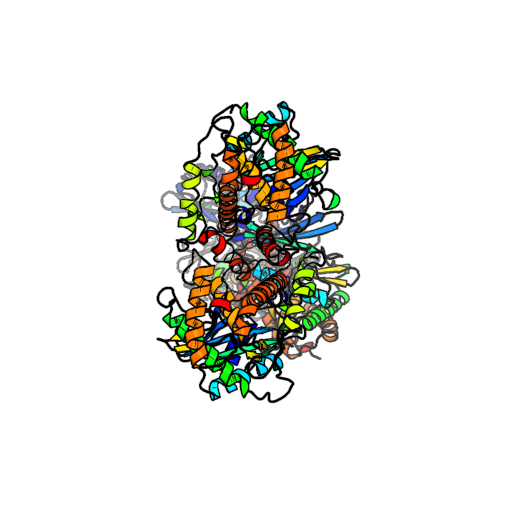ATOM 6358 N N . GLN C 1 95 ? -18.349 56.428 74.672 1.00 21.54 95 GLN C N 1
ATOM 6359 C CA . GLN C 1 95 ? -19.243 56.024 73.577 1.00 21.88 95 GLN C CA 1
ATOM 6360 C C . GLN C 1 95 ? -18.537 56.323 72.274 1.00 22.21 95 GLN C C 1
ATOM 6361 O O . GLN C 1 95 ? -18.087 57.451 72.089 1.00 25.21 95 GLN C O 1
ATOM 6367 N N . VAL C 1 96 ? -18.468 55.344 71.381 1.00 21.41 96 VAL C N 1
ATOM 6368 C CA . VAL C 1 96 ? -17.795 55.456 70.098 1.00 23.96 96 VAL C CA 1
ATOM 6369 C C . VAL C 1 96 ? -18.761 55.048 69.002 1.00 22.75 96 VAL C C 1
ATOM 6370 O O . VAL C 1 96 ? -19.234 53.915 68.974 1.00 22.90 96 VAL C O 1
ATOM 6374 N N . ASP C 1 97 ? -19.001 55.964 68.076 1.00 23.14 97 ASP C N 1
ATOM 6375 C CA . ASP C 1 97 ? -19.960 55.757 66.969 1.00 22.40 97 ASP C CA 1
ATOM 6376 C C . ASP C 1 97 ? -19.441 54.625 66.076 1.00 25.07 97 ASP C C 1
ATOM 6377 O O . ASP C 1 97 ? -18.288 54.639 65.686 1.00 29.01 97 ASP C O 1
ATOM 6382 N N . ASP C 1 98 ? -20.289 53.637 65.802 1.00 23.49 98 ASP C N 1
ATOM 6383 C CA . ASP C 1 98 ? -19.954 52.527 64.930 1.00 24.71 98 ASP C CA 1
ATOM 6384 C C . ASP C 1 98 ? -20.118 52.819 63.426 1.00 26.37 98 ASP C C 1
ATOM 6385 O O . ASP C 1 98 ? -19.845 51.959 62.606 1.00 30.35 98 ASP C O 1
ATOM 6390 N N . GLY C 1 99 ? -20.576 54.024 63.077 1.00 26.04 99 GLY C N 1
ATOM 6391 C CA . GLY C 1 99 ? -20.771 54.402 61.681 1.00 27.39 99 GLY C CA 1
ATOM 6392 C C . GLY C 1 99 ? -21.966 53.781 60.989 1.00 29.06 99 GLY C C 1
ATOM 6393 O O . GLY C 1 99 ? -22.128 53.964 59.785 1.00 35.32 99 GLY C O 1
ATOM 6394 N N . GLN C 1 100 ? -22.799 53.065 61.744 1.00 26.07 100 GLN C N 1
ATOM 6395 C CA . GLN C 1 100 ? -23.961 52.348 61.220 1.00 28.56 100 GLN C CA 1
ATOM 6396 C C . GLN C 1 100 ? -25.126 52.463 62.216 1.00 27.83 100 GLN C C 1
ATOM 6397 O O . GLN C 1 100 ? -25.926 51.548 62.343 1.00 32.53 100 GLN C O 1
ATOM 6403 N N . GLY C 1 101 ? -25.211 53.591 62.926 1.00 25.20 101 GLY C N 1
ATOM 6404 C CA . GLY C 1 101 ? -26.335 53.857 63.806 1.00 24.14 101 GLY C CA 1
ATOM 6405 C C . GLY C 1 101 ? -26.261 53.407 65.254 1.00 22.37 101 GLY C C 1
ATOM 6406 O O . GLY C 1 101 ? -27.233 53.530 65.988 1.00 28.75 101 GLY C O 1
ATOM 6407 N N . GLY C 1 102 ? -25.125 52.847 65.656 1.00 21.59 102 GLY C N 1
ATOM 6408 C CA . GLY C 1 102 ? -24.974 52.368 67.024 1.00 21.98 102 GLY C CA 1
ATOM 6409 C C . GLY C 1 102 ? -23.660 52.818 67.612 1.00 19.81 102 GLY C C 1
ATOM 6410 O O . GLY C 1 102 ? -22.915 53.580 66.998 1.00 21.35 102 GLY C O 1
ATOM 6411 N N . SER C 1 103 ? -23.379 52.333 68.813 1.00 18.41 103 SER C N 1
ATOM 6412 C CA . SER C 1 103 ? -22.177 52.755 69.509 1.00 19.43 103 SER C CA 1
ATOM 6413 C C . SER C 1 103 ? -21.520 51.580 70.226 1.00 19.34 103 SER C C 1
ATOM 6414 O O . SER C 1 103 ? -22.180 50.765 70.876 1.00 19.29 103 SER C O 1
ATOM 6417 N N . PHE C 1 104 ? -20.201 51.548 70.161 1.00 19.48 104 PHE C N 1
ATOM 6418 C CA . PHE C 1 104 ? -19.420 50.751 71.124 1.00 19.25 104 PHE C CA 1
ATOM 6419 C C . PHE C 1 104 ? -19.346 51.516 72.426 1.00 18.96 104 PHE C C 1
ATOM 6420 O O . PHE C 1 104 ? -19.293 52.756 72.427 1.00 21.75 104 PHE C O 1
ATOM 6428 N N . LEU C 1 105 ? -19.420 50.788 73.535 1.00 18.35 105 LEU C N 1
ATOM 6429 C CA . LEU C 1 105 ? -19.392 51.335 74.874 1.00 19.32 105 LEU C CA 1
ATOM 6430 C C . LEU C 1 105 ? -18.201 50.762 75.601 1.00 19.32 105 LEU C C 1
ATOM 6431 O O . LEU C 1 105 ? -18.061 49.538 75.651 1.00 21.07 105 LEU C O 1
ATOM 6436 N N . LEU C 1 106 ? -17.357 51.650 76.117 1.00 19.00 106 LEU C N 1
ATOM 6437 C CA . LEU C 1 106 ? -16.089 51.282 76.762 1.00 17.80 106 LEU C CA 1
ATOM 6438 C C . LEU C 1 106 ? -16.185 51.703 78.198 1.00 17.20 106 LEU C C 1
ATOM 6439 O O . LEU C 1 106 ? -16.595 52.836 78.495 1.00 18.55 106 LEU C O 1
ATOM 6444 N N . ARG C 1 107 ? -15.686 50.886 79.102 1.00 18.82 107 ARG C N 1
ATOM 6445 C CA . ARG C 1 107 ? -15.526 51.320 80.480 1.00 18.29 107 ARG C CA 1
ATOM 6446 C C . ARG C 1 107 ? -14.383 50.540 81.126 1.00 18.00 107 ARG C C 1
ATOM 6447 O O . ARG C 1 107 ? -14.056 49.414 80.713 1.00 19.11 107 ARG C O 1
ATOM 6455 N N . VAL C 1 108 ? -13.836 51.119 82.178 1.00 17.94 108 VAL C N 1
ATOM 6456 C CA . VAL C 1 108 ? -12.621 50.601 82.828 1.00 18.00 108 VAL C CA 1
ATOM 6457 C C . VAL C 1 108 ? -12.892 50.508 84.310 1.00 17.75 108 VAL C C 1
ATOM 6458 O O . VAL C 1 108 ? -13.561 51.364 84.900 1.00 19.49 108 VAL C O 1
ATOM 6462 N N . TYR C 1 109 ? -12.413 49.421 84.904 1.00 17.22 109 TYR C N 1
ATOM 6463 C CA . TYR C 1 109 ? -12.540 49.150 86.309 1.00 17.10 109 TYR C CA 1
ATOM 6464 C C . TYR C 1 109 ? -11.178 48.852 86.938 1.00 18.64 109 TYR C C 1
ATOM 6465 O O . TYR C 1 109 ? -10.237 48.513 86.285 1.00 19.47 109 TYR C O 1
ATOM 6474 N N . GLU C 1 110 ? -11.140 48.975 88.249 1.00 19.04 110 GLU C N 1
ATOM 6475 C CA . GLU C 1 110 ? -9.979 48.558 88.987 1.00 21.75 110 GLU C CA 1
ATOM 6476 C C . GLU C 1 110 ? -9.861 47.053 88.876 1.00 20.29 110 GLU C C 1
ATOM 6477 O O . GLU C 1 110 ? -10.823 46.353 88.881 1.00 21.69 110 GLU C O 1
ATOM 6483 N N . LYS C 1 111 ? -8.631 46.570 88.896 1.00 20.86 111 LYS C N 1
ATOM 6484 C CA . LYS C 1 111 ? -8.383 45.144 88.912 1.00 20.30 111 LYS C CA 1
ATOM 6485 C C . LYS C 1 111 ? -8.554 44.688 90.354 1.00 20.24 111 LYS C C 1
ATOM 6486 O O . LYS C 1 111 ? -7.921 45.174 91.213 1.00 26.77 111 LYS C O 1
ATOM 6492 N N . ALA C 1 112 ? -9.440 43.753 90.596 1.00 19.70 112 ALA C N 1
ATOM 6493 C CA . ALA C 1 112 ? -9.724 43.223 91.931 1.00 21.16 112 ALA C CA 1
ATOM 6494 C C . ALA C 1 112 ? -8.446 42.548 92.482 1.00 20.08 112 ALA C C 1
ATOM 6495 O O . ALA C 1 112 ? -7.820 41.783 91.763 1.00 23.25 112 ALA C O 1
ATOM 6497 N N . PRO C 1 113 ? -8.125 42.774 93.761 1.00 21.68 113 PRO C N 1
ATOM 6498 C CA . PRO C 1 113 ? -6.983 42.096 94.341 1.00 22.65 113 PRO C CA 1
ATOM 6499 C C . PRO C 1 113 ? -7.232 40.595 94.442 1.00 22.69 113 PRO C C 1
ATOM 6500 O O . PRO C 1 113 ? -8.370 40.150 94.587 1.00 24.14 113 PRO C O 1
ATOM 6504 N N . GLY C 1 114 ? -6.156 39.846 94.437 1.00 21.25 114 GLY C N 1
ATOM 6505 C CA . GLY C 1 114 ? -6.220 38.413 94.496 1.00 20.34 114 GLY C CA 1
ATOM 6506 C C . GLY C 1 114 ? -6.370 37.811 93.142 1.00 22.01 114 GLY C C 1
ATOM 6507 O O . GLY C 1 114 ? -5.999 38.434 92.120 1.00 24.02 114 GLY C O 1
ATOM 6508 N N . HIS C 1 115 ? -6.907 36.576 93.145 1.00 19.84 115 HIS C N 1
ATOM 6509 C CA A HIS C 1 115 ? -6.857 35.681 92.007 0.50 20.67 115 HIS C CA 1
ATOM 6510 C CA B HIS C 1 115 ? -6.930 35.783 91.921 0.50 20.94 115 HIS C CA 1
ATOM 6511 C C . HIS C 1 115 ? -8.110 34.826 91.919 1.00 18.42 115 HIS C C 1
ATOM 6512 O O . HIS C 1 115 ? -8.770 34.613 92.934 1.00 20.15 115 HIS C O 1
ATOM 6525 N N . LYS C 1 116 ? -8.333 34.264 90.745 1.00 21.73 116 LYS C N 1
ATOM 6526 C CA . LYS C 1 116 ? -9.383 33.281 90.617 1.00 22.37 116 LYS C CA 1
ATOM 6527 C C . LYS C 1 116 ? -9.002 32.015 91.406 1.00 21.13 116 LYS C C 1
ATOM 6528 O O . LYS C 1 116 ? -7.822 31.634 91.458 1.00 24.05 116 LYS C O 1
ATOM 6534 N N . VAL C 1 117 ? -9.992 31.385 92.034 1.00 21.40 117 VAL C N 1
ATOM 6535 C CA . VAL C 1 117 ? -9.759 30.214 92.858 1.00 21.11 117 VAL C CA 1
ATOM 6536 C C . VAL C 1 117 ? -9.230 29.026 92.105 1.00 25.49 117 VAL C C 1
ATOM 6537 O O . VAL C 1 117 ? -9.554 28.815 90.955 1.00 27.51 117 VAL C O 1
ATOM 6541 N N . GLU C 1 118 ? -8.349 28.309 92.781 1.00 23.46 118 GLU C N 1
ATOM 6542 C CA . GLU C 1 118 ? -7.759 27.073 92.267 1.00 24.32 118 GLU C CA 1
ATOM 6543 C C . GLU C 1 118 ? -8.206 25.915 93.137 1.00 22.18 118 GLU C C 1
ATOM 6544 O O . GLU C 1 118 ? -8.868 26.110 94.163 1.00 21.64 118 GLU C O 1
ATOM 6550 N N . GLU C 1 119 ? -7.787 24.686 92.793 1.00 23.88 119 GLU C N 1
ATOM 6551 C CA . GLU C 1 119 ? -8.266 23.517 93.539 1.00 23.74 119 GLU C CA 1
ATOM 6552 C C . GLU C 1 119 ? -7.988 23.645 95.049 1.00 21.38 119 GLU C C 1
ATOM 6553 O O . GLU C 1 119 ? -8.822 23.273 95.868 1.00 23.10 119 GLU C O 1
ATOM 6559 N N . ALA C 1 120 ? -6.799 24.161 95.417 1.00 22.11 120 ALA C N 1
ATOM 6560 C CA . ALA C 1 120 ? -6.432 24.278 96.814 1.00 23.12 120 ALA C CA 1
ATOM 6561 C C . ALA C 1 120 ? -7.356 25.180 97.617 1.00 21.48 120 ALA C C 1
ATOM 6562 O O . ALA C 1 120 ? -7.436 25.088 98.832 1.00 24.85 120 ALA C O 1
ATOM 6564 N N . ASP C 1 121 ? -8.085 26.058 96.924 1.00 22.72 121 ASP C N 1
ATOM 6565 C CA . ASP C 1 121 ? -8.990 26.996 97.554 1.00 22.28 121 ASP C CA 1
ATOM 6566 C C . ASP C 1 121 ? -10.451 26.480 97.566 1.00 21.84 121 ASP C C 1
ATOM 6567 O O . ASP C 1 121 ? -11.308 27.068 98.221 1.00 24.62 121 ASP C O 1
ATOM 6572 N N . TRP C 1 122 ? -10.726 25.390 96.839 1.00 21.39 122 TRP C N 1
ATOM 6573 C CA . TRP C 1 122 ? -12.103 24.943 96.605 1.00 20.55 122 TRP C CA 1
ATOM 6574 C C . TRP C 1 122 ? -12.521 23.998 97.680 1.00 19.58 122 TRP C C 1
ATOM 6575 O O . TRP C 1 122 ? -12.361 22.769 97.572 1.00 25.25 122 TRP C O 1
ATOM 6586 N N . ASN C 1 123 ? -13.006 24.561 98.772 1.00 19.89 123 ASN C N 1
ATOM 6587 C CA . ASN C 1 123 ? -13.251 23.804 99.992 1.00 19.92 123 ASN C CA 1
ATOM 6588 C C . ASN C 1 123 ? -14.297 24.487 100.835 1.00 19.28 123 ASN C C 1
ATOM 6589 O O . ASN C 1 123 ? -14.812 25.592 100.477 1.00 19.50 123 ASN C O 1
ATOM 6594 N N . ASP C 1 124 ? -14.592 23.935 101.983 1.00 19.66 124 ASP C N 1
ATOM 6595 C CA . ASP C 1 124 ? -15.699 24.427 102.815 1.00 20.38 124 ASP C CA 1
ATOM 6596 C C . ASP C 1 124 ? -15.449 25.858 103.286 1.00 20.17 124 ASP C C 1
ATOM 6597 O O . ASP C 1 124 ? -16.407 26.616 103.414 1.00 23.09 124 ASP C O 1
ATOM 6602 N N . GLU C 1 125 ? -14.180 26.232 103.529 1.00 20.02 125 GLU C N 1
ATOM 6603 C CA . GLU C 1 125 ? -13.862 27.579 103.956 1.00 21.17 125 GLU C CA 1
ATOM 6604 C C . GLU C 1 125 ? -14.292 28.592 102.888 1.00 20.62 125 GLU C C 1
ATOM 6605 O O . GLU C 1 125 ? -14.802 29.678 103.214 1.00 21.91 125 GLU C O 1
ATOM 6607 N N . LEU C 1 126 ? -14.046 28.282 101.620 1.00 19.40 126 LEU C N 1
ATOM 6608 C CA . LEU C 1 126 ? -14.457 29.156 100.524 1.00 18.40 126 LEU C CA 1
ATOM 6609 C C . LEU C 1 126 ? -15.966 29.244 100.470 1.00 18.16 126 LEU C C 1
ATOM 6610 O O . LEU C 1 126 ? -16.507 30.341 100.304 1.00 19.29 126 LEU C O 1
ATOM 6615 N N . PHE C 1 127 ? -16.648 28.116 100.533 1.00 16.95 127 PHE C N 1
ATOM 6616 C CA . PHE C 1 127 ? -18.109 28.105 100.382 1.00 17.19 127 PHE C CA 1
ATOM 6617 C C . PHE C 1 127 ? -18.761 28.924 101.511 1.00 17.63 127 PHE C C 1
ATOM 6618 O O . PHE C 1 127 ? -19.730 29.684 101.289 1.00 18.08 127 PHE C O 1
ATOM 6626 N N . TYR C 1 128 ? -18.266 28.772 102.722 1.00 18.82 128 TYR C N 1
ATOM 6627 C CA . TYR C 1 128 ? -18.712 29.510 103.883 1.00 17.84 128 TYR C CA 1
ATOM 6628 C C . TYR C 1 128 ? -18.474 31.009 103.673 1.00 16.99 128 TYR C C 1
ATOM 6629 O O . TYR C 1 128 ? -19.389 31.821 103.908 1.00 18.63 128 TYR C O 1
ATOM 6638 N N . ALA C 1 129 ? -17.269 31.380 103.219 1.00 17.36 129 ALA C N 1
ATOM 6639 C CA . ALA C 1 129 ? -16.937 32.783 102.985 1.00 18.06 129 ALA C CA 1
ATOM 6640 C C . ALA C 1 129 ? -17.870 33.369 101.908 1.00 17.70 129 ALA C C 1
ATOM 6641 O O . ALA C 1 129 ? -18.253 34.572 101.995 1.00 18.33 129 ALA C O 1
ATOM 6643 N N . LEU C 1 130 ? -18.171 32.617 100.850 1.00 17.86 130 LEU C N 1
ATOM 6644 C CA . LEU C 1 130 ? -19.119 33.085 99.818 1.00 17.58 130 LEU C CA 1
ATOM 6645 C C . LEU C 1 130 ? -20.511 33.341 100.386 1.00 16.82 130 LEU C C 1
ATOM 6646 O O . LEU C 1 130 ? -21.147 34.354 100.048 1.00 17.71 130 LEU C O 1
ATOM 6651 N N . GLY C 1 131 ? -20.953 32.505 101.307 1.00 16.53 131 GLY C N 1
ATOM 6652 C CA . GLY C 1 131 ? -22.216 32.708 101.993 1.00 17.29 131 GLY C CA 1
ATOM 6653 C C . GLY C 1 131 ? -22.208 33.989 102.814 1.00 16.37 131 GLY C C 1
ATOM 6654 O O . GLY C 1 131 ? -23.122 34.783 102.715 1.00 17.67 131 GLY C O 1
ATOM 6655 N N . GLN C 1 132 ? -21.161 34.195 103.603 1.00 17.19 132 GLN C N 1
ATOM 6656 C CA . GLN C 1 132 ? -21.044 35.424 104.419 1.00 17.34 132 GLN C CA 1
ATOM 6657 C C . GLN C 1 132 ? -21.082 36.647 103.516 1.00 17.01 132 GLN C C 1
ATOM 6658 O O . GLN C 1 132 ? -21.818 37.626 103.774 1.00 18.80 132 GLN C O 1
ATOM 6664 N N . TYR C 1 133 ? -20.321 36.623 102.434 1.00 16.15 133 TYR C N 1
ATOM 6665 C CA . TYR C 1 133 ? -20.230 37.762 101.544 1.00 17.12 133 TYR C CA 1
ATOM 6666 C C . TYR C 1 133 ? -21.580 38.047 100.891 1.00 15.78 133 TYR C C 1
ATOM 6667 O O . TYR C 1 133 ? -21.998 39.214 100.795 1.00 17.57 133 TYR C O 1
ATOM 6676 N N . THR C 1 134 ? -22.209 37.016 100.355 1.00 16.04 134 THR C N 1
ATOM 6677 C CA . THR C 1 134 ? -23.484 37.159 99.671 1.00 16.08 134 THR C CA 1
ATOM 6678 C C . THR C 1 134 ? -24.563 37.616 100.629 1.00 16.48 134 THR C C 1
ATOM 6679 O O . THR C 1 134 ? -25.388 38.490 100.269 1.00 16.88 134 THR C O 1
ATOM 6683 N N . GLY C 1 135 ? -24.525 37.161 101.874 1.00 17.22 135 GLY C N 1
ATOM 6684 C CA . GLY C 1 135 ? -25.431 37.622 102.883 1.00 16.31 135 GLY C CA 1
ATOM 6685 C C . GLY C 1 135 ? -25.263 39.111 103.141 1.00 15.99 135 GLY C C 1
ATOM 6686 O O . GLY C 1 135 ? -26.249 39.859 103.263 1.00 17.60 135 GLY C O 1
ATOM 6687 N N . ARG C 1 136 ? -24.011 39.550 103.273 1.00 17.25 136 ARG C N 1
ATOM 6688 C CA . ARG C 1 136 ? -23.760 40.981 103.425 1.00 16.69 136 ARG C CA 1
ATOM 6689 C C . ARG C 1 136 ? -24.275 41.795 102.228 1.00 17.35 136 ARG C C 1
ATOM 6690 O O . ARG C 1 136 ? -24.803 42.904 102.393 1.00 18.19 136 ARG C O 1
ATOM 6698 N N . MET C 1 137 ? -24.072 41.289 101.032 1.00 16.28 137 MET C N 1
ATOM 6699 C CA . MET C 1 137 ? -24.476 41.962 99.798 1.00 16.89 137 MET C CA 1
ATOM 6700 C C . MET C 1 137 ? -26.008 42.109 99.767 1.00 16.91 137 MET C C 1
ATOM 6701 O O . MET C 1 137 ? -26.550 43.205 99.466 1.00 18.47 137 MET C O 1
ATOM 6706 N N . HIS C 1 138 ? -26.742 41.066 100.125 1.00 16.44 138 HIS C N 1
ATOM 6707 C CA . HIS C 1 138 ? -28.191 41.127 100.154 1.00 16.72 138 HIS C CA 1
ATOM 6708 C C . HIS C 1 138 ? -28.697 42.058 101.252 1.00 17.70 138 HIS C C 1
ATOM 6709 O O . HIS C 1 138 ? -29.651 42.826 101.015 1.00 18.56 138 HIS C O 1
ATOM 6716 N N . LYS C 1 139 ? -28.088 42.037 102.433 1.00 17.60 139 LYS C N 1
ATOM 6717 C CA . LYS C 1 139 ? -28.475 42.987 103.475 1.00 18.29 139 LYS C CA 1
ATOM 6718 C C . LYS C 1 139 ? -28.273 44.411 102.984 1.00 17.70 139 LYS C C 1
ATOM 6719 O O . LYS C 1 139 ? -29.149 45.275 103.151 1.00 19.42 139 LYS C O 1
ATOM 6725 N N . LEU C 1 140 ? -27.123 44.686 102.376 1.00 16.54 140 LEU C N 1
ATOM 6726 C CA . LEU C 1 140 ? -26.839 46.046 101.920 1.00 16.81 140 LEU C CA 1
ATOM 6727 C C . LEU C 1 140 ? -27.840 46.481 100.865 1.00 16.73 140 LEU C C 1
ATOM 6728 O O . LEU C 1 140 ? -28.193 47.680 100.797 1.00 18.94 140 LEU C O 1
ATOM 6733 N N . THR C 1 141 ? -28.242 45.590 99.976 1.00 16.61 141 THR C N 1
ATOM 6734 C CA . THR C 1 141 ? -29.115 46.021 98.895 1.00 16.81 141 THR C CA 1
ATOM 6735 C C . THR C 1 141 ? -30.479 46.488 99.388 1.00 17.46 141 THR C C 1
ATOM 6736 O O . THR C 1 141 ? -31.145 47.312 98.702 1.00 19.18 141 THR C O 1
ATOM 6740 N N . LYS C 1 142 ? -30.874 46.084 100.590 1.00 17.02 142 LYS C N 1
ATOM 6741 C CA . LYS C 1 142 ? -32.176 46.488 101.083 1.00 17.77 142 LYS C CA 1
ATOM 6742 C C . LYS C 1 142 ? -32.295 48.006 101.221 1.00 20.30 142 LYS C C 1
ATOM 6743 O O . LYS C 1 142 ? -33.409 48.520 101.166 1.00 25.24 142 LYS C O 1
ATOM 6749 N N . SER C 1 143 ? -31.176 48.695 101.440 1.00 19.06 143 SER C N 1
ATOM 6750 C CA . SER C 1 143 ? -31.152 50.148 101.626 1.00 20.02 143 SER C CA 1
ATOM 6751 C C . SER C 1 143 ? -30.843 50.927 100.344 1.00 19.52 143 SER C C 1
ATOM 6752 O O . SER C 1 143 ? -30.795 52.158 100.345 1.00 23.65 143 SER C O 1
ATOM 6755 N N . TYR C 1 144 ? -30.716 50.249 99.218 1.00 18.60 144 TYR C N 1
ATOM 6756 C CA . TYR C 1 144 ? -30.399 50.895 97.957 1.00 19.88 144 TYR C CA 1
ATOM 6757 C C . TYR C 1 144 ? -31.623 51.671 97.482 1.00 20.30 144 TYR C C 1
ATOM 6758 O O . TYR C 1 144 ? -32.746 51.191 97.471 1.00 22.39 144 TYR C O 1
ATOM 6767 N N . GLN C 1 145 ? -31.339 52.909 97.123 1.00 20.82 145 GLN C N 1
ATOM 6768 C CA . GLN C 1 145 ? -32.321 53.809 96.577 1.00 22.98 145 GLN C CA 1
ATOM 6769 C C . GLN C 1 145 ? -31.869 54.305 95.196 1.00 23.21 145 GLN C C 1
ATOM 6770 O O . GLN C 1 145 ? -30.804 54.906 95.049 1.00 25.34 145 GLN C O 1
ATOM 6776 N N . LEU C 1 146 ? -32.676 54.025 94.183 1.00 22.22 146 LEU C N 1
ATOM 6777 C CA . LEU C 1 146 ? -32.369 54.422 92.822 1.00 22.90 146 LEU C CA 1
ATOM 6778 C C . LEU C 1 146 ? -32.474 55.944 92.678 1.00 23.64 146 LEU C C 1
ATOM 6779 O O . LEU C 1 146 ? -33.494 56.526 92.991 1.00 24.76 146 LEU C O 1
ATOM 6784 N N . SER C 1 147 ? -31.435 56.580 92.138 1.00 22.28 147 SER C N 1
ATOM 6785 C CA . SER C 1 147 ? -31.397 58.056 92.135 1.00 23.60 147 SER C CA 1
ATOM 6786 C C . SER C 1 147 ? -32.272 58.649 91.049 1.00 25.04 147 SER C C 1
ATOM 6787 O O . SER C 1 147 ? -32.701 59.793 91.165 1.00 27.83 147 SER C O 1
ATOM 6790 N N . ASP C 1 148 ? -32.484 57.919 89.961 1.00 24.17 148 ASP C N 1
ATOM 6791 C CA . ASP C 1 148 ? -33.094 58.496 88.750 1.00 25.96 148 ASP C CA 1
ATOM 6792 C C . ASP C 1 148 ? -33.663 57.306 87.991 1.00 22.57 148 ASP C C 1
ATOM 6793 O O . ASP C 1 148 ? -32.914 56.346 87.756 1.00 22.95 148 ASP C O 1
ATOM 6798 N N . PRO C 1 149 ? -34.945 57.372 87.574 1.00 24.18 149 PRO C N 1
ATOM 6799 C CA . PRO C 1 149 ? -35.490 56.234 86.831 1.00 23.27 149 PRO C CA 1
ATOM 6800 C C . PRO C 1 149 ? -34.712 55.865 85.551 1.00 20.65 149 PRO C C 1
ATOM 6801 O O . PRO C 1 149 ? -34.831 54.731 85.063 1.00 21.86 149 PRO C O 1
ATOM 6805 N N . ARG C 1 150 ? -33.965 56.796 84.975 1.00 21.37 150 ARG C N 1
ATOM 6806 C CA . ARG C 1 150 ? -33.144 56.502 83.778 1.00 21.34 150 ARG C CA 1
ATOM 6807 C C . ARG C 1 150 ? -32.217 55.298 84.016 1.00 20.49 150 ARG C C 1
ATOM 6808 O O . ARG C 1 150 ? -31.896 54.633 83.044 1.00 20.65 150 ARG C O 1
ATOM 6816 N N . TYR C 1 151 ? -31.773 55.096 85.273 1.00 19.23 151 TYR C N 1
ATOM 6817 C CA . TYR C 1 151 ? -30.734 54.096 85.559 1.00 18.67 151 TYR C CA 1
ATOM 6818 C C . TYR C 1 151 ? -31.317 52.791 86.115 1.00 19.40 151 TYR C C 1
ATOM 6819 O O . TYR C 1 151 ? -30.583 51.935 86.605 1.00 23.46 151 TYR C O 1
ATOM 6828 N N . LYS C 1 152 ? -32.640 52.636 86.021 1.00 18.33 152 LYS C N 1
ATOM 6829 C CA A LYS C 1 152 ? -33.301 51.463 86.562 0.50 17.82 152 LYS C CA 1
ATOM 6830 C CA B LYS C 1 152 ? -33.266 51.463 86.591 0.50 17.87 152 LYS C CA 1
ATOM 6831 C C . LYS C 1 152 ? -32.851 50.184 85.889 1.00 18.85 152 LYS C C 1
ATOM 6832 O O . LYS C 1 152 ? -32.903 50.070 84.663 1.00 19.03 152 LYS C O 1
ATOM 6843 N N . ARG C 1 153 ? -32.428 49.225 86.711 1.00 17.91 153 ARG C N 1
ATOM 6844 C CA . ARG C 1 153 ? -32.106 47.909 86.203 1.00 16.98 153 ARG C CA 1
ATOM 6845 C C . ARG C 1 153 ? -33.322 47.029 86.060 1.00 16.80 153 ARG C C 1
ATOM 6846 O O . ARG C 1 153 ? -34.372 47.276 86.698 1.00 17.32 153 ARG C O 1
ATOM 6854 N N . GLN C 1 154 ? -33.186 45.972 85.225 1.00 16.09 154 GLN C N 1
ATOM 6855 C CA . GLN C 1 154 ? -34.422 45.252 84.867 1.00 16.81 154 GLN C CA 1
ATOM 6856 C C . GLN C 1 154 ? -34.958 44.394 86.017 1.00 16.50 154 GLN C C 1
ATOM 6857 O O . GLN C 1 154 ? -34.211 44.019 86.928 1.00 17.21 154 GLN C O 1
ATOM 6863 N N . GLU C 1 155 ? -36.249 44.079 85.920 1.00 17.18 155 GLU C N 1
ATOM 6864 C CA . GLU C 1 155 ? -36.815 43.022 86.751 1.00 17.64 155 GLU C CA 1
ATOM 6865 C C . GLU C 1 155 ? -36.436 41.651 86.143 1.00 17.37 155 GLU C C 1
ATOM 6866 O O . GLU C 1 155 ? -36.180 41.546 84.950 1.00 18.90 155 GLU C O 1
ATOM 6872 N N . TRP C 1 156 ? -36.463 40.617 86.979 1.00 20.56 156 TRP C N 1
ATOM 6873 C CA . TRP C 1 156 ? -35.981 39.300 86.585 1.00 19.97 156 TRP C CA 1
ATOM 6874 C C . TRP C 1 156 ? -36.576 38.788 85.284 1.00 19.02 156 TRP C C 1
ATOM 6875 O O . TRP C 1 156 ? -35.912 38.237 84.415 1.00 19.33 156 TRP C O 1
ATOM 6886 N N . ASP C 1 157 ? -37.887 39.028 85.132 1.00 17.77 157 ASP C N 1
ATOM 6887 C CA . ASP C 1 157 ? -38.645 38.489 83.994 1.00 18.44 157 ASP C CA 1
ATOM 6888 C C . ASP C 1 157 ? -38.536 39.292 82.714 1.00 18.06 157 ASP C C 1
ATOM 6889 O O . ASP C 1 157 ? -39.005 38.856 81.668 1.00 21.02 157 ASP C O 1
ATOM 6894 N N . GLU C 1 158 ? -37.780 40.405 82.773 1.00 17.63 158 GLU C N 1
ATOM 6895 C CA . GLU C 1 158 ? -37.471 41.216 81.610 1.00 18.67 158 GLU C CA 1
ATOM 6896 C C . GLU C 1 158 ? -36.192 40.832 80.890 1.00 19.14 158 GLU C C 1
ATOM 6897 O O . GLU C 1 158 ? -35.913 41.318 79.809 1.00 19.89 158 GLU C O 1
ATOM 6903 N N . GLU C 1 159 ? -35.515 39.806 81.411 1.00 16.92 159 GLU C N 1
ATOM 6904 C CA . GLU C 1 159 ? -34.209 39.406 80.879 1.00 17.31 159 GLU C CA 1
ATOM 6905 C C . GLU C 1 159 ? -34.331 38.968 79.411 1.00 17.47 159 GLU C C 1
ATOM 6906 O O . GLU C 1 159 ? -35.157 38.100 79.074 1.00 18.22 159 GLU C O 1
ATOM 6912 N N . GLU C 1 160 ? -33.489 39.527 78.567 1.00 17.03 160 GLU C N 1
ATOM 6913 C CA . GLU C 1 160 ? -33.505 39.301 77.151 1.00 18.25 160 GLU C CA 1
ATOM 6914 C C . GLU C 1 160 ? -33.357 37.812 76.814 1.00 17.65 160 GLU C C 1
ATOM 6915 O O . GLU C 1 160 ? -33.982 37.288 75.884 1.00 19.89 160 GLU C O 1
ATOM 6921 N N . GLN C 1 161 ? -32.471 37.129 77.535 1.00 17.61 161 GLN C N 1
ATOM 6922 C CA . GLN C 1 161 ? -32.175 35.739 77.234 1.00 17.68 161 GLN C CA 1
ATOM 6923 C C . GLN C 1 161 ? -33.234 34.774 77.673 1.00 19.14 161 GLN C C 1
ATOM 6924 O O . GLN C 1 161 ? -33.146 33.587 77.325 1.00 20.62 161 GLN C O 1
ATOM 6930 N N . LEU C 1 162 ? -34.247 35.252 78.410 1.00 19.49 162 LEU C N 1
ATOM 6931 C CA . LEU C 1 162 ? -35.447 34.496 78.674 1.00 18.97 162 LEU C CA 1
ATOM 6932 C C . LEU C 1 162 ? -36.505 34.630 77.574 1.00 19.78 162 LEU C C 1
ATOM 6933 O O . LEU C 1 162 ? -37.531 33.944 77.629 1.00 23.09 162 LEU C O 1
ATOM 6938 N N . LYS C 1 163 ? -36.238 35.448 76.568 1.00 20.33 163 LYS C N 1
ATOM 6939 C CA . LYS C 1 163 ? -37.182 35.678 75.476 1.00 20.48 163 LYS C CA 1
ATOM 6940 C C . LYS C 1 163 ? -36.959 34.613 74.418 1.00 19.74 163 LYS C C 1
ATOM 6941 O O . LYS C 1 163 ? -36.479 34.870 73.319 1.00 22.03 163 LYS C O 1
ATOM 6947 N N . LEU C 1 164 ? -37.264 33.371 74.780 1.00 19.22 164 LEU C N 1
ATOM 6948 C CA . LEU C 1 164 ? -36.900 32.233 73.918 1.00 20.58 164 LEU C CA 1
ATOM 6949 C C . LEU C 1 164 ? -37.480 32.312 72.529 1.00 20.31 164 LEU C C 1
ATOM 6950 O O . LEU C 1 164 ? -36.789 32.005 71.554 1.00 20.58 164 LEU C O 1
ATOM 6955 N N . ARG C 1 165 ? -38.727 32.781 72.404 1.00 21.76 165 ARG C N 1
ATOM 6956 C CA . ARG C 1 165 ? -39.347 32.849 71.086 1.00 23.95 165 ARG C CA 1
ATOM 6957 C C . ARG C 1 165 ? -38.628 33.793 70.117 1.00 22.95 165 ARG C C 1
ATOM 6958 O O . ARG C 1 165 ? -38.764 33.693 68.918 1.00 25.44 165 ARG C O 1
ATOM 6966 N N . LYS C 1 166 ? -37.873 34.698 70.660 1.00 23.25 166 LYS C N 1
ATOM 6967 C CA . LYS C 1 166 ? -37.134 35.620 69.859 1.00 24.14 166 LYS C CA 1
ATOM 6968 C C . LYS C 1 166 ? -35.912 34.994 69.180 1.00 24.27 166 LYS C C 1
ATOM 6969 O O . LYS C 1 166 ? -35.507 35.421 68.114 1.00 28.01 166 LYS C O 1
ATOM 6975 N N . TYR C 1 167 ? -35.379 33.935 69.789 1.00 21.46 167 TYR C N 1
ATOM 6976 C CA . TYR C 1 167 ? -34.092 33.348 69.403 1.00 21.73 167 TYR C CA 1
ATOM 6977 C C . TYR C 1 167 ? -34.158 31.861 69.004 1.00 22.27 167 TYR C C 1
ATOM 6978 O O . TYR C 1 167 ? -33.268 31.382 68.317 1.00 22.42 167 TYR C O 1
ATOM 6987 N N . VAL C 1 168 ? -35.187 31.154 69.459 1.00 20.80 168 VAL C N 1
ATOM 6988 C CA . VAL C 1 168 ? -35.300 29.696 69.286 1.00 21.39 168 VAL C CA 1
ATOM 6989 C C . VAL C 1 168 ? -36.308 29.435 68.166 1.00 22.26 168 VAL C C 1
ATOM 6990 O O . VAL C 1 168 ? -37.350 30.088 68.110 1.00 23.45 168 VAL C O 1
ATOM 6994 N N . PRO C 1 169 ? -36.057 28.424 67.320 1.00 24.46 169 PRO C N 1
ATOM 6995 C CA . PRO C 1 169 ? -37.001 28.115 66.286 1.00 25.16 169 PRO C CA 1
ATOM 6996 C C . PRO C 1 169 ? -38.431 27.909 66.801 1.00 24.65 169 PRO C C 1
ATOM 6997 O O . PRO C 1 169 ? -38.674 27.292 67.834 1.00 22.26 169 PRO C O 1
ATOM 7001 N N . ALA C 1 170 ? -39.377 28.427 66.043 1.00 25.71 170 ALA C N 1
ATOM 7002 C CA . ALA C 1 170 ? -40.779 28.424 66.399 1.00 25.02 170 ALA C CA 1
ATOM 7003 C C . ALA C 1 170 ? -41.407 27.068 66.641 1.00 24.74 170 ALA C C 1
ATOM 7004 O O . ALA C 1 170 ? -42.380 26.972 67.399 1.00 26.88 170 ALA C O 1
ATOM 7006 N N . ASP C 1 171 ? -40.850 26.035 66.007 1.00 23.79 171 ASP C N 1
ATOM 7007 C CA . ASP C 1 171 ? -41.357 24.676 66.160 1.00 26.24 171 ASP C CA 1
ATOM 7008 C C . ASP C 1 171 ? -41.085 23.987 67.497 1.00 26.09 171 ASP C C 1
ATOM 7009 O O . ASP C 1 171 ? -41.600 22.886 67.733 1.00 24.75 171 ASP C O 1
ATOM 7014 N N . GLN C 1 172 ? -40.279 24.603 68.374 1.00 23.32 172 GLN C N 1
ATOM 7015 C CA . GLN C 1 172 ? -39.957 23.967 69.678 1.00 21.79 172 GLN C CA 1
ATOM 7016 C C . GLN C 1 172 ? -41.039 24.184 70.710 1.00 21.16 172 GLN C C 1
ATOM 7017 O O . GLN C 1 172 ? -40.840 24.805 71.747 1.00 20.17 172 GLN C O 1
ATOM 7023 N N . THR C 1 173 ? -42.229 23.704 70.367 1.00 21.34 173 THR C N 1
ATOM 7024 C CA . THR C 1 173 ? -43.434 23.992 71.117 1.00 23.68 173 THR C CA 1
ATOM 7025 C C . THR C 1 173 ? -43.316 23.610 72.611 1.00 20.83 173 THR C C 1
ATOM 7026 O O . THR C 1 173 ? -43.653 24.394 73.477 1.00 22.47 173 THR C O 1
ATOM 7030 N N . LEU C 1 174 ? -42.839 22.384 72.888 1.00 20.16 174 LEU C N 1
ATOM 7031 C CA . LEU C 1 174 ? -42.705 21.930 74.275 1.00 18.87 174 LEU C CA 1
ATOM 7032 C C . LEU C 1 174 ? -41.680 22.742 75.097 1.00 18.72 174 LEU C C 1
ATOM 7033 O O . LEU C 1 174 ? -41.862 22.939 76.297 1.00 18.97 174 LEU C O 1
ATOM 7038 N N . VAL C 1 175 ? -40.615 23.173 74.443 1.00 18.48 175 VAL C N 1
ATOM 7039 C CA . VAL C 1 175 ? -39.648 24.087 75.087 1.00 19.50 175 VAL C CA 1
ATOM 7040 C C . VAL C 1 175 ? -40.371 25.335 75.586 1.00 17.23 175 VAL C C 1
ATOM 7041 O O . VAL C 1 175 ? -40.281 25.716 76.758 1.00 18.26 175 VAL C O 1
ATOM 7045 N N . PHE C 1 176 ? -41.152 25.951 74.696 1.00 18.76 176 PHE C N 1
ATOM 7046 C CA . PHE C 1 176 ? -41.796 27.193 75.081 1.00 19.03 176 PHE C CA 1
ATOM 7047 C C . PHE C 1 176 ? -42.872 26.931 76.145 1.00 19.01 176 PHE C C 1
ATOM 7048 O O . PHE C 1 176 ? -43.049 27.735 77.079 1.00 21.32 176 PHE C O 1
ATOM 7056 N N . GLU C 1 177 ? -43.563 25.786 76.038 1.00 19.77 177 GLU C N 1
ATOM 7057 C CA . GLU C 1 177 ? -44.584 25.418 77.046 1.00 20.35 177 GLU C CA 1
ATOM 7058 C C . GLU C 1 177 ? -43.925 25.283 78.433 1.00 20.46 177 GLU C C 1
ATOM 7059 O O . GLU C 1 177 ? -44.458 25.772 79.455 1.00 19.79 177 GLU C O 1
ATOM 7061 N N . GLN C 1 178 ? -42.761 24.605 78.476 1.00 18.75 178 GLN C N 1
ATOM 7062 C CA . GLN C 1 178 ? -42.125 24.406 79.772 1.00 18.28 178 GLN C CA 1
ATOM 7063 C C . GLN C 1 178 ? -41.555 25.732 80.342 1.00 16.66 178 GLN C C 1
ATOM 7064 O O . GLN C 1 178 ? -41.647 25.992 81.542 1.00 18.61 178 GLN C O 1
ATOM 7070 N N . ALA C 1 179 ? -40.981 26.520 79.463 1.00 17.77 179 ALA C N 1
ATOM 7071 C CA . ALA C 1 179 ? -40.457 27.818 79.906 1.00 18.65 179 ALA C CA 1
ATOM 7072 C C . ALA C 1 179 ? -41.546 28.736 80.427 1.00 19.56 179 ALA C C 1
ATOM 7073 O O . ALA C 1 179 ? -41.401 29.346 81.488 1.00 19.35 179 ALA C O 1
ATOM 7075 N N . ASP C 1 180 ? -42.678 28.746 79.724 1.00 19.11 180 ASP C N 1
ATOM 7076 C CA . ASP C 1 180 ? -43.816 29.614 80.124 1.00 20.49 180 ASP C CA 1
ATOM 7077 C C . ASP C 1 180 ? -44.362 29.103 81.479 1.00 18.71 180 ASP C C 1
ATOM 7078 O O . ASP C 1 180 ? -44.658 29.881 82.389 1.00 20.54 180 ASP C O 1
ATOM 7083 N N . ARG C 1 181 ? -44.509 27.778 81.618 1.00 18.42 181 ARG C N 1
ATOM 7084 C CA . ARG C 1 181 ? -45.055 27.217 82.837 1.00 20.60 181 ARG C CA 1
ATOM 7085 C C . ARG C 1 181 ? -44.176 27.611 84.047 1.00 18.71 181 ARG C C 1
ATOM 7086 O O . ARG C 1 181 ? -44.658 27.973 85.115 1.00 21.53 181 ARG C O 1
ATOM 7094 N N . LEU C 1 182 ? -42.862 27.505 83.856 1.00 18.09 182 LEU C N 1
ATOM 7095 C CA . LEU C 1 182 ? -41.910 27.784 84.921 1.00 18.56 182 LEU C CA 1
ATOM 7096 C C . LEU C 1 182 ? -41.952 29.281 85.298 1.00 18.83 182 LEU C C 1
ATOM 7097 O O . LEU C 1 182 ? -42.015 29.633 86.473 1.00 19.50 182 LEU C O 1
ATOM 7102 N N . MET C 1 183 ? -41.902 30.150 84.291 1.00 18.90 183 MET C N 1
ATOM 7103 C CA . MET C 1 183 ? -41.927 31.562 84.558 1.00 20.84 183 MET C CA 1
ATOM 7104 C C . MET C 1 183 ? -43.245 31.980 85.228 1.00 21.11 183 MET C C 1
ATOM 7105 O O . MET C 1 183 ? -43.244 32.798 86.141 1.00 21.68 183 MET C O 1
ATOM 7110 N N . GLU C 1 184 ? -44.358 31.398 84.815 1.00 20.28 184 GLU C N 1
ATOM 7111 C CA . GLU C 1 184 ? -45.633 31.715 85.435 1.00 21.67 184 GLU C CA 1
ATOM 7112 C C . GLU C 1 184 ? -45.709 31.264 86.884 1.00 21.21 184 GLU C C 1
ATOM 7113 O O . GLU C 1 184 ? -46.239 31.967 87.732 1.00 24.01 184 GLU C O 1
ATOM 7119 N N . LYS C 1 185 ? -45.136 30.092 87.191 1.00 21.83 185 LYS C N 1
ATOM 7120 C CA . LYS C 1 185 ? -45.090 29.620 88.580 1.00 23.03 185 LYS C CA 1
ATOM 7121 C C . LYS C 1 185 ? -44.259 30.590 89.449 1.00 20.86 185 LYS C C 1
ATOM 7122 O O . LYS C 1 185 ? -44.661 30.969 90.558 1.00 24.21 185 LYS C O 1
ATOM 7128 N N . LEU C 1 186 ? -43.062 30.923 88.975 1.00 18.80 186 LEU C N 1
ATOM 7129 C CA . LEU C 1 186 ? -42.168 31.771 89.767 1.00 20.92 186 LEU C CA 1
ATOM 7130 C C . LEU C 1 186 ? -42.715 33.177 89.926 1.00 20.09 186 LEU C C 1
ATOM 7131 O O . LEU C 1 186 ? -42.497 33.815 90.955 1.00 20.39 186 LEU C O 1
ATOM 7136 N N . ALA C 1 187 ? -43.452 33.662 88.927 1.00 18.97 187 ALA C N 1
ATOM 7137 C CA . ALA C 1 187 ? -43.921 35.048 88.992 1.00 20.40 187 ALA C CA 1
ATOM 7138 C C . ALA C 1 187 ? -44.891 35.253 90.151 1.00 22.80 187 ALA C C 1
ATOM 7139 O O . ALA C 1 187 ? -45.119 36.391 90.559 1.00 29.02 187 ALA C O 1
ATOM 7141 N N . LYS C 1 188 ? -45.468 34.174 90.662 1.00 20.87 188 LYS C N 1
ATOM 7142 C CA . LYS C 1 188 ? -46.426 34.240 91.765 1.00 24.46 188 LYS C CA 1
ATOM 7143 C C . LYS C 1 188 ? -45.759 34.321 93.143 1.00 24.37 188 LYS C C 1
ATOM 7144 O O . LYS C 1 188 ? -46.432 34.446 94.139 1.00 27.65 188 LYS C O 1
ATOM 7150 N N . LEU C 1 189 ? -44.425 34.219 93.209 1.00 21.43 189 LEU C N 1
ATOM 7151 C CA . LEU C 1 189 ? -43.741 34.219 94.472 1.00 21.03 189 LEU C CA 1
ATOM 7152 C C . LEU C 1 189 ? -43.779 35.620 95.099 1.00 23.18 189 LEU C C 1
ATOM 7153 O O . LEU C 1 189 ? -43.694 36.633 94.403 1.00 25.05 189 LEU C O 1
ATOM 7158 N N . PRO C 1 190 ? -43.854 35.675 96.434 1.00 23.35 190 PRO C N 1
ATOM 7159 C CA . PRO C 1 190 ? -43.972 36.985 97.062 1.00 24.70 190 PRO C CA 1
ATOM 7160 C C . PRO C 1 190 ? -42.694 37.779 96.912 1.00 21.80 190 PRO C C 1
ATOM 7161 O O . PRO C 1 190 ? -41.570 37.228 96.945 1.00 25.10 190 PRO C O 1
ATOM 7165 N N . LYS C 1 191 ? -42.859 39.087 96.867 1.00 22.13 191 LYS C N 1
ATOM 7166 C CA . LYS C 1 191 ? -41.744 40.016 96.789 1.00 24.16 191 LYS C CA 1
ATOM 7167 C C . LYS C 1 191 ? -41.887 41.048 97.883 1.00 25.07 191 LYS C C 1
ATOM 7168 O O . LYS C 1 191 ? -42.898 41.767 97.931 1.00 30.63 191 LYS C O 1
ATOM 7174 N N . ASN C 1 192 ? -40.905 41.136 98.754 1.00 22.30 192 ASN C N 1
ATOM 7175 C CA . ASN C 1 192 ? -40.831 42.216 99.726 1.00 20.86 192 ASN C CA 1
ATOM 7176 C C . ASN C 1 192 ? -39.345 42.502 100.000 1.00 20.41 192 ASN C C 1
ATOM 7177 O O . ASN C 1 192 ? -38.459 41.882 99.422 1.00 19.49 192 ASN C O 1
ATOM 7182 N N . GLN C 1 193 ? -39.071 43.487 100.852 1.00 20.40 193 GLN C N 1
ATOM 7183 C CA . GLN C 1 193 ? -37.703 43.926 101.102 1.00 21.32 193 GLN C CA 1
ATOM 7184 C C . GLN C 1 193 ? -36.798 42.807 101.588 1.00 20.93 193 GLN C C 1
ATOM 7185 O O . GLN C 1 193 ? -35.580 42.898 101.404 1.00 21.56 193 GLN C O 1
ATOM 7191 N N . ASP C 1 194 ? -37.351 41.798 102.248 1.00 20.93 194 ASP C N 1
ATOM 7192 C CA . ASP C 1 194 ? -36.530 40.708 102.795 1.00 21.31 194 ASP C CA 1
ATOM 7193 C C . ASP C 1 194 ? -36.441 39.511 101.870 1.00 21.55 194 ASP C C 1
ATOM 7194 O O . ASP C 1 194 ? -35.728 38.557 102.186 1.00 24.40 194 ASP C O 1
ATOM 7199 N N . THR C 1 195 ? -37.054 39.570 100.686 1.00 18.97 195 THR C N 1
ATOM 7200 C CA . THR C 1 195 ? -36.980 38.440 99.750 1.00 18.97 195 THR C CA 1
ATOM 7201 C C . THR C 1 195 ? -36.501 38.751 98.335 1.00 18.37 195 THR C C 1
ATOM 7202 O O . THR C 1 195 ? -36.151 37.839 97.589 1.00 18.40 195 THR C O 1
ATOM 7206 N N . TYR C 1 196 ? -36.547 40.029 97.968 1.00 18.75 196 TYR C N 1
ATOM 7207 C CA . TYR C 1 196 ? -36.395 40.451 96.588 1.00 16.61 196 TYR C CA 1
ATOM 7208 C C . TYR C 1 196 ? -35.735 41.826 96.573 1.00 17.43 196 TYR C C 1
ATOM 7209 O O . TYR C 1 196 ? -36.077 42.673 97.393 1.00 21.13 196 TYR C O 1
ATOM 7218 N N . GLY C 1 197 ? -34.795 42.023 95.663 1.00 16.02 197 GLY C N 1
ATOM 7219 C CA . GLY C 1 197 ? -34.165 43.339 95.542 1.00 17.58 197 GLY C CA 1
ATOM 7220 C C . GLY C 1 197 ? -33.130 43.299 94.424 1.00 16.62 197 GLY C C 1
ATOM 7221 O O . GLY C 1 197 ? -33.057 42.307 93.647 1.00 16.68 197 GLY C O 1
ATOM 7222 N N . LEU C 1 198 ? -32.358 44.353 94.299 1.00 16.32 198 LEU C N 1
ATOM 7223 C CA . LEU C 1 198 ? -31.338 44.420 93.248 1.00 15.25 198 LEU C CA 1
ATOM 7224 C C . LEU C 1 198 ? -30.181 43.484 93.660 1.00 16.24 198 LEU C C 1
ATOM 7225 O O . LEU C 1 198 ? -29.666 43.638 94.755 1.00 17.02 198 LEU C O 1
ATOM 7230 N N . VAL C 1 199 ? -29.868 42.513 92.791 1.00 15.48 199 VAL C N 1
ATOM 7231 C CA . VAL C 1 199 ? -28.844 41.516 93.097 1.00 15.21 199 VAL C CA 1
ATOM 7232 C C . VAL C 1 199 ? -27.922 41.369 91.918 1.00 15.41 199 VAL C C 1
ATOM 7233 O O . VAL C 1 199 ? -28.204 41.772 90.797 1.00 15.99 199 VAL C O 1
ATOM 7237 N N . HIS C 1 200 ? -26.780 40.712 92.200 1.00 14.91 200 HIS C N 1
ATOM 7238 C CA . HIS C 1 200 ? -25.754 40.559 91.201 1.00 15.52 200 HIS C CA 1
ATOM 7239 C C . HIS C 1 200 ? -26.237 39.776 89.991 1.00 14.95 200 HIS C C 1
ATOM 7240 O O . HIS C 1 200 ? -25.928 40.093 88.856 1.00 15.26 200 HIS C O 1
ATOM 7247 N N . ALA C 1 201 ? -26.889 38.628 90.284 1.00 15.53 201 ALA C N 1
ATOM 7248 C CA . ALA C 1 201 ? -27.531 37.820 89.259 1.00 16.47 201 ALA C CA 1
ATOM 7249 C C . ALA C 1 201 ? -26.647 37.013 88.342 1.00 16.04 201 ALA C C 1
ATOM 7250 O O . ALA C 1 201 ? -27.116 36.363 87.432 1.00 16.67 201 ALA C O 1
ATOM 7252 N N . ASP C 1 202 ? -25.346 36.975 88.641 1.00 15.85 202 ASP C N 1
ATOM 7253 C CA . ASP C 1 202 ? -24.469 36.065 87.874 1.00 16.25 202 ASP C CA 1
ATOM 7254 C C . ASP C 1 202 ? -23.244 35.702 88.737 1.00 14.75 202 ASP C C 1
ATOM 7255 O O . ASP C 1 202 ? -22.097 35.755 88.293 1.00 16.87 202 ASP C O 1
ATOM 7260 N N . LEU C 1 203 ? -23.496 35.313 89.974 1.00 14.75 203 LEU C N 1
ATOM 7261 C CA . LEU C 1 203 ? -22.385 34.962 90.840 1.00 16.09 203 LEU C CA 1
ATOM 7262 C C . LEU C 1 203 ? -21.803 33.618 90.363 1.00 15.96 203 LEU C C 1
ATOM 7263 O O . LEU C 1 203 ? -22.501 32.634 90.177 1.00 15.99 203 LEU C O 1
ATOM 7268 N N . HIS C 1 204 ? -20.500 33.595 90.207 1.00 15.89 204 HIS C N 1
ATOM 7269 C CA . HIS C 1 204 ? -19.719 32.419 89.838 1.00 15.59 204 HIS C CA 1
ATOM 7270 C C . HIS C 1 204 ? -18.248 32.706 90.080 1.00 15.63 204 HIS C C 1
ATOM 7271 O O . HIS C 1 204 ? -17.859 33.802 90.241 1.00 16.12 204 HIS C O 1
ATOM 7278 N N . HIS C 1 205 ? -17.445 31.669 90.046 1.00 16.12 205 HIS C N 1
ATOM 7279 C CA . HIS C 1 205 ? -16.028 31.802 90.374 1.00 16.06 205 HIS C CA 1
ATOM 7280 C C . HIS C 1 205 ? -15.156 32.326 89.240 1.00 15.77 205 HIS C C 1
ATOM 7281 O O . HIS C 1 205 ? -13.932 32.487 89.424 1.00 18.67 205 HIS C O 1
ATOM 7288 N N . GLY C 1 206 ? -15.719 32.652 88.091 1.00 16.03 206 GLY C N 1
ATOM 7289 C CA . GLY C 1 206 ? -15.097 33.558 87.152 1.00 15.81 206 GLY C CA 1
ATOM 7290 C C . GLY C 1 206 ? -15.300 35.042 87.451 1.00 14.90 206 GLY C C 1
ATOM 7291 O O . GLY C 1 206 ? -14.712 35.845 86.764 1.00 16.77 206 GLY C O 1
ATOM 7292 N N . ASN C 1 207 ? -16.177 35.343 88.421 1.00 14.39 207 ASN C N 1
ATOM 7293 C CA . ASN C 1 207 ? -16.638 36.710 88.692 1.00 13.75 207 ASN C CA 1
ATOM 7294 C C . ASN C 1 207 ? -16.296 37.172 90.091 1.00 15.00 207 ASN C C 1
ATOM 7295 O O . ASN C 1 207 ? -16.760 38.214 90.517 1.00 15.97 207 ASN C O 1
ATOM 7300 N N . PHE C 1 208 ? -15.287 36.561 90.718 1.00 16.11 208 PHE C N 1
ATOM 7301 C CA . PHE C 1 208 ? -14.709 37.114 91.908 1.00 16.18 208 PHE C CA 1
ATOM 7302 C C . PHE C 1 208 ? -13.250 36.673 92.015 1.00 17.00 208 PHE C C 1
ATOM 7303 O O . PHE C 1 208 ? -12.836 35.659 91.449 1.00 16.67 208 PHE C O 1
ATOM 7311 N N . HIS C 1 209 ? -12.527 37.433 92.801 1.00 17.09 209 HIS C N 1
ATOM 7312 C CA . HIS C 1 209 ? -11.174 37.110 93.194 1.00 16.76 209 HIS C CA 1
ATOM 7313 C C . HIS C 1 209 ? -11.116 36.792 94.655 1.00 18.56 209 HIS C C 1
ATOM 7314 O O . HIS C 1 209 ? -11.853 37.343 95.443 1.00 19.16 209 HIS C O 1
ATOM 7321 N N . TRP C 1 210 ? -10.135 35.921 95.011 1.00 18.07 210 TRP C N 1
ATOM 7322 C CA . TRP C 1 210 ? -9.889 35.480 96.375 1.00 18.99 210 TRP C CA 1
ATOM 7323 C C . TRP C 1 210 ? -8.466 35.922 96.705 1.00 19.40 210 TRP C C 1
ATOM 7324 O O . TRP C 1 210 ? -7.524 35.602 95.985 1.00 21.63 210 TRP C O 1
ATOM 7335 N N . ASP C 1 211 ? -8.354 36.742 97.732 1.00 22.48 211 ASP C N 1
ATOM 7336 C CA . ASP C 1 211 ? -7.039 37.266 98.142 1.00 23.52 211 ASP C CA 1
ATOM 7337 C C . ASP C 1 211 ? -6.839 36.815 99.564 1.00 29.10 211 ASP C C 1
ATOM 7338 O O . ASP C 1 211 ? -7.251 37.491 100.513 1.00 28.09 211 ASP C O 1
ATOM 7343 N N . GLN C 1 212 ? -6.235 35.637 99.714 1.00 32.16 212 GLN C N 1
ATOM 7344 C CA . GLN C 1 212 ? -5.959 35.088 101.054 1.00 35.73 212 GLN C CA 1
ATOM 7345 C C . GLN C 1 212 ? -7.170 35.202 102.026 1.00 33.88 212 GLN C C 1
ATOM 7346 O O . GLN C 1 212 ? -7.052 35.687 103.143 1.00 40.36 212 GLN C O 1
ATOM 7352 N N . GLY C 1 213 ? -8.335 34.742 101.556 1.00 32.65 213 GLY C N 1
ATOM 7353 C CA . GLY C 1 213 ? -9.557 34.715 102.374 1.00 34.03 213 GLY C CA 1
ATOM 7354 C C . GLY C 1 213 ? -10.545 35.834 102.095 1.00 33.64 213 GLY C C 1
ATOM 7355 O O . GLY C 1 213 ? -11.673 35.781 102.566 1.00 33.00 213 GLY C O 1
ATOM 7356 N N . LYS C 1 214 ? -10.129 36.839 101.323 1.00 25.94 214 LYS C N 1
ATOM 7357 C CA . LYS C 1 214 ? -10.956 37.999 101.054 1.00 25.01 214 LYS C CA 1
ATOM 7358 C C . LYS C 1 214 ? -11.522 37.945 99.652 1.00 20.68 214 LYS C C 1
ATOM 7359 O O . LYS C 1 214 ? -10.769 37.902 98.670 1.00 23.18 214 LYS C O 1
ATOM 7365 N N . ILE C 1 215 ? -12.857 38.036 99.561 1.00 19.96 215 ILE C N 1
ATOM 7366 C CA . ILE C 1 215 ? -13.566 38.054 98.264 1.00 18.61 215 ILE C CA 1
ATOM 7367 C C . ILE C 1 215 ? -13.738 39.486 97.752 1.00 16.76 215 ILE C C 1
ATOM 7368 O O . ILE C 1 215 ? -14.120 40.400 98.514 1.00 19.97 215 ILE C O 1
ATOM 7373 N N . THR C 1 216 ? -13.447 39.673 96.463 1.00 17.04 216 THR C N 1
ATOM 7374 C CA . THR C 1 216 ? -13.828 40.891 95.752 1.00 16.89 216 THR C CA 1
ATOM 7375 C C . THR C 1 216 ? -14.574 40.452 94.492 1.00 16.56 216 THR C C 1
ATOM 7376 O O . THR C 1 216 ? -14.032 39.736 93.674 1.00 17.92 216 THR C O 1
ATOM 7380 N N . THR C 1 217 ? -15.808 40.941 94.326 1.00 16.18 217 THR C N 1
ATOM 7381 C CA . THR C 1 217 ? -16.631 40.581 93.146 1.00 16.38 217 THR C CA 1
ATOM 7382 C C . THR C 1 217 ? -16.473 41.625 92.060 1.00 15.11 217 THR C C 1
ATOM 7383 O O . THR C 1 217 ? -16.108 42.781 92.259 1.00 17.32 217 THR C O 1
ATOM 7387 N N . PHE C 1 218 ? -16.783 41.177 90.844 1.00 15.72 218 PHE C N 1
ATOM 7388 C CA . PHE C 1 218 ? -16.811 42.013 89.646 1.00 15.32 218 PHE C CA 1
ATOM 7389 C C . PHE C 1 218 ? -17.887 41.437 88.678 1.00 14.74 218 PHE C C 1
ATOM 7390 O O . PHE C 1 218 ? -18.722 40.607 89.114 1.00 16.76 218 PHE C O 1
ATOM 7398 N N . ASP C 1 219 ? -17.874 41.886 87.431 1.00 14.26 219 ASP C N 1
ATOM 7399 C CA . ASP C 1 219 ? -18.877 41.487 86.459 1.00 14.08 219 ASP C CA 1
ATOM 7400 C C . ASP C 1 219 ? -20.314 41.660 86.988 1.00 15.47 219 ASP C C 1
ATOM 7401 O O . ASP C 1 219 ? -21.091 40.734 87.075 1.00 15.99 219 ASP C O 1
ATOM 7406 N N . PHE C 1 220 ? -20.617 42.950 87.254 1.00 15.33 220 PHE C N 1
ATOM 7407 C CA . PHE C 1 220 ? -21.957 43.394 87.628 1.00 15.88 220 PHE C CA 1
ATOM 7408 C C . PHE C 1 220 ? -22.773 43.756 86.392 1.00 17.67 220 PHE C C 1
ATOM 7409 O O . PHE C 1 220 ? -23.766 44.494 86.455 1.00 17.61 220 PHE C O 1
ATOM 7417 N N . ASP C 1 221 ? -22.406 43.250 85.236 1.00 15.88 221 ASP C N 1
ATOM 7418 C CA . ASP C 1 221 ? -23.053 43.586 83.980 1.00 16.60 221 ASP C CA 1
ATOM 7419 C C . ASP C 1 221 ? -24.481 43.107 83.892 1.00 17.46 221 ASP C C 1
ATOM 7420 O O . ASP C 1 221 ? -25.232 43.667 83.092 1.00 17.30 221 ASP C O 1
ATOM 7425 N N . ASP C 1 222 ? -24.850 42.084 84.684 1.00 15.27 222 ASP C N 1
ATOM 7426 C CA . ASP C 1 222 ? -26.207 41.501 84.619 1.00 14.75 222 ASP C CA 1
ATOM 7427 C C . ASP C 1 222 ? -27.039 41.687 85.851 1.00 15.02 222 ASP C C 1
ATOM 7428 O O . ASP C 1 222 ? -28.132 41.098 85.967 1.00 16.39 222 ASP C O 1
ATOM 7433 N N . ILE C 1 223 ? -26.722 42.706 86.668 1.00 14.72 223 ILE C N 1
ATOM 7434 C CA . ILE C 1 223 ? -27.482 42.927 87.863 1.00 15.17 223 ILE C CA 1
ATOM 7435 C C . ILE C 1 223 ? -28.944 43.265 87.477 1.00 15.12 223 ILE C C 1
ATOM 7436 O O . ILE C 1 223 ? -29.195 43.907 86.442 1.00 15.86 223 ILE C O 1
ATOM 7441 N N . GLY C 1 224 ? -29.851 42.867 88.343 1.00 14.47 224 GLY C N 1
ATOM 7442 C CA . GLY C 1 224 ? -31.239 43.124 88.180 1.00 14.35 224 GLY C CA 1
ATOM 7443 C C . GLY C 1 224 ? -31.994 42.802 89.441 1.00 15.95 224 GLY C C 1
ATOM 7444 O O . GLY C 1 224 ? -31.470 42.231 90.385 1.00 16.19 224 GLY C O 1
ATOM 7445 N N . TYR C 1 225 ? -33.280 43.169 89.457 1.00 15.85 225 TYR C N 1
ATOM 7446 C CA . TYR C 1 225 ? -34.141 42.869 90.599 1.00 16.54 225 TYR C CA 1
ATOM 7447 C C . TYR C 1 225 ? -34.527 41.389 90.528 1.00 16.25 225 TYR C C 1
ATOM 7448 O O . TYR C 1 225 ? -34.875 40.890 89.456 1.00 18.05 225 TYR C O 1
ATOM 7457 N N . ASN C 1 226 ? -34.413 40.709 91.666 1.00 15.64 226 ASN C N 1
ATOM 7458 C CA . ASN C 1 226 ? -34.598 39.285 91.671 1.00 15.68 226 ASN C CA 1
ATOM 7459 C C . ASN C 1 226 ? -34.779 38.822 93.101 1.00 15.74 226 ASN C C 1
ATOM 7460 O O . ASN C 1 226 ? -34.505 39.544 94.066 1.00 16.24 226 ASN C O 1
ATOM 7465 N N . TRP C 1 227 ? -35.194 37.558 93.244 1.00 16.00 227 TRP C N 1
ATOM 7466 C CA . TRP C 1 227 ? -35.276 36.976 94.589 1.00 16.49 227 TRP C CA 1
ATOM 7467 C C . TRP C 1 227 ? -33.863 36.665 95.116 1.00 16.26 227 TRP C C 1
ATOM 7468 O O . TRP C 1 227 ? -33.033 36.140 94.374 1.00 16.02 227 TRP C O 1
ATOM 7479 N N . PHE C 1 228 ? -33.661 36.910 96.395 1.00 15.62 228 PHE C N 1
ATOM 7480 C CA . PHE C 1 228 ? -32.415 36.522 97.020 1.00 15.27 228 PHE C CA 1
ATOM 7481 C C . PHE C 1 228 ? -32.152 35.006 96.843 1.00 15.92 228 PHE C C 1
ATOM 7482 O O . PHE C 1 228 ? -31.000 34.623 96.586 1.00 16.50 228 PHE C O 1
ATOM 7490 N N . MET C 1 229 ? -33.192 34.188 96.967 1.00 16.19 229 MET C N 1
ATOM 7491 C CA . MET C 1 229 ? -33.054 32.746 96.810 1.00 15.72 229 MET C CA 1
ATOM 7492 C C . MET C 1 229 ? -32.555 32.401 95.411 1.00 16.18 229 MET C C 1
ATOM 7493 O O . MET C 1 229 ? -31.793 31.452 95.229 1.00 17.09 229 MET C O 1
ATOM 7498 N N . ASN C 1 230 ? -32.991 33.179 94.424 1.00 15.63 230 ASN C N 1
ATOM 7499 C CA . ASN C 1 230 ? -32.585 32.958 93.036 1.00 15.15 230 ASN C CA 1
ATOM 7500 C C . ASN C 1 230 ? -31.108 33.357 92.857 1.00 14.78 230 ASN C C 1
ATOM 7501 O O . ASN C 1 230 ? -30.365 32.655 92.179 1.00 16.66 230 ASN C O 1
ATOM 7506 N N . ASP C 1 231 ? -30.713 34.516 93.374 1.00 15.24 231 ASP C N 1
ATOM 7507 C CA . ASP C 1 231 ? -29.297 34.887 93.328 1.00 14.81 231 ASP C CA 1
ATOM 7508 C C . ASP C 1 231 ? -28.412 33.709 93.855 1.00 14.93 231 ASP C C 1
ATOM 7509 O O . ASP C 1 231 ? -27.389 33.408 93.238 1.00 16.23 231 ASP C O 1
ATOM 7514 N N . ILE C 1 232 ? -28.815 33.140 94.990 1.00 15.84 232 ILE C N 1
ATOM 7515 C CA . ILE C 1 232 ? -28.090 31.992 95.569 1.00 14.99 232 ILE C CA 1
ATOM 7516 C C . ILE C 1 232 ? -28.119 30.784 94.630 1.00 15.67 232 ILE C C 1
ATOM 7517 O O . ILE C 1 232 ? -27.108 30.103 94.397 1.00 16.53 232 ILE C O 1
ATOM 7522 N N . SER C 1 233 ? -29.287 30.498 94.080 1.00 15.17 233 SER C N 1
ATOM 7523 C CA . SER C 1 233 ? -29.431 29.379 93.165 1.00 15.11 233 SER C CA 1
ATOM 7524 C C . SER C 1 233 ? -28.584 29.503 91.927 1.00 14.97 233 SER C C 1
ATOM 7525 O O . SER C 1 233 ? -28.145 28.505 91.385 1.00 16.25 233 SER C O 1
ATOM 7528 N N . ILE C 1 234 ? -28.455 30.715 91.425 1.00 14.43 234 ILE C N 1
ATOM 7529 C CA . ILE C 1 234 ? -27.631 30.961 90.264 1.00 14.27 234 ILE C CA 1
ATOM 7530 C C . ILE C 1 234 ? -26.150 30.613 90.564 1.00 15.66 234 ILE C C 1
ATOM 7531 O O . ILE C 1 234 ? -25.499 29.989 89.741 1.00 15.48 234 ILE C O 1
ATOM 7536 N N . LEU C 1 235 ? -25.669 31.029 91.737 1.00 14.82 235 LEU C N 1
ATOM 7537 C CA . LEU C 1 235 ? -24.331 30.616 92.138 1.00 14.69 235 LEU C CA 1
ATOM 7538 C C . LEU C 1 235 ? -24.251 29.080 92.175 1.00 14.80 235 LEU C C 1
ATOM 7539 O O . LEU C 1 235 ? -23.245 28.529 91.686 1.00 15.50 235 LEU C O 1
ATOM 7544 N N . LEU C 1 236 ? -25.235 28.413 92.810 1.00 14.41 236 LEU C N 1
ATOM 7545 C CA . LEU C 1 236 ? -25.220 26.949 92.828 1.00 14.80 236 LEU C CA 1
ATOM 7546 C C . LEU C 1 236 ? -25.148 26.390 91.419 1.00 15.57 236 LEU C C 1
ATOM 7547 O O . LEU C 1 236 ? -24.379 25.445 91.141 1.00 15.55 236 LEU C O 1
ATOM 7552 N N . TYR C 1 237 ? -26.029 26.851 90.542 1.00 14.52 237 TYR C N 1
ATOM 7553 C CA . TYR C 1 237 ? -26.009 26.387 89.173 1.00 14.10 237 TYR C CA 1
ATOM 7554 C C . TYR C 1 237 ? -24.614 26.446 88.606 1.00 14.69 237 TYR C C 1
ATOM 7555 O O . TYR C 1 237 ? -24.139 25.505 87.966 1.00 16.29 237 TYR C O 1
ATOM 7564 N N . ASN C 1 238 ? -23.995 27.584 88.810 1.00 13.90 238 ASN C N 1
ATOM 7565 C CA . ASN C 1 238 ? -22.682 27.823 88.237 1.00 14.66 238 ASN C CA 1
ATOM 7566 C C . ASN C 1 238 ? -21.549 26.924 88.798 1.00 15.17 238 ASN C C 1
ATOM 7567 O O . ASN C 1 238 ? -20.679 26.512 88.038 1.00 15.65 238 ASN C O 1
ATOM 7572 N N . VAL C 1 239 ? -21.568 26.705 90.102 1.00 15.11 239 VAL C N 1
ATOM 7573 C CA . VAL C 1 239 ? -20.520 25.844 90.679 1.00 15.59 239 VAL C CA 1
ATOM 7574 C C . VAL C 1 239 ? -20.759 24.382 90.337 1.00 16.37 239 VAL C C 1
ATOM 7575 O O . VAL C 1 239 ? -19.794 23.625 90.236 1.00 18.37 239 VAL C O 1
ATOM 7579 N N . LEU C 1 240 ? -22.023 24.004 90.073 1.00 15.69 240 LEU C N 1
ATOM 7580 C CA . LEU C 1 240 ? -22.287 22.653 89.574 1.00 15.94 240 LEU C CA 1
ATOM 7581 C C . LEU C 1 240 ? -21.866 22.450 88.135 1.00 15.96 240 LEU C C 1
ATOM 7582 O O . LEU C 1 240 ? -21.516 21.356 87.723 1.00 18.84 240 LEU C O 1
ATOM 7587 N N . TRP C 1 241 ? -21.911 23.507 87.348 1.00 16.71 241 TRP C N 1
ATOM 7588 C CA . TRP C 1 241 ? -21.627 23.479 85.924 1.00 16.06 241 TRP C CA 1
ATOM 7589 C C . TRP C 1 241 ? -20.121 23.394 85.639 1.00 17.28 241 TRP C C 1
ATOM 7590 O O . TRP C 1 241 ? -19.717 22.634 84.797 1.00 18.57 241 TRP C O 1
ATOM 7601 N N . TYR C 1 242 ? -19.358 24.252 86.282 1.00 17.44 242 TYR C N 1
ATOM 7602 C CA . TYR C 1 242 ? -17.914 24.348 86.097 1.00 18.48 242 TYR C CA 1
ATOM 7603 C C . TYR C 1 242 ? -17.231 24.113 87.449 1.00 19.46 242 TYR C C 1
ATOM 7604 O O . TYR C 1 242 ? -16.668 24.967 87.998 1.00 21.35 242 TYR C O 1
ATOM 7613 N N . PRO C 1 243 ? -17.264 22.916 87.962 1.00 19.37 243 PRO C N 1
ATOM 7614 C CA . PRO C 1 243 ? -16.665 22.724 89.297 1.00 20.83 243 PRO C CA 1
ATOM 7615 C C . PRO C 1 243 ? -15.148 22.819 89.199 1.00 20.67 243 PRO C C 1
ATOM 7616 O O . PRO C 1 243 ? -14.568 22.296 88.264 1.00 22.30 243 PRO C O 1
ATOM 7620 N N . VAL C 1 244 ? -14.506 23.499 90.151 1.00 20.13 244 VAL C N 1
ATOM 7621 C CA . VAL C 1 244 ? -13.049 23.576 90.092 1.00 19.29 244 VAL C CA 1
ATOM 7622 C C . VAL C 1 244 ? -12.445 22.180 90.299 1.00 20.01 244 VAL C C 1
ATOM 7623 O O . VAL C 1 244 ? -11.423 21.862 89.681 1.00 23.54 244 VAL C O 1
ATOM 7627 N N . ILE C 1 245 ? -13.066 21.399 91.178 1.00 20.45 245 ILE C N 1
ATOM 7628 C CA . ILE C 1 245 ? -12.707 20.000 91.411 1.00 20.52 245 ILE C CA 1
ATOM 7629 C C . ILE C 1 245 ? -13.862 19.155 90.864 1.00 20.68 245 ILE C C 1
ATOM 7630 O O . ILE C 1 245 ? -14.949 19.145 91.438 1.00 21.63 245 ILE C O 1
ATOM 7635 N N . PRO C 1 246 ? -13.632 18.409 89.775 1.00 20.83 246 PRO C N 1
ATOM 7636 C CA . PRO C 1 246 ? -14.720 17.570 89.258 1.00 19.86 246 PRO C CA 1
ATOM 7637 C C . PRO C 1 246 ? -15.219 16.588 90.284 1.00 20.51 246 PRO C C 1
ATOM 7638 O O . PRO C 1 246 ? -14.411 16.028 91.055 1.00 23.51 246 PRO C O 1
ATOM 7642 N N . TYR C 1 247 ? -16.526 16.391 90.291 1.00 19.67 247 TYR C N 1
ATOM 7643 C CA . TYR C 1 247 ? -17.226 15.571 91.293 1.00 21.07 247 TYR C CA 1
ATOM 7644 C C . TYR C 1 247 ? -17.863 14.350 90.653 1.00 20.29 247 TYR C C 1
ATOM 7645 O O . TYR C 1 247 ? -18.232 14.391 89.478 1.00 19.57 247 TYR C O 1
ATOM 7654 N N . GLU C 1 248 ? -17.978 13.260 91.428 1.00 20.27 248 GLU C N 1
ATOM 7655 C CA . GLU C 1 248 ? -18.691 12.045 91.005 1.00 20.14 248 GLU C CA 1
ATOM 7656 C C . GLU C 1 248 ? -20.162 12.045 91.354 1.00 20.27 248 GLU C C 1
ATOM 7657 O O . GLU C 1 248 ? -20.935 11.324 90.718 1.00 23.38 248 GLU C O 1
ATOM 7663 N N . ASP C 1 249 ? -20.542 12.777 92.408 1.00 20.05 249 ASP C N 1
ATOM 7664 C CA . ASP C 1 249 ? -21.900 12.718 92.950 1.00 19.05 249 ASP C CA 1
ATOM 7665 C C . ASP C 1 249 ? -22.406 14.160 93.045 1.00 18.32 249 ASP C C 1
ATOM 7666 O O . ASP C 1 249 ? -22.064 14.932 93.963 1.00 18.35 249 ASP C O 1
ATOM 7671 N N . LYS C 1 250 ? -23.253 14.503 92.070 1.00 18.00 250 LYS C N 1
ATOM 7672 C CA . LYS C 1 250 ? -23.708 15.890 91.947 1.00 16.82 250 LYS C CA 1
ATOM 7673 C C . LYS C 1 250 ? -24.538 16.278 93.160 1.00 17.67 250 LYS C C 1
ATOM 7674 O O . LYS C 1 250 ? -24.405 17.395 93.680 1.00 18.48 250 LYS C O 1
ATOM 7680 N N . ALA C 1 251 ? -25.497 15.430 93.550 1.00 19.12 251 ALA C N 1
ATOM 7681 C CA . ALA C 1 251 ? -26.341 15.743 94.703 1.00 18.90 251 ALA C CA 1
ATOM 7682 C C . ALA C 1 251 ? -25.570 15.964 95.973 1.00 18.70 251 ALA C C 1
ATOM 7683 O O . ALA C 1 251 ? -25.811 16.939 96.683 1.00 19.95 251 ALA C O 1
ATOM 7685 N N . ALA C 1 252 ? -24.554 15.134 96.216 1.00 18.86 252 ALA C N 1
ATOM 7686 C CA . ALA C 1 252 ? -23.782 15.273 97.427 1.00 20.16 252 ALA C CA 1
ATOM 7687 C C . ALA C 1 252 ? -22.979 16.573 97.406 1.00 18.75 252 ALA C C 1
ATOM 7688 O O . ALA C 1 252 ? -22.865 17.227 98.447 1.00 20.14 252 ALA C O 1
ATOM 7690 N N . PHE C 1 253 ? -22.421 16.934 96.258 1.00 18.36 253 PHE C N 1
ATOM 7691 C CA . PHE C 1 253 ? -21.661 18.169 96.165 1.00 17.99 253 PHE C CA 1
ATOM 7692 C C . PHE C 1 253 ? -22.597 19.365 96.363 1.00 17.83 253 PHE C C 1
ATOM 7693 O O . PHE C 1 253 ? -22.271 20.291 97.099 1.00 18.75 253 PHE C O 1
ATOM 7701 N N . ALA C 1 254 ? -23.751 19.348 95.700 1.00 17.47 254 ALA C N 1
ATOM 7702 C CA . ALA C 1 254 ? -24.743 20.436 95.848 1.00 17.68 254 ALA C CA 1
ATOM 7703 C C . ALA C 1 254 ? -25.121 20.607 97.301 1.00 17.09 254 ALA C C 1
ATOM 7704 O O . ALA C 1 254 ? -25.178 21.726 97.798 1.00 19.43 254 ALA C O 1
ATOM 7706 N N . GLY C 1 255 ? -25.388 19.494 97.986 1.00 19.12 255 GLY C N 1
ATOM 7707 C CA . GLY C 1 255 ? -25.799 19.558 99.362 1.00 19.89 255 GLY C CA 1
ATOM 7708 C C . GLY C 1 255 ? -24.716 20.077 100.278 1.00 20.41 255 GLY C C 1
ATOM 7709 O O . GLY C 1 255 ? -25.008 20.871 101.189 1.00 22.49 255 GLY C O 1
ATOM 7710 N N . ASN C 1 256 ? -23.476 19.669 100.038 1.00 19.04 256 ASN C N 1
ATOM 7711 C CA . ASN C 1 256 ? -22.369 20.165 100.846 1.00 18.97 256 ASN C CA 1
ATOM 7712 C C . ASN C 1 256 ? -22.098 21.632 100.592 1.00 18.46 256 ASN C C 1
ATOM 7713 O O . ASN C 1 256 ? -21.906 22.382 101.528 1.00 20.90 256 ASN C O 1
ATOM 7718 N N . PHE C 1 257 ? -22.069 22.027 99.337 1.00 18.01 257 PHE C N 1
ATOM 7719 C CA . PHE C 1 257 ? -21.893 23.420 99.005 1.00 17.36 257 PHE C CA 1
ATOM 7720 C C . PHE C 1 257 ? -22.909 24.268 99.714 1.00 17.76 257 PHE C C 1
ATOM 7721 O O . PHE C 1 257 ? -22.568 25.308 100.330 1.00 17.70 257 PHE C O 1
ATOM 7729 N N . MET C 1 258 ? -24.190 23.893 99.576 1.00 18.68 258 MET C N 1
ATOM 7730 C CA . MET C 1 258 ? -25.251 24.667 100.168 1.00 18.67 258 MET C CA 1
ATOM 7731 C C . MET C 1 258 ? -25.200 24.688 101.676 1.00 17.85 258 MET C C 1
ATOM 7732 O O . MET C 1 258 ? -25.485 25.720 102.287 1.00 20.24 258 MET C O 1
ATOM 7737 N N . LYS C 1 259 ? -24.833 23.558 102.299 1.00 18.52 259 LYS C N 1
ATOM 7738 C CA . LYS C 1 259 ? -24.725 23.529 103.732 1.00 18.94 259 LYS C CA 1
ATOM 7739 C C . LYS C 1 259 ? -23.745 24.586 104.219 1.00 20.06 259 LYS C C 1
ATOM 7740 O O . LYS C 1 259 ? -24.045 25.351 105.167 1.00 20.55 259 LYS C O 1
ATOM 7746 N N . GLN C 1 260 ? -22.560 24.620 103.605 1.00 18.80 260 GLN C N 1
ATOM 7747 C CA . GLN C 1 260 ? -21.525 25.552 104.048 1.00 19.07 260 GLN C CA 1
ATOM 7748 C C . GLN C 1 260 ? -21.890 26.977 103.683 1.00 17.86 260 GLN C C 1
ATOM 7749 O O . GLN C 1 260 ? -21.697 27.881 104.474 1.00 19.64 260 GLN C O 1
ATOM 7755 N N . PHE C 1 261 ? -22.373 27.158 102.448 1.00 17.06 261 PHE C N 1
ATOM 7756 C CA . PHE C 1 261 ? -22.800 28.487 102.019 1.00 16.19 261 PHE C CA 1
ATOM 7757 C C . PHE C 1 261 ? -23.877 29.039 102.943 1.00 17.64 261 PHE C C 1
ATOM 7758 O O . PHE C 1 261 ? -23.788 30.208 103.383 1.00 18.01 261 PHE C O 1
ATOM 7766 N N . LEU C 1 262 ? -24.904 28.262 103.243 1.00 18.49 262 LEU C N 1
ATOM 7767 C CA . LEU C 1 262 ? -25.995 28.746 104.093 1.00 19.22 262 LEU C CA 1
ATOM 7768 C C . LEU C 1 262 ? -25.573 29.037 105.507 1.00 21.23 262 LEU C C 1
ATOM 7769 O O . LEU C 1 262 ? -26.084 29.970 106.139 1.00 20.88 262 LEU C O 1
ATOM 7774 N N . LYS C 1 263 ? -24.588 28.305 106.001 1.00 20.17 263 LYS C N 1
ATOM 7775 C CA . LYS C 1 263 ? -24.082 28.596 107.333 1.00 20.29 263 LYS C CA 1
ATOM 7776 C C . LYS C 1 263 ? -23.536 30.022 107.357 1.00 21.06 263 LYS C C 1
ATOM 7777 O O . LYS C 1 263 ? -23.813 30.775 108.284 1.00 22.67 263 LYS C O 1
ATOM 7783 N N . GLY C 1 264 ? -22.727 30.363 106.366 1.00 18.35 264 GLY C N 1
ATOM 7784 C CA . GLY C 1 264 ? -22.210 31.723 106.285 1.00 18.94 264 GLY C CA 1
ATOM 7785 C C . GLY C 1 264 ? -23.274 32.771 105.995 1.00 17.83 264 GLY C C 1
ATOM 7786 O O . GLY C 1 264 ? -23.272 33.857 106.575 1.00 19.51 264 GLY C O 1
ATOM 7787 N N . TYR C 1 265 ? -24.162 32.481 105.054 1.00 17.58 265 TYR C N 1
ATOM 7788 C CA . TYR C 1 265 ? -25.234 33.420 104.659 1.00 18.51 265 TYR C CA 1
ATOM 7789 C C . TYR C 1 265 ? -26.087 33.803 105.843 1.00 17.10 265 TYR C C 1
ATOM 7790 O O . TYR C 1 265 ? -26.352 34.990 106.074 1.00 19.08 265 TYR C O 1
ATOM 7799 N N . ARG C 1 266 ? -26.457 32.817 106.642 1.00 19.20 266 ARG C N 1
ATOM 7800 C CA . ARG C 1 266 ? -27.374 33.016 107.771 1.00 21.32 266 ARG C CA 1
ATOM 7801 C C . ARG C 1 266 ? -26.771 33.845 108.889 1.00 19.94 266 ARG C C 1
ATOM 7802 O O . ARG C 1 266 ? -27.514 34.401 109.692 1.00 23.83 266 ARG C O 1
ATOM 7810 N N . GLU C 1 267 ? -25.444 33.959 108.913 1.00 18.39 267 GLU C N 1
ATOM 7811 C CA . GLU C 1 267 ? -24.791 34.888 109.851 1.00 19.70 267 GLU C CA 1
ATOM 7812 C C . GLU C 1 267 ? -25.000 36.346 109.485 1.00 19.44 267 GLU C C 1
ATOM 7813 O O . GLU C 1 267 ? -24.763 37.204 110.323 1.00 22.08 267 GLU C O 1
ATOM 7819 N N . GLU C 1 268 ? -25.372 36.597 108.220 1.00 18.60 268 GLU C N 1
ATOM 7820 C CA . GLU C 1 268 ? -25.357 37.948 107.687 1.00 18.86 268 GLU C CA 1
ATOM 7821 C C . GLU C 1 268 ? -26.695 38.416 107.134 1.00 17.61 268 GLU C C 1
ATOM 7822 O O . GLU C 1 268 ? -26.914 39.615 107.058 1.00 20.95 268 GLU C O 1
ATOM 7828 N N . ASN C 1 269 ? -27.604 37.524 106.772 1.00 20.47 269 ASN C N 1
ATOM 7829 C CA . ASN C 1 269 ? -28.937 37.924 106.332 1.00 19.56 269 ASN C CA 1
ATOM 7830 C C . ASN C 1 269 ? -29.920 36.800 106.611 1.00 20.76 269 ASN C C 1
ATOM 7831 O O . ASN C 1 269 ? -29.591 35.622 106.504 1.00 22.50 269 ASN C O 1
ATOM 7836 N N . GLU C 1 270 ? -31.176 37.159 106.883 1.00 22.01 270 GLU C N 1
ATOM 7837 C CA . GLU C 1 270 ? -32.194 36.241 107.313 1.00 25.32 270 GLU C CA 1
ATOM 7838 C C . GLU C 1 270 ? -33.006 35.922 106.098 1.00 31.48 270 GLU C C 1
ATOM 7839 O O . GLU C 1 270 ? -33.630 36.846 105.535 1.00 40.28 270 GLU C O 1
ATOM 7841 N N . LEU C 1 271 ? -33.078 34.621 105.776 1.00 28.45 271 LEU C N 1
ATOM 7842 C CA . LEU C 1 271 ? -33.964 34.134 104.744 1.00 31.70 271 LEU C CA 1
ATOM 7843 C C . LEU C 1 271 ? -34.686 32.850 105.173 1.00 30.09 271 LEU C C 1
ATOM 7844 O O . LEU C 1 271 ? -34.101 31.900 105.690 1.00 31.78 271 LEU C O 1
ATOM 7846 N N . GLY C 1 272 ? -35.990 32.853 104.944 1.00 29.44 272 GLY C N 1
ATOM 7847 C CA . GLY C 1 272 ? -36.851 31.816 105.448 1.00 25.01 272 GLY C CA 1
ATOM 7848 C C . GLY C 1 272 ? -36.672 30.471 104.803 1.00 22.51 272 GLY C C 1
ATOM 7849 O O . GLY C 1 272 ? -36.403 30.399 103.606 1.00 25.71 272 GLY C O 1
ATOM 7850 N N . ASP C 1 273 ? -36.896 29.429 105.601 1.00 24.89 273 ASP C N 1
ATOM 7851 C CA . ASP C 1 273 ? -36.753 28.050 105.134 1.00 25.99 273 ASP C CA 1
ATOM 7852 C C . ASP C 1 273 ? -37.687 27.739 103.965 1.00 23.85 273 ASP C C 1
ATOM 7853 O O . ASP C 1 273 ? -37.368 26.920 103.105 1.00 25.15 273 ASP C O 1
ATOM 7858 N N . GLU C 1 274 ? -38.847 28.399 103.907 1.00 25.41 274 GLU C N 1
ATOM 7859 C CA . GLU C 1 274 ? -39.754 28.204 102.794 1.00 25.57 274 GLU C CA 1
ATOM 7860 C C . GLU C 1 274 ? -39.132 28.421 101.406 1.00 23.79 274 GLU C C 1
ATOM 7861 O O . GLU C 1 274 ? -39.564 27.824 100.440 1.00 23.95 274 GLU C O 1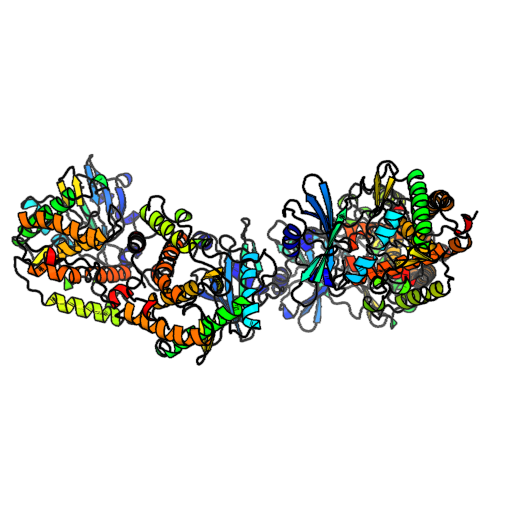
ATOM 7867 N N . TRP C 1 275 ? -38.100 29.254 101.313 1.00 21.16 275 TRP C N 1
ATOM 7868 C CA . TRP C 1 275 ? -37.456 29.496 100.035 1.00 19.88 275 TRP C CA 1
ATOM 7869 C C . TRP C 1 275 ? -36.623 28.318 99.518 1.00 19.96 275 TRP C C 1
ATOM 7870 O O . TRP C 1 275 ? -36.372 28.206 98.327 1.00 18.97 275 TRP C O 1
ATOM 7881 N N . LEU C 1 276 ? -36.238 27.427 100.399 1.00 19.70 276 LEU C N 1
ATOM 7882 C CA . LEU C 1 276 ? -35.373 26.319 99.991 1.00 20.62 276 LEU C CA 1
ATOM 7883 C C . LEU C 1 276 ? -36.069 25.415 98.967 1.00 20.17 276 LEU C C 1
ATOM 7884 O O . LEU C 1 276 ? -35.440 24.845 98.100 1.00 21.28 276 LEU C O 1
ATOM 7889 N N . ALA C 1 277 ? -37.384 25.305 99.117 1.00 20.39 277 ALA C N 1
ATOM 7890 C CA . ALA C 1 277 ? -38.176 24.495 98.224 1.00 20.87 277 ALA C CA 1
ATOM 7891 C C . ALA C 1 277 ? -38.166 24.938 96.766 1.00 18.98 277 ALA C C 1
ATOM 7892 O O . ALA C 1 277 ? -38.480 24.168 95.886 1.00 21.97 277 ALA C O 1
ATOM 7894 N N . TYR C 1 278 ? -37.881 26.225 96.545 1.00 18.41 278 TYR C N 1
ATOM 7895 C CA . TYR C 1 278 ? -37.821 26.806 95.210 1.00 19.21 278 TYR C CA 1
ATOM 7896 C C . TYR C 1 278 ? -36.461 26.752 94.533 1.00 17.64 278 TYR C C 1
ATOM 7897 O O . TYR C 1 278 ? -36.385 27.072 93.342 1.00 18.53 278 TYR C O 1
ATOM 7906 N N . ILE C 1 279 ? -35.408 26.264 95.209 1.00 17.36 279 ILE C N 1
ATOM 7907 C CA . ILE C 1 279 ? -34.107 26.136 94.578 1.00 17.65 279 ILE C CA 1
ATOM 7908 C C . ILE C 1 279 ? -34.193 25.321 93.283 1.00 17.64 279 ILE C C 1
ATOM 7909 O O . ILE C 1 279 ? -33.666 25.738 92.261 1.00 17.17 279 ILE C O 1
ATOM 7914 N N . PRO C 1 280 ? -34.863 24.128 93.306 1.00 19.02 280 PRO C N 1
ATOM 7915 C CA . PRO C 1 280 ? -34.906 23.386 92.058 1.00 18.92 280 PRO C CA 1
ATOM 7916 C C . PRO C 1 280 ? -35.506 24.148 90.876 1.00 17.85 280 PRO C C 1
ATOM 7917 O O . PRO C 1 280 ? -35.030 24.048 89.748 1.00 17.71 280 PRO C O 1
ATOM 7921 N N . ASP C 1 281 ? -36.566 24.924 91.143 1.00 18.79 281 ASP C N 1
ATOM 7922 C CA . ASP C 1 281 ? -37.197 25.709 90.070 1.00 19.19 281 ASP C CA 1
ATOM 7923 C C . ASP C 1 281 ? -36.287 26.832 89.565 1.00 16.12 281 ASP C C 1
ATOM 7924 O O . ASP C 1 281 ? -36.184 27.037 88.373 1.00 16.45 281 ASP C O 1
ATOM 7929 N N . PHE C 1 282 ? -35.553 27.470 90.488 1.00 16.28 282 PHE C N 1
ATOM 7930 C CA . PHE C 1 282 ? -34.618 28.490 90.042 1.00 17.32 282 PHE C CA 1
ATOM 7931 C C . PHE C 1 282 ? -33.445 27.899 89.241 1.00 16.52 282 PHE C C 1
ATOM 7932 O O . PHE C 1 282 ? -32.971 28.470 88.268 1.00 16.26 282 PHE C O 1
ATOM 7940 N N . LEU C 1 283 ? -33.053 26.667 89.607 1.00 16.28 283 LEU C N 1
ATOM 7941 C CA . LEU C 1 283 ? -31.999 26.006 88.805 1.00 15.57 283 LEU C CA 1
ATOM 7942 C C . LEU C 1 283 ? -32.500 25.720 87.374 1.00 15.13 283 LEU C C 1
ATOM 7943 O O . LEU C 1 283 ? -31.790 25.923 86.399 1.00 15.75 283 LEU C O 1
ATOM 7948 N N . ARG C 1 284 ? -33.770 25.247 87.276 1.00 16.13 284 ARG C N 1
ATOM 7949 C CA A ARG C 1 284 ? -34.336 24.991 85.948 0.50 17.14 284 ARG C CA 1
ATOM 7950 C CA B ARG C 1 284 ? -34.342 24.993 85.946 0.50 17.03 284 ARG C CA 1
ATOM 7951 C C . ARG C 1 284 ? -34.477 26.297 85.146 1.00 15.67 284 ARG C C 1
ATOM 7952 O O . ARG C 1 284 ? -34.293 26.300 83.934 1.00 16.75 284 ARG C O 1
ATOM 7967 N N . LEU C 1 285 ? -34.746 27.403 85.841 1.00 16.36 285 LEU C N 1
ATOM 7968 C CA . LEU C 1 285 ? -34.834 28.685 85.167 1.00 16.90 285 LEU C CA 1
ATOM 7969 C C . LEU C 1 285 ? -33.512 29.107 84.599 1.00 14.89 285 LEU C C 1
ATOM 7970 O O . LEU C 1 285 ? -33.435 29.641 83.485 1.00 16.34 285 LEU C O 1
ATOM 7975 N N . ARG C 1 286 ? -32.427 28.843 85.354 1.00 15.67 286 ARG C N 1
ATOM 7976 C CA . ARG C 1 286 ? -31.146 29.201 84.801 1.00 15.92 286 ARG C CA 1
ATOM 7977 C C . ARG C 1 286 ? -30.849 28.393 83.525 1.00 14.98 286 ARG C C 1
ATOM 7978 O O . ARG C 1 286 ? -30.272 28.892 82.570 1.00 15.89 286 ARG C O 1
ATOM 7986 N N . HIS C 1 287 ? -31.217 27.113 83.537 1.00 15.64 287 HIS C N 1
ATOM 7987 C CA . HIS C 1 287 ? -31.053 26.271 82.370 1.00 17.11 287 HIS C CA 1
ATOM 7988 C C . HIS C 1 287 ? -31.790 26.843 81.159 1.00 16.37 287 HIS C C 1
ATOM 7989 O O . HIS C 1 287 ? -31.254 26.873 80.048 1.00 16.49 287 HIS C O 1
ATOM 7996 N N . VAL C 1 288 ? -33.048 27.278 81.378 1.00 16.21 288 VAL C N 1
ATOM 7997 C CA . VAL C 1 288 ? -33.804 27.959 80.305 1.00 17.90 288 VAL C CA 1
ATOM 7998 C C . VAL C 1 288 ? -33.049 29.213 79.774 1.00 15.92 288 VAL C C 1
ATOM 7999 O O . VAL C 1 288 ? -32.906 29.416 78.568 1.00 16.83 288 VAL C O 1
ATOM 8003 N N . LEU C 1 289 ? -32.494 29.991 80.702 1.00 16.21 289 LEU C N 1
ATOM 8004 C CA . LEU C 1 289 ? -31.770 31.194 80.305 1.00 16.04 289 LEU C CA 1
ATOM 8005 C C . LEU C 1 289 ? -30.557 30.871 79.459 1.00 16.37 289 LEU C C 1
ATOM 8006 O O . LEU C 1 289 ? -30.309 31.508 78.444 1.00 17.04 289 LEU C O 1
ATOM 8011 N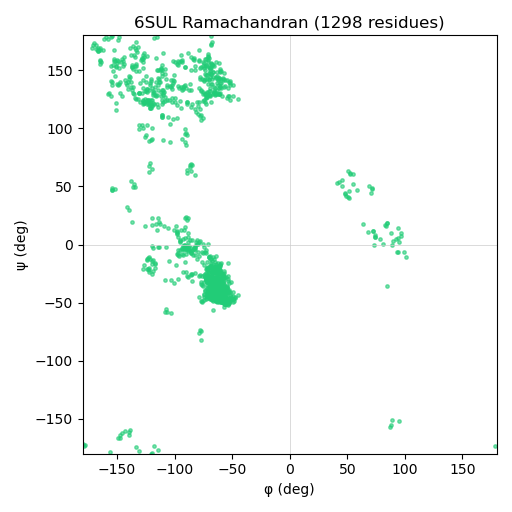 N . ILE C 1 290 ? -29.807 29.813 79.862 1.00 16.50 290 ILE C N 1
ATOM 8012 C CA . ILE C 1 290 ? -28.625 29.438 79.074 1.00 16.58 290 ILE C CA 1
ATOM 8013 C C . ILE C 1 290 ? -29.051 29.018 77.670 1.00 16.65 290 ILE C C 1
ATOM 8014 O O . ILE C 1 290 ? -28.381 29.339 76.701 1.00 16.55 290 ILE C O 1
ATOM 8019 N N . TYR C 1 291 ? -30.170 28.284 77.554 1.00 16.00 291 TYR C N 1
ATOM 8020 C CA . TYR C 1 291 ? -30.631 27.901 76.204 1.00 16.10 291 TYR C CA 1
ATOM 8021 C C . TYR C 1 291 ? -30.910 29.151 75.336 1.00 15.88 291 TYR C C 1
ATOM 8022 O O . TYR C 1 291 ? -30.580 29.197 74.137 1.00 17.02 291 TYR C O 1
ATOM 8031 N N . GLY C 1 292 ? -31.511 30.167 75.955 1.00 16.73 292 GLY C N 1
ATOM 8032 C CA . GLY C 1 292 ? -31.733 31.447 75.250 1.00 17.47 292 GLY C CA 1
ATOM 8033 C C . GLY C 1 292 ? -30.436 32.132 74.853 1.00 17.05 292 GLY C C 1
ATOM 8034 O O . GLY C 1 292 ? -30.269 32.558 73.722 1.00 17.76 292 GLY C O 1
ATOM 8035 N N . LEU C 1 293 ? -29.503 32.185 75.819 1.00 16.55 293 LEU C N 1
ATOM 8036 C CA . LEU C 1 293 ? -28.173 32.721 75.560 1.00 16.97 293 LEU C CA 1
ATOM 8037 C C . LEU C 1 293 ? -27.486 32.080 74.380 1.00 16.65 293 LEU C C 1
ATOM 8038 O O . LEU C 1 293 ? -26.947 32.736 73.474 1.00 17.68 293 LEU C O 1
ATOM 8043 N N . LEU C 1 294 ? -27.511 30.736 74.382 1.00 17.25 294 LEU C N 1
ATOM 8044 C CA . LEU C 1 294 ? -26.826 30.016 73.307 1.00 18.14 294 LEU C CA 1
ATOM 8045 C C . LEU C 1 294 ? -27.457 30.352 71.946 1.00 17.32 294 LEU C C 1
ATOM 8046 O O . LEU C 1 294 ? -26.764 30.522 70.948 1.00 19.24 294 LEU C O 1
ATOM 8051 N N . HIS C 1 295 ? -28.792 30.420 71.918 1.00 17.37 295 HIS C N 1
ATOM 8052 C CA . HIS C 1 295 ? -29.455 30.778 70.655 1.00 17.97 295 HIS C CA 1
ATOM 8053 C C . HIS C 1 295 ? -29.226 32.225 70.219 1.00 18.95 295 HIS C C 1
ATOM 8054 O O . HIS C 1 295 ? -29.137 32.507 69.019 1.00 21.86 295 HIS C O 1
ATOM 8061 N N . GLN C 1 296 ? -29.043 33.123 71.172 1.00 18.33 296 GLN C N 1
ATOM 8062 C CA . GLN C 1 296 ? -28.673 34.506 70.861 1.00 18.70 296 GLN C CA 1
ATOM 8063 C C . GLN C 1 296 ? -27.227 34.600 70.309 1.00 19.00 296 GLN C C 1
ATOM 8064 O O . GLN C 1 296 ? -26.914 35.527 69.563 1.00 20.79 296 GLN C O 1
ATOM 8070 N N . ALA C 1 297 ? -26.371 33.620 70.669 1.00 17.91 297 ALA C N 1
ATOM 8071 C CA . ALA C 1 297 ? -24.978 33.588 70.236 1.00 18.77 297 ALA C CA 1
ATOM 8072 C C . ALA C 1 297 ? -24.790 32.926 68.887 1.00 20.85 297 ALA C C 1
ATOM 8073 O O . ALA C 1 297 ? -23.843 33.212 68.192 1.00 22.89 297 ALA C O 1
ATOM 8075 N N . PHE C 1 298 ? -25.703 32.041 68.512 1.00 21.57 298 PHE C N 1
ATOM 8076 C CA . PHE C 1 298 ? -25.510 31.165 67.352 1.00 23.18 298 PHE C CA 1
ATOM 8077 C C . PHE C 1 298 ? -26.452 31.533 66.191 1.00 24.79 298 PHE C C 1
ATOM 8078 O O . PHE C 1 298 ? -27.600 31.904 66.402 1.00 26.64 298 PHE C O 1
ATOM 8086 N N . ASP C 1 299 ? -25.955 31.383 64.958 1.00 28.78 299 ASP C N 1
ATOM 8087 C CA . ASP C 1 299 ? -26.780 31.343 63.748 1.00 30.37 299 ASP C CA 1
ATOM 8088 C C . ASP C 1 299 ? -26.978 29.869 63.392 1.00 28.39 299 ASP C C 1
ATOM 8089 O O . ASP C 1 299 ? -26.043 29.213 62.926 1.00 29.09 299 ASP C O 1
ATOM 8094 N N . LEU C 1 300 ? -28.197 29.358 63.577 1.00 27.70 300 LEU C N 1
ATOM 8095 C CA . LEU C 1 300 ? -28.467 27.948 63.354 1.00 29.91 300 LEU C CA 1
ATOM 8096 C C . LEU C 1 300 ? -28.333 27.541 61.895 1.00 31.68 300 LEU C C 1
ATOM 8097 O O . LEU C 1 300 ? -28.145 26.356 61.608 1.00 35.73 300 LEU C O 1
ATOM 8102 N N . ALA C 1 301 ? -28.442 28.503 60.980 1.00 31.51 301 ALA C N 1
ATOM 8103 C CA . ALA C 1 301 ? -28.309 28.225 59.564 1.00 35.42 301 ALA C CA 1
ATOM 8104 C C . ALA C 1 301 ? -26.861 27.921 59.163 1.00 41.00 301 ALA C C 1
ATOM 8105 O O . ALA C 1 301 ? -26.651 27.312 58.119 1.00 45.32 301 ALA C O 1
ATOM 8107 N N . THR C 1 302 ? -25.873 28.322 59.978 1.00 35.52 302 THR C N 1
ATOM 8108 C CA . THR C 1 302 ? -24.462 28.068 59.667 1.00 37.94 302 THR C CA 1
ATOM 8109 C C . THR C 1 302 ? -23.666 27.262 60.698 1.00 34.26 302 THR C C 1
ATOM 8110 O O . THR C 1 302 ? -22.556 26.832 60.376 1.00 41.32 302 THR C O 1
ATOM 8114 N N . ILE C 1 303 ? -24.187 27.046 61.910 1.00 30.38 303 ILE C N 1
ATOM 8115 C CA . ILE C 1 303 ? -23.407 26.278 62.908 1.00 28.66 303 ILE C CA 1
ATOM 8116 C C . ILE C 1 303 ? -23.355 24.811 62.545 1.00 26.68 303 ILE C C 1
ATOM 8117 O O . ILE C 1 303 ? -24.231 24.271 61.835 1.00 29.78 303 ILE C O 1
ATOM 8122 N N . GLY C 1 304 ? -22.289 24.191 63.022 1.00 27.82 304 GLY C N 1
ATOM 8123 C CA . GLY C 1 304 ? -21.993 22.806 62.739 1.00 26.42 304 GLY C CA 1
ATOM 8124 C C . GLY C 1 304 ? -22.901 21.806 63.397 1.00 25.20 304 GLY C C 1
ATOM 8125 O O . GLY C 1 304 ? -23.612 22.081 64.412 1.00 24.09 304 GLY C O 1
ATOM 8126 N N . ASP C 1 305 ? -22.856 20.604 62.817 1.00 25.09 305 ASP C N 1
ATOM 8127 C CA . ASP C 1 305 ? -23.660 19.513 63.318 1.00 25.90 305 ASP C CA 1
ATOM 8128 C C . ASP C 1 305 ? -23.292 19.130 64.751 1.00 22.79 305 ASP C C 1
ATOM 8129 O O . ASP C 1 305 ? -24.141 18.693 65.501 1.00 21.99 305 ASP C O 1
ATOM 8134 N N . GLU C 1 306 ? -22.024 19.302 65.135 1.00 22.04 306 GLU C N 1
ATOM 8135 C CA . GLU C 1 306 ? -21.575 18.951 66.478 1.00 24.43 306 GLU C CA 1
ATOM 8136 C C . GLU C 1 306 ? -22.210 19.876 67.510 1.00 22.25 306 GLU C C 1
ATOM 8137 O O . GLU C 1 306 ? -22.690 19.419 68.530 1.00 22.88 306 GLU C O 1
ATOM 8143 N N . GLU C 1 307 ? -22.257 21.187 67.214 1.00 23.94 307 GLU C N 1
ATOM 8144 C CA . GLU C 1 307 ? -22.893 22.147 68.110 1.00 21.92 307 GLU C CA 1
ATOM 8145 C C . GLU C 1 307 ? -24.407 21.871 68.224 1.00 20.49 307 GLU C C 1
ATOM 8146 O O . GLU C 1 307 ? -24.981 21.922 69.320 1.00 22.06 307 GLU C O 1
ATOM 8152 N N . LYS C 1 308 ? -25.042 21.580 67.093 1.00 20.89 308 LYS C N 1
ATOM 8153 C CA . LYS C 1 308 ? -26.450 21.225 67.104 1.00 22.12 308 LYS C CA 1
ATOM 8154 C C . LYS C 1 308 ? -26.732 19.984 67.951 1.00 21.08 308 LYS C C 1
ATOM 8155 O O . LYS C 1 308 ? -27.762 19.898 68.623 1.00 21.36 308 LYS C O 1
ATOM 8161 N N . ALA C 1 309 ? -25.819 19.015 67.924 1.00 20.49 309 ALA C N 1
ATOM 8162 C CA . ALA C 1 309 ? -25.980 17.796 68.706 1.00 20.60 309 ALA C CA 1
ATOM 8163 C C . ALA C 1 309 ? -25.937 18.083 70.188 1.00 20.41 309 ALA C C 1
ATOM 8164 O O . ALA C 1 309 ? -26.727 17.559 70.973 1.00 20.47 309 ALA C O 1
ATOM 8166 N N . MET C 1 310 ? -25.046 18.996 70.569 1.00 20.40 310 MET C N 1
ATOM 8167 C CA A MET C 1 310 ? -24.972 19.408 71.949 0.50 19.76 310 MET C CA 1
ATOM 8168 C CA B MET C 1 310 ? -24.992 19.392 71.963 0.50 19.53 310 MET C CA 1
ATOM 8169 C C . MET C 1 310 ? -26.248 20.193 72.352 1.00 20.56 310 MET C C 1
ATOM 8170 O O . MET C 1 310 ? -26.800 20.013 73.453 1.00 21.02 310 MET C O 1
ATOM 8179 N N . LEU C 1 311 ? -26.710 21.072 71.477 1.00 20.19 311 LEU C N 1
ATOM 8180 C CA . LEU C 1 311 ? -27.940 21.798 71.730 1.00 20.81 311 LEU C CA 1
ATOM 8181 C C . LEU C 1 311 ? -29.156 20.919 71.909 1.00 21.81 311 LEU C C 1
ATOM 8182 O O . LEU C 1 311 ? -30.040 21.228 72.714 1.00 23.24 311 LEU C O 1
ATOM 8187 N N . ALA C 1 312 ? -29.185 19.808 71.180 1.00 20.55 312 ALA C N 1
ATOM 8188 C CA . ALA C 1 312 ? -30.284 18.880 71.289 1.00 21.58 312 ALA C CA 1
ATOM 8189 C C . ALA C 1 312 ? -30.375 18.286 72.714 1.00 20.13 312 ALA C C 1
ATOM 8190 O O . ALA C 1 312 ? -31.466 18.050 73.223 1.00 21.81 312 ALA C O 1
ATOM 8192 N N . SER C 1 313 ? -29.237 18.016 73.362 1.00 22.83 313 SER C N 1
ATOM 8193 C CA . SER C 1 313 ? -29.255 17.574 74.766 1.00 23.41 313 SER C CA 1
ATOM 8194 C C . SER C 1 313 ? -29.902 18.585 75.712 1.00 22.09 313 SER C C 1
ATOM 8195 O O . SER C 1 313 ? -30.724 18.205 76.557 1.00 22.96 313 SER C O 1
ATOM 8198 N N . PHE C 1 314 ? -29.535 19.855 75.547 1.00 21.39 314 PHE C N 1
ATOM 8199 C CA A PHE C 1 314 ? -30.054 20.943 76.323 0.50 21.35 314 PHE C CA 1
ATOM 8200 C CA B PHE C 1 314 ? -30.067 20.955 76.408 0.50 20.49 314 PHE C CA 1
ATOM 8201 C C . PHE C 1 314 ? -31.579 21.083 76.183 1.00 19.31 314 PHE C C 1
ATOM 8202 O O . PHE C 1 314 ? -32.335 21.234 77.159 1.00 20.64 314 PHE C O 1
ATOM 8217 N N . ARG C 1 315 ? -31.991 21.009 74.935 1.00 18.21 315 ARG C N 1
ATOM 8218 C CA . ARG C 1 315 ? -33.379 21.104 74.567 1.00 17.43 315 ARG C CA 1
ATOM 8219 C C . ARG C 1 315 ? -34.175 20.059 75.330 1.00 18.73 315 ARG C C 1
ATOM 8220 O O . ARG C 1 315 ? -35.210 20.352 75.933 1.00 18.39 315 ARG C O 1
ATOM 8228 N N . SER C 1 316 ? -33.715 18.803 75.277 1.00 19.97 316 SER C N 1
ATOM 8229 C CA . SER C 1 316 ? -34.482 17.760 75.959 1.00 18.37 316 SER C CA 1
ATOM 8230 C C . SER C 1 316 ? -34.573 17.927 77.472 1.00 18.19 316 SER C C 1
ATOM 8231 O O . SER C 1 316 ? -35.613 17.685 78.073 1.00 18.41 316 SER C O 1
ATOM 8234 N N . ASP C 1 317 ? -33.498 18.399 78.101 1.00 19.68 317 ASP C N 1
ATOM 8235 C CA . ASP C 1 317 ? -33.517 18.688 79.533 1.00 20.53 317 ASP C CA 1
ATOM 8236 C C . ASP C 1 317 ? -34.702 19.638 79.844 1.00 18.27 317 ASP C C 1
ATOM 8237 O O . ASP C 1 317 ? -35.365 19.515 80.849 1.00 19.85 317 ASP C O 1
ATOM 8242 N N . ILE C 1 318 ? -34.802 20.698 79.042 1.00 18.00 318 ILE C N 1
ATOM 8243 C CA . ILE C 1 318 ? -35.869 21.707 79.249 1.00 18.16 318 ILE C CA 1
ATOM 8244 C C . ILE C 1 318 ? -37.262 21.102 79.010 1.00 17.17 318 ILE C C 1
ATOM 8245 O O . ILE C 1 318 ? -38.142 21.261 79.839 1.00 18.09 318 ILE C O 1
ATOM 8250 N N . GLU C 1 319 ? -37.380 20.314 77.946 1.00 16.20 319 GLU C N 1
ATOM 8251 C CA . GLU C 1 319 ? -38.655 19.638 77.624 1.00 16.58 319 GLU C CA 1
ATOM 8252 C C . GLU C 1 319 ? -39.132 18.663 78.702 1.00 16.16 319 GLU C C 1
ATOM 8253 O O . GLU C 1 319 ? -40.331 18.510 78.953 1.00 17.61 319 GLU C O 1
ATOM 8259 N N . GLN C 1 320 ? -38.170 18.002 79.342 1.00 17.49 320 GLN C N 1
ATOM 8260 C CA . GLN C 1 320 ? -38.455 17.082 80.411 1.00 17.21 320 GLN C CA 1
ATOM 8261 C C . GLN C 1 320 ? -38.751 17.740 81.743 1.00 17.44 320 GLN C C 1
ATOM 8262 O O . GLN C 1 320 ? -39.166 17.074 82.687 1.00 19.83 320 GLN C O 1
ATOM 8268 N N . ALA C 1 321 ? -38.523 19.050 81.853 1.00 17.97 321 ALA C N 1
ATOM 8269 C CA . ALA C 1 321 ? -38.527 19.682 83.137 1.00 19.77 321 ALA C CA 1
ATOM 8270 C C . ALA C 1 321 ? -37.679 18.885 84.127 1.00 19.60 321 ALA C C 1
ATOM 8271 O O . ALA C 1 321 ? -38.033 18.744 85.272 1.00 20.82 321 ALA C O 1
ATOM 8273 N N . ALA C 1 322 ? -36.497 18.469 83.651 1.00 20.27 322 ALA C N 1
ATOM 8274 C CA . ALA C 1 322 ? -35.610 17.617 84.435 1.00 21.59 322 ALA C CA 1
ATOM 8275 C C . ALA C 1 322 ? -34.919 18.425 85.527 1.00 20.69 322 ALA C C 1
ATOM 8276 O O . ALA C 1 322 ? -34.422 19.511 85.253 1.00 20.08 322 ALA C O 1
ATOM 8278 N N . PRO C 1 323 ? -34.959 17.950 86.779 1.00 22.33 323 PRO C N 1
ATOM 8279 C CA . PRO C 1 323 ? -34.218 18.645 87.813 1.00 21.14 323 PRO C CA 1
ATOM 8280 C C . PRO C 1 323 ? -32.721 18.664 87.531 1.00 19.64 323 PRO C C 1
ATOM 8281 O O . PRO C 1 323 ? -32.160 17.719 86.980 1.00 22.65 323 PRO C O 1
ATOM 8285 N N . ILE C 1 324 ? -32.093 19.782 87.879 1.00 17.71 324 ILE C N 1
ATOM 8286 C CA . ILE C 1 324 ? -30.649 19.945 87.695 1.00 17.55 324 ILE C CA 1
ATOM 8287 C C . ILE C 1 324 ? -29.918 19.026 88.669 1.00 19.55 324 ILE C C 1
ATOM 8288 O O . ILE C 1 324 ? -28.844 18.516 88.346 1.00 21.60 324 ILE C O 1
ATOM 8293 N N . THR C 1 325 ? -30.442 18.867 89.876 1.00 18.74 325 THR C N 1
ATOM 8294 C CA . THR C 1 325 ? -29.885 17.918 90.848 1.00 19.10 325 THR C CA 1
ATOM 8295 C C . THR C 1 325 ? -31.017 17.319 91.666 1.00 21.36 325 THR C C 1
ATOM 8296 O O . THR C 1 325 ? -32.111 17.918 91.790 1.00 25.62 325 THR C O 1
ATOM 8300 N N . THR C 1 326 ? -30.777 16.113 92.175 1.00 22.00 326 THR C N 1
ATOM 8301 C CA . THR C 1 326 ? -31.767 15.439 92.979 1.00 22.75 326 THR C CA 1
ATOM 8302 C C . THR C 1 326 ? -31.666 15.749 94.469 1.00 22.34 326 THR C C 1
ATOM 8303 O O . THR C 1 326 ? -32.497 15.262 95.243 1.00 24.33 326 THR C O 1
ATOM 8307 N N . PHE C 1 327 ? -30.691 16.571 94.893 1.00 20.60 327 PHE C N 1
ATOM 8308 C CA . PHE C 1 327 ? -30.593 16.871 96.299 1.00 19.87 327 PHE C CA 1
ATOM 8309 C C . PHE C 1 327 ? -31.888 17.533 96.821 1.00 20.40 327 PHE C C 1
ATOM 8310 O O . PHE C 1 327 ? -32.363 18.482 96.227 1.00 23.20 327 PHE C O 1
ATOM 8318 N N . ASP C 1 328 ? -32.330 17.148 98.020 1.00 20.84 328 ASP C N 1
ATOM 8319 C CA . ASP C 1 328 ? -33.489 17.734 98.692 1.00 22.70 328 ASP C CA 1
ATOM 8320 C C . ASP C 1 328 ? -33.047 18.895 99.561 1.00 21.90 328 ASP C C 1
ATOM 8321 O O . ASP C 1 328 ? -32.657 18.758 100.728 1.00 21.74 328 ASP C O 1
ATOM 8326 N N . PHE C 1 329 ? -33.161 20.089 98.995 1.00 23.07 329 PHE C N 1
ATOM 8327 C CA . PHE C 1 329 ? -32.705 21.285 99.686 1.00 22.94 329 PHE C CA 1
ATOM 8328 C C . PHE C 1 329 ? -33.491 21.635 100.948 1.00 22.89 329 PHE C C 1
ATOM 8329 O O . PHE C 1 329 ? -32.991 22.359 101.813 1.00 22.65 329 PHE C O 1
ATOM 8337 N N . THR C 1 330 ? -34.733 21.173 101.031 1.00 22.62 330 THR C N 1
ATOM 8338 C CA . THR C 1 330 ? -35.535 21.451 102.217 1.00 24.38 330 THR C CA 1
ATOM 8339 C C . THR C 1 330 ? -34.932 20.870 103.496 1.00 23.75 330 THR C C 1
ATOM 8340 O O . THR C 1 330 ? -35.266 21.316 104.611 1.00 28.62 330 THR C O 1
ATOM 8344 N N . LYS C 1 331 ? -34.034 19.890 103.339 1.00 25.63 331 LYS C N 1
ATOM 8345 C CA . LYS C 1 331 ? -33.325 19.321 104.477 1.00 27.76 331 LYS C CA 1
ATOM 8346 C C . LYS C 1 331 ? -32.298 20.249 105.112 1.00 25.39 331 LYS C C 1
ATOM 8347 O O . LYS C 1 331 ? -31.783 19.952 106.176 1.00 30.54 331 LYS C O 1
ATOM 8353 N N . LEU C 1 332 ? -32.000 21.365 104.449 1.00 23.66 332 LEU C N 1
ATOM 8354 C CA . LEU C 1 332 ? -31.083 22.377 104.974 1.00 23.57 332 LEU C CA 1
ATOM 8355 C C . LEU C 1 332 ? -31.779 23.455 105.795 1.00 24.11 332 LEU C C 1
ATOM 8356 O O . LEU C 1 332 ? -31.209 24.492 106.056 1.00 27.02 332 LEU C O 1
ATOM 8361 N N . SER C 1 333 ? -33.019 23.228 106.200 1.00 24.91 333 SER C N 1
ATOM 8362 C CA . SER C 1 333 ? -33.724 24.166 107.065 1.00 28.56 333 SER C CA 1
ATOM 8363 C C . SER C 1 333 ? -32.988 24.372 108.389 1.00 33.03 333 SER C C 1
ATOM 8364 O O . SER C 1 333 ? -32.301 23.479 108.863 1.00 35.51 333 SER C O 1
ATOM 8367 N N . GLN C 1 334 ? -33.124 25.572 108.941 1.00 35.47 334 GLN C N 1
ATOM 8368 C CA . GLN C 1 334 ? -32.598 25.933 110.260 1.00 37.13 334 GLN C CA 1
ATOM 8369 C C . GLN C 1 334 ? -33.451 25.332 111.367 1.00 41.15 334 GLN C C 1
ATOM 8370 O O . GLN C 1 334 ? -34.661 25.156 111.189 1.00 49.22 334 GLN C O 1
ATOM 8376 N N . MET D 1 1 ? -17.319 16.389 62.147 1.00 32.18 1 MET D N 1
ATOM 8377 C CA . MET D 1 1 ? -16.294 16.070 61.128 1.00 28.06 1 MET D CA 1
ATOM 8378 C C . MET D 1 1 ? -14.963 16.090 61.837 1.00 26.77 1 MET D C 1
ATOM 8379 O O . MET D 1 1 ? -14.657 17.045 62.520 1.00 26.12 1 MET D O 1
ATOM 8384 N N . HIS D 1 2 ? -14.200 15.024 61.693 1.00 25.06 2 HIS D N 1
ATOM 8385 C CA . HIS D 1 2 ? -12.810 14.987 62.168 1.00 23.88 2 HIS D CA 1
ATOM 8386 C C . HIS D 1 2 ? -12.106 16.293 61.756 1.00 25.86 2 HIS D C 1
ATOM 8387 O O . HIS D 1 2 ? -12.095 16.632 60.564 1.00 26.05 2 HIS D O 1
ATOM 8394 N N . LYS D 1 3 ? -11.515 17.012 62.723 1.00 22.78 3 LYS D N 1
ATOM 8395 C CA . LYS D 1 3 ? -10.998 18.346 62.457 1.00 24.90 3 LYS D CA 1
ATOM 8396 C C . LYS D 1 3 ? -9.900 18.356 61.402 1.00 26.05 3 LYS D C 1
ATOM 8397 O O . LYS D 1 3 ? -9.780 19.310 60.656 1.00 29.78 3 LYS D O 1
ATOM 8403 N N . ASP D 1 4 ? -9.105 17.294 61.344 1.00 25.34 4 ASP D N 1
ATOM 8404 C CA . ASP D 1 4 ? -8.014 17.225 60.357 1.00 27.82 4 ASP D CA 1
ATOM 8405 C C . ASP D 1 4 ? -8.495 16.868 58.946 1.00 29.38 4 ASP D C 1
ATOM 8406 O O . ASP D 1 4 ? -7.864 17.251 57.953 1.00 32.96 4 ASP D O 1
ATOM 8411 N N . VAL D 1 5 ? -9.621 16.168 58.842 1.00 27.75 5 VAL D N 1
ATOM 8412 C CA . VAL D 1 5 ? -10.223 15.939 57.514 1.00 28.04 5 VAL D CA 1
ATOM 8413 C C . VAL D 1 5 ? -10.839 17.226 56.999 1.00 32.24 5 VAL D C 1
ATOM 8414 O O . VAL D 1 5 ? -10.650 17.579 55.835 1.00 31.98 5 VAL D O 1
ATOM 8418 N N . LYS D 1 6 ? -11.596 17.904 57.851 1.00 30.72 6 LYS D N 1
ATOM 8419 C CA . LYS D 1 6 ? -12.137 19.221 57.492 1.00 31.84 6 LYS D CA 1
ATOM 8420 C C . LYS D 1 6 ? -11.031 20.159 56.977 1.00 35.37 6 LYS D C 1
ATOM 8421 O O . LYS D 1 6 ? -11.216 20.814 55.952 1.00 34.14 6 LYS D O 1
ATOM 8425 N N . ALA D 1 7 ? -9.880 20.185 57.655 1.00 32.57 7 ALA D N 1
ATOM 8426 C CA . ALA D 1 7 ? -8.781 21.117 57.316 1.00 34.47 7 ALA D CA 1
ATOM 8427 C C . ALA D 1 7 ? -8.157 20.833 55.952 1.00 33.16 7 ALA D C 1
ATOM 8428 O O . ALA D 1 7 ? -7.723 21.760 55.267 1.00 39.24 7 ALA D O 1
ATOM 8430 N N . ILE D 1 8 ? -8.106 19.561 55.563 1.00 32.64 8 ILE D N 1
ATOM 8431 C CA . ILE D 1 8 ? -7.446 19.139 54.315 1.00 33.76 8 ILE D CA 1
ATOM 8432 C C . ILE D 1 8 ? -8.383 19.094 53.076 1.00 30.52 8 ILE D C 1
ATOM 8433 O O . ILE D 1 8 ? -7.905 19.042 51.948 1.00 35.54 8 ILE D O 1
ATOM 8438 N N . TYR D 1 9 ? -9.701 19.131 53.283 1.00 30.46 9 TYR D N 1
ATOM 8439 C CA . TYR D 1 9 ? -10.671 18.923 52.209 1.00 29.92 9 TYR D CA 1
ATOM 8440 C C . TYR D 1 9 ? -10.671 20.089 51.246 1.00 31.22 9 TYR D C 1
ATOM 8441 O O . TYR D 1 9 ? -10.732 21.242 51.666 1.00 32.92 9 TYR D O 1
ATOM 8450 N N . GLU D 1 10 ? -10.624 19.766 49.951 1.00 33.64 10 GLU D N 1
ATOM 8451 C CA . GLU D 1 10 ? -10.666 20.739 48.860 1.00 35.40 10 GLU D CA 1
ATOM 8452 C C . GLU D 1 10 ? -11.804 20.288 47.978 1.00 35.60 10 GLU D C 1
ATOM 8453 O O . GLU D 1 10 ? -11.632 19.439 47.121 1.00 36.43 10 GLU D O 1
ATOM 8459 N N . GLU D 1 11 ? -12.989 20.821 48.228 1.00 33.00 11 GLU D N 1
ATOM 8460 C CA . GLU D 1 11 ? -14.197 20.274 47.653 1.00 32.52 11 GLU D CA 1
ATOM 8461 C C . GLU D 1 11 ? -14.224 20.270 46.115 1.00 31.79 11 GLU D C 1
ATOM 8462 O O . GLU D 1 11 ? -14.518 19.237 45.476 1.00 29.86 11 GLU D O 1
ATOM 8468 N N . SER D 1 12 ? -13.894 21.399 45.512 1.00 29.91 12 SER D N 1
ATOM 8469 C CA A SER D 1 12 ? -14.050 21.584 44.063 0.50 33.00 12 SER D CA 1
ATOM 8470 C CA B SER D 1 12 ? -14.074 21.563 44.063 0.50 30.25 12 SER D CA 1
ATOM 8471 C C . SER D 1 12 ? -13.238 20.568 43.261 1.00 30.98 12 SER D C 1
ATOM 8472 O O . SER D 1 12 ? -13.738 19.936 42.307 1.00 32.35 12 SER D O 1
ATOM 8477 N N . LYS D 1 13 ? -11.990 20.406 43.675 1.00 31.65 13 LYS D N 1
ATOM 8478 C CA . LYS D 1 13 ? -11.056 19.484 43.063 1.00 30.82 13 LYS D CA 1
ATOM 8479 C C . LYS D 1 13 ? -11.573 18.037 43.102 1.00 30.29 13 LYS D C 1
ATOM 8480 O O . LYS D 1 13 ? -11.537 17.317 42.091 1.00 34.01 13 LYS D O 1
ATOM 8486 N N . ILE D 1 14 ? -12.085 17.626 44.257 1.00 29.13 14 ILE D N 1
ATOM 8487 C CA . ILE D 1 14 ? -12.564 16.268 44.421 1.00 29.40 14 ILE D CA 1
ATOM 8488 C C . ILE D 1 14 ? -13.836 16.040 43.619 1.00 28.01 14 ILE D C 1
ATOM 8489 O O . ILE D 1 14 ? -14.008 14.970 43.007 1.00 30.40 14 ILE D O 1
ATOM 8494 N N . LEU D 1 15 ? -14.712 17.034 43.594 1.00 26.07 15 LEU D N 1
A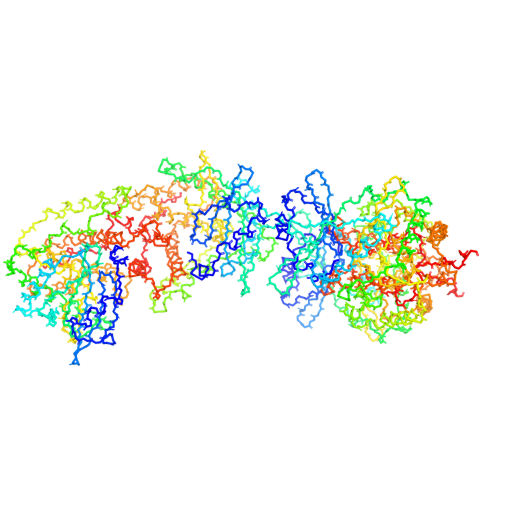TOM 8495 C CA . LEU D 1 15 ? -15.985 16.873 42.866 1.00 27.74 15 LEU D CA 1
ATOM 8496 C C . LEU D 1 15 ? -15.745 16.881 41.355 1.00 30.51 15 LEU D C 1
ATOM 8497 O O . LEU D 1 15 ? -16.374 16.122 40.607 1.00 32.03 15 LEU D O 1
ATOM 8502 N N . ASP D 1 16 ? -14.776 17.674 40.914 1.00 31.55 16 ASP D N 1
ATOM 8503 C CA . ASP D 1 16 ? -14.375 17.634 39.497 1.00 30.67 16 ASP D CA 1
ATOM 8504 C C . ASP D 1 16 ? -13.964 16.217 39.078 1.00 31.32 16 ASP D C 1
ATOM 8505 O O . ASP D 1 16 ? -14.291 15.796 37.966 1.00 38.58 16 ASP D O 1
ATOM 8510 N N . GLU D 1 17 ? -13.293 15.469 39.961 1.00 29.38 17 GLU D N 1
ATOM 8511 C CA . GLU D 1 17 ? -12.943 14.070 39.654 1.00 32.09 17 GLU D CA 1
ATOM 8512 C C . GLU D 1 17 ? -14.160 13.162 39.641 1.00 29.93 17 GLU D C 1
ATOM 8513 O O . GLU D 1 17 ? -14.273 12.264 38.785 1.00 28.76 17 GLU D O 1
ATOM 8519 N N . ALA D 1 18 ? -15.084 13.377 40.581 1.00 27.48 18 ALA D N 1
ATOM 8520 C CA . ALA D 1 18 ? -16.290 12.553 40.632 1.00 29.20 18 ALA D CA 1
ATOM 8521 C C . ALA D 1 18 ? -17.097 12.580 39.313 1.00 26.85 18 ALA D C 1
ATOM 8522 O O . ALA D 1 18 ? -17.756 11.597 38.962 1.00 28.22 18 ALA D O 1
ATOM 8524 N N . THR D 1 19 ? -17.043 13.695 38.594 1.00 29.62 19 THR D N 1
ATOM 8525 C CA . THR D 1 19 ? -17.808 13.828 37.353 1.00 28.96 19 THR D CA 1
ATOM 8526 C C . THR D 1 19 ? -17.453 12.736 36.330 1.00 27.33 19 THR D C 1
ATOM 8527 O O . THR D 1 19 ? -18.349 12.084 35.757 1.00 32.84 19 THR D O 1
ATOM 8531 N N . HIS D 1 20 ? -16.157 12.513 36.097 1.00 29.36 20 HIS D N 1
ATOM 8532 C CA . HIS D 1 20 ? -15.754 11.461 35.162 1.00 29.15 20 HIS D CA 1
ATOM 8533 C C . HIS D 1 20 ? -15.727 10.058 35.787 1.00 27.22 20 HIS D C 1
ATOM 8534 O O . HIS D 1 20 ? -15.882 9.054 35.051 1.00 29.73 20 HIS D O 1
ATOM 8541 N N . LEU D 1 21 ? -15.559 9.953 37.118 1.00 28.71 21 LEU D N 1
ATOM 8542 C CA . LEU D 1 21 ? -15.581 8.642 37.809 1.00 28.23 21 LEU D CA 1
ATOM 8543 C C . LEU D 1 21 ? -16.970 8.031 37.797 1.00 27.28 21 LEU D C 1
ATOM 8544 O O . LEU D 1 21 ? -17.122 6.795 37.664 1.00 29.38 21 LEU D O 1
ATOM 8549 N N . TYR D 1 22 ? -17.978 8.891 37.879 1.00 27.81 22 TYR D N 1
ATOM 8550 C CA . TYR D 1 22 ? -19.396 8.434 38.038 1.00 28.64 22 TYR D CA 1
ATOM 8551 C C . TYR D 1 22 ? -20.334 8.836 36.918 1.00 29.25 22 TYR D C 1
ATOM 8552 O O . TYR D 1 22 ? -21.484 8.412 36.920 1.00 34.10 22 TYR D O 1
ATOM 8561 N N . GLY D 1 23 ? -19.844 9.591 35.939 1.00 29.18 23 GLY D N 1
ATOM 8562 C CA . GLY D 1 23 ? -20.658 9.998 34.777 1.00 31.03 23 GLY D CA 1
ATOM 8563 C C . GLY D 1 23 ? -21.744 11.017 35.066 1.00 30.77 23 GLY D C 1
ATOM 8564 O O . GLY D 1 23 ? -22.869 10.888 34.562 1.00 43.73 23 GLY D O 1
ATOM 8565 N N . VAL D 1 24 ? -21.383 12.038 35.838 1.00 34.45 24 VAL D N 1
ATOM 8566 C CA . VAL D 1 24 ? -22.304 13.120 36.231 1.00 36.32 24 VAL D CA 1
ATOM 8567 C C . VAL D 1 24 ? -21.701 14.485 35.915 1.00 37.03 24 VAL D C 1
ATOM 8568 O O . VAL D 1 24 ? -20.497 14.629 35.903 1.00 45.64 24 VAL D O 1
ATOM 8572 N N . GLN D 1 25 ? -22.551 15.476 35.654 1.00 37.46 25 GLN D N 1
ATOM 8573 C CA . GLN D 1 25 ? -22.109 16.840 35.512 1.00 39.87 25 GLN D CA 1
ATOM 8574 C C . GLN D 1 25 ? -21.996 17.394 36.897 1.00 35.76 25 GLN D C 1
ATOM 8575 O O . GLN D 1 25 ? -22.763 16.999 37.804 1.00 36.10 25 GLN D O 1
ATOM 8581 N N . ARG D 1 26 ? -21.122 18.381 37.044 1.00 36.11 26 ARG D N 1
ATOM 8582 C CA . ARG D 1 26 ? -20.986 19.120 38.302 1.00 40.69 26 ARG D CA 1
ATOM 8583 C C . ARG D 1 26 ? -22.324 19.705 38.833 1.00 33.27 26 ARG D C 1
ATOM 8584 O O . ARG D 1 26 ? -22.610 19.670 40.037 1.00 36.60 26 ARG D O 1
ATOM 8592 N N . SER D 1 27 ? -23.137 20.236 37.934 1.00 34.73 27 SER D N 1
ATOM 8593 C CA . SER D 1 27 ? -24.420 20.830 38.314 1.00 36.76 27 SER D CA 1
ATOM 8594 C C . SER D 1 27 ? -25.449 19.794 38.809 1.00 36.26 27 SER D C 1
ATOM 8595 O O . SER D 1 27 ? -26.443 20.162 39.424 1.00 42.52 27 SER D O 1
ATOM 8598 N N . ASP D 1 28 ? -25.201 18.507 38.537 1.00 34.73 28 ASP D N 1
ATOM 8599 C CA . ASP D 1 28 ? -26.010 17.399 39.064 1.00 35.99 28 ASP D CA 1
ATOM 8600 C C . ASP D 1 28 ? -25.488 16.748 40.381 1.00 33.53 28 ASP D C 1
ATOM 8601 O O . ASP D 1 28 ? -25.961 15.674 40.798 1.00 32.82 28 ASP D O 1
ATOM 8606 N N . ILE D 1 29 ? -24.529 17.407 41.031 1.00 29.69 29 ILE D N 1
ATOM 8607 C CA . ILE D 1 29 ? -24.040 17.034 42.358 1.00 30.34 29 ILE D CA 1
ATOM 8608 C C . ILE D 1 29 ? -24.511 18.062 43.384 1.00 27.03 29 ILE D C 1
ATOM 8609 O O . ILE D 1 29 ? -24.182 19.223 43.282 1.00 31.86 29 ILE D O 1
ATOM 8614 N N . HIS D 1 30 ? -25.223 17.601 44.414 1.00 27.52 30 HIS D N 1
ATOM 8615 C CA . HIS D 1 30 ? -25.855 18.494 45.402 1.00 26.98 30 HIS D CA 1
ATOM 8616 C C . HIS D 1 30 ? -25.432 18.067 46.812 1.00 28.86 30 HIS D C 1
ATOM 8617 O O . HIS D 1 30 ? -25.610 16.924 47.206 1.00 29.88 30 HIS D O 1
ATOM 8624 N N . PHE D 1 31 ? -24.867 18.996 47.554 1.00 27.96 31 PHE D N 1
ATOM 8625 C CA . PHE D 1 31 ? -24.462 18.786 48.927 1.00 26.73 31 PHE D CA 1
ATOM 8626 C C . PHE D 1 31 ? -25.641 18.477 49.841 1.00 28.19 31 PHE D C 1
ATOM 8627 O O . PHE D 1 31 ? -26.627 19.189 49.828 1.00 31.26 31 PHE D O 1
ATOM 8635 N N . ILE D 1 32 ? -25.482 17.450 50.666 1.00 26.79 32 ILE D N 1
ATOM 8636 C CA . ILE D 1 32 ? -26.483 17.062 51.677 1.00 28.98 32 ILE D CA 1
ATOM 8637 C C . ILE D 1 32 ? -26.008 17.424 53.076 1.00 27.49 32 ILE D C 1
ATOM 8638 O O . ILE D 1 32 ? -26.713 18.098 53.819 1.00 29.78 32 ILE D O 1
ATOM 8643 N N . ALA D 1 33 ? -24.826 16.937 53.459 1.00 25.41 33 ALA D N 1
ATOM 8644 C CA . ALA D 1 33 ? -24.397 17.045 54.848 1.00 27.76 33 ALA D CA 1
ATOM 8645 C C . ALA D 1 33 ? -22.898 16.773 54.987 1.00 25.96 33 ALA D C 1
ATOM 8646 O O . ALA D 1 33 ? -22.297 16.105 54.144 1.00 27.93 33 ALA D O 1
ATOM 8648 N N . ASP D 1 34 ? -22.351 17.273 56.098 1.00 26.72 34 ASP D N 1
ATOM 8649 C CA . ASP D 1 34 ? -20.951 17.102 56.435 1.00 27.26 34 ASP D CA 1
ATOM 8650 C C . ASP D 1 34 ? -20.765 16.782 57.915 1.00 29.09 34 ASP D C 1
ATOM 8651 O O . ASP D 1 34 ? -20.017 17.455 58.609 1.00 28.56 34 ASP D O 1
ATOM 8656 N N . ALA D 1 35 ? -21.447 15.746 58.386 1.00 24.43 35 ALA D N 1
ATOM 8657 C CA . ALA D 1 35 ? -21.320 15.315 59.793 1.00 26.89 35 ALA D CA 1
ATOM 8658 C C . ALA D 1 35 ? -20.018 14.504 60.011 1.00 24.54 35 ALA D C 1
ATOM 8659 O O . ALA D 1 35 ? -19.062 15.019 60.595 1.00 33.11 35 ALA D O 1
ATOM 8661 N N . GLU D 1 36 ? -19.960 13.260 59.529 1.00 22.82 36 GLU D N 1
ATOM 8662 C CA . GLU D 1 36 ? -18.747 12.410 59.622 1.00 24.66 36 GLU D CA 1
ATOM 8663 C C . GLU D 1 36 ? -18.058 12.225 58.271 1.00 23.77 36 GLU D C 1
ATOM 8664 O O . GLU D 1 36 ? -16.856 12.016 58.209 1.00 24.79 36 GLU D O 1
ATOM 8670 N N . ASN D 1 37 ? -18.845 12.247 57.212 1.00 22.92 37 ASN D N 1
ATOM 8671 C CA . ASN D 1 37 ? -18.429 12.189 55.827 1.00 22.23 37 ASN D CA 1
ATOM 8672 C C . ASN D 1 37 ? -18.992 13.425 55.111 1.00 22.24 37 ASN D C 1
ATOM 8673 O O . ASN D 1 37 ? -19.962 14.020 55.583 1.00 24.67 37 ASN D O 1
ATOM 8678 N N . TYR D 1 38 ? -18.444 13.747 53.946 1.00 22.74 38 TYR D N 1
ATOM 8679 C CA . TYR D 1 38 ? -19.078 14.698 53.041 1.00 23.46 38 TYR D CA 1
ATOM 8680 C C . TYR D 1 38 ? -20.006 13.935 52.119 1.00 20.94 38 TYR D C 1
ATOM 8681 O O . TYR D 1 38 ? -19.577 12.964 51.468 1.00 24.30 38 TYR D O 1
ATOM 8690 N N . VAL D 1 39 ? -21.301 14.298 52.147 1.00 22.18 39 VAL D N 1
ATOM 8691 C CA . VAL D 1 39 ? -22.337 13.497 51.479 1.00 22.50 39 VAL D CA 1
ATOM 8692 C C . VAL D 1 39 ? -23.085 14.378 50.511 1.00 23.47 39 VAL D C 1
ATOM 8693 O O . VAL D 1 39 ? -23.434 15.520 50.849 1.00 24.64 39 VAL D O 1
ATOM 8697 N N . TYR D 1 40 ? -23.275 13.843 49.309 1.00 23.06 40 TYR D N 1
ATOM 8698 C CA . TYR D 1 40 ? -23.878 14.541 48.164 1.00 24.64 40 TYR D CA 1
ATOM 8699 C C . TYR D 1 40 ? -24.905 13.657 47.484 1.00 22.86 40 TYR D C 1
ATOM 8700 O O . TYR D 1 40 ? -24.776 12.439 47.466 1.00 24.74 40 TYR D O 1
ATOM 8709 N N . GLU D 1 41 ? -25.887 14.289 46.831 1.00 26.31 41 GLU D N 1
ATOM 8710 C CA . GLU D 1 41 ? -26.800 13.585 45.941 1.00 26.45 41 GLU D CA 1
ATOM 8711 C C . GLU D 1 41 ? -26.284 13.734 44.512 1.00 25.26 41 GLU D C 1
ATOM 8712 O O . GLU D 1 41 ? -25.913 14.805 44.151 1.00 29.60 41 GLU D O 1
ATOM 8718 N N . LEU D 1 42 ? -26.267 12.639 43.740 1.00 25.38 42 LEU D N 1
ATOM 8719 C CA . LEU D 1 42 ? -25.890 12.620 42.338 1.00 27.37 42 LEU D CA 1
ATOM 8720 C C . LEU D 1 42 ? -27.155 12.347 41.557 1.00 32.53 42 LEU D C 1
ATOM 8721 O O . LEU D 1 42 ? -27.879 11.393 41.871 1.00 36.14 42 LEU D O 1
ATOM 8726 N N . LYS D 1 43 ? -27.401 13.168 40.532 1.00 35.99 43 LYS D N 1
ATOM 8727 C CA . LYS D 1 43 ? -28.504 12.966 39.584 1.00 36.36 43 LYS D CA 1
ATOM 8728 C C . LYS D 1 43 ? -27.917 12.485 38.262 1.00 41.20 43 LYS D C 1
ATOM 8729 O O . LYS D 1 43 ? -27.031 13.130 37.715 1.00 47.55 43 LYS D O 1
ATOM 8735 N N . LYS D 1 44 ? -28.388 11.339 37.780 1.00 52.91 44 LYS D N 1
ATOM 8736 C CA . LYS D 1 44 ? -27.824 10.682 36.577 1.00 54.91 44 LYS D CA 1
ATOM 8737 C C . LYS D 1 44 ? -28.882 9.870 35.853 1.00 52.43 44 LYS D C 1
ATOM 8738 O O . LYS D 1 44 ? -29.386 8.884 36.394 1.00 78.20 44 LYS D O 1
ATOM 8744 N N . ASP D 1 45 ? -29.207 10.281 34.624 1.00 63.90 45 ASP D N 1
ATOM 8745 C CA . ASP D 1 45 ? -30.189 9.588 33.774 1.00 67.46 45 ASP D CA 1
ATOM 8746 C C . ASP D 1 45 ? -31.563 9.505 34.459 1.00 68.11 45 ASP D C 1
ATOM 8747 O O . ASP D 1 45 ? -32.172 8.436 34.516 1.00 58.24 45 ASP D O 1
ATOM 8752 N N . GLY D 1 46 ? -32.015 10.635 35.007 1.00 65.84 46 GLY D N 1
ATOM 8753 C CA . GLY D 1 46 ? -33.290 10.722 35.740 1.00 64.63 46 GLY D CA 1
ATOM 8754 C C . GLY D 1 46 ? -33.413 9.904 37.023 1.00 60.37 46 GLY D C 1
ATOM 8755 O O . GLY D 1 46 ? -34.522 9.670 37.501 1.00 71.22 46 GLY D O 1
ATOM 8756 N N . GLU D 1 47 ? -32.279 9.475 37.583 1.00 55.27 47 GLU D N 1
ATOM 8757 C CA . GLU D 1 47 ? -32.239 8.656 38.793 1.00 46.07 47 GLU D CA 1
ATOM 8758 C C . GLU D 1 47 ? -31.306 9.315 39.796 1.00 41.85 47 GLU D C 1
ATOM 8759 O O . GLU D 1 47 ? -30.520 10.191 39.442 1.00 45.83 47 GLU D O 1
ATOM 8765 N N . SER D 1 48 ? -31.414 8.900 41.053 1.00 40.66 48 SER D N 1
ATOM 8766 C CA . SER D 1 48 ? -30.667 9.533 42.144 1.00 38.32 48 SER D CA 1
ATOM 8767 C C . SER D 1 48 ? -29.767 8.547 42.875 1.00 36.60 48 SER D C 1
ATOM 8768 O O . SER D 1 48 ? -30.174 7.408 43.152 1.00 33.56 48 SER D O 1
ATOM 8771 N N . PHE D 1 49 ? -28.540 8.989 43.174 1.00 30.77 49 PHE D N 1
ATOM 8772 C CA . PHE D 1 49 ? -27.561 8.192 43.925 1.00 28.37 49 PHE D CA 1
ATOM 8773 C C . PHE D 1 49 ? -26.937 9.053 45.010 1.00 27.20 49 PHE D C 1
ATOM 8774 O O . PHE D 1 49 ? -27.089 10.279 45.030 1.00 27.62 49 PHE D O 1
ATOM 8782 N N . ILE D 1 50 ? -26.239 8.401 45.916 1.00 25.40 50 ILE D N 1
ATOM 8783 C CA . ILE D 1 50 ? -25.598 9.103 46.992 1.00 24.38 50 ILE D CA 1
ATOM 8784 C C . ILE D 1 50 ? -24.108 8.876 46.905 1.00 22.82 50 ILE D C 1
ATOM 8785 O O . ILE D 1 50 ? -23.656 7.719 46.845 1.00 25.54 50 ILE D O 1
ATOM 8790 N N . LEU D 1 51 ? -23.369 9.974 47.011 1.00 22.71 51 LEU D N 1
ATOM 8791 C CA . LEU D 1 51 ? -21.900 9.996 46.998 1.00 22.22 51 LEU D CA 1
ATOM 8792 C C . LEU D 1 51 ? -21.400 10.365 48.394 1.00 23.51 51 LEU D C 1
ATOM 8793 O O . LEU D 1 51 ? -21.784 11.411 48.929 1.00 23.74 51 LEU D O 1
ATOM 8798 N N . LYS D 1 52 ? -20.578 9.487 48.970 1.00 23.13 52 LYS D N 1
ATOM 8799 C CA . LYS D 1 52 ? -19.953 9.733 50.279 1.00 22.66 52 LYS D CA 1
ATOM 8800 C C . LYS D 1 52 ? -18.448 9.847 50.072 1.00 22.70 52 LYS D C 1
ATOM 8801 O O . LYS D 1 52 ? -17.859 9.014 49.407 1.00 25.12 52 LYS D O 1
ATOM 8807 N N . ILE D 1 53 ? -17.858 10.876 50.662 1.00 21.68 53 ILE D N 1
ATOM 8808 C CA . ILE D 1 53 ? -16.417 11.137 50.545 1.00 22.27 53 ILE D CA 1
ATOM 8809 C C . ILE D 1 53 ? -15.793 11.302 51.920 1.00 23.81 53 ILE D C 1
ATOM 8810 O O . ILE D 1 53 ? -16.341 11.997 52.810 1.00 23.98 53 ILE D O 1
ATOM 8815 N N . THR D 1 54 ? -14.646 10.637 52.102 1.00 25.30 54 THR D N 1
ATOM 8816 C CA . THR D 1 54 ? -13.910 10.774 53.320 1.00 24.39 54 THR D CA 1
ATOM 8817 C C . THR D 1 54 ? -12.437 10.743 52.946 1.00 22.90 54 THR D C 1
ATOM 8818 O O . THR D 1 54 ? -12.087 10.927 51.782 1.00 25.71 54 THR D O 1
ATOM 8822 N N . HIS D 1 55 ? -11.582 10.464 53.905 1.00 26.29 55 HIS D N 1
ATOM 8823 C CA . HIS D 1 55 ? -10.134 10.555 53.675 1.00 27.38 55 HIS D CA 1
ATOM 8824 C C . HIS D 1 55 ? -9.420 9.511 54.490 1.00 27.48 55 HIS D C 1
ATOM 8825 O O . HIS D 1 55 ? -9.929 9.074 55.516 1.00 27.12 55 HIS D O 1
ATOM 8832 N N . THR D 1 56 ? -8.209 9.160 54.045 1.00 27.85 56 THR D N 1
ATOM 8833 C CA . THR D 1 56 ? -7.400 8.126 54.712 1.00 29.98 56 THR D CA 1
ATOM 8834 C C . THR D 1 56 ? -6.936 8.433 56.156 1.00 25.74 56 THR D C 1
ATOM 8835 O O . THR D 1 56 ? -6.472 7.536 56.862 1.00 32.04 56 THR D O 1
ATOM 8839 N N . ILE D 1 57 ? -7.122 9.675 56.612 1.00 27.27 57 ILE D N 1
ATOM 8840 C CA . ILE D 1 57 ? -6.934 10.057 58.031 1.00 27.52 57 ILE D CA 1
ATOM 8841 C C . ILE D 1 57 ? -7.839 9.187 58.893 1.00 25.86 57 ILE D C 1
ATOM 8842 O O . ILE D 1 57 ? -7.423 8.746 59.972 1.00 30.64 57 ILE D O 1
ATOM 8847 N N . ARG D 1 58 ? -9.068 8.937 58.410 1.00 26.49 58 ARG D N 1
ATOM 8848 C CA . ARG D 1 58 ? -10.043 8.156 59.190 1.00 28.96 58 ARG D CA 1
ATOM 8849 C C . ARG D 1 58 ? -10.542 6.813 58.620 1.00 26.51 58 ARG D C 1
ATOM 8850 O O . ARG D 1 58 ? -11.044 6.014 59.388 1.00 25.88 58 ARG D O 1
ATOM 8858 N N . ARG D 1 59 ? -10.349 6.537 57.328 1.00 25.70 59 ARG D N 1
ATOM 8859 C CA . ARG D 1 59 ? -10.692 5.239 56.738 1.00 25.43 59 ARG D CA 1
ATOM 8860 C C . ARG D 1 59 ? -9.656 4.725 55.740 1.00 27.80 59 ARG D C 1
ATOM 8861 O O . ARG D 1 59 ? -9.125 5.508 54.997 1.00 31.00 59 ARG D O 1
ATOM 8869 N N . SER D 1 60 ? -9.435 3.409 55.694 1.00 29.29 60 SER D N 1
ATOM 8870 C CA . SER D 1 60 ? -8.686 2.745 54.607 1.00 29.98 60 SER D CA 1
ATOM 8871 C C . SER D 1 60 ? -9.648 2.152 53.550 1.00 29.04 60 SER D C 1
ATOM 8872 O O . SER D 1 60 ? -10.806 1.863 53.861 1.00 28.45 60 SER D O 1
ATOM 8875 N N . PRO D 1 61 ? -9.190 1.996 52.286 1.00 30.14 61 PRO D N 1
ATOM 8876 C CA . PRO D 1 61 ? -10.004 1.303 51.281 1.00 32.16 61 PRO D CA 1
ATOM 8877 C C . PRO D 1 61 ? -10.441 -0.083 51.718 1.00 30.40 61 PRO D C 1
ATOM 8878 O O . PRO D 1 61 ? -11.625 -0.426 51.585 1.00 28.14 61 PRO D O 1
ATOM 8882 N N . ASP D 1 62 ? -9.518 -0.861 52.264 1.00 29.31 62 ASP D N 1
ATOM 8883 C CA . ASP D 1 62 ? -9.850 -2.214 52.688 1.00 30.18 62 ASP D CA 1
ATOM 8884 C C . ASP D 1 62 ? -10.922 -2.197 53.778 1.00 28.91 62 ASP D C 1
ATOM 8885 O O . ASP D 1 62 ? -11.816 -3.038 53.771 1.00 30.81 62 ASP D O 1
ATOM 8890 N N . TYR D 1 63 ? -10.817 -1.256 54.721 1.00 28.52 63 TYR D N 1
ATOM 8891 C CA . TYR D 1 63 ? -11.796 -1.177 55.810 1.00 25.35 63 TYR D CA 1
ATOM 8892 C C . TYR D 1 63 ? -13.196 -0.927 55.242 1.00 26.96 63 TYR D C 1
ATOM 8893 O O . TYR D 1 63 ? -14.193 -1.586 55.623 1.00 26.40 63 TYR D O 1
ATOM 8902 N N . ILE D 1 64 ? -13.248 -0.034 54.266 1.00 27.09 64 ILE D N 1
ATOM 8903 C CA . ILE D 1 64 ? -14.531 0.267 53.598 1.00 27.02 64 ILE D CA 1
ATOM 8904 C C . ILE D 1 64 ? -15.051 -0.941 52.798 1.00 26.80 64 ILE D C 1
ATOM 8905 O O . ILE D 1 64 ? -16.242 -1.217 52.802 1.00 27.32 64 ILE D O 1
ATOM 8910 N N . LEU D 1 65 ? -14.173 -1.657 52.118 1.00 27.48 65 LEU D N 1
ATOM 8911 C CA . LEU D 1 65 ? -14.594 -2.891 51.446 1.00 27.28 65 LEU D CA 1
ATOM 8912 C C . LEU D 1 65 ? -15.229 -3.918 52.409 1.00 27.77 65 LEU D C 1
ATOM 8913 O O . LEU D 1 65 ? -16.095 -4.701 51.990 1.00 30.04 65 LEU D O 1
ATOM 8918 N N . GLY D 1 66 ? -14.848 -3.892 53.695 1.00 27.60 66 GLY D N 1
ATOM 8919 C CA . GLY D 1 66 ? -15.499 -4.725 54.706 1.00 28.18 66 GLY D CA 1
ATOM 8920 C C . GLY D 1 66 ? -16.958 -4.340 54.925 1.00 24.89 66 GLY D C 1
ATOM 8921 O O . GLY D 1 66 ? -17.792 -5.197 55.249 1.00 29.82 66 GLY D O 1
ATOM 8922 N N . GLU D 1 67 ? -17.231 -3.029 54.864 1.00 25.90 67 GLU D N 1
ATOM 8923 C CA . GLU D 1 67 ? -18.608 -2.537 54.889 1.00 25.66 67 GLU D CA 1
ATOM 8924 C C . GLU D 1 67 ? -19.412 -3.116 53.725 1.00 25.13 67 GLU D C 1
ATOM 8925 O O . GLU D 1 67 ? -20.511 -3.656 53.913 1.00 26.41 67 GLU D O 1
ATOM 8931 N N . MET D 1 68 ? -18.823 -3.015 52.531 1.00 27.24 68 MET D N 1
ATOM 8932 C CA A MET D 1 68 ? -19.522 -3.419 51.319 0.50 28.75 68 MET D CA 1
ATOM 8933 C CA B MET D 1 68 ? -19.467 -3.428 51.273 0.50 28.56 68 MET D CA 1
ATOM 8934 C C . MET D 1 68 ? -19.793 -4.909 51.277 1.00 30.07 68 MET D C 1
ATOM 8935 O O . MET D 1 68 ? -20.866 -5.309 50.858 1.00 31.13 68 MET D O 1
ATOM 8944 N N . GLU D 1 69 ? -18.848 -5.710 51.765 1.00 28.65 69 GLU D N 1
ATOM 8945 C CA . GLU D 1 69 ? -19.043 -7.147 51.819 1.00 31.12 69 GLU D CA 1
ATOM 8946 C C . GLU D 1 69 ? -20.222 -7.511 52.747 1.00 30.65 69 GLU D C 1
ATOM 8947 O O . GLU D 1 69 ? -21.000 -8.398 52.431 1.00 28.67 69 GLU D O 1
ATOM 8953 N N . TRP D 1 70 ? -20.383 -6.814 53.871 1.00 26.98 70 TRP D N 1
ATOM 8954 C CA . TRP D 1 70 ? -21.502 -7.104 54.753 1.00 25.94 70 TRP D CA 1
ATOM 8955 C C . TRP D 1 70 ? -22.819 -6.633 54.126 1.00 26.70 70 TRP D C 1
ATOM 8956 O O . TRP D 1 70 ? -23.853 -7.317 54.202 1.00 28.44 70 TRP D O 1
ATOM 8967 N N . LEU D 1 71 ? -22.794 -5.471 53.497 1.00 27.34 71 LEU D N 1
ATOM 8968 C CA . LEU D 1 71 ? -23.987 -4.993 52.774 1.00 29.04 71 LEU D CA 1
ATOM 8969 C C . LEU D 1 71 ? -24.483 -6.035 51.771 1.00 29.13 71 LEU D C 1
ATOM 8970 O O . LEU D 1 71 ? -25.659 -6.318 51.688 1.00 29.91 71 LEU D O 1
ATOM 8975 N N . HIS D 1 72 ? -23.557 -6.604 51.025 1.00 31.85 72 HIS D N 1
ATOM 8976 C CA . HIS D 1 72 ? -23.921 -7.592 50.021 1.00 33.02 72 HIS D CA 1
ATOM 8977 C C . HIS D 1 72 ? -24.492 -8.883 50.650 1.00 34.32 72 HIS D C 1
ATOM 8978 O O . HIS D 1 72 ? -25.466 -9.412 50.154 1.00 34.58 72 HIS D O 1
ATOM 8985 N N . HIS D 1 73 ? -23.947 -9.318 51.785 1.00 29.52 73 HIS D N 1
ATOM 8986 C CA . HIS D 1 73 ? -24.517 -10.414 52.555 1.00 31.57 73 HIS D CA 1
ATOM 8987 C C . HIS D 1 73 ? -25.958 -10.130 53.002 1.00 30.45 73 HIS D C 1
ATOM 8988 O O . HIS D 1 73 ? -26.828 -10.975 52.844 1.00 31.34 73 HIS D O 1
ATOM 8995 N N . LEU D 1 74 ? -26.205 -8.941 53.551 1.00 27.83 74 LEU D N 1
ATOM 8996 C CA . LEU D 1 74 ? -27.553 -8.591 54.021 1.00 26.59 74 LEU D CA 1
ATOM 8997 C C . LEU D 1 74 ? -28.574 -8.535 52.860 1.00 26.73 74 LEU D C 1
ATOM 8998 O O . LEU D 1 74 ? -29.687 -9.085 52.948 1.00 30.68 74 LEU D O 1
ATOM 9003 N N . ALA D 1 75 ? -28.168 -7.897 51.765 1.00 29.34 75 ALA D N 1
ATOM 9004 C CA . ALA D 1 75 ? -29.005 -7.780 50.574 1.00 31.49 75 ALA D CA 1
ATOM 9005 C C . ALA D 1 75 ? -29.318 -9.136 49.985 1.00 31.08 75 ALA D C 1
ATOM 9006 O O . ALA D 1 75 ? -30.480 -9.391 49.617 1.00 33.91 75 ALA D O 1
ATOM 9008 N N . LYS D 1 76 ? -28.309 -10.014 49.913 1.00 30.72 76 LYS D N 1
ATOM 9009 C CA . LYS D 1 76 ? -28.515 -11.376 49.388 1.00 35.72 76 LYS D CA 1
ATOM 9010 C C . LYS D 1 76 ? -29.511 -12.150 50.268 1.00 38.64 76 LYS D C 1
ATOM 9011 O O . LYS D 1 76 ? -30.336 -12.945 49.752 1.00 39.09 76 LYS D O 1
ATOM 9017 N N . GLY D 1 77 ? -29.452 -11.902 51.583 1.00 33.01 77 GLY D N 1
ATOM 9018 C CA . GLY D 1 77 ? -30.383 -12.469 52.536 1.00 33.89 77 GLY D CA 1
ATOM 9019 C C . GLY D 1 77 ? -31.757 -11.821 52.637 1.00 31.18 77 GLY D C 1
ATOM 9020 O O . GLY D 1 77 ? -32.565 -12.223 53.484 1.00 34.87 77 GLY D O 1
ATOM 9021 N N . GLY D 1 78 ? -32.023 -10.812 51.811 1.00 31.09 78 GLY D N 1
ATOM 9022 C CA . GLY D 1 78 ? -33.357 -10.238 51.700 1.00 30.17 78 GLY D CA 1
ATOM 9023 C C . GLY D 1 78 ? -33.633 -9.001 52.523 1.00 30.32 78 GLY D C 1
ATOM 9024 O O . GLY D 1 78 ? -34.771 -8.539 52.571 1.00 34.50 78 GLY D O 1
ATOM 9025 N N . LEU D 1 79 ? -32.598 -8.448 53.161 1.00 27.51 79 LEU D N 1
ATOM 9026 C CA . LEU D 1 79 ? -32.765 -7.241 53.974 1.00 26.54 79 LEU D CA 1
ATOM 9027 C C . LEU D 1 79 ? -32.603 -6.022 53.092 1.00 26.67 79 LEU D C 1
ATOM 9028 O O . LEU D 1 79 ? -31.647 -5.945 52.296 1.00 29.91 79 LEU D O 1
ATOM 9033 N N . SER D 1 80 ? -33.531 -5.064 53.231 1.00 27.45 80 SER D N 1
ATOM 9034 C CA . SER D 1 80 ? -33.507 -3.831 52.442 1.00 27.32 80 SER D CA 1
ATOM 9035 C C . SER D 1 80 ? -32.437 -2.838 52.931 1.00 27.90 80 SER D C 1
ATOM 9036 O O . SER D 1 80 ? -32.547 -2.232 54.014 1.00 26.26 80 SER D O 1
ATOM 9039 N N . VAL D 1 81 ? -31.397 -2.694 52.126 1.00 26.01 81 VAL D N 1
ATOM 9040 C CA . VAL D 1 81 ? -30.248 -1.830 52.434 1.00 25.73 81 VAL D CA 1
ATOM 9041 C C . VAL D 1 81 ? -29.884 -1.088 51.170 1.00 26.14 81 VAL D C 1
ATOM 9042 O O . VAL D 1 81 ? -30.140 -1.557 50.064 1.00 31.70 81 VAL D O 1
ATOM 9046 N N . ALA D 1 82 ? -29.291 0.087 51.338 1.00 24.36 82 ALA D N 1
ATOM 9047 C CA . ALA D 1 82 ? -28.787 0.839 50.209 1.00 27.34 82 ALA D CA 1
ATOM 9048 C C . ALA D 1 82 ? -27.473 0.242 49.723 1.00 26.14 82 ALA D C 1
ATOM 9049 O O . ALA D 1 82 ? -26.452 0.273 50.409 1.00 29.61 82 ALA D O 1
ATOM 9051 N N . LYS D 1 83 ? -27.514 -0.344 48.536 1.00 27.95 83 LYS D N 1
ATOM 9052 C CA . LYS D 1 83 ? -26.341 -1.059 48.023 1.00 30.24 83 LYS D CA 1
ATOM 9053 C C . LYS D 1 83 ? -25.320 -0.134 47.380 1.00 30.98 83 LYS D C 1
ATOM 9054 O O . LYS D 1 83 ? -25.683 0.889 46.813 1.00 28.00 83 LYS D O 1
ATOM 9060 N N . PRO D 1 84 ? -24.032 -0.512 47.444 1.00 30.70 84 PRO D N 1
ATOM 9061 C CA . PRO D 1 84 ? -23.048 0.264 46.715 1.00 30.67 84 PRO D CA 1
ATOM 9062 C C . PRO D 1 84 ? -23.142 0.015 45.210 1.00 32.61 84 PRO D C 1
ATOM 9063 O O . PRO D 1 84 ? -23.578 -1.054 44.777 1.00 32.99 84 PRO D O 1
ATOM 9067 N N . ILE D 1 85 ? -22.785 1.039 44.452 1.00 31.01 85 ILE D N 1
ATOM 9068 C CA . ILE D 1 85 ? -22.753 1.011 43.003 1.00 31.78 85 ILE D CA 1
ATOM 9069 C C . ILE D 1 85 ? -21.310 1.263 42.592 1.00 30.39 85 ILE D C 1
ATOM 9070 O O . ILE D 1 85 ? -20.701 2.256 43.003 1.00 34.34 85 ILE D O 1
ATOM 9075 N N . ALA D 1 86 ? -20.777 0.397 41.732 1.00 32.47 86 ALA D N 1
ATOM 9076 C CA . ALA D 1 86 ? -19.418 0.573 41.254 1.00 30.48 86 ALA D CA 1
ATOM 9077 C C . ALA D 1 86 ? -19.324 1.812 40.351 1.00 31.16 86 ALA D C 1
ATOM 9078 O O . ALA D 1 86 ? -20.305 2.220 39.694 1.00 36.25 86 ALA D O 1
ATOM 9080 N N . SER D 1 87 ? -18.134 2.407 40.334 1.00 29.41 87 SER D N 1
ATOM 9081 C CA . SER D 1 87 ? -17.833 3.533 39.445 1.00 30.17 87 SER D CA 1
ATOM 9082 C C . SER D 1 87 ? -17.800 3.079 37.988 1.00 32.24 87 SER D C 1
ATOM 9083 O O . SER D 1 87 ? -17.798 1.858 37.691 1.00 34.41 87 SER D O 1
ATOM 9086 N N . LEU D 1 88 ? -17.696 4.047 37.084 1.00 30.32 88 LEU D N 1
ATOM 9087 C CA . LEU D 1 88 ? -17.482 3.729 35.649 1.00 34.19 88 LEU D CA 1
ATOM 9088 C C . LEU D 1 88 ? -16.200 2.944 35.349 1.00 37.12 88 LEU D C 1
ATOM 9089 O O . LEU D 1 88 ? -16.129 2.228 34.324 1.00 38.83 88 LEU D O 1
ATOM 9094 N N . ASN D 1 89 ? -15.207 3.076 36.239 1.00 38.56 89 ASN D N 1
ATOM 9095 C CA . ASN D 1 89 ? -13.979 2.246 36.116 1.00 39.81 89 ASN D CA 1
ATOM 9096 C C . ASN D 1 89 ? -14.054 0.848 36.755 1.00 37.74 89 ASN D C 1
ATOM 9097 O O . ASN D 1 89 ? -13.055 0.129 36.752 1.00 45.69 89 ASN D O 1
ATOM 9102 N N . GLY D 1 90 ? -15.222 0.469 37.287 1.00 38.64 90 GLY D N 1
ATOM 9103 C CA . GLY D 1 90 ? -15.449 -0.856 37.881 1.00 41.26 90 GLY D CA 1
ATOM 9104 C C . GLY D 1 90 ? -15.015 -0.993 39.330 1.00 40.89 90 GLY D C 1
ATOM 9105 O O . GLY D 1 90 ? -14.854 -2.118 39.824 1.00 47.38 90 GLY D O 1
ATOM 9106 N N . ARG D 1 91 ? -14.842 0.136 40.024 1.00 37.61 91 ARG D N 1
ATOM 9107 C CA . ARG D 1 91 ? -14.308 0.102 41.380 1.00 38.90 91 ARG D CA 1
ATOM 9108 C C . ARG D 1 91 ? -15.372 0.497 42.379 1.00 36.38 91 ARG D C 1
ATOM 9109 O O . ARG D 1 91 ? -16.097 1.458 42.168 1.00 35.71 91 ARG D O 1
ATOM 9117 N N . ASP D 1 92 ? -15.488 -0.281 43.451 1.00 37.94 92 ASP D N 1
ATOM 9118 C CA . ASP D 1 92 ? -16.426 0.042 44.530 1.00 40.52 92 ASP D CA 1
ATOM 9119 C C . ASP D 1 92 ? -15.960 1.274 45.318 1.00 35.88 92 ASP D C 1
ATOM 9120 O O . ASP D 1 92 ? -16.790 2.008 45.851 1.00 37.51 92 ASP D O 1
ATOM 9125 N N . ILE D 1 93 ? -14.647 1.523 45.349 1.00 29.36 93 ILE D N 1
ATOM 9126 C CA . ILE D 1 93 ? -14.067 2.721 45.984 1.00 30.61 93 ILE D CA 1
ATOM 9127 C C . ILE D 1 93 ? -13.087 3.378 45.025 1.00 31.33 93 ILE D C 1
ATOM 9128 O O . ILE D 1 93 ? -12.206 2.719 44.489 1.00 34.56 93 ILE D O 1
ATOM 9133 N N . GLU D 1 94 ? -13.230 4.682 44.830 1.00 28.82 94 GLU D N 1
ATOM 9134 C CA . GLU D 1 94 ? -12.303 5.436 44.015 1.00 32.37 94 GLU D CA 1
ATOM 9135 C C . GLU D 1 94 ? -11.453 6.289 44.943 1.00 30.10 94 GLU D C 1
ATOM 9136 O O . GLU D 1 94 ? -11.950 6.817 45.939 1.00 32.72 94 GLU D O 1
ATOM 9142 N N . GLN D 1 95 ? -10.168 6.422 44.605 1.00 32.88 95 GLN D N 1
ATOM 9143 C CA . GLN D 1 95 ? -9.217 7.205 45.391 1.00 33.07 95 GLN D CA 1
ATOM 9144 C C . GLN D 1 95 ? -8.695 8.374 44.583 1.00 33.29 95 GLN D C 1
ATOM 9145 O O . GLN D 1 95 ? -8.335 8.218 43.405 1.00 38.27 95 GLN D O 1
ATOM 9151 N N . VAL D 1 96 ? -8.635 9.530 45.221 1.00 31.91 96 VAL D N 1
ATOM 9152 C CA . VAL D 1 96 ? -8.064 10.740 44.659 1.00 35.62 96 VAL D CA 1
ATOM 9153 C C . VAL D 1 96 ? -6.891 11.144 45.545 1.00 35.81 96 VAL D C 1
ATOM 9154 O O . VAL D 1 96 ? -7.070 11.388 46.738 1.00 33.41 96 VAL D O 1
ATOM 9158 N N . ASP D 1 97 ? -5.705 11.232 44.954 1.00 36.54 97 ASP D N 1
ATOM 9159 C CA . ASP D 1 97 ? -4.486 11.545 45.695 1.00 36.63 97 ASP D CA 1
ATOM 9160 C C . ASP D 1 97 ? -4.599 12.931 46.361 1.00 35.52 97 ASP D C 1
ATOM 9161 O O . ASP D 1 97 ? -5.140 13.845 45.763 1.00 40.81 97 ASP D O 1
ATOM 9166 N N . ASP D 1 98 ? -4.122 13.069 47.610 1.00 33.82 98 ASP D N 1
ATOM 9167 C CA . ASP D 1 98 ? -4.200 14.374 48.322 1.00 36.54 98 ASP D CA 1
ATOM 9168 C C . ASP D 1 98 ? -2.976 15.293 48.165 1.00 41.58 98 ASP D C 1
ATOM 9169 O O . ASP D 1 98 ? -2.969 16.424 48.676 1.00 47.47 98 ASP D O 1
ATOM 9174 N N . GLY D 1 99 ? -1.950 14.810 47.462 1.00 45.66 99 GLY D N 1
ATOM 9175 C CA . GLY D 1 99 ? -0.694 15.530 47.328 1.00 45.40 99 GLY D CA 1
ATOM 9176 C C . GLY D 1 99 ? 0.259 15.463 48.518 1.00 49.58 99 GLY D C 1
ATOM 9177 O O . GLY D 1 99 ? 1.308 16.114 48.497 1.00 54.10 99 GLY D O 1
ATOM 9178 N N . GLN D 1 100 ? -0.093 14.680 49.521 1.00 47.23 100 GLN D N 1
ATOM 9179 C CA . GLN D 1 100 ? 0.698 14.522 50.758 1.00 47.45 100 GLN D CA 1
ATOM 9180 C C . GLN D 1 100 ? 0.823 13.061 51.246 1.00 42.89 100 GLN D C 1
ATOM 9181 O O . GLN D 1 100 ? 1.207 12.809 52.401 1.00 50.18 100 GLN D O 1
ATOM 9187 N N . GLY D 1 101 ? 0.592 12.106 50.408 1.00 39.61 101 GLY D N 1
ATOM 9188 C CA . GLY D 1 101 ? 0.713 10.683 50.766 1.00 40.24 101 GLY D CA 1
ATOM 9189 C C . GLY D 1 101 ? -0.560 9.978 51.206 1.00 36.91 101 GLY D C 1
ATOM 9190 O O . GLY D 1 101 ? -0.523 8.792 51.548 1.00 42.59 101 GLY D O 1
ATOM 9191 N N . GLY D 1 102 ? -1.684 10.683 51.184 1.00 39.68 102 GLY D N 1
ATOM 9192 C CA . GLY D 1 102 ? -3.001 10.115 51.550 1.00 34.65 102 GLY D CA 1
ATOM 9193 C C . GLY D 1 102 ? -3.931 10.168 50.355 1.00 36.68 102 GLY D C 1
ATOM 9194 O O . GLY D 1 102 ? -3.528 10.537 49.248 1.00 41.97 102 GLY D O 1
ATOM 9195 N N . SER D 1 103 ? -5.195 9.819 50.582 1.00 31.79 103 SER D N 1
ATOM 9196 C CA . SER D 1 103 ? -6.195 9.826 49.523 1.00 30.13 103 SER D CA 1
ATOM 9197 C C . SER D 1 103 ? -7.560 10.185 50.057 1.00 28.17 103 SER D C 1
ATOM 9198 O O . SER D 1 103 ? -7.960 9.749 51.128 1.00 28.21 103 SER D O 1
ATOM 9201 N N . PHE D 1 104 ? -8.273 10.992 49.286 1.00 28.83 104 PHE D N 1
ATOM 9202 C CA . PHE D 1 104 ? -9.714 11.057 49.434 1.00 26.20 104 PHE D CA 1
ATOM 9203 C C . PHE D 1 104 ? -10.336 9.763 48.894 1.00 28.01 104 PHE D C 1
ATOM 9204 O O . PHE D 1 104 ? -9.892 9.242 47.880 1.00 29.34 104 PHE D O 1
ATOM 9212 N N . LEU D 1 105 ? -11.381 9.280 49.563 1.00 25.67 105 LEU D N 1
ATOM 9213 C CA . LEU D 1 105 ? -12.007 8.015 49.232 1.00 26.02 105 LEU D CA 1
ATOM 9214 C C . LEU D 1 105 ? -13.451 8.311 48.902 1.00 25.01 105 LEU D C 1
ATOM 9215 O O . LEU D 1 105 ? -14.159 8.893 49.707 1.00 26.95 105 LEU D O 1
ATOM 9220 N N . LEU D 1 106 ? -13.837 7.949 47.676 1.00 25.13 106 LEU D N 1
ATOM 9221 C CA . LEU D 1 106 ? -15.170 8.228 47.111 1.00 24.32 106 LEU D CA 1
ATOM 9222 C C . LEU D 1 106 ? -15.909 6.911 46.876 1.00 25.82 106 LEU D C 1
ATOM 9223 O O . LEU D 1 106 ? -15.338 5.926 46.398 1.00 25.72 106 LEU D O 1
ATOM 9228 N N . ARG D 1 107 ? -17.187 6.887 47.216 1.00 24.27 107 ARG D N 1
ATOM 9229 C CA . ARG D 1 107 ? -18.016 5.748 46.891 1.00 25.68 107 ARG D CA 1
ATOM 9230 C C . ARG D 1 107 ? -19.455 6.181 46.775 1.00 27.34 107 ARG D C 1
ATOM 9231 O O . ARG D 1 107 ? -19.878 7.198 47.357 1.00 26.18 107 ARG D O 1
ATOM 9239 N N . VAL D 1 108 ? -20.188 5.413 45.992 1.00 24.82 108 VAL D N 1
ATOM 9240 C CA . VAL D 1 108 ? -21.558 5.758 45.639 1.00 24.42 108 VAL D CA 1
ATOM 9241 C C . VAL D 1 108 ? -22.467 4.618 46.002 1.00 22.63 108 VAL D C 1
ATOM 9242 O O . VAL D 1 108 ? -22.070 3.439 45.919 1.00 26.42 108 VAL D O 1
ATOM 9246 N N . TYR D 1 109 ? -23.695 4.977 46.431 1.00 24.76 109 TYR D N 1
ATOM 9247 C CA . TYR D 1 109 ? -24.728 4.037 46.777 1.00 24.02 109 TYR D CA 1
ATOM 9248 C C . TYR D 1 109 ? -26.056 4.363 46.078 1.00 23.88 109 TYR D C 1
ATOM 9249 O O . TYR D 1 109 ? -26.306 5.502 45.737 1.00 24.76 109 TYR D O 1
ATOM 9258 N N . GLU D 1 110 ? -26.922 3.361 45.975 1.00 28.23 110 GLU D N 1
ATOM 9259 C CA . GLU D 1 110 ? -28.362 3.575 45.657 1.00 31.57 110 GLU D CA 1
ATOM 9260 C C . GLU D 1 110 ? -28.970 4.554 46.630 1.00 28.51 110 GLU D C 1
ATOM 9261 O O . GLU D 1 110 ? -28.657 4.500 47.818 1.00 27.79 110 GLU D O 1
ATOM 9267 N N . LYS D 1 111 ? -29.853 5.433 46.165 1.00 28.68 111 LYS D N 1
ATOM 9268 C CA . LYS D 1 111 ? -30.668 6.242 47.073 1.00 30.94 111 LYS D CA 1
ATOM 9269 C C . LYS D 1 111 ? -31.844 5.397 47.577 1.00 30.52 111 LYS D C 1
ATOM 9270 O O . LYS D 1 111 ? -32.611 4.901 46.773 1.00 38.00 111 LYS D O 1
ATOM 9276 N N . ALA D 1 112 ? -31.926 5.184 48.898 1.00 28.26 112 ALA D N 1
ATOM 9277 C CA . ALA D 1 112 ? -33.045 4.488 49.547 1.00 31.07 112 ALA D CA 1
ATOM 9278 C C . ALA D 1 112 ? -34.372 5.131 49.161 1.00 33.15 112 ALA D C 1
ATOM 9279 O O . ALA D 1 112 ? -34.483 6.361 49.190 1.00 32.45 112 ALA D O 1
ATOM 9281 N N . PRO D 1 113 ? -35.385 4.305 48.819 1.00 35.47 113 PRO D N 1
ATOM 9282 C CA . PRO D 1 113 ? -36.710 4.888 48.577 1.00 34.62 113 PRO D CA 1
ATOM 9283 C C . PRO D 1 113 ? -37.355 5.401 49.857 1.00 34.25 113 PRO D C 1
ATOM 9284 O O . PRO D 1 113 ? -36.962 5.023 50.966 1.00 39.90 113 PRO D O 1
ATOM 9288 N N . GLY D 1 114 ? -38.334 6.277 49.687 1.00 37.36 114 GLY D N 1
ATOM 9289 C CA . GLY D 1 114 ? -39.069 6.821 50.812 1.00 33.10 114 GLY D CA 1
ATOM 9290 C C . GLY D 1 114 ? -38.415 8.046 51.392 1.00 32.39 114 GLY D C 1
ATOM 9291 O O . GLY D 1 114 ? -37.660 8.771 50.710 1.00 30.42 114 GLY D O 1
ATOM 9292 N N . HIS D 1 115 ? -38.707 8.284 52.667 1.00 26.25 115 HIS D N 1
ATOM 9293 C CA . HIS D 1 115 ? -38.380 9.549 53.281 1.00 25.43 115 HIS D CA 1
ATOM 9294 C C . HIS D 1 115 ? -37.968 9.272 54.711 1.00 25.59 115 HIS D C 1
ATOM 9295 O O . HIS D 1 115 ? -38.277 8.238 55.264 1.00 24.80 115 HIS D O 1
ATOM 9302 N N . LYS D 1 116 ? -37.275 10.223 55.304 1.00 24.64 116 LYS D N 1
ATOM 9303 C CA . LYS D 1 116 ? -37.023 10.182 56.724 1.00 26.79 116 LYS D CA 1
ATOM 9304 C C . LYS D 1 116 ? -38.343 10.296 57.476 1.00 26.52 116 LYS D C 1
ATOM 9305 O O . LYS D 1 116 ? -39.298 10.947 57.020 1.00 31.59 116 LYS D O 1
ATOM 9311 N N . VAL D 1 117 ? -38.417 9.588 58.586 1.00 22.63 117 VAL D N 1
ATOM 9312 C CA . VAL D 1 117 ? -39.631 9.635 59.388 1.00 21.85 117 VAL D CA 1
ATOM 9313 C C . VAL D 1 117 ? -39.920 11.034 59.922 1.00 25.24 117 VAL D C 1
ATOM 9314 O O . VAL D 1 117 ? -39.028 11.755 60.329 1.00 25.25 117 VAL D O 1
ATOM 9318 N N . GLU D 1 118 ? -41.205 11.380 59.925 1.00 23.65 118 GLU D N 1
ATOM 9319 C CA . GLU D 1 118 ? -41.686 12.649 60.451 1.00 24.69 118 GLU D CA 1
ATOM 9320 C C . GLU D 1 118 ? -42.653 12.381 61.594 1.00 22.59 118 GLU D C 1
ATOM 9321 O O . GLU D 1 118 ? -42.868 11.220 61.990 1.00 22.52 118 GLU D O 1
ATOM 9327 N N . GLU D 1 119 ? -43.201 13.432 62.175 1.00 23.23 119 GLU D N 1
ATOM 9328 C CA . GLU D 1 119 ? -44.062 13.264 63.358 1.00 24.25 119 GLU D CA 1
ATOM 9329 C C . GLU D 1 119 ? -45.172 12.225 63.132 1.00 23.70 119 GLU D C 1
ATOM 9330 O O . GLU D 1 119 ? -45.446 11.420 64.035 1.00 23.72 119 GLU D O 1
ATOM 9336 N N . ALA D 1 120 ? -45.822 12.256 61.955 1.00 24.17 120 ALA D N 1
ATOM 9337 C CA . ALA D 1 120 ? -46.918 11.328 61.656 1.00 23.73 120 ALA D CA 1
ATOM 9338 C C . ALA D 1 120 ? -46.524 9.837 61.626 1.00 24.20 120 ALA D C 1
ATOM 9339 O O . ALA D 1 120 ? -47.343 8.970 61.778 1.00 28.19 120 ALA D O 1
ATOM 9341 N N . ASP D 1 121 ? -45.223 9.577 61.482 1.00 24.18 121 ASP D N 1
ATOM 9342 C CA . ASP D 1 121 ? -44.680 8.233 61.437 1.00 24.35 121 ASP D CA 1
ATOM 9343 C C . ASP D 1 121 ? -44.135 7.777 62.780 1.00 23.45 121 ASP D C 1
ATOM 9344 O O . ASP D 1 121 ? -43.804 6.596 62.907 1.00 23.67 121 ASP D O 1
ATOM 9349 N N . TRP D 1 122 ? -44.063 8.666 63.768 1.00 22.13 122 TRP D N 1
ATOM 9350 C CA . TRP D 1 122 ? -43.328 8.392 65.003 1.00 22.49 122 TRP D CA 1
ATOM 9351 C C . TRP D 1 122 ? -44.289 7.828 66.032 1.00 22.53 122 TRP D C 1
ATOM 9352 O O . TRP D 1 122 ? -44.913 8.564 66.775 1.00 25.78 122 TRP D O 1
ATOM 9363 N N . ASN D 1 123 ? -44.411 6.504 66.055 1.00 21.67 123 ASN D N 1
ATOM 9364 C CA . ASN D 1 123 ? -45.420 5.850 66.857 1.00 22.02 123 ASN D CA 1
ATOM 9365 C C . ASN D 1 123 ? -45.061 4.387 67.063 1.00 22.49 123 ASN D C 1
ATOM 9366 O O . ASN D 1 123 ? -43.988 3.939 66.629 1.00 23.96 123 ASN D O 1
ATOM 9371 N N . ASP D 1 124 ? -45.888 3.695 67.834 1.00 22.36 124 ASP D N 1
ATOM 9372 C CA . ASP D 1 124 ? -45.589 2.313 68.215 1.00 23.29 124 ASP D CA 1
ATOM 9373 C C . ASP D 1 124 ? -45.404 1.405 67.004 1.00 23.36 124 ASP D C 1
ATOM 9374 O O . ASP D 1 124 ? -44.601 0.466 67.055 1.00 24.84 124 ASP D O 1
ATOM 9379 N N . GLU D 1 125 ? -46.095 1.692 65.906 1.00 24.06 125 GLU D N 1
ATOM 9380 C CA . GLU D 1 125 ? -45.949 0.910 64.700 1.00 23.82 125 GLU D CA 1
ATOM 9381 C C . GLU D 1 125 ? -44.520 1.005 64.134 1.00 23.62 125 GLU D C 1
ATOM 9382 O O . GLU D 1 125 ? -43.964 0.017 63.697 1.00 22.55 125 GLU D O 1
ATOM 9388 N N . LEU D 1 126 ? -43.966 2.202 64.109 1.00 22.40 126 LEU D N 1
ATOM 9389 C CA . LEU D 1 126 ? -42.572 2.398 63.682 1.00 20.96 126 LEU D CA 1
ATOM 9390 C C . LEU D 1 126 ? -41.623 1.632 64.600 1.00 20.53 126 LEU D C 1
ATOM 9391 O O . LEU D 1 126 ? -40.692 0.967 64.112 1.00 21.68 126 LEU D O 1
ATOM 9396 N N . PHE D 1 127 ? -41.833 1.739 65.918 1.00 18.72 127 PHE D N 1
ATOM 9397 C CA . PHE D 1 127 ? -40.867 1.153 66.855 1.00 19.47 127 PHE D CA 1
ATOM 9398 C C . PHE D 1 127 ? -40.887 -0.381 66.723 1.00 20.05 127 PHE D C 1
ATOM 9399 O O . PHE D 1 127 ? -39.847 -1.029 66.770 1.00 20.84 127 PHE D O 1
ATOM 9407 N N . TYR D 1 128 ? -42.090 -0.946 66.568 1.00 19.81 128 TYR D N 1
ATOM 9408 C CA . TYR D 1 128 ? -42.290 -2.375 66.283 1.00 19.66 128 TYR D CA 1
ATOM 9409 C C . TYR D 1 128 ? -41.576 -2.789 64.997 1.00 20.07 128 TYR D C 1
ATOM 9410 O O . TYR D 1 128 ? -40.874 -3.816 64.971 1.00 22.04 128 TYR D O 1
ATOM 9419 N N . ALA D 1 129 ? -41.779 -2.036 63.923 1.00 21.14 129 ALA D N 1
ATOM 9420 C CA . ALA D 1 129 ? -41.084 -2.293 62.661 1.00 20.34 129 ALA D CA 1
ATOM 9421 C C . ALA D 1 129 ? -39.564 -2.264 62.790 1.00 21.05 129 ALA D C 1
ATOM 9422 O O . ALA D 1 129 ? -38.881 -3.087 62.168 1.00 21.91 129 ALA D O 1
ATOM 9424 N N . LEU D 1 130 ? -39.050 -1.298 63.556 1.00 19.27 130 LEU D N 1
ATOM 9425 C CA . LEU D 1 130 ? -37.607 -1.250 63.768 1.00 19.43 130 LEU D CA 1
ATOM 9426 C C . LEU D 1 130 ? -37.112 -2.500 64.475 1.00 19.38 130 LEU D C 1
ATOM 9427 O O . LEU D 1 130 ? -36.010 -2.980 64.179 1.00 20.02 130 LEU D O 1
ATOM 9432 N N . GLY D 1 131 ? -37.872 -2.981 65.448 1.00 18.45 131 GLY D N 1
ATOM 9433 C CA . GLY D 1 131 ? -37.545 -4.224 66.133 1.00 19.68 131 GLY D CA 1
ATOM 9434 C C . GLY D 1 131 ? -37.504 -5.419 65.219 1.00 22.18 131 GLY D C 1
ATOM 9435 O O . GLY D 1 131 ? -36.542 -6.207 65.259 1.00 20.95 131 GLY D O 1
ATOM 9436 N N . GLN D 1 132 ? -38.527 -5.540 64.385 1.00 21.50 132 GLN D N 1
ATOM 9437 C CA . GLN D 1 132 ? -38.558 -6.644 63.427 1.00 21.18 132 GLN D CA 1
ATOM 9438 C C . GLN D 1 132 ? -37.328 -6.587 62.510 1.00 22.00 132 GLN D C 1
ATOM 9439 O O . GLN D 1 132 ? -36.658 -7.600 62.287 1.00 22.19 132 GLN D O 1
ATOM 9445 N N . TYR D 1 133 ? -37.031 -5.393 62.002 1.00 21.29 133 TYR D N 1
ATOM 9446 C CA . TYR D 1 133 ? -35.963 -5.231 61.036 1.00 22.01 133 TYR D CA 1
ATOM 9447 C C . TYR D 1 133 ? -34.609 -5.559 61.690 1.00 22.58 133 TYR D C 1
ATOM 9448 O O . TYR D 1 133 ? -33.780 -6.257 61.113 1.00 21.19 133 TYR D O 1
ATOM 9457 N N . THR D 1 134 ? -34.387 -5.018 62.870 1.00 20.16 134 THR D N 1
ATOM 9458 C CA . THR D 1 134 ? -33.121 -5.205 63.527 1.00 20.10 134 THR D CA 1
ATOM 9459 C C . THR D 1 134 ? -32.975 -6.689 63.878 1.00 20.04 134 THR D C 1
ATOM 9460 O O . THR D 1 134 ? -31.878 -7.212 63.799 1.00 21.39 134 THR D O 1
ATOM 9464 N N . GLY D 1 135 ? -34.038 -7.337 64.343 1.00 20.85 135 GLY D N 1
ATOM 9465 C CA . GLY D 1 135 ? -33.978 -8.789 64.561 1.00 21.85 135 GLY D CA 1
ATOM 9466 C C . GLY D 1 135 ? -33.586 -9.582 63.343 1.00 22.04 135 GLY D C 1
ATOM 9467 O O . GLY D 1 135 ? -32.779 -10.517 63.426 1.00 23.12 135 GLY D O 1
ATOM 9468 N N . ARG D 1 136 ? -34.125 -9.197 62.204 1.00 21.79 136 ARG D N 1
ATOM 9469 C CA . ARG D 1 136 ? -33.773 -9.824 60.936 1.00 23.67 136 ARG D CA 1
ATOM 9470 C C . ARG D 1 136 ? -32.316 -9.622 60.604 1.00 22.46 136 ARG D C 1
ATOM 9471 O O . ARG D 1 136 ? -31.664 -10.551 60.142 1.00 24.10 136 ARG D O 1
ATOM 9479 N N . MET D 1 137 ? -31.836 -8.392 60.825 1.00 23.26 137 MET D N 1
ATOM 9480 C CA . MET D 1 137 ? -30.460 -8.057 60.585 1.00 21.65 137 MET D CA 1
ATOM 9481 C C . MET D 1 137 ? -29.520 -8.874 61.477 1.00 21.90 137 MET D C 1
ATOM 9482 O O . MET D 1 137 ? -28.513 -9.434 60.988 1.00 25.22 137 MET D O 1
ATOM 9487 N N . HIS D 1 138 ? -29.861 -9.002 62.762 1.00 21.43 138 HIS D N 1
ATOM 9488 C CA . HIS D 1 138 ? -29.021 -9.810 63.666 1.00 22.29 138 HIS D CA 1
ATOM 9489 C C . HIS D 1 138 ? -29.028 -11.288 63.323 1.00 21.89 138 HIS D C 1
ATOM 9490 O O . HIS D 1 138 ? -27.997 -11.956 63.374 1.00 24.47 138 HIS D O 1
ATOM 9497 N N . LYS D 1 139 ? -30.189 -11.822 62.973 1.00 21.93 139 LYS D N 1
ATOM 9498 C CA . LYS D 1 139 ? -30.241 -13.219 62.525 1.00 23.46 139 LYS D CA 1
ATOM 9499 C C . LYS D 1 139 ? -29.356 -13.439 61.315 1.00 25.07 139 LYS D C 1
ATOM 9500 O O . LYS D 1 139 ? -28.642 -14.442 61.228 1.00 27.58 139 LYS D O 1
ATOM 9506 N N . LEU D 1 140 ? -29.448 -12.548 60.349 1.00 24.71 140 LEU D N 1
ATOM 9507 C CA . LEU D 1 140 ? -28.686 -12.660 59.117 1.00 24.90 140 LEU D CA 1
ATOM 9508 C C . LEU D 1 140 ? -27.182 -12.545 59.330 1.00 26.13 140 LEU D C 1
ATOM 9509 O O . LEU D 1 140 ? -26.407 -13.221 58.658 1.00 27.99 140 LEU D O 1
ATOM 9514 N N . THR D 1 141 ? -26.738 -11.691 60.255 1.00 24.98 141 THR D N 1
ATOM 9515 C CA . THR D 1 141 ? -25.321 -11.542 60.464 1.00 23.67 141 THR D CA 1
ATOM 9516 C C . THR D 1 141 ? -24.636 -12.823 60.949 1.00 28.04 141 THR D C 1
ATOM 9517 O O . THR D 1 141 ? -23.414 -12.970 60.743 1.00 28.39 141 THR D O 1
ATOM 9521 N N . LYS D 1 142 ? -25.397 -13.731 61.570 1.00 26.30 142 LYS D N 1
ATOM 9522 C CA . LYS D 1 142 ? -24.820 -14.995 62.066 1.00 27.84 142 LYS D CA 1
ATOM 9523 C C . LYS D 1 142 ? -24.224 -15.882 60.979 1.00 31.85 142 LYS D C 1
ATOM 9524 O O . LYS D 1 142 ? -23.297 -16.645 61.260 1.00 37.54 142 LYS D O 1
ATOM 9530 N N . SER D 1 143 ? -24.727 -15.764 59.754 1.00 30.76 143 SER D N 1
ATOM 9531 C CA . SER D 1 143 ? -24.234 -16.573 58.642 1.00 32.74 143 SER D CA 1
ATOM 9532 C C . SER D 1 143 ? -23.131 -15.881 57.839 1.00 28.17 143 SER D C 1
ATOM 9533 O O . SER D 1 143 ? -22.567 -16.469 56.916 1.00 35.36 143 SER D O 1
ATOM 9536 N N . TYR D 1 144 ? -22.826 -14.636 58.192 1.00 35.82 144 TYR D N 1
ATOM 9537 C CA . TYR D 1 144 ? -21.781 -13.868 57.491 1.00 33.82 144 TYR D CA 1
ATOM 9538 C C . TYR D 1 144 ? -20.410 -14.529 57.599 1.00 36.51 144 TYR D C 1
ATOM 9539 O O . TYR D 1 144 ? -19.959 -14.848 58.694 1.00 39.24 144 TYR D O 1
ATOM 9548 N N . GLN D 1 145 ? -19.752 -14.688 56.450 1.00 39.57 145 GLN D N 1
ATOM 9549 C CA . GLN D 1 145 ? -18.392 -15.221 56.392 1.00 41.83 145 GLN D CA 1
ATOM 9550 C C . GLN D 1 145 ? -17.433 -14.234 55.739 1.00 36.74 145 GLN D C 1
ATOM 9551 O O . GLN D 1 145 ? -17.573 -13.885 54.566 1.00 42.82 145 GLN D O 1
ATOM 9557 N N . LEU D 1 146 ? -16.455 -13.790 56.512 1.00 40.01 146 LEU D N 1
ATOM 9558 C CA . LEU D 1 146 ? -15.491 -12.800 56.026 1.00 39.50 146 LEU D CA 1
ATOM 9559 C C . LEU D 1 146 ? -14.532 -13.455 55.032 1.00 38.93 146 LEU D C 1
ATOM 9560 O O . LEU D 1 146 ? -13.927 -14.471 55.352 1.00 44.63 146 LEU D O 1
ATOM 9565 N N . SER D 1 147 ? -14.414 -12.863 53.845 1.00 42.23 147 SER D N 1
ATOM 9566 C CA . SER D 1 147 ? -13.698 -13.501 52.722 1.00 50.05 147 SER D CA 1
ATOM 9567 C C . SER D 1 147 ? -12.173 -13.534 52.906 1.00 55.63 147 SER D C 1
ATOM 9568 O O . SER D 1 147 ? -11.509 -14.529 52.592 1.00 59.67 147 SER D O 1
ATOM 9571 N N . ASP D 1 148 ? -11.663 -12.413 53.408 1.00 72.84 148 ASP D N 1
ATOM 9572 C CA . ASP D 1 148 ? -10.265 -12.106 53.594 1.00 54.37 148 ASP D CA 1
ATOM 9573 C C . ASP D 1 148 ? -10.124 -11.212 54.836 1.00 45.98 148 ASP D C 1
ATOM 9574 O O . ASP D 1 148 ? -10.837 -10.204 54.930 1.00 41.30 148 ASP D O 1
ATOM 9579 N N . PRO D 1 149 ? -9.206 -11.547 55.770 1.00 47.94 149 PRO D N 1
ATOM 9580 C CA . PRO D 1 149 ? -8.908 -10.699 56.951 1.00 49.32 149 PRO D CA 1
ATOM 9581 C C . PRO D 1 149 ? -8.545 -9.217 56.704 1.00 45.37 149 PRO D C 1
ATOM 9582 O O . PRO D 1 149 ? -8.684 -8.393 57.612 1.00 42.53 149 PRO D O 1
ATOM 9586 N N . ARG D 1 150 ? -8.217 -8.894 55.472 1.00 41.58 150 ARG D N 1
ATOM 9587 C CA . ARG D 1 150 ? -7.920 -7.554 55.047 1.00 41.58 150 ARG D CA 1
ATOM 9588 C C . ARG D 1 150 ? -9.163 -6.670 55.207 1.00 37.16 150 ARG D C 1
ATOM 9589 O O . ARG D 1 150 ? -9.070 -5.507 55.389 1.00 35.92 150 ARG D O 1
ATOM 9597 N N . TYR D 1 151 ? -10.310 -7.277 55.083 1.00 32.91 151 TYR D N 1
ATOM 9598 C CA . TYR D 1 151 ? -11.606 -6.573 55.170 1.00 30.64 151 TYR D CA 1
ATOM 9599 C C . TYR D 1 151 ? -12.296 -6.662 56.552 1.00 29.99 151 TYR D C 1
ATOM 9600 O O . TYR D 1 151 ? -13.473 -6.306 56.686 1.00 34.78 151 TYR D O 1
ATOM 9609 N N . LYS D 1 152 ? -11.582 -7.127 57.571 1.00 31.12 152 LYS D N 1
ATOM 9610 C CA . LYS D 1 152 ? -12.139 -7.332 58.904 1.00 29.72 152 LYS D CA 1
ATOM 9611 C C . LYS D 1 152 ? -12.497 -5.965 59.499 1.00 26.73 152 LYS D C 1
ATOM 9612 O O . LYS D 1 152 ? -11.681 -5.031 59.486 1.00 29.51 152 LYS D O 1
ATOM 9618 N N . ARG D 1 153 ? -13.733 -5.860 59.986 1.00 25.36 153 ARG D N 1
ATOM 9619 C CA . ARG D 1 153 ? -14.176 -4.662 60.698 1.00 22.77 153 ARG D CA 1
ATOM 9620 C C . ARG D 1 153 ? -13.753 -4.753 62.152 1.00 24.15 153 ARG D C 1
ATOM 9621 O O . ARG D 1 153 ? -13.463 -5.835 62.653 1.00 24.73 153 ARG D O 1
ATOM 9629 N N . GLN D 1 154 ? -13.700 -3.610 62.819 1.00 23.40 154 GLN D N 1
ATOM 9630 C CA . GLN D 1 154 ? -13.196 -3.551 64.171 1.00 22.54 154 GLN D CA 1
ATOM 9631 C C . GLN D 1 154 ? -14.048 -4.246 65.196 1.00 21.58 154 GLN D C 1
ATOM 9632 O O . GLN D 1 154 ? -15.274 -4.397 65.021 1.00 22.98 154 GLN D O 1
ATOM 9638 N N . GLU D 1 155 ? -13.403 -4.651 66.286 1.00 22.23 155 GLU D N 1
ATOM 9639 C CA . GLU D 1 155 ? -14.113 -5.032 67.521 1.00 23.30 155 GLU D CA 1
ATOM 9640 C C . GLU D 1 155 ? -14.587 -3.749 68.207 1.00 21.66 155 GLU D C 1
ATOM 9641 O O . GLU D 1 155 ? -13.994 -2.717 68.041 1.00 22.13 155 GLU D O 1
ATOM 9647 N N . TRP D 1 156 ? -15.615 -3.848 69.041 1.00 23.33 156 TRP D N 1
ATOM 9648 C CA . TRP D 1 156 ? -16.233 -2.665 69.662 1.00 23.06 156 TRP D CA 1
ATOM 9649 C C . TRP D 1 156 ? -15.207 -1.806 70.397 1.00 21.85 156 TRP D C 1
ATOM 9650 O O . TRP D 1 156 ? -15.241 -0.576 70.373 1.00 22.92 156 TRP D O 1
ATOM 9661 N N . ASP D 1 157 ? -14.233 -2.449 71.036 1.00 23.71 157 ASP D N 1
ATOM 9662 C CA . ASP D 1 157 ? -13.298 -1.734 71.922 1.00 22.75 157 ASP D CA 1
ATOM 9663 C C . ASP D 1 157 ? -12.156 -1.083 71.174 1.00 22.54 157 ASP D C 1
ATOM 9664 O O . ASP D 1 157 ? -11.357 -0.343 71.768 1.00 25.11 157 ASP D O 1
ATOM 9669 N N . GLU D 1 158 ? -12.102 -1.285 69.853 1.00 23.16 158 GLU D N 1
ATOM 9670 C CA . GLU D 1 158 ? -11.064 -0.675 69.028 1.00 23.35 158 GLU D CA 1
ATOM 9671 C C . GLU D 1 158 ? -11.490 0.675 68.459 1.00 23.04 158 GLU D C 1
ATOM 9672 O O . GLU D 1 158 ? -10.733 1.333 67.770 1.00 22.98 158 GLU D O 1
ATOM 9678 N N . GLU D 1 159 ? -12.742 1.044 68.702 1.00 20.60 159 GLU D N 1
ATOM 9679 C CA . GLU D 1 159 ? -13.282 2.282 68.152 1.00 20.11 159 GLU D CA 1
ATOM 9680 C C . GLU D 1 159 ? -12.431 3.507 68.463 1.00 18.65 159 GLU D C 1
ATOM 9681 O O . GLU D 1 159 ? -12.114 3.774 69.629 1.00 20.33 159 GLU D O 1
ATOM 9687 N N . GLU D 1 160 ? -12.106 4.244 67.403 1.00 19.50 160 GLU D N 1
ATOM 9688 C CA . GLU D 1 160 ? -11.277 5.434 67.476 1.00 21.21 160 GLU D CA 1
ATOM 9689 C C . GLU D 1 160 ? -11.771 6.491 68.458 1.00 19.77 160 GLU D C 1
ATOM 9690 O O . GLU D 1 160 ? -11.000 7.082 69.207 1.00 20.63 160 GLU D O 1
ATOM 9696 N N . GLN D 1 161 ? -13.084 6.687 68.492 1.00 18.84 161 GLN D N 1
ATOM 9697 C CA . GLN D 1 161 ? -13.648 7.788 69.286 1.00 19.35 161 GLN D CA 1
ATOM 9698 C C . GLN D 1 161 ? -13.811 7.404 70.759 1.00 19.55 161 GLN D C 1
ATOM 9699 O O . GLN D 1 161 ? -14.110 8.258 71.571 1.00 21.01 161 GLN D O 1
ATOM 9705 N N . LEU D 1 162 ? -13.511 6.131 71.109 1.00 18.72 162 LEU D N 1
ATOM 9706 C CA . LEU D 1 162 ? -13.338 5.748 72.512 1.00 19.27 162 LEU D CA 1
ATOM 9707 C C . LEU D 1 162 ? -11.890 5.929 73.038 1.00 18.52 162 LEU D C 1
ATOM 9708 O O . LEU D 1 162 ? -11.648 5.731 74.234 1.00 21.58 162 LEU D O 1
ATOM 9713 N N . LYS D 1 163 ? -10.976 6.356 72.180 1.00 19.49 163 LYS D N 1
ATOM 9714 C CA . LYS D 1 163 ? -9.574 6.605 72.562 1.00 19.78 163 LYS D CA 1
ATOM 9715 C C . LYS D 1 163 ? -9.492 8.035 73.139 1.00 18.71 163 LYS D C 1
ATOM 9716 O O . LYS D 1 163 ? -8.917 8.929 72.523 1.00 21.86 163 LYS D O 1
ATOM 9722 N N . LEU D 1 164 ? -10.096 8.228 74.305 1.00 18.56 164 LEU D N 1
ATOM 9723 C CA . LEU D 1 164 ? -10.290 9.589 74.809 1.00 20.14 164 LEU D CA 1
ATOM 9724 C C . LEU D 1 164 ? -8.970 10.304 75.018 1.00 20.25 164 LEU D C 1
ATOM 9725 O O . LEU D 1 164 ? -8.854 11.522 74.767 1.00 21.05 164 LEU D O 1
ATOM 9730 N N . ARG D 1 165 ? -7.946 9.589 75.484 1.00 20.66 165 ARG D N 1
ATOM 9731 C CA . ARG D 1 165 ? -6.671 10.252 75.722 1.00 20.85 165 ARG D CA 1
ATOM 9732 C C . ARG D 1 165 ? -6.020 10.818 74.465 1.00 21.95 165 ARG D C 1
ATOM 9733 O O . ARG D 1 165 ? -5.180 11.709 74.585 1.00 24.40 165 ARG D O 1
ATOM 9741 N N . LYS D 1 166 ? -6.407 10.343 73.279 1.00 22.02 166 LYS D N 1
ATOM 9742 C CA . LYS D 1 166 ? -5.895 10.915 72.031 1.00 23.92 166 LYS D CA 1
ATOM 9743 C C . LYS D 1 166 ? -6.449 12.312 71.773 1.00 24.88 166 LYS D C 1
ATOM 9744 O O . LYS D 1 166 ? -5.825 13.077 71.099 1.00 27.79 166 LYS D O 1
ATOM 9750 N N . TYR D 1 167 ? -7.666 12.583 72.267 1.00 22.39 167 TYR D N 1
ATOM 9751 C CA . TYR D 1 167 ? -8.409 13.770 71.870 1.00 20.82 167 TYR D CA 1
ATOM 9752 C C . TYR D 1 167 ? -8.758 14.739 72.997 1.00 20.74 167 TYR D C 1
ATOM 9753 O O . TYR D 1 167 ? -8.951 15.931 72.754 1.00 23.04 167 TYR D O 1
ATOM 9762 N N . VAL D 1 168 ? -8.836 14.234 74.221 1.00 20.81 168 VAL D N 1
ATOM 9763 C CA . VAL D 1 168 ? -9.293 15.008 75.382 1.00 20.73 168 VAL D CA 1
ATOM 9764 C C . VAL D 1 168 ? -8.073 15.467 76.190 1.00 21.62 168 VAL D C 1
ATOM 9765 O O . VAL D 1 168 ? -7.127 14.701 76.323 1.00 21.80 168 VAL D O 1
ATOM 9769 N N . PRO D 1 169 ? -8.087 16.689 76.721 1.00 20.96 169 PRO D N 1
ATOM 9770 C CA . PRO D 1 169 ? -6.957 17.144 77.512 1.00 21.81 169 PRO D CA 1
ATOM 9771 C C . PRO D 1 169 ? -6.580 16.183 78.614 1.00 21.67 169 PRO D C 1
ATOM 9772 O O . PRO D 1 169 ? -7.428 15.604 79.305 1.00 20.54 169 PRO D O 1
ATOM 9776 N N . ALA D 1 170 ? -5.268 16.063 78.780 1.00 21.79 170 ALA D N 1
ATOM 9777 C CA . ALA D 1 170 ? -4.698 15.090 79.680 1.00 21.68 170 ALA D CA 1
ATOM 9778 C C . ALA D 1 170 ? -5.083 15.257 81.142 1.00 21.80 170 ALA D C 1
ATOM 9779 O O . ALA D 1 170 ? -5.015 14.311 81.936 1.00 23.70 170 ALA D O 1
ATOM 9781 N N . ASP D 1 171 ? -5.444 16.484 81.516 1.00 21.10 171 ASP D N 1
ATOM 9782 C CA . ASP D 1 171 ? -5.812 16.739 82.907 1.00 21.89 171 ASP D CA 1
ATOM 9783 C C . ASP D 1 171 ? -7.217 16.299 83.326 1.00 20.57 171 ASP D C 1
ATOM 9784 O O . ASP D 1 171 ? -7.550 16.463 84.529 1.00 22.14 171 ASP D O 1
ATOM 9789 N N . GLN D 1 172 ? -7.982 15.656 82.416 1.00 20.00 172 GLN D N 1
ATOM 9790 C CA . GLN D 1 172 ? -9.374 15.289 82.734 1.00 20.08 172 GLN D CA 1
ATOM 9791 C C . GLN D 1 172 ? -9.390 13.892 83.374 1.00 19.50 172 GLN D C 1
ATOM 9792 O O . GLN D 1 172 ? -9.937 12.927 82.856 1.00 20.40 172 GLN D O 1
ATOM 9798 N N . THR D 1 173 ? -8.720 13.824 84.511 1.00 21.52 173 THR D N 1
ATOM 9799 C CA . THR D 1 173 ? -8.435 12.582 85.226 1.00 21.74 173 THR D CA 1
ATOM 9800 C C . THR D 1 173 ? -9.693 11.777 85.523 1.00 20.01 173 THR D C 1
ATOM 9801 O O . THR D 1 173 ? -9.737 10.571 85.296 1.00 20.08 173 THR D O 1
ATOM 9805 N N . LEU D 1 174 ? -10.715 12.390 86.059 1.00 21.39 174 LEU D N 1
ATOM 9806 C CA . LEU D 1 174 ? -11.934 11.663 86.395 1.00 19.85 174 LEU D CA 1
ATOM 9807 C C . LEU D 1 174 ? -12.727 11.159 85.169 1.00 18.57 174 LEU D C 1
ATOM 9808 O O . LEU D 1 174 ? -13.270 10.057 85.182 1.00 19.06 174 LEU D O 1
ATOM 9813 N N . VAL D 1 175 ? -12.674 11.900 84.068 1.00 18.97 175 VAL D N 1
ATOM 9814 C CA . VAL D 1 175 ? -13.249 11.430 82.812 1.00 18.38 175 VAL D CA 1
ATOM 9815 C C . VAL D 1 175 ? -12.596 10.083 82.442 1.00 17.69 175 VAL D C 1
ATOM 9816 O O . VAL D 1 175 ? -13.276 9.106 82.119 1.00 19.00 175 VAL D O 1
ATOM 9820 N N . PHE D 1 176 ? -11.253 10.064 82.396 1.00 18.37 176 PHE D N 1
ATOM 9821 C CA . PHE D 1 176 ? -10.557 8.874 81.952 1.00 19.03 176 PHE D CA 1
ATOM 9822 C C . PHE D 1 176 ? -10.771 7.743 82.927 1.00 18.13 176 PHE D C 1
ATOM 9823 O O . PHE D 1 176 ? -10.897 6.587 82.486 1.00 20.71 176 PHE D O 1
ATOM 9831 N N . GLU D 1 177 ? -10.857 8.033 84.234 1.00 18.90 177 GLU D N 1
ATOM 9832 C CA . GLU D 1 177 ? -11.103 6.986 85.236 1.00 19.93 177 GLU D CA 1
ATOM 9833 C C . GLU D 1 177 ? -12.464 6.330 85.003 1.00 17.82 177 GLU D C 1
ATOM 9834 O O . GLU D 1 177 ? -12.613 5.108 85.016 1.00 19.81 177 GLU D O 1
ATOM 9836 N N . GLN D 1 178 ? -13.497 7.122 84.749 1.00 19.18 178 GLN D N 1
ATOM 9837 C CA . GLN D 1 178 ? -14.833 6.578 84.513 1.00 17.77 178 GLN D CA 1
ATOM 9838 C C . GLN D 1 178 ? -14.893 5.811 83.204 1.00 17.03 178 GLN D C 1
ATOM 9839 O O . GLN D 1 178 ? -15.517 4.741 83.130 1.00 18.98 178 GLN D O 1
ATOM 9845 N N . ALA D 1 179 ? -14.270 6.338 82.154 1.00 17.31 179 ALA D N 1
ATOM 9846 C CA . ALA D 1 179 ? -14.305 5.674 80.865 1.00 19.62 179 ALA D CA 1
ATOM 9847 C C . ALA D 1 179 ? -13.574 4.337 80.949 1.00 19.59 179 ALA D C 1
ATOM 9848 O O . ALA D 1 179 ? -14.069 3.318 80.468 1.00 19.32 179 ALA D O 1
ATOM 9850 N N . ASP D 1 180 ? -12.407 4.324 81.589 1.00 20.25 180 ASP D N 1
ATOM 9851 C CA . ASP D 1 180 ? -11.648 3.082 81.716 1.00 20.15 180 ASP D CA 1
ATOM 9852 C C . ASP D 1 180 ? -12.452 2.068 82.517 1.00 19.70 180 ASP D C 1
ATOM 9853 O O . ASP D 1 180 ? -12.487 0.858 82.181 1.00 21.39 180 ASP D O 1
ATOM 9858 N N . ARG D 1 181 ? -13.068 2.526 83.602 1.00 19.42 181 ARG D N 1
ATOM 9859 C CA . ARG D 1 181 ? -13.851 1.645 84.466 1.00 19.55 181 ARG D CA 1
ATOM 9860 C C . ARG D 1 181 ? -14.985 0.959 83.712 1.00 19.72 181 ARG D C 1
ATOM 9861 O O . ARG D 1 181 ? -15.248 -0.228 83.905 1.00 20.74 181 ARG D O 1
ATOM 9869 N N . LEU D 1 182 ? -15.649 1.721 82.853 1.00 18.98 182 LEU D N 1
ATOM 9870 C CA . LEU D 1 182 ? -16.769 1.221 82.056 1.00 19.39 182 LEU D CA 1
ATOM 9871 C C . LEU D 1 182 ? -16.264 0.239 80.986 1.00 20.61 182 LEU D C 1
ATOM 9872 O O . LEU D 1 182 ? -16.854 -0.850 80.797 1.00 20.11 182 LEU D O 1
ATOM 9877 N N . MET D 1 183 ? -15.162 0.559 80.314 1.00 19.87 183 MET D N 1
ATOM 9878 C CA A MET D 1 183 ? -14.663 -0.340 79.272 0.08 21.07 183 MET D CA 1
ATOM 9879 C CA B MET D 1 183 ? -14.663 -0.340 79.272 0.08 21.06 183 MET D CA 1
ATOM 9880 C CA C MET D 1 183 ? -14.711 -0.363 79.277 0.33 20.30 183 MET D CA 1
ATOM 9881 C CA D MET D 1 183 ? -14.553 -0.306 79.282 0.50 21.19 183 MET D CA 1
ATOM 9882 C C . MET D 1 183 ? -14.182 -1.668 79.865 1.00 21.71 183 MET D C 1
ATOM 9883 O O . MET D 1 183 ? -14.394 -2.714 79.271 1.00 22.64 183 MET D O 1
ATOM 9900 N N . GLU D 1 184 ? -13.567 -1.620 81.039 1.00 20.57 184 GLU D N 1
ATOM 9901 C CA . GLU D 1 184 ? -13.143 -2.859 81.718 1.00 22.92 184 GLU D CA 1
ATOM 9902 C C . GLU D 1 184 ? -14.348 -3.691 82.184 1.00 21.64 184 GLU D C 1
ATOM 9903 O O . GLU D 1 184 ? -14.328 -4.925 82.097 1.00 24.08 184 GLU D O 1
ATOM 9909 N N . LYS D 1 185 ? -15.402 -3.048 82.657 1.00 22.37 185 LYS D N 1
ATOM 9910 C CA . LYS D 1 185 ? -16.656 -3.716 83.027 1.00 22.10 185 LYS D CA 1
ATOM 9911 C C . LYS D 1 185 ? -17.303 -4.458 81.850 1.00 22.04 185 LYS D C 1
ATOM 9912 O O . LYS D 1 185 ? -17.658 -5.638 81.966 1.00 22.92 185 LYS D O 1
ATOM 9918 N N . LEU D 1 186 ? -17.387 -3.786 80.709 1.00 21.63 186 LEU D N 1
ATOM 9919 C CA . LEU D 1 186 ? -17.991 -4.353 79.517 1.00 22.29 186 LEU D CA 1
ATOM 9920 C C . LEU D 1 186 ? -17.150 -5.518 78.990 1.00 21.34 186 LEU D C 1
ATOM 9921 O O . LEU D 1 186 ? -17.667 -6.507 78.488 1.00 23.94 186 LEU D O 1
ATOM 9926 N N . ALA D 1 187 ? -15.845 -5.406 79.124 1.00 21.83 187 ALA D N 1
ATOM 9927 C CA . ALA D 1 187 ? -14.952 -6.510 78.717 1.00 25.90 187 ALA D CA 1
ATOM 9928 C C . ALA D 1 187 ? -15.162 -7.825 79.493 1.00 23.63 187 ALA D C 1
ATOM 9929 O O . ALA D 1 187 ? -14.738 -8.915 79.039 1.00 29.47 187 ALA D O 1
ATOM 9931 N N . LYS D 1 188 ? -15.860 -7.759 80.631 1.00 24.67 188 LYS D N 1
ATOM 9932 C CA . LYS D 1 188 ? -16.217 -8.999 81.328 1.00 29.11 188 LYS D CA 1
ATOM 9933 C C . LYS D 1 188 ? -17.342 -9.792 80.651 1.00 26.24 188 LYS D C 1
ATOM 9934 O O . LYS D 1 188 ? -17.518 -10.960 80.959 1.00 31.58 188 LYS D O 1
ATOM 9940 N N . LEU D 1 189 ? -18.114 -9.185 79.764 1.00 23.35 189 LEU D N 1
ATOM 9941 C CA . LEU D 1 189 ? -19.315 -9.814 79.225 1.00 22.58 189 LEU D CA 1
ATOM 9942 C C . LEU D 1 189 ? -18.979 -11.010 78.319 1.00 22.50 189 LEU D C 1
ATOM 9943 O O . LEU D 1 189 ? -17.975 -10.969 77.583 1.00 23.70 189 LEU D O 1
ATOM 9948 N N . PRO D 1 190 ? -19.854 -12.037 78.327 1.00 23.29 190 PRO D N 1
ATOM 9949 C CA . PRO D 1 190 ? -19.653 -13.178 77.448 1.00 23.88 190 PRO D CA 1
ATOM 9950 C C . PRO D 1 190 ? -19.964 -12.817 76.009 1.00 23.01 190 PRO D C 1
ATOM 9951 O O . PRO D 1 190 ? -20.648 -11.813 75.752 1.00 23.80 190 PRO D O 1
ATOM 9955 N N . LYS D 1 191 ? -19.440 -13.589 75.087 1.00 22.89 191 LYS D N 1
ATOM 9956 C CA . LYS D 1 191 ? -19.685 -13.441 73.652 1.00 21.52 191 LYS D CA 1
ATOM 9957 C C . LYS D 1 191 ? -19.890 -14.795 73.021 1.00 21.98 191 LYS D C 1
ATOM 9958 O O . LYS D 1 191 ? -19.138 -15.737 73.268 1.00 25.04 191 LYS D O 1
ATOM 9964 N N . ASN D 1 192 ? -20.885 -14.896 72.163 1.00 21.77 192 ASN D N 1
ATOM 9965 C CA . ASN D 1 192 ? -21.032 -16.069 71.296 1.00 21.97 192 ASN D CA 1
ATOM 9966 C C . ASN D 1 192 ? -21.822 -15.645 70.056 1.00 22.38 192 ASN D C 1
ATOM 9967 O O . ASN D 1 192 ? -22.224 -14.471 69.936 1.00 21.33 192 ASN D O 1
ATOM 9972 N N . GLN D 1 193 ? -22.037 -16.552 69.125 1.00 22.26 193 GLN D N 1
ATOM 9973 C CA . GLN D 1 193 ? -22.705 -16.175 67.885 1.00 23.95 193 GLN D CA 1
ATOM 9974 C C . GLN D 1 193 ? -24.154 -15.704 68.062 1.00 23.00 193 GLN D C 1
ATOM 9975 O O . GLN D 1 193 ? -24.705 -15.116 67.120 1.00 25.37 193 GLN D O 1
ATOM 9981 N N . ASP D 1 194 ? -24.768 -15.997 69.210 1.00 21.31 194 ASP D N 1
ATOM 9982 C CA . ASP D 1 194 ? -26.162 -15.588 69.465 1.00 22.56 194 ASP D CA 1
ATOM 9983 C C . ASP D 1 194 ? -26.254 -14.256 70.208 1.00 23.73 194 ASP D C 1
ATOM 9984 O O . ASP D 1 194 ? -27.355 -13.723 70.356 1.00 26.02 194 ASP D O 1
ATOM 9989 N N . THR D 1 195 ? -25.114 -13.741 70.674 1.00 21.39 195 THR D N 1
ATOM 9990 C CA . THR D 1 195 ? -25.096 -12.480 71.435 1.00 20.49 195 THR D CA 1
ATOM 9991 C C . THR D 1 195 ? -24.202 -11.374 70.878 1.00 20.39 195 THR D C 1
ATOM 9992 O O . THR D 1 195 ? -24.316 -10.196 71.304 1.00 20.82 195 THR D O 1
ATOM 9996 N N . TYR D 1 196 ? -23.359 -11.695 69.921 1.00 21.04 196 TYR D N 1
ATOM 9997 C CA . TYR D 1 196 ? -22.266 -10.838 69.484 1.00 19.16 196 TYR D CA 1
ATOM 9998 C C . TYR D 1 196 ? -22.006 -11.094 68.015 1.00 20.19 196 TYR D C 1
ATOM 9999 O O . TYR D 1 196 ? -21.922 -12.259 67.605 1.00 22.63 196 TYR D O 1
ATOM 10008 N N . GLY D 1 197 ? -21.776 -10.066 67.215 1.00 21.48 197 GLY D N 1
ATOM 10009 C CA . GLY D 1 197 ? -21.503 -10.268 65.787 1.00 22.50 197 GLY D CA 1
ATOM 10010 C C . GLY D 1 197 ? -21.315 -8.954 65.096 1.00 19.94 197 GLY D C 1
ATOM 10011 O O . GLY D 1 197 ? -21.254 -7.886 65.754 1.00 20.88 197 GLY D O 1
ATOM 10012 N N . LEU D 1 198 ? -21.200 -9.006 63.777 1.00 19.97 198 LEU D N 1
ATOM 10013 C CA . LEU D 1 198 ? -21.034 -7.809 62.998 1.00 20.69 198 LEU D CA 1
ATOM 10014 C C . LEU D 1 198 ? -22.405 -7.110 62.944 1.00 20.50 198 LEU D C 1
ATOM 10015 O O . LEU D 1 198 ? -23.388 -7.693 62.516 1.00 22.40 198 LEU D O 1
ATOM 10020 N N . VAL D 1 199 ? -22.443 -5.836 63.397 1.00 19.29 199 VAL D N 1
ATOM 10021 C CA . VAL D 1 199 ? -23.679 -5.068 63.493 1.00 19.72 199 VAL D CA 1
ATOM 10022 C C . VAL D 1 199 ? -23.483 -3.661 62.944 1.00 20.24 199 VAL D C 1
ATOM 10023 O O . VAL D 1 199 ? -22.367 -3.178 62.764 1.00 20.35 199 VAL D O 1
ATOM 10027 N N . HIS D 1 200 ? -24.599 -3.027 62.638 1.00 19.45 200 HIS D N 1
ATOM 10028 C CA . HIS D 1 200 ? -24.596 -1.688 62.072 1.00 19.06 200 HIS D CA 1
ATOM 10029 C C . HIS D 1 200 ? -23.893 -0.625 62.949 1.00 20.09 200 HIS D C 1
ATOM 10030 O O . HIS D 1 200 ? -23.097 0.171 62.462 1.00 18.73 200 HIS D O 1
ATOM 10037 N N . ALA D 1 201 ? -24.186 -0.674 64.245 1.00 18.47 201 ALA D N 1
ATOM 10038 C CA . ALA D 1 201 ? -23.516 0.143 65.263 1.00 17.39 201 ALA D CA 1
ATOM 10039 C C . ALA D 1 201 ? -23.772 1.642 65.202 1.00 18.37 201 ALA D C 1
ATOM 10040 O O . ALA D 1 201 ? -23.183 2.389 65.966 1.00 18.97 201 ALA D O 1
ATOM 10042 N N . ASP D 1 202 ? -24.740 2.077 64.393 1.00 17.76 202 ASP D N 1
ATOM 10043 C CA . ASP D 1 202 ? -25.151 3.484 64.407 1.00 17.61 202 ASP D CA 1
ATOM 10044 C C . ASP D 1 202 ? -26.610 3.605 63.919 1.00 19.02 202 ASP D C 1
ATOM 10045 O O . ASP D 1 202 ? -26.938 4.479 63.120 1.00 19.36 202 ASP D O 1
ATOM 10050 N N . LEU D 1 203 ? -27.502 2.767 64.432 1.00 16.95 203 LEU D N 1
ATOM 10051 C CA . LEU D 1 203 ? -28.876 2.842 64.018 1.00 18.06 203 LEU D CA 1
ATOM 10052 C C . LEU D 1 203 ? -29.515 4.113 64.610 1.00 17.81 203 LEU D C 1
ATOM 10053 O O . LEU D 1 203 ? -29.437 4.364 65.796 1.00 17.71 203 LEU D O 1
ATOM 10058 N N . HIS D 1 204 ? -30.145 4.890 63.726 1.00 18.22 204 HIS D N 1
ATOM 10059 C CA . HIS D 1 204 ? -30.853 6.106 64.093 1.00 17.33 204 HIS D CA 1
ATOM 10060 C C . HIS D 1 204 ? -31.703 6.507 62.911 1.00 18.30 204 HIS D C 1
ATOM 10061 O O . HIS D 1 204 ? -31.483 6.041 61.788 1.00 17.98 204 HIS D O 1
ATOM 10068 N N . HIS D 1 205 ? -32.630 7.432 63.163 1.00 17.76 205 HIS D N 1
ATOM 10069 C CA . HIS D 1 205 ? -33.605 7.853 62.153 1.00 19.40 205 HIS D CA 1
ATOM 10070 C C . HIS D 1 205 ? -33.114 8.863 61.107 1.00 21.80 205 HIS D C 1
ATOM 10071 O O . HIS D 1 205 ? -33.868 9.265 60.220 1.00 21.94 205 HIS D O 1
ATOM 10078 N N . GLY D 1 206 ? -31.847 9.256 61.196 1.00 19.28 206 GLY D N 1
ATOM 10079 C CA . GLY D 1 206 ? -31.141 9.868 60.081 1.00 20.02 206 GLY D CA 1
ATOM 10080 C C . GLY D 1 206 ? -30.515 8.844 59.139 1.00 18.86 206 GLY D C 1
ATOM 10081 O O . GLY D 1 206 ? -30.026 9.223 58.080 1.00 21.32 206 GLY D O 1
ATOM 10082 N N . ASN D 1 207 ? -30.550 7.563 59.514 1.00 17.26 207 ASN D N 1
ATOM 10083 C CA . ASN D 1 207 ? -29.859 6.498 58.816 1.00 19.17 207 ASN D CA 1
ATOM 10084 C C . ASN D 1 207 ? -30.749 5.452 58.171 1.00 19.24 207 ASN D C 1
ATOM 10085 O O . ASN D 1 207 ? -30.294 4.361 57.806 1.00 20.29 207 ASN D O 1
ATOM 10090 N N . PHE D 1 208 ? -32.048 5.755 58.092 1.00 19.27 208 PHE D N 1
ATOM 10091 C CA . PHE D 1 208 ? -32.942 4.907 57.321 1.00 21.22 208 PHE D CA 1
ATOM 10092 C C . PHE D 1 208 ? -34.064 5.724 56.740 1.00 21.36 208 PHE D C 1
ATOM 10093 O O . PHE D 1 208 ? -34.342 6.809 57.195 1.00 21.32 208 PHE D O 1
ATOM 10101 N N . HIS D 1 209 ? -34.649 5.184 55.682 1.00 22.88 209 HIS D N 1
ATOM 10102 C CA . HIS D 1 209 ? -35.869 5.722 55.104 1.00 23.80 209 HIS D CA 1
ATOM 10103 C C . HIS D 1 209 ? -37.020 4.777 55.331 1.00 23.80 209 HIS D C 1
ATOM 10104 O O . HIS D 1 209 ? -36.847 3.563 55.488 1.00 24.38 209 HIS D O 1
ATOM 10111 N N . TRP D 1 210 ? -38.195 5.391 55.340 1.00 24.79 210 TRP D N 1
ATOM 10112 C CA . TRP D 1 210 ? -39.474 4.763 55.642 1.00 24.71 210 TRP D CA 1
ATOM 10113 C C . TRP D 1 210 ? -40.351 4.935 54.398 1.00 26.12 210 TRP D C 1
ATOM 10114 O O . TRP D 1 210 ? -40.569 6.062 53.964 1.00 26.43 210 TRP D O 1
ATOM 10125 N N . ASP D 1 211 ? -40.773 3.825 53.791 1.00 29.09 211 ASP D N 1
ATOM 10126 C CA . ASP D 1 211 ? -41.572 3.852 52.538 1.00 32.28 211 ASP D CA 1
ATOM 10127 C C . ASP D 1 211 ? -42.759 2.953 52.753 1.00 36.85 211 ASP D C 1
ATOM 10128 O O . ASP D 1 211 ? -42.637 1.735 52.699 1.00 37.62 211 ASP D O 1
ATOM 10133 N N . GLN D 1 212 ? -43.891 3.579 53.063 1.00 43.57 212 GLN D N 1
ATOM 10134 C CA . GLN D 1 212 ? -45.153 2.890 53.284 1.00 51.72 212 GLN D CA 1
ATOM 10135 C C . GLN D 1 212 ? -44.953 1.658 54.171 1.00 47.56 212 GLN D C 1
ATOM 10136 O O . GLN D 1 212 ? -45.239 0.529 53.783 1.00 47.16 212 GLN D O 1
ATOM 10142 N N . GLY D 1 213 ? -44.381 1.896 55.347 1.00 35.32 213 GLY D N 1
ATOM 10143 C CA . GLY D 1 213 ? -44.238 0.850 56.350 1.00 34.11 213 GLY D CA 1
ATOM 10144 C C . GLY D 1 213 ? -42.972 0.006 56.274 1.00 34.68 213 GLY D C 1
ATOM 10145 O O . GLY D 1 213 ? -42.765 -0.854 57.129 1.00 38.45 213 GLY D O 1
ATOM 10146 N N . LYS D 1 214 ? -42.110 0.297 55.293 1.00 31.36 214 LYS D N 1
ATOM 10147 C CA . LYS D 1 214 ? -40.960 -0.527 54.932 1.00 33.43 214 LYS D CA 1
ATOM 10148 C C . LYS D 1 214 ? -39.674 0.269 55.192 1.00 26.75 214 LYS D C 1
ATOM 10149 O O . LYS D 1 214 ? -39.527 1.391 54.692 1.00 29.87 214 LYS D O 1
ATOM 10155 N N . ILE D 1 215 ? -38.739 -0.325 55.931 1.00 26.35 215 ILE D N 1
ATOM 10156 C CA . ILE D 1 215 ? -37.455 0.318 56.270 1.00 24.77 215 ILE D CA 1
ATOM 10157 C C . ILE D 1 215 ? -36.358 -0.038 55.278 1.00 23.66 215 ILE D C 1
ATOM 10158 O O . ILE D 1 215 ? -36.183 -1.218 54.932 1.00 26.11 215 ILE D O 1
ATOM 10163 N N . THR D 1 216 ? -35.625 0.971 54.823 1.00 23.80 216 THR D N 1
ATOM 10164 C CA . THR D 1 216 ? -34.340 0.745 54.137 1.00 24.47 216 THR D CA 1
ATOM 10165 C C . THR D 1 216 ? -33.245 1.490 54.872 1.00 22.13 216 THR D C 1
ATOM 10166 O O . THR D 1 216 ? -33.355 2.718 55.011 1.00 23.26 216 THR D O 1
ATOM 10170 N N . THR D 1 217 ? -32.178 0.788 55.286 1.00 22.07 217 THR D N 1
ATOM 10171 C CA . THR D 1 217 ? -31.072 1.405 56.030 1.00 21.58 217 THR D CA 1
ATOM 10172 C C . THR D 1 217 ? -29.921 1.775 55.127 1.00 21.07 217 THR D C 1
ATOM 10173 O O . THR D 1 217 ? -29.768 1.271 54.019 1.00 23.70 217 THR D O 1
ATOM 10177 N N . PHE D 1 218 ? -29.143 2.722 55.634 1.00 20.59 218 PHE D N 1
ATOM 10178 C CA . PHE D 1 218 ? -27.919 3.155 55.017 1.00 20.23 218 PHE D CA 1
ATOM 10179 C C . PHE D 1 218 ? -26.922 3.581 56.112 1.00 20.37 218 PHE D C 1
ATOM 10180 O O . PHE D 1 218 ? -27.118 3.255 57.288 1.00 19.35 218 PHE D O 1
ATOM 10188 N N . ASP D 1 219 ? -25.851 4.264 55.718 1.00 19.52 219 ASP D N 1
ATOM 10189 C CA . ASP D 1 219 ? -24.836 4.697 56.644 1.00 18.62 219 ASP D CA 1
ATOM 10190 C C . ASP D 1 219 ? -24.275 3.516 57.454 1.00 20.15 219 ASP D C 1
ATOM 10191 O O . ASP D 1 219 ? -24.322 3.517 58.697 1.00 18.44 219 ASP D O 1
ATOM 10196 N N . PHE D 1 220 ? -23.701 2.574 56.712 1.00 20.48 220 PHE D N 1
ATOM 10197 C CA . PHE D 1 220 ? -23.007 1.430 57.292 1.00 21.06 220 PHE D CA 1
ATOM 10198 C C . PHE D 1 220 ? -21.519 1.756 57.501 1.00 20.96 220 PHE D C 1
ATOM 10199 O O . PHE D 1 220 ? -20.676 0.866 57.646 1.00 22.31 220 PHE D O 1
ATOM 10207 N N . ASP D 1 221 ? -21.200 3.037 57.616 1.00 19.99 221 ASP D N 1
ATOM 10208 C CA . ASP D 1 221 ? -19.819 3.446 57.764 1.00 19.67 221 ASP D CA 1
ATOM 10209 C C . ASP D 1 221 ? -19.144 3.036 59.071 1.00 20.12 221 ASP D C 1
ATOM 10210 O O . ASP D 1 221 ? -17.903 2.983 59.131 1.00 21.77 221 ASP D O 1
ATOM 10215 N N . ASP D 1 222 ? -19.932 2.801 60.092 1.00 19.15 222 ASP D N 1
ATOM 10216 C CA . ASP D 1 222 ? -19.415 2.478 61.406 1.00 19.23 222 ASP D CA 1
ATOM 10217 C C . ASP D 1 222 ? -19.620 1.032 61.865 1.00 18.82 222 ASP D C 1
ATOM 10218 O O . ASP D 1 222 ? -19.433 0.749 63.020 1.00 20.14 222 ASP D O 1
ATOM 10223 N N . ILE D 1 223 ? -19.949 0.126 60.930 1.00 19.51 223 ILE D N 1
ATOM 10224 C CA . ILE D 1 223 ? -20.223 -1.245 61.343 1.00 21.22 223 ILE D CA 1
ATOM 10225 C C . ILE D 1 223 ? -18.991 -1.826 62.015 1.00 19.55 223 ILE D C 1
ATOM 10226 O O . ILE D 1 223 ? -17.854 -1.502 61.662 1.00 20.61 223 ILE D O 1
ATOM 10231 N N . GLY D 1 224 ? -19.246 -2.724 62.955 1.00 18.76 224 GLY D N 1
ATOM 10232 C CA . GLY D 1 224 ? -18.198 -3.449 63.645 1.00 20.00 224 GLY D CA 1
ATOM 10233 C C . GLY D 1 224 ? -18.795 -4.544 64.498 1.00 19.54 224 GLY D C 1
ATOM 10234 O O . GLY D 1 224 ? -20.017 -4.704 64.584 1.00 20.25 224 GLY D O 1
ATOM 10235 N N . TYR D 1 225 ? -17.926 -5.382 65.035 1.00 20.99 225 TYR D N 1
ATOM 10236 C CA . TYR D 1 225 ? -18.319 -6.472 65.913 1.00 20.49 225 TYR D CA 1
ATOM 10237 C C . TYR D 1 225 ? -18.713 -5.893 67.254 1.00 19.99 225 TYR D C 1
ATOM 10238 O O . TYR D 1 225 ? -18.029 -5.055 67.807 1.00 22.20 225 TYR D O 1
ATOM 10247 N N . ASN D 1 226 ? -19.880 -6.287 67.731 1.00 19.60 226 ASN D N 1
ATOM 10248 C CA . ASN D 1 226 ? -20.447 -5.736 68.953 1.00 18.28 226 ASN D CA 1
ATOM 10249 C C . ASN D 1 226 ? -21.534 -6.646 69.472 1.00 19.75 226 ASN D C 1
ATOM 10250 O O . ASN D 1 226 ? -21.947 -7.573 68.770 1.00 19.93 226 ASN D O 1
ATOM 10255 N N . TRP D 1 227 ? -21.953 -6.416 70.702 1.00 18.29 227 TRP D N 1
ATOM 10256 C CA . TRP D 1 227 ? -23.102 -7.098 71.250 1.00 18.11 227 TRP D CA 1
ATOM 10257 C C . TRP D 1 227 ? -24.370 -6.687 70.555 1.00 17.11 227 TRP D C 1
ATOM 10258 O O . TRP D 1 227 ? -24.588 -5.499 70.331 1.00 18.35 227 TRP D O 1
ATOM 10269 N N . PHE D 1 228 ? -25.234 -7.631 70.270 1.00 19.10 228 PHE D N 1
ATOM 10270 C CA . PHE D 1 228 ? -26.552 -7.335 69.747 1.00 19.43 228 PHE D CA 1
ATOM 10271 C C . PHE D 1 228 ? -27.311 -6.368 70.649 1.00 18.23 228 PHE D C 1
ATOM 10272 O O . PHE D 1 228 ? -27.978 -5.427 70.153 1.00 18.48 228 PHE D O 1
ATOM 10280 N N . MET D 1 229 ? -27.188 -6.536 71.960 1.00 17.89 229 MET D N 1
ATOM 10281 C CA . MET D 1 229 ? -27.853 -5.621 72.876 1.00 18.34 229 MET D CA 1
ATOM 10282 C C . MET D 1 229 ? -27.268 -4.241 72.835 1.00 17.70 229 MET D C 1
ATOM 10283 O O . MET D 1 229 ? -27.990 -3.261 73.126 1.00 19.20 229 MET D O 1
ATOM 10288 N N . ASN D 1 230 ? -25.963 -4.107 72.499 1.00 17.16 230 ASN D N 1
ATOM 10289 C CA . ASN D 1 230 ? -25.375 -2.778 72.330 1.00 17.27 230 ASN D CA 1
ATOM 10290 C C . ASN D 1 230 ? -25.924 -2.120 71.042 1.00 17.39 230 ASN D C 1
ATOM 10291 O O . ASN D 1 230 ? -26.268 -0.926 71.035 1.00 18.60 230 ASN D O 1
ATOM 10296 N N . ASP D 1 231 ? -26.023 -2.856 69.947 1.00 18.63 231 ASP D N 1
ATOM 10297 C CA . ASP D 1 231 ? -26.615 -2.322 68.729 1.00 18.13 231 ASP D CA 1
ATOM 10298 C C . ASP D 1 231 ? -28.024 -1.760 69.018 1.00 16.68 231 ASP D C 1
ATOM 10299 O O . ASP D 1 231 ? -28.369 -0.632 68.584 1.00 18.81 231 ASP D O 1
ATOM 10304 N N . ILE D 1 232 ? -28.794 -2.478 69.807 1.00 16.86 232 ILE D N 1
ATOM 10305 C CA . ILE D 1 232 ? -30.124 -2.048 70.188 1.00 17.51 232 ILE D CA 1
ATOM 10306 C C . ILE D 1 232 ? -30.046 -0.816 71.107 1.00 17.43 232 ILE D C 1
ATOM 10307 O O . ILE D 1 232 ? -30.790 0.160 70.908 1.00 17.28 232 ILE D O 1
ATOM 10312 N N . SER D 1 233 ? -29.120 -0.815 72.070 1.00 16.03 233 SER D N 1
ATOM 10313 C CA . SER D 1 233 ? -28.927 0.305 72.973 1.00 15.74 233 SER D CA 1
ATOM 10314 C C . SER D 1 233 ? -28.518 1.575 72.249 1.00 15.31 233 SER D C 1
ATOM 10315 O O . SER D 1 233 ? -28.893 2.696 72.673 1.00 16.44 233 SER D O 1
ATOM 10318 N N . ILE D 1 234 ? -27.731 1.461 71.188 1.00 14.76 234 ILE D N 1
ATOM 10319 C CA . ILE D 1 234 ? -27.314 2.605 70.419 1.00 15.91 234 ILE D CA 1
ATOM 10320 C C . ILE D 1 234 ? -28.536 3.244 69.744 1.00 15.79 234 ILE D C 1
ATOM 10321 O O . ILE D 1 234 ? -28.664 4.462 69.697 1.00 16.13 234 ILE D O 1
ATOM 10326 N N . LEU D 1 235 ? -29.404 2.440 69.157 1.00 16.23 235 LEU D N 1
ATOM 10327 C CA . LEU D 1 235 ? -30.655 2.954 68.599 1.00 15.78 235 LEU D CA 1
ATOM 10328 C C . LEU D 1 235 ? -31.472 3.637 69.683 1.00 15.79 235 LEU D C 1
ATOM 10329 O O . LEU D 1 235 ? -31.924 4.777 69.470 1.00 16.31 235 LEU D O 1
ATOM 10334 N N . LEU D 1 236 ? -31.617 3.061 70.847 1.00 16.26 236 LEU D N 1
ATOM 10335 C CA . LEU D 1 236 ? -32.283 3.688 71.983 1.00 16.31 236 LEU D CA 1
ATOM 10336 C C . LEU D 1 236 ? -31.649 5.022 72.337 1.00 15.04 236 LEU D C 1
ATOM 10337 O O . LEU D 1 236 ? -32.332 6.055 72.484 1.00 15.93 236 LEU D O 1
ATOM 10342 N N . TYR D 1 237 ? -30.320 5.065 72.435 1.00 15.74 237 TYR D N 1
ATOM 10343 C CA . TYR D 1 237 ? -29.640 6.300 72.778 1.00 14.72 237 TYR D CA 1
ATOM 10344 C C . TYR D 1 237 ? -30.025 7.388 71.772 1.00 13.89 237 TYR D C 1
ATOM 10345 O O . TYR D 1 237 ? -30.280 8.534 72.137 1.00 15.74 237 TYR D O 1
ATOM 10354 N N . ASN D 1 238 ? -30.002 7.019 70.498 1.00 15.15 238 ASN D N 1
ATOM 10355 C CA . ASN D 1 238 ? -30.236 7.967 69.438 1.00 15.67 238 ASN D CA 1
ATOM 10356 C C . ASN D 1 238 ? -31.686 8.469 69.380 1.00 15.87 238 ASN D C 1
ATOM 10357 O O . ASN D 1 238 ? -31.930 9.674 69.099 1.00 17.11 238 ASN D O 1
ATOM 10362 N N . VAL D 1 239 ? -32.658 7.614 69.608 1.00 16.52 239 VAL D N 1
ATOM 10363 C CA . VAL D 1 239 ? -34.056 8.074 69.639 1.00 16.88 239 VAL D CA 1
ATOM 10364 C C . VAL D 1 239 ? -34.311 8.915 70.888 1.00 17.85 239 VAL D C 1
ATOM 10365 O O . VAL D 1 239 ? -35.155 9.831 70.847 1.00 18.99 239 VAL D O 1
ATOM 10369 N N . LEU D 1 240 ? -33.582 8.689 71.984 1.00 16.21 240 LEU D N 1
ATOM 10370 C CA . LEU D 1 240 ? -33.695 9.551 73.141 1.00 16.71 240 LEU D CA 1
ATOM 10371 C C . LEU D 1 240 ? -33.111 10.915 72.895 1.00 17.35 240 LEU D C 1
ATOM 10372 O O . LEU D 1 240 ? -33.526 11.920 73.522 1.00 18.78 240 LEU D O 1
ATOM 10377 N N . TRP D 1 241 ? -32.049 10.966 72.078 1.00 16.07 241 TRP D N 1
ATOM 10378 C CA . TRP D 1 241 ? -31.322 12.182 71.868 1.00 16.23 241 TRP D CA 1
ATOM 10379 C C . TRP D 1 241 ? -32.059 13.148 70.982 1.00 16.43 241 TRP D C 1
ATOM 10380 O O . TRP D 1 241 ? -32.100 14.348 71.289 1.00 17.85 241 TRP D O 1
ATOM 10391 N N . TYR D 1 242 ? -32.555 12.650 69.858 1.00 17.35 242 TYR D N 1
ATOM 10392 C CA . TYR D 1 242 ? -33.216 13.471 68.839 1.00 18.22 242 TYR D CA 1
ATOM 10393 C C . TYR D 1 242 ? -34.664 12.939 68.611 1.00 18.17 242 TYR D C 1
ATOM 10394 O O . TYR D 1 242 ? -34.989 12.457 67.541 1.00 20.90 242 TYR D O 1
ATOM 10403 N N . PRO D 1 243 ? -35.508 12.972 69.631 1.00 18.08 243 PRO D N 1
ATOM 10404 C CA . PRO D 1 243 ? -36.856 12.418 69.446 1.00 19.87 243 PRO D CA 1
ATOM 10405 C C . PRO D 1 243 ? -37.657 13.231 68.437 1.00 19.69 243 PRO D C 1
ATOM 10406 O O . PRO D 1 243 ? -37.678 14.459 68.474 1.00 22.05 243 PRO D O 1
ATOM 10410 N N . VAL D 1 244 ? -38.302 12.569 67.480 1.00 19.20 244 VAL D N 1
ATOM 10411 C CA . VAL D 1 244 ? -39.059 13.310 66.462 1.00 21.21 244 VAL D CA 1
ATOM 10412 C C . VAL D 1 244 ? -40.259 14.043 67.071 1.00 21.41 244 VAL D C 1
ATOM 10413 O O . VAL D 1 244 ? -40.521 15.183 66.702 1.00 25.65 244 VAL D O 1
ATOM 10417 N N . ILE D 1 245 ? -40.874 13.432 68.063 1.00 19.63 245 ILE D N 1
ATOM 10418 C CA . ILE D 1 245 ? -41.849 14.075 68.949 1.00 21.02 245 ILE D CA 1
ATOM 10419 C C . ILE D 1 245 ? -41.207 14.190 70.336 1.00 19.08 245 ILE D C 1
ATOM 10420 O O . ILE D 1 245 ? -40.958 13.190 71.021 1.00 20.62 245 ILE D O 1
ATOM 10425 N N . PRO D 1 246 ? -40.875 15.418 70.728 1.00 19.37 246 PRO D N 1
ATOM 10426 C CA . PRO D 1 246 ? -40.244 15.612 72.029 1.00 19.58 246 PRO D CA 1
ATOM 10427 C C . PRO D 1 246 ? -41.083 15.085 73.184 1.00 19.21 246 PRO D C 1
ATOM 10428 O O . PRO D 1 246 ? -42.310 15.142 73.138 1.00 21.35 246 PRO D O 1
ATOM 10432 N N . TYR D 1 247 ? -40.434 14.514 74.176 1.00 19.95 247 TYR D N 1
ATOM 10433 C CA . TYR D 1 247 ? -41.051 13.890 75.334 1.00 18.56 247 TYR D CA 1
ATOM 10434 C C . TYR D 1 247 ? -40.861 14.710 76.611 1.00 18.20 247 TYR D C 1
ATOM 10435 O O . TYR D 1 247 ? -39.833 15.373 76.774 1.00 19.63 247 TYR D O 1
ATOM 10444 N N . GLU D 1 248 ? -41.799 14.601 77.544 1.00 18.33 248 GLU D N 1
ATOM 10445 C CA . GLU D 1 248 ? -41.707 15.181 78.865 1.00 20.24 248 GLU D CA 1
ATOM 10446 C C . GLU D 1 248 ? -41.121 14.217 79.904 1.00 19.58 248 GLU D C 1
ATOM 10447 O O . GLU D 1 248 ? -40.650 14.636 80.940 1.00 20.69 248 GLU D O 1
ATOM 10453 N N . ASP D 1 249 ? -41.225 12.911 79.643 1.00 18.83 249 ASP D N 1
ATOM 10454 C CA . ASP D 1 249 ? -40.828 11.846 80.589 1.00 19.59 249 ASP D CA 1
ATOM 10455 C C . ASP D 1 249 ? -39.948 10.859 79.848 1.00 19.16 249 ASP D C 1
ATOM 10456 O O . ASP D 1 249 ? -40.423 10.010 79.040 1.00 19.28 249 ASP D O 1
ATOM 10461 N N . LYS D 1 250 ? -38.649 10.988 80.103 1.00 18.36 250 LYS D N 1
ATOM 10462 C CA . LYS D 1 250 ? -37.632 10.207 79.418 1.00 17.93 250 LYS D CA 1
ATOM 10463 C C . LYS D 1 250 ? -37.767 8.727 79.716 1.00 17.21 250 LYS D C 1
ATOM 10464 O O . LYS D 1 250 ? -37.694 7.935 78.793 1.00 18.81 250 LYS D O 1
ATOM 10470 N N . ALA D 1 251 ? -37.921 8.380 80.979 1.00 17.64 251 ALA D N 1
ATOM 10471 C CA . ALA D 1 251 ? -38.017 6.987 81.351 1.00 19.10 251 ALA D CA 1
ATOM 10472 C C . ALA D 1 251 ? -39.239 6.348 80.692 1.00 19.14 251 ALA D C 1
ATOM 10473 O O . ALA D 1 251 ? -39.149 5.202 80.194 1.00 19.64 251 ALA D O 1
ATOM 10475 N N . ALA D 1 252 ? -40.399 7.017 80.750 1.00 19.57 252 ALA D N 1
ATOM 10476 C CA . ALA D 1 252 ? -41.596 6.451 80.180 1.00 19.90 252 ALA D CA 1
ATOM 10477 C C . ALA D 1 252 ? -41.453 6.252 78.674 1.00 18.93 252 ALA D C 1
ATOM 10478 O O . ALA D 1 252 ? -41.863 5.204 78.140 1.00 21.52 252 ALA D O 1
ATOM 10480 N N . PHE D 1 253 ? -40.811 7.211 78.008 1.00 18.40 253 PHE D N 1
ATOM 10481 C CA . PHE D 1 253 ? -40.586 7.115 76.582 1.00 18.37 253 PHE D CA 1
ATOM 10482 C C . PHE D 1 253 ? -39.647 5.924 76.285 1.00 17.96 253 PHE D C 1
ATOM 10483 O O . PHE D 1 253 ? -39.862 5.159 75.343 1.00 19.59 253 PHE D O 1
ATOM 10491 N N . ALA D 1 254 ? -38.549 5.848 77.039 1.00 18.38 254 ALA D N 1
ATOM 10492 C CA . ALA D 1 254 ? -37.581 4.796 76.803 1.00 19.03 254 ALA D CA 1
ATOM 10493 C C . ALA D 1 254 ? -38.201 3.426 76.983 1.00 18.38 254 ALA D C 1
ATOM 10494 O O . ALA D 1 254 ? -37.942 2.495 76.192 1.00 20.37 254 ALA D O 1
ATOM 10496 N N . GLY D 1 255 ? -38.977 3.263 78.047 1.00 18.87 255 GLY D N 1
ATOM 10497 C CA . GLY D 1 255 ? -39.561 1.981 78.309 1.00 20.05 255 GLY D CA 1
ATOM 10498 C C . GLY D 1 255 ? -40.586 1.613 77.265 1.00 20.02 255 GLY D C 1
ATOM 10499 O O . GLY D 1 255 ? -40.672 0.447 76.883 1.00 22.99 255 GLY D O 1
ATOM 10500 N N . ASN D 1 256 ? -41.363 2.566 76.771 1.00 21.17 256 ASN D N 1
ATOM 10501 C CA . ASN D 1 256 ? -42.353 2.248 75.754 1.00 22.95 256 ASN D CA 1
ATOM 10502 C C . ASN D 1 256 ? -41.695 1.920 74.432 1.00 21.09 256 ASN D C 1
ATOM 10503 O O . ASN D 1 256 ? -42.068 0.946 73.773 1.00 21.43 256 ASN D O 1
ATOM 10508 N N . PHE D 1 257 ? -40.672 2.686 74.073 1.00 19.99 257 PHE D N 1
ATOM 10509 C CA . PHE D 1 257 ? -39.948 2.419 72.861 1.00 19.77 257 PHE D CA 1
ATOM 10510 C C . PHE D 1 257 ? -39.431 0.971 72.908 1.00 19.38 257 PHE D C 1
ATOM 10511 O O . PHE D 1 257 ? -39.570 0.221 71.940 1.00 18.93 257 PHE D O 1
ATOM 10519 N N . MET D 1 258 ? -38.777 0.627 74.012 1.00 19.23 258 MET D N 1
ATOM 10520 C CA . MET D 1 258 ? -38.190 -0.692 74.117 1.00 19.16 258 MET D CA 1
ATOM 10521 C C . MET D 1 258 ? -39.258 -1.797 74.150 1.00 19.37 258 MET D C 1
ATOM 10522 O O . MET D 1 258 ? -39.076 -2.857 73.558 1.00 19.80 258 MET D O 1
ATOM 10527 N N . LYS D 1 259 ? -40.382 -1.550 74.814 1.00 19.52 259 LYS D N 1
ATOM 10528 C CA . LYS D 1 259 ? -41.453 -2.521 74.814 1.00 21.84 259 LYS D CA 1
ATOM 10529 C C . LYS D 1 259 ? -41.933 -2.839 73.391 1.00 20.40 259 LYS D C 1
ATOM 10530 O O . LYS D 1 259 ? -42.063 -4.036 73.000 1.00 21.68 259 LYS D O 1
ATOM 10536 N N . GLN D 1 260 ? -42.127 -1.806 72.589 1.00 20.74 260 GLN D N 1
ATOM 10537 C CA . GLN D 1 260 ? -42.628 -2.015 71.229 1.00 21.52 260 GLN D CA 1
ATOM 10538 C C . GLN D 1 260 ? -41.572 -2.603 70.306 1.00 19.83 260 GLN D C 1
ATOM 10539 O O . GLN D 1 260 ? -41.826 -3.538 69.532 1.00 21.07 260 GLN D O 1
ATOM 10545 N N . PHE D 1 261 ? -40.347 -2.109 70.462 1.00 19.21 261 PHE D N 1
ATOM 10546 C CA . PHE D 1 261 ? -39.198 -2.614 69.720 1.00 19.38 261 PHE D CA 1
ATOM 10547 C C . PHE D 1 261 ? -38.992 -4.105 69.985 1.00 18.70 261 PHE D C 1
ATOM 10548 O O . PHE D 1 261 ? -38.862 -4.894 69.053 1.00 20.19 261 PHE D O 1
ATOM 10556 N N . LEU D 1 262 ? -39.015 -4.488 71.263 1.00 19.19 262 LEU D N 1
ATOM 10557 C CA . LEU D 1 262 ? -38.739 -5.876 71.633 1.00 20.65 262 LEU D CA 1
ATOM 10558 C C . LEU D 1 262 ? -39.845 -6.794 71.124 1.00 21.19 262 LEU D C 1
ATOM 10559 O O . LEU D 1 262 ? -39.575 -7.948 70.762 1.00 23.48 262 LEU D O 1
ATOM 10564 N N . LYS D 1 263 ? -41.092 -6.333 71.118 1.00 21.68 263 LYS D N 1
ATOM 10565 C CA . LYS D 1 263 ? -42.173 -7.136 70.553 1.00 22.51 263 LYS D CA 1
ATOM 10566 C C . LYS D 1 263 ? -41.830 -7.552 69.124 1.00 23.31 263 LYS D C 1
ATOM 10567 O O . LYS D 1 263 ? -41.939 -8.726 68.760 1.00 26.03 263 LYS D O 1
ATOM 10573 N N . GLY D 1 264 ? -41.361 -6.610 68.320 1.00 21.19 264 GLY D N 1
ATOM 10574 C CA . GLY D 1 264 ? -40.961 -6.928 66.958 1.00 21.64 264 GLY D CA 1
ATOM 10575 C C . GLY D 1 264 ? -39.685 -7.745 66.859 1.00 21.43 264 GLY D C 1
ATOM 10576 O O . GLY D 1 264 ? -39.613 -8.708 66.088 1.00 23.61 264 GLY D O 1
ATOM 10577 N N . TYR D 1 265 ? -38.698 -7.387 67.665 1.00 20.99 265 TYR D N 1
ATOM 10578 C CA . TYR D 1 265 ? -37.377 -8.052 67.651 1.00 20.14 265 TYR D CA 1
ATOM 10579 C C . TYR D 1 265 ? -37.556 -9.540 67.954 1.00 21.86 265 TYR D C 1
ATOM 10580 O O . TYR D 1 265 ? -36.967 -10.379 67.286 1.00 21.49 265 TYR D O 1
ATOM 10589 N N . ARG D 1 266 ? -38.386 -9.840 68.946 1.00 21.35 266 ARG D N 1
ATOM 10590 C CA . ARG D 1 266 ? -38.552 -11.225 69.429 1.00 22.45 266 ARG D CA 1
ATOM 10591 C C . ARG D 1 266 ? -39.234 -12.112 68.417 1.00 23.68 266 ARG D C 1
ATOM 10592 O O . ARG D 1 266 ? -39.143 -13.351 68.503 1.00 27.13 266 ARG D O 1
ATOM 10600 N N . GLU D 1 267 ? -39.907 -11.528 67.433 1.00 23.19 267 GLU D N 1
ATOM 10601 C CA . GLU D 1 267 ? -40.478 -12.316 66.340 1.00 24.64 267 GLU D CA 1
ATOM 10602 C C . GLU D 1 267 ? -39.425 -12.844 65.392 1.00 23.98 267 GLU D C 1
ATOM 10603 O O . GLU D 1 267 ? -39.660 -13.812 64.657 1.00 26.21 267 GLU D O 1
ATOM 10609 N N . GLU D 1 268 ? -38.250 -12.212 65.389 1.00 23.10 268 GLU D N 1
ATOM 10610 C CA . GLU D 1 268 ? -37.231 -12.422 64.367 1.00 22.02 268 GLU D CA 1
ATOM 10611 C C . GLU D 1 268 ? -35.901 -12.956 64.855 1.00 24.29 268 GLU D C 1
ATOM 10612 O O . GLU D 1 268 ? -35.162 -13.501 64.056 1.00 27.88 268 GLU D O 1
ATOM 10618 N N . ASN D 1 269 ? -35.593 -12.767 66.132 1.00 23.19 269 ASN D N 1
ATOM 10619 C CA . ASN D 1 269 ? -34.346 -13.223 66.689 1.00 23.11 269 ASN D CA 1
ATOM 10620 C C . ASN D 1 269 ? -34.476 -13.447 68.191 1.00 24.58 269 ASN D C 1
ATOM 10621 O O . ASN D 1 269 ? -35.102 -12.673 68.880 1.00 25.44 269 ASN D O 1
ATOM 10626 N N . GLU D 1 270 ? -33.856 -14.509 68.694 1.00 26.54 270 GLU D N 1
ATOM 10627 C CA . GLU D 1 270 ? -33.862 -14.847 70.118 1.00 26.44 270 GLU D CA 1
ATOM 10628 C C . GLU D 1 270 ? -32.577 -14.352 70.767 1.00 26.53 270 GLU D C 1
ATOM 10629 O O . GLU D 1 270 ? -31.462 -14.764 70.380 1.00 29.88 270 GLU D O 1
ATOM 10635 N N . LEU D 1 271 ? -32.740 -13.477 71.757 1.00 26.65 271 LEU D N 1
ATOM 10636 C CA . LEU D 1 271 ? -31.661 -12.962 72.574 1.00 26.02 271 LEU D CA 1
ATOM 10637 C C . LEU D 1 271 ? -32.079 -12.982 74.071 1.00 27.94 271 LEU D C 1
ATOM 10638 O O . LEU D 1 271 ? -33.150 -12.529 74.420 1.00 27.79 271 LEU D O 1
ATOM 10643 N N . GLY D 1 272 ? -31.245 -13.542 74.942 1.00 25.91 272 GLY D N 1
ATOM 10644 C CA . GLY D 1 272 ? -31.605 -13.760 76.344 1.00 23.90 272 GLY D CA 1
ATOM 10645 C C . GLY D 1 272 ? -31.943 -12.504 77.142 1.00 21.66 272 GLY D C 1
ATOM 10646 O O . GLY D 1 272 ? -31.333 -11.448 76.948 1.00 26.12 272 GLY D O 1
ATOM 10647 N N . ASP D 1 273 ? -32.941 -12.618 78.033 1.00 23.79 273 ASP D N 1
ATOM 10648 C CA . ASP D 1 273 ? -33.391 -11.499 78.876 1.00 24.85 273 ASP D CA 1
ATOM 10649 C C . ASP D 1 273 ? -32.293 -10.968 79.791 1.00 21.56 273 ASP D C 1
ATOM 10650 O O . ASP D 1 273 ? -32.342 -9.793 80.204 1.00 22.51 273 ASP D O 1
ATOM 10655 N N . GLU D 1 274 ? -31.262 -11.758 80.085 1.00 23.47 274 GLU D N 1
ATOM 10656 C CA . GLU D 1 274 ? -30.167 -11.242 80.927 1.00 23.27 274 GLU D CA 1
ATOM 10657 C C . GLU D 1 274 ? -29.494 -9.984 80.327 1.00 20.71 274 GLU D C 1
ATOM 10658 O O . GLU D 1 274 ? -28.974 -9.175 81.057 1.00 22.08 274 GLU D O 1
ATOM 10664 N N . TRP D 1 275 ? -29.543 -9.836 78.998 1.00 20.27 275 TRP D N 1
ATOM 10665 C CA . TRP D 1 275 ? -28.923 -8.703 78.346 1.00 20.24 275 TRP D CA 1
ATOM 10666 C C . TRP D 1 275 ? -29.579 -7.354 78.649 1.00 18.30 275 TRP D C 1
ATOM 10667 O O . TRP D 1 275 ? -28.913 -6.303 78.550 1.00 20.47 275 TRP D O 1
ATOM 10678 N N . LEU D 1 276 ? -30.852 -7.380 79.052 1.00 19.10 276 LEU D N 1
ATOM 10679 C CA . LEU D 1 276 ? -31.554 -6.139 79.360 1.00 18.93 276 LEU D CA 1
ATOM 10680 C C . LEU D 1 276 ? -30.902 -5.372 80.500 1.00 19.23 276 LEU D C 1
ATOM 10681 O O . LEU D 1 276 ? -30.911 -4.128 80.509 1.00 20.10 276 LEU D O 1
ATOM 10686 N N . ALA D 1 277 ? -30.258 -6.065 81.418 1.00 21.31 277 ALA D N 1
ATOM 10687 C CA . ALA D 1 277 ? -29.586 -5.433 82.553 1.00 20.50 277 ALA D CA 1
ATOM 10688 C C . ALA D 1 277 ? -28.388 -4.568 82.164 1.00 20.15 277 ALA D C 1
ATOM 10689 O O . ALA D 1 277 ? -27.959 -3.730 82.944 1.00 22.30 277 ALA D O 1
ATOM 10691 N N . TYR D 1 278 ? -27.873 -4.768 80.963 1.00 18.37 278 TYR D N 1
ATOM 10692 C CA . TYR D 1 278 ? -26.689 -4.065 80.489 1.00 20.90 278 TYR D CA 1
ATOM 10693 C C . TYR D 1 278 ? -27.016 -2.835 79.613 1.00 18.48 278 TYR D C 1
ATOM 10694 O O . TYR D 1 278 ? -26.107 -2.083 79.225 1.00 20.17 278 TYR D O 1
ATOM 10703 N N . ILE D 1 279 ? -28.283 -2.652 79.273 1.00 18.21 279 ILE D N 1
ATOM 10704 C CA . ILE D 1 279 ? -28.651 -1.434 78.536 1.00 17.48 279 ILE D CA 1
ATOM 10705 C C . ILE D 1 279 ? -28.110 -0.131 79.155 1.00 16.92 279 ILE D C 1
ATOM 10706 O O . ILE D 1 279 ? -27.529 0.687 78.430 1.00 17.91 279 ILE D O 1
ATOM 10711 N N . PRO D 1 280 ? -28.247 0.053 80.463 1.00 18.03 280 PRO D N 1
ATOM 10712 C CA . PRO D 1 280 ? -27.733 1.329 81.026 1.00 19.47 280 PRO D CA 1
ATOM 10713 C C . PRO D 1 280 ? -26.210 1.513 80.800 1.00 18.31 280 PRO D C 1
ATOM 10714 O O . PRO D 1 280 ? -25.772 2.617 80.470 1.00 18.76 280 PRO D O 1
ATOM 10718 N N . ASP D 1 281 ? -25.433 0.438 80.907 1.00 19.06 281 ASP D N 1
ATOM 10719 C CA . ASP D 1 281 ? -23.984 0.509 80.685 1.00 18.06 281 ASP D CA 1
ATOM 10720 C C . ASP D 1 281 ? -23.687 0.835 79.234 1.00 17.28 281 ASP D C 1
ATOM 10721 O O . ASP D 1 281 ? -22.800 1.652 78.938 1.00 17.54 281 ASP D O 1
ATOM 10726 N N . PHE D 1 282 ? -24.440 0.212 78.323 1.00 16.71 282 PHE D N 1
ATOM 10727 C CA . PHE D 1 282 ? -24.254 0.525 76.898 1.00 16.67 282 PHE D CA 1
ATOM 10728 C C . PHE D 1 282 ? -24.620 2.002 76.579 1.00 16.33 282 PHE D C 1
ATOM 10729 O O . PHE D 1 282 ? -24.019 2.619 75.730 1.00 16.33 282 PHE D O 1
ATOM 10737 N N . LEU D 1 283 ? -25.709 2.479 77.185 1.00 16.04 283 LEU D N 1
ATOM 10738 C CA . LEU D 1 283 ? -26.070 3.897 77.000 1.00 15.87 283 LEU D CA 1
ATOM 10739 C C . LEU D 1 283 ? -24.931 4.801 77.473 1.00 15.73 283 LEU D C 1
ATOM 10740 O O . LEU D 1 283 ? -24.605 5.786 76.796 1.00 16.47 283 LEU D O 1
ATOM 10745 N N . ARG D 1 284 ? -24.418 4.493 78.658 1.00 16.31 284 ARG D N 1
ATOM 10746 C CA A ARG D 1 284 ? -23.226 5.235 79.162 0.50 16.19 284 ARG D CA 1
ATOM 10747 C CA B ARG D 1 284 ? -23.215 5.171 79.195 0.50 16.38 284 ARG D CA 1
ATOM 10748 C C . ARG D 1 284 ? -21.912 5.260 78.208 1.00 15.85 284 ARG D C 1
ATOM 10749 O O . ARG D 1 284 ? -21.161 6.229 77.833 1.00 17.24 284 ARG D O 1
ATOM 10764 N N . LEU D 1 285 ? -21.778 4.063 77.621 1.00 16.25 285 LEU D N 1
ATOM 10765 C CA . LEU D 1 285 ? -20.696 3.943 76.672 1.00 15.58 285 LEU D CA 1
ATOM 10766 C C . LEU D 1 285 ? -20.881 4.836 75.463 1.00 15.89 285 LEU D C 1
ATOM 10767 O O . LEU D 1 285 ? -19.926 5.438 74.950 1.00 17.84 285 LEU D O 1
ATOM 10772 N N . ARG D 1 286 ? -22.142 4.920 74.985 1.00 15.15 286 ARG D N 1
ATOM 10773 C CA . ARG D 1 286 ? -22.390 5.781 73.829 1.00 15.02 286 ARG D CA 1
ATOM 10774 C C . ARG D 1 286 ? -22.082 7.255 74.202 1.00 15.58 286 ARG D C 1
ATOM 10775 O O . ARG D 1 286 ? -21.548 7.990 73.373 1.00 16.78 286 ARG D O 1
ATOM 10783 N N . HIS D 1 287 ? -22.414 7.636 75.433 1.00 15.84 287 HIS D N 1
ATOM 10784 C CA . HIS D 1 287 ? -22.174 9.017 75.865 1.00 16.51 287 HIS D CA 1
ATOM 10785 C C . HIS D 1 287 ? -20.654 9.274 75.852 1.00 17.41 287 HIS D C 1
ATOM 10786 O O . HIS D 1 287 ? -20.187 10.336 75.450 1.00 17.81 287 HIS D O 1
ATOM 10793 N N . VAL D 1 288 ? -19.872 8.314 76.345 1.00 16.71 288 VAL D N 1
ATOM 10794 C CA . VAL D 1 288 ? -18.405 8.424 76.287 1.00 16.58 288 VAL D CA 1
ATOM 10795 C C . VAL D 1 288 ? -17.907 8.601 74.849 1.00 16.71 288 VAL D C 1
ATOM 10796 O O . VAL D 1 288 ? -17.051 9.447 74.559 1.00 17.73 288 VAL D O 1
ATOM 10800 N N . LEU D 1 289 ? -18.436 7.771 73.940 1.00 15.75 289 LEU D N 1
ATOM 10801 C CA . LEU D 1 289 ? -18.079 7.855 72.556 1.00 16.45 289 LEU D CA 1
ATOM 10802 C C . LEU D 1 289 ? -18.331 9.252 71.992 1.00 16.51 289 LEU D C 1
ATOM 10803 O O . LEU D 1 289 ? -17.535 9.790 71.251 1.00 18.15 289 LEU D O 1
ATOM 10808 N N . ILE D 1 290 ? -19.524 9.770 72.272 1.00 16.26 290 ILE D N 1
ATOM 10809 C CA . ILE D 1 290 ? -19.860 11.121 71.770 1.00 15.97 290 ILE D CA 1
ATOM 10810 C C . ILE D 1 290 ? -18.861 12.175 72.285 1.00 16.54 290 ILE D C 1
ATOM 10811 O O . ILE D 1 290 ? -18.452 13.051 71.532 1.00 17.37 290 ILE D O 1
ATOM 10816 N N . TYR D 1 291 ? -18.483 12.091 73.559 1.00 15.92 291 TYR D N 1
ATOM 10817 C CA . TYR D 1 291 ? -17.482 13.002 74.076 1.00 16.99 291 TYR D CA 1
ATOM 10818 C C . TYR D 1 291 ? -16.134 12.932 73.314 1.00 17.55 291 TYR D C 1
ATOM 10819 O O . TYR D 1 291 ? -15.563 13.945 72.990 1.00 17.44 291 TYR D O 1
ATOM 10828 N N . GLY D 1 292 ? -15.733 11.714 72.959 1.00 17.74 292 GLY D N 1
ATOM 10829 C CA . GLY D 1 292 ? -14.579 11.548 72.120 1.00 17.19 292 GLY D CA 1
ATOM 10830 C C . GLY D 1 292 ? -14.752 12.107 70.731 1.00 16.91 292 GLY D C 1
ATOM 10831 O O . GLY D 1 292 ? -13.864 12.802 70.221 1.00 18.99 292 GLY D O 1
ATOM 10832 N N . LEU D 1 293 ? -15.918 11.830 70.120 1.00 16.99 293 LEU D N 1
ATOM 10833 C CA . LEU D 1 293 ? -16.196 12.360 68.803 1.00 16.98 293 LEU D CA 1
ATOM 10834 C C . LEU D 1 293 ? -16.100 13.901 68.796 1.00 16.86 293 LEU D C 1
ATOM 10835 O O . LEU D 1 293 ? -15.521 14.502 67.883 1.00 18.65 293 LEU D O 1
ATOM 10840 N N . LEU D 1 294 ? -16.703 14.523 69.812 1.00 17.26 294 LEU D N 1
ATOM 10841 C CA . LEU D 1 294 ? -16.718 15.978 69.865 1.00 17.93 294 LEU D CA 1
ATOM 10842 C C . LEU D 1 294 ? -15.296 16.516 69.970 1.00 18.41 294 LEU D C 1
ATOM 10843 O O . LEU D 1 294 ? -14.950 17.491 69.338 1.00 19.18 294 LEU D O 1
ATOM 10848 N N . HIS D 1 295 ? -14.485 15.893 70.794 1.00 18.34 295 HIS D N 1
ATOM 10849 C CA . HIS D 1 295 ? -13.098 16.329 70.913 1.00 18.40 295 HIS D CA 1
ATOM 10850 C C . HIS D 1 295 ? -12.284 16.097 69.638 1.00 19.74 295 HIS D C 1
ATOM 10851 O O . HIS D 1 295 ? -11.360 16.850 69.348 1.00 23.22 295 HIS D O 1
ATOM 10858 N N . GLN D 1 296 ? -12.586 15.033 68.910 1.00 19.07 296 GLN D N 1
ATOM 10859 C CA . GLN D 1 296 ? -11.979 14.796 67.610 1.00 18.86 296 GLN D CA 1
ATOM 10860 C C . GLN D 1 296 ? -12.348 15.861 66.561 1.00 19.25 296 GLN D C 1
ATOM 10861 O O . GLN D 1 296 ? -11.621 16.091 65.582 1.00 21.12 296 GLN D O 1
ATOM 10867 N N . ALA D 1 297 ? -13.545 16.424 66.701 1.00 19.62 297 ALA D N 1
ATOM 10868 C CA . ALA D 1 297 ? -14.076 17.432 65.787 1.00 20.34 297 ALA D CA 1
ATOM 10869 C C . ALA D 1 297 ? -13.635 18.851 66.109 1.00 20.76 297 ALA D C 1
ATOM 10870 O O . ALA D 1 297 ? -13.530 19.677 65.223 1.00 25.97 297 ALA D O 1
ATOM 10872 N N . PHE D 1 298 ? -13.420 19.133 67.387 1.00 21.92 298 PHE D N 1
ATOM 10873 C CA . PHE D 1 298 ? -13.152 20.483 67.855 1.00 23.87 298 PHE D CA 1
ATOM 10874 C C . PHE D 1 298 ? -11.679 20.747 68.103 1.00 26.07 298 PHE D C 1
ATOM 10875 O O . PHE D 1 298 ? -10.962 19.900 68.600 1.00 29.60 298 PHE D O 1
ATOM 10883 N N . ASP D 1 299 ? -11.293 21.976 67.839 1.00 28.12 299 ASP D N 1
ATOM 10884 C CA . ASP D 1 299 ? -9.991 22.509 68.169 1.00 28.96 299 ASP D CA 1
ATOM 10885 C C . ASP D 1 299 ? -10.221 23.399 69.378 1.00 28.97 299 ASP D C 1
ATOM 10886 O O . ASP D 1 299 ? -10.725 24.519 69.244 1.00 27.76 299 ASP D O 1
ATOM 10891 N N . LEU D 1 300 ? -9.842 22.919 70.551 1.00 26.31 300 LEU D N 1
ATOM 10892 C CA . LEU D 1 300 ? -10.104 23.627 71.805 1.00 29.23 300 LEU D CA 1
ATOM 10893 C C . LEU D 1 300 ? -9.400 24.970 71.889 1.00 29.78 300 LEU D C 1
ATOM 10894 O O . LEU D 1 300 ? -9.839 25.845 72.630 1.00 35.58 300 LEU D O 1
ATOM 10899 N N . ALA D 1 301 ? -8.324 25.141 71.121 1.00 31.20 301 ALA D N 1
ATOM 10900 C CA . ALA D 1 301 ? -7.620 26.409 71.107 1.00 34.60 301 ALA D CA 1
ATOM 10901 C C . ALA D 1 301 ? -8.394 27.530 70.485 1.00 35.62 301 ALA D C 1
ATOM 10902 O O . ALA D 1 301 ? -8.076 28.692 70.764 1.00 42.05 301 ALA D O 1
ATOM 10904 N N . THR D 1 302 ? -9.313 27.216 69.576 1.00 31.31 302 THR D N 1
ATOM 10905 C CA . THR D 1 302 ? -10.049 28.259 68.841 1.00 34.85 302 THR D CA 1
ATOM 10906 C C . THR D 1 302 ? -11.571 28.263 69.018 1.00 34.92 302 THR D C 1
ATOM 10907 O O . THR D 1 302 ? -12.212 29.244 68.657 1.00 37.28 302 THR D O 1
ATOM 10911 N N . ILE D 1 303 ? -12.158 27.200 69.568 1.00 26.72 303 ILE D N 1
ATOM 10912 C CA . ILE D 1 303 ? -13.613 27.150 69.706 1.00 25.44 303 ILE D CA 1
ATOM 10913 C C . ILE D 1 303 ? -14.091 28.217 70.687 1.00 25.55 303 ILE D C 1
ATOM 10914 O O . ILE D 1 303 ? -13.392 28.605 71.613 1.00 25.96 303 ILE D O 1
ATOM 10919 N N . GLY D 1 304 ? -15.338 28.639 70.485 1.00 25.44 304 GLY D N 1
ATOM 10920 C CA . GLY D 1 304 ? -15.942 29.659 71.304 1.00 23.54 304 GLY D CA 1
ATOM 10921 C C . GLY D 1 304 ? -16.266 29.226 72.714 1.00 23.15 304 GLY D C 1
ATOM 10922 O O . GLY D 1 304 ? -16.345 28.032 73.018 1.00 22.32 304 GLY D O 1
ATOM 10923 N N . ASP D 1 305 ? -16.469 30.210 73.578 1.00 22.38 305 ASP D N 1
ATOM 10924 C CA . ASP D 1 305 ? -16.834 29.982 74.977 1.00 21.74 305 ASP D CA 1
ATOM 10925 C C . ASP D 1 305 ? -18.189 29.289 75.105 1.00 22.20 305 ASP D C 1
ATOM 10926 O O . ASP D 1 305 ? -18.415 28.532 76.041 1.00 21.27 305 ASP D O 1
ATOM 10931 N N . GLU D 1 306 ? -19.064 29.501 74.129 1.00 22.30 306 GLU D N 1
ATOM 10932 C CA . GLU D 1 306 ? -20.382 28.897 74.147 1.00 21.16 306 GLU D CA 1
ATOM 10933 C C . GLU D 1 306 ? -20.256 27.368 73.951 1.00 22.42 306 GLU D C 1
ATOM 10934 O O . GLU D 1 306 ? -20.833 26.597 74.708 1.00 22.52 306 GLU D O 1
ATOM 10940 N N . GLU D 1 307 ? -19.456 26.950 72.969 1.00 21.54 307 GLU D N 1
ATOM 10941 C CA . GLU D 1 307 ? -19.209 25.529 72.741 1.00 21.51 307 GLU D CA 1
ATOM 10942 C C . GLU D 1 307 ? -18.551 24.905 73.966 1.00 21.77 307 GLU D C 1
ATOM 10943 O O . GLU D 1 307 ? -18.928 23.815 74.385 1.00 21.53 307 GLU D O 1
ATOM 10949 N N . LYS D 1 308 ? -17.585 25.611 74.543 1.00 21.67 308 LYS D N 1
ATOM 10950 C CA . LYS D 1 308 ? -16.924 25.151 75.754 1.00 22.15 308 LYS D CA 1
ATOM 10951 C C . LYS D 1 308 ? -17.893 24.952 76.903 1.00 20.40 308 LYS D C 1
ATOM 10952 O O . LYS D 1 308 ? -17.794 23.996 77.647 1.00 21.72 308 LYS D O 1
ATOM 10958 N N . ALA D 1 309 ? -18.876 25.817 77.008 1.00 19.72 309 ALA D N 1
ATOM 10959 C CA . ALA D 1 309 ? -19.857 25.741 78.078 1.00 20.61 309 ALA D CA 1
ATOM 10960 C C . ALA D 1 309 ? -20.711 24.474 77.930 1.00 19.20 309 ALA D C 1
ATOM 10961 O O . ALA D 1 309 ? -21.032 23.778 78.896 1.00 20.73 309 ALA D O 1
ATOM 10963 N N . MET D 1 310 ? -21.116 24.204 76.702 1.00 19.13 310 MET D N 1
ATOM 10964 C CA A MET D 1 310 ? -21.876 23.000 76.409 0.50 20.71 310 MET D CA 1
ATOM 10965 C CA B MET D 1 310 ? -21.888 22.996 76.452 0.50 20.23 310 MET D CA 1
ATOM 10966 C C . MET D 1 310 ? -21.042 21.747 76.690 1.00 20.16 310 MET D C 1
ATOM 10967 O O . MET D 1 310 ? -21.527 20.760 77.267 1.00 21.94 310 MET D O 1
ATOM 10976 N N . LEU D 1 311 ? -19.782 21.795 76.281 1.00 19.10 311 LEU D N 1
ATOM 10977 C CA . LEU D 1 311 ? -18.881 20.645 76.534 1.00 20.53 311 LEU D CA 1
ATOM 10978 C C . LEU D 1 311 ? -18.724 20.363 78.007 1.00 20.89 311 LEU D C 1
ATOM 10979 O O . LEU D 1 311 ? -18.579 19.187 78.404 1.00 24.06 311 LEU D O 1
ATOM 10984 N N . ALA D 1 312 ? -18.668 21.408 78.807 1.00 21.48 312 ALA D N 1
ATOM 10985 C CA . ALA D 1 312 ? -18.575 21.253 80.270 1.00 20.90 312 ALA D CA 1
ATOM 10986 C C . ALA D 1 312 ? -19.710 20.414 80.847 1.00 22.39 312 ALA D C 1
ATOM 10987 O O . ALA D 1 312 ? -19.502 19.602 81.781 1.00 23.37 312 ALA D O 1
ATOM 10989 N N . SER D 1 313 ? -20.928 20.611 80.352 1.00 23.51 313 SER D N 1
ATOM 10990 C CA A SER D 1 313 ? -22.057 19.802 80.823 0.50 24.58 313 SER D CA 1
ATOM 10991 C CA B SER D 1 313 ? -22.059 19.827 80.813 0.50 24.66 313 SER D CA 1
ATOM 10992 C C . SER D 1 313 ? -21.859 18.324 80.491 1.00 23.17 313 SER D C 1
ATOM 10993 O O . SER D 1 313 ? -22.091 17.458 81.328 1.00 25.54 313 SER D O 1
ATOM 10998 N N . PHE D 1 314 ? -21.401 18.038 79.274 1.00 22.76 314 PHE D N 1
ATOM 10999 C CA A PHE D 1 314 ? -21.098 16.687 78.825 0.50 23.25 314 PHE D CA 1
ATOM 11000 C CA B PHE D 1 314 ? -21.129 16.634 78.849 0.50 23.30 314 PHE D CA 1
ATOM 11001 C C . PHE D 1 314 ? -20.023 16.020 79.705 1.00 23.30 314 PHE D C 1
ATOM 11002 O O . PHE D 1 314 ? -20.134 14.854 80.123 1.00 22.58 314 PHE D O 1
ATOM 11017 N N . ARG D 1 315 ? -18.968 16.768 79.978 1.00 19.69 315 ARG D N 1
ATOM 11018 C CA . ARG D 1 315 ? -17.868 16.271 80.809 1.00 18.99 315 ARG D CA 1
ATOM 11019 C C . ARG D 1 315 ? -18.394 15.819 82.151 1.00 19.94 315 ARG D C 1
ATOM 11020 O O . ARG D 1 315 ? -18.085 14.723 82.632 1.00 19.62 315 ARG D O 1
ATOM 11028 N N . SER D 1 316 ? -19.227 16.640 82.767 1.00 20.70 316 SER D N 1
ATOM 11029 C CA . SER D 1 316 ? -19.704 16.297 84.097 1.00 20.18 316 SER D CA 1
ATOM 11030 C C . SER D 1 316 ? -20.594 15.063 84.079 1.00 19.67 316 SER D C 1
ATOM 11031 O O . SER D 1 316 ? -20.531 14.267 85.025 1.00 19.70 316 SER D O 1
ATOM 11034 N N . ASP D 1 317 ? -21.351 14.876 83.003 1.00 21.03 317 ASP D N 1
ATOM 11035 C CA . ASP D 1 317 ? -22.207 13.707 82.870 1.00 22.33 317 ASP D CA 1
ATOM 11036 C C . ASP D 1 317 ? -21.349 12.446 82.923 1.00 20.87 317 ASP D C 1
ATOM 11037 O O . ASP D 1 317 ? -21.728 11.455 83.547 1.00 20.63 317 ASP D O 1
ATOM 11042 N N . ILE D 1 318 ? -20.191 12.488 82.266 1.00 19.65 318 ILE D N 1
ATOM 11043 C CA . ILE D 1 318 ? -19.276 11.344 82.260 1.00 19.13 318 ILE D CA 1
ATOM 11044 C C . ILE D 1 318 ? -18.628 11.143 83.619 1.00 18.51 318 ILE D C 1
ATOM 11045 O O . ILE D 1 318 ? -18.558 10.021 84.133 1.00 19.23 318 ILE D O 1
ATOM 11050 N N . GLU D 1 319 ? -18.155 12.225 84.211 1.00 17.37 319 GLU D N 1
ATOM 11051 C CA . GLU D 1 319 ? -17.520 12.189 85.552 1.00 17.92 319 GLU D CA 1
ATOM 11052 C C . GLU D 1 319 ? -18.427 11.628 86.633 1.00 18.00 319 GLU D C 1
ATOM 11053 O O . GLU D 1 319 ? -17.969 10.944 87.561 1.00 19.33 319 GLU D O 1
ATOM 11059 N N . GLN D 1 320 ? -19.744 11.888 86.493 1.00 18.24 320 GLN D N 1
ATOM 11060 C CA . GLN D 1 320 ? -20.719 11.399 87.439 1.00 18.35 320 GLN D CA 1
ATOM 11061 C C . GLN D 1 320 ? -21.128 9.940 87.226 1.00 17.78 320 GLN D C 1
ATOM 11062 O O . GLN D 1 320 ? -21.854 9.379 88.040 1.00 19.62 320 GLN D O 1
ATOM 11068 N N . ALA D 1 321 ? -20.761 9.381 86.087 1.00 18.87 321 ALA D N 1
ATOM 11069 C CA . ALA D 1 321 ? -21.316 8.102 85.641 1.00 19.60 321 ALA D CA 1
ATOM 11070 C C . ALA D 1 321 ? -22.836 8.149 85.691 1.00 21.19 321 ALA D C 1
ATOM 11071 O O . ALA D 1 321 ? -23.496 7.218 86.142 1.00 24.85 321 ALA D O 1
ATOM 11073 N N . ALA D 1 322 ? -23.370 9.298 85.287 1.00 20.34 322 ALA D N 1
ATOM 11074 C CA . ALA D 1 322 ? -24.813 9.506 85.331 1.00 20.23 322 ALA D CA 1
ATOM 11075 C C . ALA D 1 322 ? -25.570 8.561 84.389 1.00 20.66 322 ALA D C 1
ATOM 11076 O O . ALA D 1 322 ? -25.251 8.498 83.219 1.00 21.20 322 ALA D O 1
ATOM 11078 N N . PRO D 1 323 ? -26.601 7.856 84.893 1.00 21.72 323 PRO D N 1
ATOM 11079 C CA . PRO D 1 323 ? -27.395 7.050 83.973 1.00 22.27 323 PRO D CA 1
ATOM 11080 C C . PRO D 1 323 ? -28.094 7.924 82.932 1.00 19.42 323 PRO D C 1
ATOM 11081 O O . PRO D 1 323 ? -28.476 9.091 83.190 1.00 22.62 323 PRO D O 1
ATOM 11085 N N . ILE D 1 324 ? -28.206 7.401 81.736 1.00 18.16 324 ILE D N 1
ATOM 11086 C CA . ILE D 1 324 ? -28.891 8.110 80.654 1.00 18.07 324 ILE D CA 1
ATOM 11087 C C . ILE D 1 324 ? -30.410 8.171 80.933 1.00 18.89 324 ILE D C 1
ATOM 11088 O O . ILE D 1 324 ? -31.021 9.181 80.661 1.00 22.65 324 ILE D O 1
ATOM 11093 N N . THR D 1 325 ? -30.983 7.109 81.496 1.00 18.44 325 THR D N 1
ATOM 11094 C CA . THR D 1 325 ? -32.367 7.098 81.919 1.00 19.84 325 THR D CA 1
ATOM 11095 C C . THR D 1 325 ? -32.517 6.255 83.172 1.00 22.68 325 THR D C 1
ATOM 11096 O O . THR D 1 325 ? -31.666 5.357 83.453 1.00 24.37 325 THR D O 1
ATOM 11100 N N . THR D 1 326 ? -33.609 6.499 83.892 1.00 21.95 326 THR D N 1
ATOM 11101 C CA . THR D 1 326 ? -33.894 5.752 85.107 1.00 22.75 326 THR D CA 1
ATOM 11102 C C . THR D 1 326 ? -34.790 4.539 84.882 1.00 22.51 326 THR D C 1
ATOM 11103 O O . THR D 1 326 ? -35.066 3.807 85.816 1.00 25.65 326 THR D O 1
ATOM 11107 N N . PHE D 1 327 ? -35.249 4.327 83.656 1.00 20.62 327 PHE D N 1
ATOM 11108 C CA . PHE D 1 327 ? -36.117 3.180 83.383 1.00 20.90 327 PHE D CA 1
ATOM 11109 C C . PHE D 1 327 ? -35.405 1.853 83.672 1.00 22.05 327 PHE D C 1
ATOM 11110 O O . PHE D 1 327 ? -34.256 1.688 83.237 1.00 23.61 327 PHE D O 1
ATOM 11118 N N . ASP D 1 328 ? -36.102 0.947 84.360 1.00 21.60 328 ASP D N 1
ATOM 11119 C CA . ASP D 1 328 ? -35.532 -0.393 84.655 1.00 22.86 328 ASP D CA 1
ATOM 11120 C C . ASP D 1 328 ? -35.860 -1.373 83.543 1.00 22.95 328 ASP D C 1
ATOM 11121 O O . ASP D 1 328 ? -36.933 -1.956 83.521 1.00 23.26 328 ASP D O 1
ATOM 11126 N N . PHE D 1 329 ? -34.956 -1.518 82.590 1.00 21.27 329 PHE D N 1
ATOM 11127 C CA . PHE D 1 329 ? -35.188 -2.364 81.420 1.00 22.39 329 PHE D CA 1
ATOM 11128 C C . PHE D 1 329 ? -35.379 -3.843 81.748 1.00 21.52 329 PHE D C 1
ATOM 11129 O O . PHE D 1 329 ? -35.941 -4.556 80.947 1.00 21.98 329 PHE D O 1
ATOM 11137 N N . THR D 1 330 ? -34.920 -4.277 82.915 1.00 22.50 330 THR D N 1
ATOM 11138 C CA . THR D 1 330 ? -35.082 -5.684 83.290 1.00 22.83 330 THR D CA 1
ATOM 11139 C C . THR D 1 330 ? -36.557 -6.057 83.449 1.00 24.06 330 THR D C 1
ATOM 11140 O O . THR D 1 330 ? -36.931 -7.227 83.377 1.00 26.27 330 THR D O 1
ATOM 11144 N N . LYS D 1 331 ? -37.402 -5.065 83.632 1.00 24.36 331 LYS D N 1
ATOM 11145 C CA . LYS D 1 331 ? -38.843 -5.298 83.707 1.00 25.45 331 LYS D CA 1
ATOM 11146 C C . LYS D 1 331 ? -39.489 -5.717 82.373 1.00 24.97 331 LYS D C 1
ATOM 11147 O O . LYS D 1 331 ? -40.637 -6.130 82.355 1.00 30.79 331 LYS D O 1
ATOM 11153 N N . LEU D 1 332 ? -38.758 -5.570 81.269 1.00 22.39 332 LEU D N 1
ATOM 11154 C CA . LEU D 1 332 ? -39.211 -5.977 79.956 1.00 24.32 332 LEU D CA 1
ATOM 11155 C C . LEU D 1 332 ? -38.875 -7.432 79.631 1.00 23.90 332 LEU D C 1
ATOM 11156 O O . LEU D 1 332 ? -39.030 -7.885 78.503 1.00 27.16 332 LEU D O 1
ATOM 11161 N N . SER D 1 333 ? -38.413 -8.175 80.621 1.00 26.38 333 SER D N 1
ATOM 11162 C CA . SER D 1 333 ? -38.144 -9.601 80.415 1.00 28.19 333 SER D CA 1
ATOM 11163 C C . SER D 1 333 ? -39.412 -10.405 80.095 1.00 32.09 333 SER D C 1
ATOM 11164 O O . SER D 1 333 ? -40.529 -9.995 80.422 1.00 37.57 333 SER D O 1
ATOM 11167 N N . GLN D 1 334 ? -39.239 -11.551 79.448 1.00 37.70 334 GLN D N 1
ATOM 11168 C CA . GLN D 1 334 ? -40.374 -12.451 79.156 1.00 36.64 334 GLN D CA 1
ATOM 11169 C C . GLN D 1 334 ? -40.667 -13.400 80.318 1.00 44.89 334 GLN D C 1
ATOM 11170 O O . GLN D 1 334 ? -39.769 -14.055 80.859 1.00 46.20 334 GLN D O 1
#

Secondary structure (DSSP, 8-state):
--HHHHHH--HHHHHHHHHHHHT--GGGEEEEE-SSSEEEEEEETTEEEEEEEEETTT--HHHHHHHHHHHHHHHHTT--BPPEE--TTS-SSEEEE-SSS-EEEEEEEEPPSSB---GGG-SHHHHHHHHHHHHHHHHHHTT---S-GGGPPPBGGG-GGG-HHHHS-TT-HHHHHHHHHHHHHHHTS---TTTEEEE-S---TTSEEEETTEEEE---TT-EEEEHHHHHHHHHHHHHHS-SS--S-HHHHHHHHHHHHHHHHHTT----GGGGGGHHHHHHHHHHHHHHHHHHH--TTTS-HHHHHHHHHHHHHHHTT--S----GGGG--/--HHHHHH--HHHHHHHHHHHHT--GGGEEEEE-SSSEEEEEEETTEEEEEEEEETTT--HHHHHHHHHHHHHHHHTT--B--EE--TTS-SSEEEE-SSS-EEEEEEEEPPSSB---GGG-SHHHHHHHHHHHHHHHHHHTT---S-GGGPPPBGGG-GGG-HHHHS-TT-HHHHHHHHHHHHHHHTS---TTTEEEE-S---TTSEEEETTEEEE---TT-EEEEHHHHHHHHHHHHHHS-SS--S-HHHHHHHHHHHHHHHHHHH----GGGGGGHHHHHHHHHHHHHHHHHHH--TTTS-HHHHHHHHHHHHHHHTT--S----GGGG--/--HHHHHH--HHHHHHHHHHHHT--GGGEEEEE-SSSEEEEEEETTEEEEEEEEETTT--HHHHHHHHHHHHHHHHTT--BPPEE--TTS-SSEEEE-SSS-EEEEEEEEPPSSB---GGG-SHHHHHHHHHHHHHHHHHHTT---S-GGGPPPBGGG-GGG-HHHHS-TT-HHHHHHHHHHHHHHHTS---TTTEEEE-S---TTSEEEETTEEEE---TT-EEEEHHHHHHHHHHHHHHS-SS--S-HHHHHHHHHHHHHHHHHTT----GGGGGGHHHHHHHHHHHHHHHHHHH--TTTS-HHHHHHHHHHHHHHHTT--S----GGGG--/--HHHHHH--HHHHHHHHHHHHT--GGGEEEEE-SSSEEEEEEETTEEEEEEEEETTT--HHHHHHHHHHHHHHHHTT--B--EE--TTS-SSEEEE-SSS-EEEEEEEEPPSSB---GGG-SHHHHHHHHHHHHHHHHHHTT---S-GGGPPPBGGG-GGG-HHHHS-TT-HHHHHHHHHHHHHHHTS---TTTEEEE-S---TTSEEEETTEEEE---TT-EEEEHHHHHHHHHHHHHHS-SS--S-HHHHHHHHHHHHHHHHHHH----GGGGGGHHHHHHHHHHHHHHHHHHH--TTTS-HHHHHHHHHHHHHHHTT--S----GGGG--

Nearest PDB structures (foldseek):
  6sul-assembly2_C  TM=1.003E+00  e=1.108E-62  Bacillus pumilus
  6sv5-assembly1_A  TM=9.257E-01  e=5.086E-56  Bacillus pumilus
  6sun-assembly1_A  TM=9.472E-01  e=5.764E-47  Bacillus pumilus
  6ef6-assembly1_A  TM=7.981E-01  e=1.345E-17  Mycolicibacterium smegmatis MC2 155
  2ppq-assembly1_A-2  TM=6.801E-01  e=2.054E-12  Agrobacterium fabrum str. C58

Organism: Bacillus pumilus (strain SAFR-032) (NCBI:txid315750)

CATH classification: 3.30.200.20 (+1 more: 3.90.1200.10)

Foldseek 3Di:
DQAVFVVQDDPVVVVVVVCVFAVHDSVQWAWDDDQPWTKIWGDDPNFIKIKTKDKPVADDPLQVVLLQLLVVLCVVLPAFAWHWDATPVRHQWDWADSVPPMTMIMTMTHDRPAAQDAPVRQDLLVLLLLLQRLLQSLVSQLPDDDPDPSHAFAAPVVDPLLPQVVQPDPPLVLLVVLSVVLSVVVVPDDDDSQWKGWDQQADERVAWHADPSGIYGYDSVRIHIDTSLLNVLNHLLRCLVCPSDDDDASQVVSVSSVLSSNVNNVVRGDDALVSQQCSQSSSLNVLSSVLSVVRSNDDVVDDDPVVVVVSVVSSVCSSVSPGPHPHRSSVSGD/DQAVFVVLDDPVVVVVVVCQFAVADSVQWAFDDDQPWGKTWGADPNFIKIKTKTKPVPDDPLQVVLLQLLVVLCVVVPAFAWHWDGTPVRHQWDWDDSPPPMTMIMTMTHDGPADQDAPVRQDLLVLLLLLQNLLQSLVSQLPDDDDDPSHAFAAPVVDPLLPQPVQPDPPLVLLVVLSVVLSVVVVVDDDDSQFKGWHQQADERVFWHDDPSGIYGYDSVRIHIDTSLLNVLNHLLRCLVPPSDDDPASQVVSVSSCLSSNVNNVVRGDDDLVSQQCSQSSSLNVLSSVLSSVSSNDDPVDDDPVVVVVSVVSSVCSSVVPGPHPHRRSVSHD/DQAVFVVLDDVVVVVVVVCVFAVHDSVQWAWDDDDPWTKIWGDDPRFIKIKTKTKPVPDDPLQVVLLQLLVVLCVVVPAFAWHWDATPVRDQWDWADSVPPITMIMTMTGDRPAAQDAPVCQDLLNLLLLLQRLLQSLVSQLPDDDPDVSHAFAAPVVDPLLPCVVQPDPPLVLLVVLSVVLCVVVVPDDDDSQFKGWHQQADERVAWHAHPSGIYGYDSVRIHIDTSLLSVLNHLLRCLVCPSDDDDASQVVSQSSCLSSNVSNVVRGDDALVSQQCSQSSSLNVLSSVLSVVSSNDDPVDDDPVVVVVSVVSSVCSSVSPGPHPHRRSVSGD/DQAVFVVLDDPVVVLVVVCQFAVADSVQWAWDDDDPWTKTWGADPNFIKIKTKTKPVPDDPLQVVLLQLLVVLCVVVPAFAWHWDGTPVRHQWDWDDSVPPMTMIMTMTHDAPAAQDAPVRQDLLNLLLLLQRLLQSLVSQLPDDDPDPSHAHAAPLVDPLLPQPVQPDPPLVLLVVLSVVLSVVVVVDDDDSQFKGWHQQADERVAWHADPSGIYGYDSVRIHIDTSLLNVLNHLLRCLVCPSDDDPASQVVSQSSCLSSNNNNVVRGDDALVSQQCSQSSSLNVLSSVLSVVSSNDDVVDDDPVVVVVSVVSSVCSSVSPGPHDHRSSVSHD

Solvent-accessible surface area: 56543 Å² total; per-residue (Å²): 13,17,68,71,3,96,78,60,28,100,60,12,84,5,0,47,69,0,18,136,29,9,33,17,127,107,85,42,5,88,108,82,34,58,44,40,6,17,25,1,29,3,91,66,134,85,115,33,27,32,0,18,0,2,6,52,78,39,33,53,31,41,40,0,49,0,2,12,38,0,1,121,37,0,30,126,39,53,4,28,6,3,87,31,64,50,9,112,98,58,126,52,12,9,108,15,116,28,71,129,88,15,25,6,0,0,0,3,17,56,86,7,74,36,87,107,11,111,120,93,27,17,59,68,110,0,6,59,13,10,0,50,11,2,0,80,1,1,127,39,7,51,70,29,156,63,84,41,119,140,39,88,3,40,44,12,66,94,24,57,14,14,90,7,151,137,34,6,48,92,106,14,98,30,0,12,82,11,5,49,118,2,40,110,90,0,67,166,15,90,111,81,120,76,16,26,12,4,1,0,10,22,10,47,24,26,7,4,21,16,58,182,37,126,8,5,2,46,38,3,1,29,0,4,38,11,1,0,2,3,0,0,0,4,1,0,10,11,1,4,37,100,21,42,68,42,20,92,82,50,24,56,29,0,6,58,0,0,129,20,0,9,110,0,2,74,94,64,11,147,23,26,53,121,11,6,53,72,0,45,12,1,1,44,10,27,20,5,18,12,2,0,33,1,3,10,15,14,65,49,97,110,30,25,51,25,23,87,10,4,9,19,38,9,57,8,52,8,2,36,31,26,91,23,12,125,36,69,4,67,139,23,59,142,10,14,70,70,2,95,87,50,34,30,68,28,91,2,8,71,54,0,34,108,10,15,31,12,127,96,81,50,18,77,112,82,34,56,45,39,6,16,26,2,27,2,87,66,134,90,110,31,38,32,0,17,0,2,5,52,76,38,32,52,32,42,43,0,50,0,1,6,43,0,1,87,45,0,27,95,40,51,5,24,7,4,70,13,68,49,9,118,81,60,124,56,13,5,101,22,109,33,57,144,81,16,20,8,0,0,1,4,17,57,85,7,70,39,81,99,7,108,118,92,32,15,59,67,116,0,6,56,14,11,0,50,11,2,0,80,0,1,131,38,8,72,71,30,156,57,78,54,109,144,44,80,3,40,43,16,68,90,24,54,15,13,94,6,153,136,34,6,48,92,113,14,95,16,0,12,94,10,4,49,128,2,41,122,90,1,68,169,17,89,105,88,133,67,16,25,12,5,0,0,11,21,10,50,25,25,6,4,24,17,58,181,40,112,8,3,3,47,38,3,1,31,0,4,36,13,0,0,4,3,0,0,0,5,2,0,10,11,1,5,38,99,20,35,67,38,19,102,82,51,23,58,28,0,6,57,0,0,129,20,0,6,110,0,4,75,94,61,10,158,22,31,46,117,6,3,52,71,0,47,14,1,1,44,10,28,20,6,19,11,2,0,34,1,4,10,13,13,64,49,92,110,31,30,56,25,25,85,10,2,9,21,33,11,60,9,53,8,2,36,30,25,93,22,13,127,54,68,3,62,154,26,61,161,12,18,91,60,2,96,90,31,32,89,70,97,132,3,0,76,62,0,16,123,24,10,33,18,126,118,83,43,4,86,108,84,34,61,45,40,7,18,25,0,29,3,92,64,130,86,107,31,26,30,0,18,0,2,4,51,74,38,33,54,30,40,43,0,53,0,1,12,40,1,1,119,36,0,32,174,41,53,5,24,8,4,86,32,62,52,7,113,98,57,130,49,12,9,107,25,114,23,70,132,88,15,26,6,0,0,0,2,17,56,88,7,73,35,80,107,13,118,100,93,28,15,65,66,66,0,6,58,15,10,0,50,9,2,0,85,0,1,125,38,8,45,75,30,154,59,83,42,117,140,38,80,3,37,43,12,66,92,25,57,15,16,87,7,151,134,47,6,49,91,106,14,99,27,0,13,42,7,6,49,137,3,38,112,106,0,53,179,16,84,107,80,120,77,19,26,12,5,1,0,11,22,10,50,25,24,7,4,21,27,60,182,43,114,9,4,2,46,40,3,1,31,0,4,36,12,0,4,12,4,0,3,1,5,2,0,10,10,1,4,39,99,21,33,70,37,19,98,81,51,22,56,29,0,5,58,0,0,129,22,0,9,111,0,1,64,94,63,10,83,36,32,56,120,16,6,53,66,0,42,14,1,1,42,10,26,20,5,19,12,3,0,34,2,9,10,14,16,62,49,94,112,30,28,58,27,26,85,10,6,10,20,41,11,58,8,50,9,3,35,30,26,87,24,10,125,36,71,3,67,136,23,58,154,12,16,67,72,1,94,89,41,32,100,71,67,130,2,5,76,29,0,23,23,13,11,35,12,120,98,83,42,15,84,110,87,34,64,46,38,7,18,25,2,24,2,82,61,123,88,103,33,36,30,0,18,0,2,6,53,78,39,33,53,35,40,42,0,49,0,1,4,43,0,1,81,40,0,30,194,40,51,4,27,9,4,72,10,68,49,8,105,53,60,127,40,12,4,101,20,107,28,68,149,83,16,17,5,0,0,0,5,16,56,85,7,69,24,141,101,7,114,119,95,38,16,59,67,134,0,6,58,14,10,0,50,11,2,0,84,0,1,123,36,9,67,72,31,128,37,56,34,68,141,40,87,3,38,41,14,69,90,25,59,14,15,88,7,150,132,41,7,48,96,112,14,101,30,0,12,40,9,6,52,138,2,42,119,106,1,70,173,18,91,106,88,132,66,17,26,12,5,0,0,11,22,10,48,24,24,7,3,24,40,54,181,46,111,10,5,2,48,38,3,1,31,0,4,39,13,0,0,4,3,0,0,0,6,2,0,12,11,1,5,39,102,19,33,78,39,17,100,80,51,24,56,28,0,4,55,0,0,130,24,0,8,112,0,3,81,99,61,7,158,24,31,44,118,6,3,52,71,0,45,14,1,0,42,10,27,23,6,18,13,2,0,34,1,3,9,14,12,63,52,95,110,33,28,56,28,23,91,10,9,11,22,41,10,61,8,54,8,2,34,30,27,90,23,12,124,40,71,3,63,130,26,59,154

Sequence (1336 aa):
MHKDVKAIYEESKILDEATHLYGVQRSDIHFIADAENYVYELKKDGESFILKITHTIRRSPDYILGEMMEWLHHLAKGGLSVAKPIASLNGRRDIEQVDDGQGGSFLLRVYEKAPGHKVEEADWNDELFYALGQYTGRMHKLTKSYQLSDPRYKRQEWDEEEQLKLRKYVPADQTTLVFEQADRLMMEKLAKLPKNQDTYGLVHADLHHGNFHWDQGKITTFDFDDIGYNWFMNDISILLYNVLWYPVIPYEDKAAFAGNFMKQFLKGYREENELGDEWLAYIPDFLRLRHVLIYGLLHQAFDLATIGDEEKAMMLASSFFRSDIEQAAPITTFDFTKLSQMHKDVKAIYEESSKILDEATHLYGVQRSDIHFIADAENYVYELKKDGESFILKITHTIRRSPDYILGEMMEWLHHLAKGGLSVAKPIASLNGRDIEQVDDGQGGSFLLRVYEKAPGHHKVEEADWNDELFYALGQYTGRMHKLTKSYQLSDPRYKRQEWDEEEQLKLRKYVPADQTTLVFEQADRLMMEKLAKLPKNQDTYGLVHADLHHGNFHWDQGKITTFDFDDIGYNWFMNDISILLYNVLWYPVIPYEDKAAFAGNFMKQFLKGYREENELGDEWLAYIPDFLRLRHVLIYGLLHQAFDLATIGDEEKAMLASFFRSDIEQAAPITTFDFTKLSQMMHKDVKAIYEESKILDEEATHLYGVQRSDIHFIADAENYVYELKKDGESFILKKITHTIRRSPDYILGEMMEWLHHLAKGGLSVAKPIASLNGRDIEQVDDGQGGSFLLRVYEKAPGHHKVEEADWNDELFYALGQYTGRMHKLTKSYQLSDPRYKKRQEWDEEEQLKLRKYVPADQTLVFEQADRLMEKLAKLPKNQDTYGLVHADLHHGNFHWDQGKITTFDFDDIGYNWFMNDISILLYNVLWYPVIPYEDKAAFAGNFMKQFLKGYREENELGDEWLAYIPDFLRRLRHVLIYGLLHQAFDLATIGDEEKAMMLASFFRSDIEQAAPITTFDFTKLSQMHKDVKAIYEESSKILDEATHLYGVQRSDIHFIADAENYVYELKKDGESFILKITHTIRRSPDYILGEMMEWLHHLAKGGLSVAKPIASLNGRDIEQVDDGQGGSFLLRVYEKAPGHKVEEADWNDELFYALGQYTGRMHKLTKSYQLSDPRYKRQEWDEEEQLKLRKYVPADQTLVFEQADRLMMMMEKLAKLPKNQDTYGLVHADLHHGNFHWDQGKITTFDFDDIGYNWFMNDISILLYNVLWYPVIPYEDKAAFAGNFMKQFLKGYREENELGDEWLAYIPDFLRRLRHVLIYGLLHQAFDLATIGDEEKAMMLASSFFRSDIEQAAPITTFDFTKLSQ

B-factor: mean 27.65, std 9.64, range [13.01, 91.63]